Protein AF-A0A7H9BFY4-F1 (afdb_monomer_lite)

Structure (mmCIF, N/CA/C/O backbone):
data_AF-A0A7H9BFY4-F1
#
_entry.id   AF-A0A7H9BFY4-F1
#
loop_
_atom_site.group_PDB
_atom_site.id
_atom_site.type_symbol
_atom_site.label_atom_id
_atom_site.label_alt_id
_atom_site.label_comp_id
_atom_site.label_asym_id
_atom_site.label_entity_id
_atom_site.label_seq_id
_atom_site.pdbx_PDB_ins_code
_atom_site.Cartn_x
_atom_site.Cartn_y
_atom_site.Cartn_z
_atom_site.occupancy
_atom_site.B_iso_or_equiv
_atom_site.auth_seq_id
_atom_site.auth_comp_id
_atom_site.auth_asym_id
_atom_site.auth_atom_id
_atom_site.pdbx_PDB_model_num
ATOM 1 N N . MET A 1 1 ? -48.748 -3.006 15.226 1.00 36.34 1 MET A N 1
ATOM 2 C CA . MET A 1 1 ? -48.499 -4.388 14.765 1.00 36.34 1 MET A CA 1
ATOM 3 C C . MET A 1 1 ? -48.458 -4.367 13.246 1.00 36.34 1 MET A C 1
ATOM 5 O O . MET A 1 1 ? -49.382 -3.825 12.651 1.00 36.34 1 MET A O 1
ATOM 9 N N . SER A 1 2 ? -47.393 -4.865 12.618 1.00 43.41 2 SER A N 1
ATOM 10 C CA . SER A 1 2 ? -47.363 -5.059 11.163 1.00 43.41 2 SER A CA 1
ATOM 11 C C . SER A 1 2 ? -48.281 -6.222 10.796 1.00 43.41 2 SER A C 1
ATOM 13 O O . SER A 1 2 ? -48.174 -7.283 11.408 1.00 43.41 2 SER A O 1
ATOM 15 N N . LYS A 1 3 ? -49.165 -6.047 9.806 1.00 61.94 3 LYS A N 1
ATOM 16 C CA . LYS A 1 3 ? -49.898 -7.184 9.229 1.00 61.94 3 LYS A CA 1
ATOM 17 C C . LYS A 1 3 ? -48.885 -8.181 8.654 1.00 61.94 3 LYS A C 1
ATOM 19 O O . LYS A 1 3 ? -47.893 -7.757 8.059 1.00 61.94 3 LYS A O 1
ATOM 24 N N . LEU A 1 4 ? -49.129 -9.474 8.857 1.00 72.38 4 LEU A N 1
ATOM 25 C CA . LEU A 1 4 ? -48.311 -10.535 8.268 1.00 72.38 4 LEU A CA 1
ATOM 26 C C . LEU A 1 4 ? -48.334 -10.445 6.731 1.00 72.38 4 LEU A C 1
ATOM 28 O O . LEU A 1 4 ? -49.303 -9.919 6.169 1.00 72.38 4 LEU A O 1
ATOM 32 N N . PRO A 1 5 ? -47.297 -10.951 6.037 1.00 78.25 5 PRO A N 1
ATOM 33 C CA . PRO A 1 5 ? -47.317 -11.052 4.585 1.00 78.25 5 PRO A CA 1
ATOM 34 C C . PRO A 1 5 ? -48.501 -11.894 4.093 1.00 78.25 5 PRO A C 1
ATOM 36 O O . PRO A 1 5 ? -49.004 -12.779 4.787 1.00 78.25 5 PRO A O 1
ATOM 39 N N . GLN A 1 6 ? -48.941 -11.625 2.867 1.00 70.81 6 GLN A N 1
ATOM 40 C CA . GLN A 1 6 ? -50.050 -12.348 2.252 1.00 70.81 6 GLN A CA 1
ATOM 41 C C . GLN A 1 6 ? -49.741 -13.859 2.191 1.00 70.81 6 GLN A C 1
ATOM 43 O O . GLN A 1 6 ? -48.628 -14.256 1.845 1.00 70.81 6 GLN A O 1
ATOM 48 N N . ASN A 1 7 ? -50.733 -14.688 2.531 1.00 77.56 7 ASN A N 1
ATOM 49 C CA . ASN A 1 7 ? -50.656 -16.157 2.637 1.00 77.56 7 ASN A CA 1
ATOM 50 C C . ASN A 1 7 ? -49.857 -16.723 3.834 1.00 77.56 7 ASN A C 1
ATOM 52 O O . ASN A 1 7 ? -49.545 -17.911 3.833 1.00 77.56 7 ASN A O 1
ATOM 56 N N . TRP A 1 8 ? -49.534 -15.920 4.853 1.00 89.31 8 TRP A N 1
ATOM 57 C CA . TRP A 1 8 ? -49.005 -16.416 6.134 1.00 89.31 8 TRP A CA 1
ATOM 58 C C . TRP A 1 8 ? -50.149 -16.600 7.142 1.00 89.31 8 TRP A C 1
ATOM 60 O O . TRP A 1 8 ? -50.989 -15.710 7.283 1.00 89.31 8 TRP A O 1
ATOM 70 N N . ALA A 1 9 ? -50.166 -17.723 7.861 1.00 86.56 9 ALA A N 1
ATOM 71 C CA . ALA A 1 9 ? -51.100 -17.978 8.960 1.00 86.56 9 ALA A CA 1
ATOM 72 C C . ALA A 1 9 ? -50.398 -17.825 10.320 1.00 86.56 9 ALA A C 1
ATOM 74 O O . ALA A 1 9 ? -49.205 -18.096 10.417 1.00 86.56 9 ALA A O 1
ATOM 75 N N . ASN A 1 10 ? -51.125 -17.440 11.371 1.00 89.44 10 ASN A N 1
ATOM 76 C CA . ASN A 1 10 ? -50.700 -17.710 12.749 1.00 89.44 10 ASN A CA 1
ATOM 77 C C . ASN A 1 10 ? -51.363 -19.008 13.209 1.00 89.44 10 ASN A C 1
ATOM 79 O O . ASN A 1 10 ? -52.557 -19.195 12.970 1.00 89.44 10 ASN A O 1
ATOM 83 N N . SER A 1 11 ? -50.605 -19.861 13.894 1.00 90.00 11 SER A N 1
ATOM 84 C CA . SER A 1 11 ? -51.107 -21.112 14.467 1.00 90.00 11 SER A CA 1
ATOM 85 C C . SER A 1 11 ? -50.489 -21.354 15.849 1.00 90.00 11 SER A C 1
ATOM 87 O O . SER A 1 11 ? -49.271 -21.204 15.990 1.00 90.00 11 SER A O 1
ATOM 89 N N . PRO A 1 12 ? -51.273 -21.760 16.864 1.00 93.00 12 PRO A N 1
ATOM 90 C CA . PRO A 1 12 ? -50.731 -22.313 18.102 1.00 93.00 12 PRO A CA 1
ATOM 91 C C . PRO A 1 12 ? -49.913 -23.578 17.811 1.00 93.00 12 PRO A C 1
ATOM 93 O O . PRO A 1 12 ? -50.348 -24.433 17.041 1.00 93.00 12 PRO A O 1
ATOM 96 N N . ILE A 1 13 ? -48.747 -23.741 18.437 1.00 92.25 13 ILE A N 1
ATOM 97 C CA . ILE A 1 13 ? -47.866 -24.898 18.190 1.00 92.25 13 ILE A CA 1
ATOM 98 C C . ILE A 1 13 ? -48.599 -26.237 18.420 1.00 92.25 13 ILE A C 1
ATOM 100 O O . ILE A 1 13 ? -48.409 -27.188 17.660 1.00 92.25 13 ILE A O 1
ATOM 104 N N . GLY A 1 14 ? -49.489 -26.310 19.413 1.00 91.69 14 GLY A N 1
ATOM 105 C CA . GLY A 1 14 ? -50.263 -27.516 19.723 1.00 91.69 14 GLY A CA 1
ATOM 106 C C . GLY A 1 14 ? -51.325 -27.896 18.684 1.00 91.69 14 GLY A C 1
ATOM 107 O O . GLY A 1 14 ? -51.816 -29.018 18.722 1.00 91.69 14 GLY A O 1
ATOM 108 N N . SER A 1 15 ? -51.683 -27.010 17.744 1.00 92.25 15 SER A N 1
ATOM 109 C CA . SER A 1 15 ? -52.617 -27.351 16.658 1.00 92.25 15 SER A CA 1
ATOM 110 C C . SER A 1 15 ? -51.930 -27.962 15.432 1.00 92.25 15 SER A C 1
ATOM 112 O O . SER A 1 15 ? -52.614 -28.356 14.492 1.00 92.25 15 SER A O 1
ATOM 114 N N . ILE A 1 16 ? -50.592 -27.995 15.410 1.00 92.75 16 ILE A N 1
ATOM 115 C CA . ILE A 1 16 ? -49.776 -28.409 14.254 1.00 92.75 16 ILE A CA 1
ATOM 116 C C . ILE A 1 16 ? -48.724 -29.481 14.593 1.00 92.75 16 ILE A C 1
ATOM 118 O O . ILE A 1 16 ? -47.999 -29.926 13.705 1.00 92.75 16 ILE A O 1
ATOM 122 N N . CYS A 1 17 ? -48.630 -29.914 15.855 1.00 94.06 17 CYS A N 1
ATOM 123 C CA . CYS A 1 17 ? -47.759 -31.012 16.280 1.00 94.06 17 CYS A CA 1
ATOM 124 C C . CYS A 1 17 ? -48.296 -31.744 17.520 1.00 94.06 17 CYS A C 1
ATOM 126 O O . CYS A 1 17 ? -49.124 -31.221 18.263 1.00 94.06 17 CYS A O 1
ATOM 128 N N . THR A 1 18 ? -47.783 -32.950 17.761 1.00 92.94 18 THR A N 1
ATOM 129 C CA . THR A 1 18 ? -48.023 -33.760 18.961 1.00 92.94 18 THR A CA 1
ATOM 130 C C . THR A 1 18 ? -46.758 -33.815 19.814 1.00 92.94 18 THR A C 1
ATOM 132 O O . THR A 1 18 ? -45.653 -33.967 19.296 1.00 92.94 18 THR A O 1
ATOM 135 N N . LEU A 1 19 ? -46.918 -33.701 21.137 1.00 91.94 19 LEU A N 1
ATOM 136 C CA . LEU A 1 19 ? -45.810 -33.638 22.097 1.00 91.94 19 LEU A CA 1
ATOM 137 C C . LEU A 1 19 ? -45.766 -34.878 22.990 1.00 91.94 19 LEU A C 1
ATOM 139 O O . LEU A 1 19 ? -46.602 -35.031 23.895 1.00 91.94 19 LEU A O 1
ATOM 143 N N . ASN A 1 20 ? -44.749 -35.707 22.764 1.00 91.06 20 ASN A N 1
ATOM 144 C CA . ASN A 1 20 ? -44.487 -36.957 23.468 1.00 91.06 20 ASN A CA 1
ATOM 145 C C . ASN A 1 20 ? -43.372 -36.764 24.509 1.00 91.06 20 ASN A C 1
ATOM 147 O O . ASN A 1 20 ? -42.226 -36.480 24.173 1.00 91.06 20 ASN A O 1
ATOM 151 N N . ASN A 1 21 ? -43.705 -36.861 25.800 1.00 91.06 21 ASN A N 1
ATOM 152 C CA . ASN A 1 21 ? -42.750 -36.642 26.896 1.00 91.06 21 ASN A CA 1
ATOM 153 C C . ASN A 1 21 ? -41.878 -37.877 27.136 1.00 91.06 21 ASN A C 1
ATOM 155 O O . ASN A 1 21 ? -42.400 -38.989 27.184 1.00 91.06 21 ASN A O 1
ATOM 159 N N . GLY A 1 22 ? -40.579 -37.673 27.361 1.00 90.69 22 GLY A N 1
ATOM 160 C CA . GLY A 1 22 ? -39.647 -38.747 27.701 1.00 90.69 22 GLY A CA 1
ATOM 161 C C . GLY A 1 22 ? -39.911 -39.432 29.046 1.00 90.69 22 GLY A C 1
ATOM 162 O O . GLY A 1 22 ? -40.642 -38.934 29.907 1.00 90.69 22 GLY A O 1
ATOM 163 N N . ARG A 1 23 ? -39.265 -40.585 29.242 1.00 92.69 23 ARG A N 1
ATOM 164 C CA . ARG A 1 23 ? -39.374 -41.420 30.446 1.00 92.69 23 ARG A CA 1
ATOM 165 C C . ARG A 1 23 ? -38.390 -40.973 31.532 1.00 92.69 23 ARG A C 1
ATOM 167 O O . ARG A 1 23 ? -37.256 -40.595 31.252 1.00 92.69 23 ARG A O 1
ATOM 174 N N . ALA A 1 24 ? -38.799 -41.055 32.795 1.00 91.56 24 ALA A N 1
ATOM 175 C CA . ALA A 1 24 ? -37.891 -40.894 33.928 1.00 91.56 24 ALA A CA 1
ATOM 176 C C . ALA A 1 24 ? -37.064 -42.178 34.132 1.00 91.56 24 ALA A C 1
ATOM 178 O O . ALA A 1 24 ? -37.582 -43.148 34.681 1.00 91.56 24 ALA A O 1
ATOM 179 N N . PHE A 1 25 ? -35.799 -42.190 33.698 1.00 91.56 25 PHE A N 1
ATOM 180 C CA . PHE A 1 25 ? -34.874 -43.304 33.948 1.00 91.56 25 PHE A CA 1
ATOM 181 C C . PHE A 1 25 ? -34.144 -43.105 35.280 1.00 91.56 25 PHE A C 1
ATOM 183 O O . PHE A 1 25 ? -33.365 -42.158 35.430 1.00 91.56 25 PHE A O 1
ATOM 190 N N . LYS A 1 26 ? -34.374 -43.990 36.255 1.00 88.94 26 LYS A N 1
ATOM 191 C CA . LYS A 1 26 ? -33.684 -43.940 37.554 1.00 88.94 26 LYS A CA 1
ATOM 192 C C . LYS A 1 26 ? -32.225 -44.404 37.408 1.00 88.94 26 LYS A C 1
ATOM 194 O O . LYS A 1 26 ? -31.952 -45.248 36.559 1.00 88.94 26 LYS A O 1
ATOM 199 N N . PRO A 1 27 ? -31.287 -43.951 38.265 1.00 88.50 27 PRO A N 1
ATOM 200 C CA . PRO A 1 27 ? -29.896 -44.421 38.227 1.00 88.50 27 PRO A CA 1
ATOM 201 C C . PRO A 1 27 ? -29.735 -45.941 38.373 1.00 88.50 27 PRO A C 1
ATOM 203 O O . PRO A 1 27 ? -28.809 -46.515 37.815 1.00 88.50 27 PRO A O 1
ATOM 206 N N . THR A 1 28 ? -30.667 -46.602 39.066 1.00 90.94 28 THR A N 1
ATOM 207 C CA . THR A 1 28 ? -30.741 -48.069 39.207 1.00 90.94 28 THR A CA 1
ATOM 208 C C . THR A 1 28 ? -31.089 -48.807 37.911 1.00 90.94 28 THR A C 1
ATOM 210 O O . THR A 1 28 ? -31.014 -50.028 37.873 1.00 90.94 28 THR A O 1
ATOM 213 N N . GLU A 1 29 ? -31.524 -48.090 36.874 1.00 88.44 29 GLU A N 1
ATOM 214 C CA . GLU A 1 29 ? -31.890 -48.633 35.559 1.00 88.44 29 GLU A CA 1
ATOM 215 C C . GLU A 1 29 ? -30.811 -48.352 34.501 1.00 88.44 29 GLU A C 1
ATOM 217 O O . GLU A 1 29 ? -30.972 -48.718 33.337 1.00 88.44 29 GLU A O 1
ATOM 222 N N . TRP A 1 30 ? -29.724 -47.669 34.875 1.00 91.94 30 TRP A N 1
ATOM 223 C CA . TRP A 1 30 ? -28.614 -47.404 33.968 1.00 91.94 30 TRP A CA 1
ATOM 224 C C . TRP A 1 30 ? -27.745 -48.653 33.803 1.00 91.94 30 TRP A C 1
ATOM 226 O O . TRP A 1 30 ? -27.470 -49.378 34.756 1.00 91.94 30 TRP A O 1
ATOM 236 N N . SER A 1 31 ? -27.272 -48.868 32.581 1.00 90.50 31 SER A N 1
ATOM 237 C CA . SER A 1 31 ? -26.334 -49.924 32.216 1.00 90.50 31 SER A CA 1
ATOM 238 C C . SER A 1 31 ? -25.082 -49.329 31.565 1.00 90.50 31 SER A C 1
ATOM 240 O O . SER A 1 31 ? -25.070 -48.175 31.129 1.00 90.50 31 SER A O 1
ATOM 242 N N . GLU A 1 32 ? -24.028 -50.137 31.479 1.00 86.19 32 GLU A N 1
ATOM 243 C CA . GLU A 1 32 ? -22.811 -49.840 30.713 1.00 86.19 32 GLU A CA 1
ATOM 244 C C . GLU A 1 32 ? -22.987 -50.119 29.208 1.00 86.19 32 GLU A C 1
ATOM 246 O O . GLU A 1 32 ? -22.187 -49.666 28.395 1.00 86.19 32 GLU A O 1
ATOM 251 N N . THR A 1 33 ? -24.040 -50.853 28.823 1.00 86.44 33 THR A N 1
ATOM 252 C CA . THR A 1 33 ? -24.346 -51.226 27.429 1.00 86.44 33 THR A CA 1
ATOM 253 C C . THR A 1 33 ? -25.833 -51.038 27.129 1.00 86.44 33 THR A C 1
ATOM 255 O O . THR A 1 33 ? -26.650 -51.062 28.044 1.00 86.44 33 THR A O 1
ATOM 258 N N . GLY A 1 34 ? -26.206 -50.889 25.855 1.00 91.50 34 GLY A N 1
ATOM 259 C CA . GLY A 1 34 ? -27.599 -50.715 25.423 1.00 91.50 34 GLY A CA 1
ATOM 260 C C . GLY A 1 34 ? -27.806 -49.419 24.641 1.00 91.50 34 GLY A C 1
ATOM 261 O O . GLY A 1 34 ? -26.854 -48.886 24.072 1.00 91.50 34 GLY A O 1
ATOM 262 N N . LEU A 1 35 ? -29.039 -48.910 24.611 1.00 92.88 35 LEU A N 1
ATOM 263 C CA . LEU A 1 35 ? -29.358 -47.657 23.923 1.00 92.88 35 LEU A CA 1
ATOM 264 C C . LEU A 1 35 ? -28.973 -46.443 24.782 1.00 92.88 35 LEU A C 1
ATOM 266 O O . LEU A 1 35 ? -29.231 -46.449 25.989 1.00 92.88 35 LEU A O 1
ATOM 270 N N . PRO A 1 36 ? -28.379 -45.384 24.203 1.00 94.56 36 PRO A N 1
ATOM 271 C CA . PRO A 1 36 ? -28.050 -44.167 24.935 1.00 94.56 36 PRO A CA 1
ATOM 272 C C . PRO A 1 36 ? -29.314 -43.435 25.409 1.00 94.56 36 PRO A C 1
ATOM 274 O O . PRO A 1 36 ? -30.279 -43.261 24.668 1.00 94.56 36 PRO A O 1
ATOM 277 N N . ILE A 1 37 ? -29.290 -42.958 26.650 1.00 94.75 37 ILE A N 1
ATOM 278 C CA . ILE A 1 37 ? -30.341 -42.148 27.267 1.00 94.75 37 ILE A CA 1
ATOM 279 C C . ILE A 1 37 ? -30.071 -40.675 26.935 1.00 94.75 37 ILE A C 1
ATOM 281 O O . ILE A 1 37 ? -29.135 -40.069 27.468 1.00 94.75 37 ILE A O 1
ATOM 285 N N . VAL A 1 38 ? -30.893 -40.077 26.070 1.00 93.19 38 VAL A N 1
ATOM 286 C CA . VAL A 1 38 ? -30.755 -38.668 25.670 1.00 93.19 38 VAL A CA 1
ATOM 287 C C . VAL A 1 38 ? -31.292 -37.768 26.774 1.00 93.19 38 VAL A C 1
ATOM 289 O O . VAL A 1 38 ? -32.490 -37.752 27.053 1.00 93.19 38 VAL A O 1
ATOM 292 N N . ARG A 1 39 ? -30.401 -36.986 27.389 1.00 91.56 39 ARG A N 1
ATOM 293 C CA . ARG A 1 39 ? -30.731 -35.952 28.381 1.00 91.56 39 ARG A CA 1
ATOM 294 C C . ARG A 1 39 ? -30.411 -34.565 27.833 1.00 91.56 39 ARG A C 1
ATOM 296 O O . ARG A 1 39 ? -29.647 -34.422 26.883 1.00 91.56 39 ARG A O 1
ATOM 303 N N . ILE A 1 40 ? -30.921 -33.527 28.495 1.00 88.56 40 ILE A N 1
ATOM 304 C CA . ILE A 1 40 ? -30.752 -32.123 28.080 1.00 88.56 40 ILE A CA 1
ATOM 305 C C . ILE A 1 40 ? -29.270 -31.759 27.874 1.00 88.56 40 ILE A C 1
ATOM 307 O O . ILE A 1 40 ? -28.929 -31.086 26.904 1.00 88.56 40 ILE A O 1
ATOM 311 N N . GLN A 1 41 ? -28.354 -32.263 28.710 1.00 86.31 41 GLN A N 1
ATOM 312 C CA . GLN A 1 41 ? -26.912 -32.026 28.537 1.00 86.31 41 GLN A CA 1
ATOM 313 C C . GLN A 1 41 ? -26.372 -32.497 27.172 1.00 86.31 41 GLN A C 1
ATOM 315 O O . GLN A 1 41 ? -25.489 -31.850 26.613 1.00 86.31 41 GLN A O 1
ATOM 320 N N . ASN A 1 42 ? -26.920 -33.586 26.625 1.00 88.50 42 ASN A N 1
ATOM 321 C CA . ASN A 1 42 ? -26.490 -34.196 25.368 1.00 88.50 42 ASN A CA 1
ATOM 322 C C . ASN A 1 42 ? -27.020 -33.424 24.144 1.00 88.50 42 ASN A C 1
ATOM 324 O O . ASN A 1 42 ? -26.428 -33.510 23.075 1.00 88.50 42 ASN A O 1
ATOM 328 N N . LEU A 1 43 ? -28.079 -32.617 24.305 1.00 85.56 43 LEU A N 1
ATOM 329 C CA . LEU A 1 43 ? -28.583 -31.709 23.262 1.00 85.56 43 LEU A CA 1
ATOM 330 C C . LEU A 1 43 ? -27.751 -30.421 23.130 1.00 85.56 43 LEU A C 1
ATOM 332 O O . LEU A 1 43 ? -27.771 -29.774 22.085 1.00 85.56 43 LEU A O 1
ATOM 336 N N . ASN A 1 44 ? -27.033 -30.044 24.194 1.00 74.75 44 ASN A N 1
ATOM 337 C CA . ASN A 1 44 ? -26.308 -28.771 24.299 1.00 74.75 44 ASN A CA 1
ATOM 338 C C . ASN A 1 44 ? -24.782 -28.927 24.219 1.00 74.75 44 ASN A C 1
ATOM 340 O O . ASN A 1 44 ? -24.070 -27.969 23.926 1.00 74.75 44 ASN A O 1
ATOM 344 N N . LYS A 1 45 ? -24.262 -30.129 24.483 1.00 77.56 45 LYS A N 1
ATOM 345 C CA . LYS A 1 45 ? -22.837 -30.460 24.399 1.00 77.56 45 LYS A CA 1
ATOM 346 C C . LYS A 1 45 ? -22.682 -31.772 23.637 1.00 77.56 45 LYS A C 1
ATOM 348 O O . LYS A 1 45 ? -22.927 -32.835 24.200 1.00 77.56 45 LYS A O 1
ATOM 353 N N . ALA A 1 46 ? -22.214 -31.695 22.390 1.00 73.00 46 ALA A N 1
ATOM 354 C CA . ALA A 1 46 ? -22.010 -32.864 21.525 1.00 73.00 46 ALA A CA 1
ATOM 355 C C . ALA A 1 46 ? -21.111 -33.947 22.160 1.00 73.00 46 ALA A C 1
ATOM 357 O O . ALA A 1 46 ? -21.322 -35.133 21.939 1.00 73.00 46 ALA A O 1
ATOM 358 N N . ASN A 1 47 ? -20.158 -33.538 23.006 1.00 78.88 47 ASN A N 1
ATOM 359 C CA . ASN A 1 47 ? -19.217 -34.431 23.688 1.00 78.88 47 ASN A CA 1
ATOM 360 C C . ASN A 1 47 ? -19.659 -34.806 25.122 1.00 78.88 47 ASN A C 1
ATOM 362 O O . ASN A 1 47 ? -18.836 -35.273 25.910 1.00 78.88 47 ASN A O 1
ATOM 366 N N . ALA A 1 48 ? -20.911 -34.548 25.523 1.00 84.81 48 ALA A N 1
ATOM 367 C CA . ALA A 1 48 ? -21.385 -34.941 26.852 1.00 84.81 48 ALA A CA 1
ATOM 368 C C . ALA A 1 48 ? -21.588 -36.465 26.943 1.00 84.81 48 ALA A C 1
ATOM 370 O O . ALA A 1 48 ? -22.185 -37.051 26.038 1.00 84.81 48 ALA A O 1
ATOM 371 N N . PRO A 1 49 ? -21.173 -37.111 28.050 1.00 87.31 49 PRO A N 1
ATOM 372 C CA . PRO A 1 49 ? -21.339 -38.548 28.214 1.00 87.31 49 PRO A CA 1
ATOM 373 C C . PRO A 1 49 ? -22.819 -38.947 28.283 1.00 87.31 49 PRO A C 1
ATOM 375 O O . PRO A 1 49 ? -23.672 -38.236 28.843 1.00 87.31 49 PRO A O 1
ATOM 378 N N . PHE A 1 50 ? -23.109 -40.117 27.725 1.00 91.00 50 PHE A N 1
ATOM 379 C CA . PHE A 1 50 ? -24.399 -40.793 27.823 1.00 91.00 50 PHE A CA 1
ATOM 380 C C . PHE A 1 50 ? -24.393 -41.776 28.997 1.00 91.00 50 PHE A C 1
ATOM 382 O O . PHE A 1 50 ? -23.356 -42.328 29.356 1.00 91.00 50 PHE A O 1
ATOM 389 N N . ASN A 1 51 ? -25.567 -41.995 29.585 1.00 93.50 51 ASN A N 1
ATOM 390 C CA . ASN A 1 51 ? -25.867 -43.236 30.298 1.00 93.50 51 ASN A CA 1
ATOM 391 C C . ASN A 1 51 ? -26.629 -44.144 29.325 1.00 93.50 51 ASN A C 1
ATOM 393 O O . ASN A 1 51 ? -27.240 -43.621 28.395 1.00 93.50 51 ASN A O 1
ATOM 397 N N . TYR A 1 52 ? -26.619 -45.461 29.525 1.00 94.38 52 TYR A N 1
ATOM 398 C CA . TYR A 1 52 ? -27.311 -46.403 28.638 1.00 94.38 52 TYR A CA 1
ATOM 399 C C . TYR A 1 52 ? -28.460 -47.106 29.361 1.00 94.38 52 TYR A C 1
ATOM 401 O O . TYR A 1 52 ? -28.444 -47.234 30.584 1.00 94.38 52 TYR A O 1
ATOM 409 N N . PHE A 1 53 ? -29.456 -47.557 28.603 1.00 94.44 53 PHE A N 1
ATOM 410 C CA . PHE A 1 53 ? -30.572 -48.371 29.074 1.00 94.44 53 PHE A CA 1
ATOM 411 C C . PHE A 1 53 ? -30.621 -49.687 28.292 1.00 94.44 53 PHE A C 1
ATOM 413 O O . PHE A 1 53 ? -30.440 -49.703 27.072 1.00 94.44 53 PHE A O 1
ATOM 420 N N . LYS A 1 54 ? -30.878 -50.791 28.998 1.00 91.19 54 LYS A N 1
ATOM 421 C CA . LYS A 1 54 ? -30.966 -52.138 28.426 1.00 91.19 54 LYS A CA 1
ATOM 422 C C . LYS A 1 54 ? -32.131 -52.890 29.059 1.00 91.19 54 LYS A C 1
ATOM 424 O O . LYS A 1 54 ? -32.007 -53.439 30.149 1.00 91.19 54 LYS A O 1
ATOM 429 N N . GLY A 1 55 ? -33.257 -52.877 28.362 1.00 88.38 55 GLY A N 1
ATOM 430 C CA . GLY A 1 55 ? -34.526 -53.468 28.768 1.00 88.38 55 GLY A CA 1
ATOM 431 C C . GLY A 1 55 ? -35.637 -52.961 27.853 1.00 88.38 55 GLY A C 1
ATOM 432 O O . GLY A 1 55 ? -35.377 -52.145 26.966 1.00 88.38 55 GLY A O 1
ATOM 433 N N . ASP A 1 56 ? -36.861 -53.423 28.079 1.00 88.31 56 ASP A N 1
ATOM 434 C CA . ASP A 1 56 ? -38.001 -53.038 27.250 1.00 88.31 56 ASP A CA 1
ATOM 435 C C . ASP A 1 56 ? -38.440 -51.589 27.516 1.00 88.31 56 ASP A C 1
ATOM 437 O O . ASP A 1 56 ? -38.376 -51.073 28.639 1.00 88.31 56 ASP A O 1
ATOM 441 N N . PHE A 1 57 ? -38.904 -50.920 26.463 1.00 88.25 57 PHE A N 1
ATOM 442 C CA . PHE A 1 57 ? -39.469 -49.577 26.514 1.00 88.25 57 PHE A CA 1
ATOM 443 C C . PHE A 1 57 ? -40.642 -49.459 25.535 1.00 88.25 57 PHE A C 1
ATOM 445 O O . PHE A 1 57 ? -40.722 -50.165 24.537 1.00 88.25 57 PHE A O 1
ATOM 452 N N . ASP A 1 58 ? -41.562 -48.548 25.839 1.00 89.94 58 ASP A N 1
ATOM 453 C CA . ASP A 1 58 ? -42.644 -48.151 24.937 1.00 89.94 58 ASP A CA 1
ATOM 454 C C . ASP A 1 58 ? -42.061 -47.360 23.749 1.00 89.94 58 ASP A C 1
ATOM 456 O O . ASP A 1 58 ? -41.245 -46.457 23.960 1.00 89.94 58 ASP A O 1
ATOM 460 N N . GLU A 1 59 ? -42.483 -47.676 22.519 1.00 87.62 59 GLU A N 1
ATOM 461 C CA . GLU A 1 59 ? -41.972 -47.081 21.270 1.00 87.62 59 GLU A CA 1
ATOM 462 C C . GLU A 1 59 ? -42.074 -45.543 21.257 1.00 87.62 59 GLU A C 1
ATOM 464 O O . GLU A 1 59 ? -41.253 -44.877 20.631 1.00 87.62 59 GLU A O 1
ATOM 469 N N . LYS A 1 60 ? -42.991 -44.932 22.026 1.00 87.12 60 LYS A N 1
ATOM 470 C CA . LYS A 1 60 ? -43.057 -43.460 22.168 1.00 87.12 60 LYS A CA 1
ATOM 471 C C . LYS A 1 60 ? -41.818 -42.830 22.825 1.00 87.12 60 LYS A C 1
ATOM 473 O O . LYS A 1 60 ? -41.640 -41.615 22.754 1.00 87.12 60 LYS A O 1
ATOM 478 N N . TYR A 1 61 ? -40.985 -43.630 23.494 1.00 91.31 61 TYR A N 1
ATOM 479 C CA . TYR A 1 61 ? -39.699 -43.209 24.057 1.00 91.31 61 TYR A CA 1
ATOM 480 C C . TYR A 1 61 ? -38.516 -43.486 23.122 1.00 91.31 61 TYR A C 1
ATOM 482 O O . TYR A 1 61 ? -37.403 -43.056 23.429 1.00 91.31 61 TYR A O 1
ATOM 490 N N . HIS A 1 62 ? -38.738 -44.190 22.009 1.00 92.88 62 HIS A N 1
ATOM 491 C CA . HIS A 1 62 ? -37.721 -44.480 21.008 1.00 92.88 62 HIS A CA 1
ATOM 492 C C . HIS A 1 62 ? -37.378 -43.213 20.218 1.00 92.88 62 HIS A C 1
ATOM 494 O O . HIS A 1 62 ? -38.265 -42.504 19.728 1.00 92.88 62 HIS A O 1
ATOM 500 N N . LEU A 1 63 ? -36.081 -42.939 20.094 1.00 93.06 63 LEU A N 1
ATOM 501 C CA . LEU A 1 63 ? -35.537 -41.861 19.282 1.00 93.06 63 LEU A CA 1
ATOM 502 C C . LEU A 1 63 ? -34.730 -42.402 18.115 1.00 93.06 63 LEU A C 1
ATOM 504 O O . LEU A 1 63 ? -33.865 -43.257 18.301 1.00 93.06 63 LEU A O 1
ATOM 508 N N . LYS A 1 64 ? -34.946 -41.811 16.942 1.00 91.56 64 LYS A N 1
ATOM 509 C CA . LYS A 1 64 ? -34.158 -42.047 15.727 1.00 91.56 64 LYS A CA 1
ATOM 510 C C . LYS A 1 64 ? -33.497 -40.752 15.263 1.00 91.56 64 LYS A C 1
ATOM 512 O O . LYS A 1 64 ? -33.969 -39.650 15.551 1.00 91.56 64 LYS A O 1
ATOM 517 N N . GLY A 1 65 ? -32.374 -40.876 14.558 1.00 91.00 65 GLY A N 1
ATOM 518 C CA . GLY A 1 65 ? -31.657 -39.724 14.011 1.00 91.00 65 GLY A CA 1
ATOM 519 C C . GLY A 1 65 ? -32.550 -38.889 13.088 1.00 91.00 65 GLY A C 1
ATOM 520 O O . GLY A 1 65 ? -33.252 -39.427 12.236 1.00 91.00 65 GLY A O 1
ATOM 521 N N . GLY A 1 66 ? -32.527 -37.568 13.260 1.00 89.19 66 GLY A N 1
ATOM 522 C CA . GLY A 1 66 ? -33.348 -36.617 12.509 1.00 89.19 66 GLY A CA 1
ATOM 523 C C . GLY A 1 66 ? -34.691 -36.251 13.154 1.00 89.19 66 GLY A C 1
ATOM 524 O O . GLY A 1 66 ? -35.450 -35.492 12.549 1.00 89.19 66 GLY A O 1
ATOM 525 N N . GLU A 1 67 ? -35.007 -36.741 14.354 1.00 92.19 67 GLU A N 1
ATOM 526 C CA . GLU A 1 67 ? -36.222 -36.356 15.089 1.00 92.19 67 GLU A CA 1
ATOM 527 C C . GLU A 1 67 ? -36.096 -34.979 15.767 1.00 92.19 67 GLU A C 1
ATOM 529 O O . GLU A 1 67 ? -35.004 -34.553 16.156 1.00 92.19 67 GLU A O 1
ATOM 534 N N . LEU A 1 68 ? -37.218 -34.260 15.891 1.00 94.06 68 LEU A N 1
ATOM 535 C CA . LEU A 1 68 ? -37.274 -32.929 16.500 1.00 94.06 68 LEU A CA 1
ATOM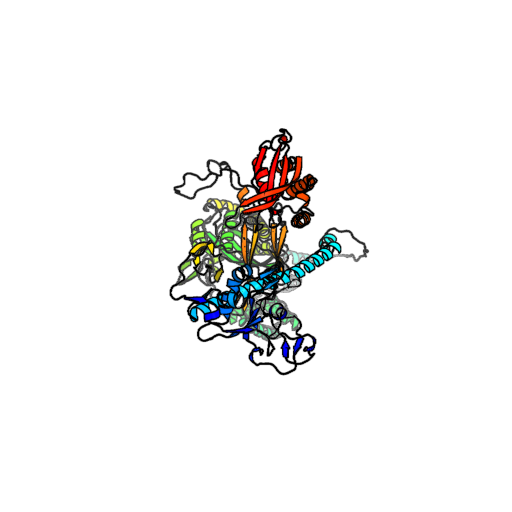 536 C C . LEU A 1 68 ? -37.612 -33.040 17.992 1.00 94.06 68 LEU A C 1
ATOM 538 O O . LEU A 1 68 ? -38.608 -33.648 18.376 1.00 94.06 68 LEU A O 1
ATOM 542 N N . LEU A 1 69 ? -36.781 -32.427 18.831 1.00 94.06 69 LEU A N 1
ATOM 543 C CA . LEU A 1 69 ? -36.861 -32.470 20.287 1.00 94.06 69 LEU A CA 1
ATOM 544 C C . LEU A 1 69 ? -36.986 -31.060 20.869 1.00 94.06 69 LEU A C 1
ATOM 546 O O . LEU A 1 69 ? -36.355 -30.133 20.364 1.00 94.06 69 LEU A O 1
ATOM 550 N N . PHE A 1 70 ? -37.714 -30.900 21.975 1.00 92.25 70 PHE A N 1
ATOM 551 C CA . PHE A 1 70 ? -37.776 -29.652 22.743 1.00 92.25 70 PHE A CA 1
ATOM 552 C C . PHE A 1 70 ? -37.462 -29.874 24.224 1.00 92.25 70 PHE A C 1
ATOM 554 O O . PHE A 1 70 ? -38.183 -30.582 24.930 1.00 92.25 70 PHE A O 1
ATOM 561 N N . ALA A 1 71 ? -36.386 -29.246 24.698 1.00 91.19 71 ALA A N 1
ATOM 562 C CA . ALA A 1 71 ? -36.004 -29.213 26.103 1.00 91.19 71 ALA A CA 1
ATOM 563 C C . ALA A 1 71 ? -36.797 -28.113 26.828 1.00 91.19 71 ALA A C 1
ATOM 565 O O . ALA A 1 71 ? -36.489 -26.929 26.697 1.00 91.19 71 ALA A O 1
ATOM 566 N N . TRP A 1 72 ? -37.808 -28.512 27.608 1.00 86.19 72 TRP A N 1
ATOM 567 C CA . TRP A 1 72 ? -38.743 -27.600 28.289 1.00 86.19 72 TRP A CA 1
ATOM 568 C C . TRP A 1 72 ? -38.290 -27.161 29.692 1.00 86.19 72 TRP A C 1
ATOM 570 O O . TRP A 1 72 ? -39.047 -26.526 30.430 1.00 86.19 72 TRP A O 1
ATOM 580 N N . SER A 1 73 ? -37.063 -27.508 30.078 1.00 80.56 73 SER A N 1
ATOM 581 C CA . SER A 1 73 ? -36.499 -27.308 31.412 1.00 80.56 73 SER A CA 1
ATOM 582 C C . SER A 1 73 ? -35.019 -26.966 31.318 1.00 80.56 73 SER A C 1
ATOM 584 O O . SER A 1 73 ? -34.268 -27.702 30.685 1.00 80.56 73 SER A O 1
ATOM 586 N N . GLY A 1 74 ? -34.569 -25.920 32.007 1.00 74.44 74 GLY A N 1
ATOM 587 C CA . GLY A 1 74 ? -33.142 -25.604 32.080 1.00 74.44 74 GLY A CA 1
ATOM 588 C C . GLY A 1 74 ? -32.848 -24.181 32.530 1.00 74.44 74 GLY A C 1
ATOM 589 O O . GLY A 1 74 ? -33.730 -23.452 32.992 1.00 74.44 74 GLY A O 1
ATOM 590 N N . THR A 1 75 ? -31.588 -23.786 32.377 1.00 68.31 75 THR A N 1
ATOM 591 C CA . THR A 1 75 ? -31.163 -22.394 32.545 1.00 68.31 75 THR A CA 1
ATOM 592 C C . THR A 1 75 ? -31.277 -21.673 31.193 1.00 68.31 75 THR A C 1
ATOM 594 O O . THR A 1 75 ? -30.779 -22.197 30.185 1.00 68.31 75 THR A O 1
ATOM 597 N N . PRO A 1 76 ? -31.905 -20.480 31.137 1.00 63.41 76 PRO A N 1
ATOM 598 C CA . PRO A 1 76 ? -31.959 -19.659 29.928 1.00 63.41 76 PRO A CA 1
ATOM 599 C C . PRO A 1 76 ? -30.582 -19.479 29.275 1.00 63.41 76 PRO A C 1
ATOM 601 O O . PRO A 1 76 ? -29.579 -19.274 29.958 1.00 63.41 76 PRO A O 1
ATOM 604 N N . GLY A 1 77 ? -30.526 -19.593 27.946 1.00 58.75 77 GLY A N 1
ATOM 605 C CA . GLY A 1 77 ? -29.301 -19.412 27.159 1.00 58.75 77 GLY A CA 1
ATOM 606 C C . GLY A 1 77 ? -28.283 -20.563 27.188 1.00 58.75 77 GLY A C 1
ATOM 607 O O . GLY A 1 77 ? -27.268 -20.457 26.504 1.00 58.75 77 GLY A O 1
ATOM 608 N N . THR A 1 78 ? -28.514 -21.660 27.929 1.00 61.50 78 THR A N 1
ATOM 609 C CA . THR A 1 78 ? -27.560 -22.797 27.984 1.00 61.50 78 THR A CA 1
ATOM 610 C C . THR A 1 78 ? -28.155 -24.174 27.708 1.00 61.50 78 THR A C 1
ATOM 612 O O . THR A 1 78 ? -27.400 -25.094 27.393 1.00 61.50 78 THR A O 1
ATOM 615 N N . SER A 1 79 ? -29.462 -24.358 27.919 1.00 65.12 79 SER A N 1
ATOM 616 C CA . SER A 1 79 ? -30.053 -25.706 27.980 1.00 65.12 79 SER A CA 1
ATOM 617 C C . SER A 1 79 ? -31.522 -25.815 27.554 1.00 65.12 79 SER A C 1
ATOM 619 O O . SER A 1 79 ? -32.146 -26.853 27.759 1.00 65.12 79 SER A O 1
ATOM 621 N N . PHE A 1 80 ? -32.074 -24.761 26.957 1.00 76.12 80 PHE A N 1
ATOM 622 C CA . PHE A 1 80 ? -33.511 -24.578 26.761 1.00 76.12 80 PHE A CA 1
ATOM 623 C C . PHE A 1 80 ? -33.819 -24.282 25.284 1.00 76.12 80 PHE A C 1
ATOM 625 O O . PHE A 1 80 ? -33.268 -23.321 24.747 1.00 76.12 80 PHE A O 1
ATOM 632 N N . GLY A 1 81 ? -34.675 -25.079 24.632 1.00 87.75 81 GLY A N 1
ATOM 633 C CA . GLY A 1 81 ? -35.055 -24.866 23.227 1.00 87.75 81 GLY A CA 1
ATOM 634 C C . GLY A 1 81 ? -35.290 -26.124 22.385 1.00 87.75 81 GLY A C 1
ATOM 635 O O . GLY A 1 81 ? -35.355 -27.241 22.901 1.00 87.75 81 GLY A O 1
ATOM 636 N N . ALA A 1 82 ? -35.453 -25.921 21.073 1.00 91.25 82 ALA A N 1
ATOM 637 C CA . ALA A 1 82 ? -35.692 -26.949 20.061 1.00 91.25 82 ALA A CA 1
ATOM 638 C C . ALA A 1 82 ? -34.405 -27.377 19.326 1.00 91.25 82 ALA A C 1
ATOM 640 O O . ALA A 1 82 ? -33.652 -26.560 18.777 1.00 91.25 82 ALA A O 1
ATOM 641 N N . HIS A 1 83 ? -34.191 -28.690 19.256 1.00 91.00 83 HIS A N 1
ATOM 642 C CA . HIS A 1 83 ? -33.008 -29.349 18.702 1.00 91.00 83 HIS A CA 1
ATOM 643 C C . HIS A 1 83 ? -33.437 -30.469 17.747 1.00 91.00 83 HIS A C 1
ATOM 645 O O . HIS A 1 83 ? -34.372 -31.203 18.043 1.00 91.00 83 HIS A O 1
ATOM 651 N N . VAL A 1 84 ? -32.733 -30.646 16.626 1.00 91.06 84 VAL A N 1
ATOM 652 C CA . VAL A 1 84 ? -32.843 -31.879 15.828 1.00 91.06 84 VAL A CA 1
ATOM 653 C C . VAL A 1 84 ? -31.809 -32.866 16.359 1.00 91.06 84 VAL A C 1
ATOM 655 O O . VAL A 1 84 ? -30.637 -32.509 16.497 1.00 91.06 84 VAL A O 1
ATOM 658 N N . TRP A 1 85 ? -32.234 -34.084 16.683 1.00 91.38 85 TRP A N 1
ATOM 659 C CA . TRP A 1 85 ? -31.348 -35.137 17.167 1.00 91.38 85 TRP A CA 1
ATOM 660 C C . TRP A 1 85 ? -30.440 -35.633 16.037 1.00 91.38 85 TRP A C 1
ATOM 662 O O . TRP A 1 85 ? -30.922 -36.099 15.009 1.00 91.38 85 TRP A O 1
ATOM 672 N N . SER A 1 86 ? -29.123 -35.525 16.213 1.00 87.00 86 SER A N 1
ATOM 673 C CA . SER A 1 86 ? -28.120 -35.930 15.215 1.00 87.00 86 SER A CA 1
ATOM 674 C C . SER A 1 86 ? -27.444 -37.274 15.514 1.00 87.00 86 SER A C 1
ATOM 676 O O . SER A 1 86 ? -26.602 -37.713 14.733 1.00 87.00 86 SER A O 1
ATOM 678 N N . GLY A 1 87 ? -27.778 -37.916 16.638 1.00 85.81 87 GLY A N 1
ATOM 679 C CA . GLY A 1 87 ? -27.274 -39.244 16.990 1.00 85.81 87 GLY A CA 1
ATOM 680 C C . GLY A 1 87 ? -28.068 -40.384 16.345 1.00 85.81 87 GLY A C 1
ATOM 681 O O . GLY A 1 87 ? -29.040 -40.162 15.625 1.00 85.81 87 GLY A O 1
ATOM 682 N N . GLY A 1 88 ? -27.638 -41.618 16.617 1.00 88.19 88 GLY A N 1
ATOM 683 C CA . GLY A 1 88 ? -28.338 -42.838 16.202 1.00 88.19 88 GLY A CA 1
ATOM 684 C C . GLY A 1 88 ? -29.553 -43.168 17.077 1.00 88.19 88 GLY A C 1
ATOM 685 O O . GLY A 1 88 ? -30.125 -42.286 17.724 1.00 88.19 88 GLY A O 1
ATOM 686 N N . GLU A 1 89 ? -29.927 -44.449 17.104 1.00 94.12 89 GLU A N 1
ATOM 687 C CA . GLU A 1 89 ? -31.009 -44.947 17.961 1.00 94.12 89 GLU A CA 1
ATOM 688 C C . GLU A 1 89 ? -30.714 -44.698 19.444 1.00 94.12 89 GLU A C 1
ATOM 690 O O . GLU A 1 89 ? -29.584 -44.868 19.913 1.00 94.12 89 GLU A O 1
ATOM 695 N N . ALA A 1 90 ? -31.729 -44.242 20.174 1.00 94.75 90 ALA A N 1
ATOM 696 C CA . ALA A 1 90 ? -31.600 -43.795 21.554 1.00 94.75 90 ALA A CA 1
ATOM 697 C C . ALA A 1 90 ? -32.951 -43.847 22.292 1.00 94.75 90 ALA A C 1
ATOM 699 O O . ALA A 1 90 ? -33.995 -44.061 21.676 1.00 94.75 90 ALA A O 1
ATOM 700 N N . VAL A 1 91 ? -32.951 -43.606 23.607 1.00 94.81 91 VAL A N 1
ATOM 701 C CA . VAL A 1 91 ? -34.183 -43.473 24.408 1.00 94.81 91 VAL A CA 1
ATOM 702 C C . VAL A 1 91 ? -34.317 -42.081 25.033 1.00 94.81 91 VAL A C 1
ATOM 704 O O . VAL A 1 91 ? -33.355 -41.511 25.555 1.00 94.81 91 VAL A O 1
ATOM 707 N N . LEU A 1 92 ? -35.525 -41.517 24.976 1.00 94.62 92 LEU A N 1
ATOM 708 C CA . LEU A 1 92 ? -35.829 -40.151 25.407 1.00 94.62 92 LEU A CA 1
ATOM 709 C C . LEU A 1 92 ? -36.031 -40.055 26.926 1.00 94.62 92 LEU A C 1
ATOM 711 O O . LEU A 1 92 ? -36.989 -40.610 27.470 1.00 94.62 92 LEU A O 1
ATOM 715 N N . ASN A 1 93 ? -35.179 -39.292 27.614 1.00 93.88 93 ASN A N 1
ATOM 716 C CA . ASN A 1 93 ? -35.357 -39.002 29.036 1.00 93.88 93 ASN A CA 1
ATOM 717 C C . ASN A 1 93 ? -36.406 -37.904 29.285 1.00 93.88 93 ASN A C 1
ATOM 719 O O . ASN A 1 93 ? -36.633 -37.029 28.451 1.00 93.88 93 ASN A O 1
ATOM 723 N N . GLN A 1 94 ? -36.986 -37.902 30.487 1.00 89.00 94 GLN A N 1
ATOM 724 C CA . GLN A 1 94 ? -37.845 -36.830 30.990 1.00 89.00 94 GLN A CA 1
ATOM 725 C C . GLN A 1 94 ? -37.217 -35.428 30.847 1.00 89.00 94 GLN A C 1
ATOM 727 O O . GLN A 1 94 ? -35.992 -35.268 30.827 1.00 89.00 94 GLN A O 1
ATOM 732 N N . HIS A 1 95 ? -38.090 -34.417 30.830 1.00 89.06 95 HIS A N 1
ATOM 733 C CA . HIS A 1 95 ? -37.794 -32.998 30.575 1.00 89.06 95 HIS A CA 1
ATOM 734 C C . HIS A 1 95 ? -37.460 -32.626 29.120 1.00 89.06 95 HIS A C 1
ATOM 736 O O . HIS A 1 95 ? -37.049 -31.499 28.838 1.00 89.06 95 HIS A O 1
ATOM 742 N N . ILE A 1 96 ? -37.699 -33.553 28.192 1.00 92.06 96 ILE A N 1
ATOM 743 C CA . ILE A 1 96 ? -37.630 -33.331 26.751 1.00 92.06 96 ILE A CA 1
ATOM 744 C C . ILE A 1 96 ? -38.924 -33.877 26.129 1.00 92.06 96 ILE A C 1
ATOM 746 O O . ILE A 1 96 ? -39.354 -34.983 26.468 1.00 92.06 96 ILE A O 1
ATOM 750 N N . PHE A 1 97 ? -39.543 -33.108 25.232 1.00 92.56 97 PHE A N 1
ATOM 751 C CA . PHE A 1 97 ? -40.601 -33.601 24.348 1.00 92.56 97 PHE A CA 1
ATOM 752 C C . PHE A 1 97 ? -40.001 -34.016 23.002 1.00 92.56 97 PHE A C 1
ATOM 754 O O . PHE A 1 97 ? -39.234 -33.250 22.422 1.00 92.56 97 PHE A O 1
ATOM 761 N N . LYS A 1 98 ? -40.389 -35.182 22.486 1.00 93.62 98 LYS A N 1
ATOM 762 C CA . LYS A 1 98 ? -40.365 -35.486 21.052 1.00 93.62 98 LYS A CA 1
ATOM 763 C C . LYS A 1 98 ? -41.550 -34.779 20.398 1.00 93.62 98 LYS A C 1
ATOM 765 O O . LYS A 1 98 ? -42.650 -34.784 20.957 1.00 93.62 98 LYS A O 1
ATOM 770 N N . ILE A 1 99 ? -41.291 -34.117 19.274 1.00 94.25 99 ILE A N 1
ATOM 771 C CA . ILE A 1 99 ? -42.273 -33.344 18.517 1.00 94.25 99 ILE A CA 1
ATOM 772 C C . ILE A 1 99 ? -42.551 -34.084 17.212 1.00 94.25 99 ILE A C 1
ATOM 774 O O . ILE A 1 99 ? -41.713 -34.087 16.310 1.00 94.25 99 ILE A O 1
ATOM 778 N N . ASP A 1 100 ? -43.744 -34.661 17.113 1.00 91.88 100 ASP A N 1
ATOM 779 C CA . ASP A 1 100 ? -44.224 -35.354 15.920 1.00 91.88 100 ASP A CA 1
ATOM 780 C C . ASP A 1 100 ? -45.195 -34.439 15.155 1.00 91.88 100 ASP A C 1
ATOM 782 O O . ASP A 1 100 ? -46.089 -33.831 15.746 1.00 91.88 100 ASP A O 1
ATOM 786 N N . PHE A 1 101 ? -45.005 -34.285 13.846 1.00 93.75 101 PHE A N 1
ATOM 787 C CA . PHE A 1 101 ? -45.765 -33.360 12.997 1.00 93.75 101 PHE A CA 1
ATOM 788 C C . PHE A 1 101 ? -45.759 -33.837 11.540 1.00 93.75 101 PHE A C 1
ATOM 790 O O . PHE A 1 101 ? -44.949 -34.683 11.163 1.00 93.75 101 PHE A O 1
ATOM 797 N N . ASP A 1 102 ? -46.652 -33.289 10.716 1.00 91.62 102 ASP A N 1
ATOM 798 C CA . ASP A 1 102 ? -46.734 -33.646 9.299 1.00 91.62 102 ASP A CA 1
ATOM 799 C C . ASP A 1 102 ? -45.702 -32.866 8.459 1.00 91.62 102 ASP A C 1
ATOM 801 O O . ASP A 1 102 ? -45.845 -31.664 8.203 1.00 91.62 102 ASP A O 1
ATOM 805 N N . GLU A 1 103 ? -44.656 -33.567 8.009 1.00 89.25 103 GLU A N 1
ATOM 806 C CA . GLU A 1 103 ? -43.597 -33.017 7.148 1.00 89.25 103 GLU A CA 1
ATOM 807 C C . GLU A 1 103 ? -44.096 -32.596 5.746 1.00 89.25 103 GLU A C 1
ATOM 809 O O . GLU A 1 103 ? -43.380 -31.899 5.022 1.00 89.25 103 GLU A O 1
ATOM 814 N N . PHE A 1 104 ? -45.328 -32.954 5.354 1.00 88.25 104 PHE A N 1
ATOM 815 C CA . PHE A 1 104 ? -45.962 -32.447 4.132 1.00 88.25 104 PHE A CA 1
ATOM 816 C C . PHE A 1 104 ? -46.355 -30.963 4.244 1.00 88.25 104 PHE A C 1
ATOM 818 O O . PHE A 1 104 ? -46.360 -30.249 3.240 1.00 88.25 104 PHE A O 1
ATOM 825 N N . PHE A 1 105 ? -46.648 -30.474 5.456 1.00 88.75 105 PHE A N 1
ATOM 826 C CA . PHE A 1 105 ? -47.075 -29.088 5.701 1.00 88.75 105 PHE A CA 1
ATOM 827 C C . PHE A 1 105 ? -46.023 -28.234 6.429 1.00 88.75 105 PHE A C 1
ATOM 829 O O . PHE A 1 105 ? -46.039 -27.005 6.297 1.00 88.75 105 PHE A O 1
ATOM 836 N N . LEU A 1 106 ? -45.092 -28.859 7.159 1.00 93.12 106 LEU A N 1
ATOM 837 C CA . LEU A 1 106 ? -44.046 -28.179 7.930 1.00 93.12 106 LEU A CA 1
ATOM 838 C C . LEU A 1 106 ? -42.637 -28.668 7.575 1.00 93.12 106 LEU A C 1
ATOM 840 O O . LEU A 1 106 ? -42.303 -29.838 7.739 1.00 93.12 106 LEU A O 1
ATOM 844 N N . ASP A 1 107 ? -41.756 -27.746 7.181 1.00 94.75 107 ASP A N 1
ATOM 845 C CA . ASP A 1 107 ? -40.321 -28.020 7.115 1.00 94.75 107 ASP A CA 1
ATOM 846 C C . ASP A 1 107 ? -39.735 -28.062 8.537 1.00 94.75 107 ASP A C 1
ATOM 848 O O . ASP A 1 107 ? -39.797 -27.097 9.302 1.00 94.75 107 ASP A O 1
ATOM 852 N N . LYS A 1 108 ? -39.117 -29.194 8.880 1.00 94.12 108 LYS A N 1
ATOM 853 C CA . LYS A 1 108 ? -38.505 -29.473 10.189 1.00 94.12 108 LYS A CA 1
ATOM 854 C C . LYS A 1 108 ? -37.503 -28.412 10.656 1.00 94.12 108 LYS A C 1
ATOM 856 O O . LYS A 1 108 ? -37.430 -28.108 11.848 1.00 94.12 108 LYS A O 1
ATOM 861 N N . ARG A 1 109 ? -36.711 -27.856 9.735 1.00 94.44 109 ARG A N 1
ATOM 862 C CA . ARG A 1 109 ? -35.667 -26.868 10.045 1.00 94.44 109 ARG A CA 1
ATOM 863 C C . ARG A 1 109 ? -36.303 -25.507 10.286 1.00 94.44 109 ARG A C 1
ATOM 865 O O . ARG A 1 109 ? -35.961 -24.851 11.267 1.00 94.44 109 ARG A O 1
ATOM 872 N N . PHE A 1 110 ? -37.282 -25.130 9.462 1.00 95.06 110 PHE A N 1
ATOM 873 C CA . PHE A 1 110 ? -38.116 -23.957 9.716 1.00 95.06 110 PHE A CA 1
ATOM 874 C C . PHE A 1 110 ? -38.809 -24.050 11.081 1.00 95.06 110 PHE A C 1
ATOM 876 O O . PHE A 1 110 ? -38.697 -23.121 11.875 1.00 95.06 110 PHE A O 1
ATOM 883 N N . PHE A 1 111 ? -39.459 -25.175 11.391 1.00 94.94 111 PHE A N 1
ATOM 884 C CA . PHE A 1 111 ? -40.215 -25.337 12.634 1.00 94.94 111 PHE A CA 1
ATOM 885 C C . PHE A 1 111 ? -39.315 -25.249 13.877 1.00 94.94 111 PHE A C 1
ATOM 887 O O . PHE A 1 111 ? -39.645 -24.537 14.825 1.00 94.94 111 PHE A O 1
ATOM 894 N N . ARG A 1 112 ? -38.114 -25.851 13.835 1.00 94.12 112 ARG A N 1
ATOM 895 C CA . ARG A 1 112 ? -37.068 -25.652 14.855 1.00 94.12 112 ARG A CA 1
ATOM 896 C C . ARG A 1 112 ? -36.737 -24.169 15.056 1.00 94.12 112 ARG A C 1
ATOM 898 O O . ARG A 1 112 ? -36.664 -23.716 16.197 1.00 94.12 112 ARG A O 1
ATOM 905 N N . HIS A 1 113 ? -36.502 -23.420 13.976 1.00 93.44 113 HIS A N 1
ATOM 906 C CA . HIS A 1 113 ? -36.171 -21.991 14.057 1.00 93.44 113 HIS A CA 1
ATOM 907 C C . HIS A 1 113 ? -37.345 -21.154 14.578 1.00 93.44 113 HIS A C 1
ATOM 909 O O . HIS A 1 113 ? -37.129 -20.280 15.412 1.00 93.44 113 HIS A O 1
ATOM 915 N N . ALA A 1 114 ? -38.576 -21.455 14.158 1.00 92.12 114 ALA A N 1
ATOM 916 C CA . ALA A 1 114 ? -39.790 -20.775 14.607 1.00 92.12 114 ALA A CA 1
ATOM 917 C C . ALA A 1 114 ? -40.052 -20.985 16.109 1.00 92.12 114 ALA A C 1
ATOM 919 O O . ALA A 1 114 ? -40.311 -20.018 16.821 1.00 92.12 114 ALA A O 1
ATOM 920 N N . ILE A 1 115 ? -39.901 -22.217 16.617 1.00 91.38 115 ILE A N 1
ATOM 921 C CA . ILE A 1 115 ? -39.949 -22.497 18.062 1.00 91.38 115 ILE A CA 1
ATOM 922 C C . ILE A 1 115 ? -38.817 -21.755 18.788 1.00 91.38 115 ILE A C 1
ATOM 924 O O . ILE A 1 115 ? -39.034 -21.143 19.828 1.00 91.38 115 ILE A O 1
ATOM 928 N N . ASN A 1 116 ? -37.598 -21.770 18.239 1.00 90.38 116 ASN A N 1
ATOM 929 C CA . ASN A 1 116 ? -36.461 -21.107 18.879 1.00 90.38 116 ASN A CA 1
ATOM 930 C C . ASN A 1 116 ? -36.579 -19.571 18.901 1.00 90.38 116 ASN A C 1
ATOM 932 O O . ASN A 1 116 ? -36.017 -18.929 19.785 1.00 90.38 116 ASN A O 1
ATOM 936 N N . GLN A 1 117 ? -37.341 -18.976 17.982 1.00 88.69 117 GLN A N 1
ATOM 937 C CA . GLN A 1 117 ? -37.644 -17.545 17.983 1.00 88.69 117 GLN A CA 1
ATOM 938 C C . GLN A 1 117 ? -38.583 -17.138 19.132 1.00 88.69 117 GLN A C 1
ATOM 940 O O . GLN A 1 117 ? -38.507 -16.002 19.596 1.00 88.69 117 GLN A O 1
ATOM 945 N N . THR A 1 118 ? -39.449 -18.034 19.619 1.00 86.50 118 THR A N 1
ATOM 946 C CA . THR A 1 118 ? -40.381 -17.733 20.722 1.00 86.50 118 THR A CA 1
ATOM 947 C C . THR A 1 118 ? -39.786 -17.978 22.111 1.00 86.50 118 THR A C 1
ATOM 949 O O . THR A 1 118 ? -40.480 -17.773 23.108 1.00 86.50 118 THR A O 1
ATOM 952 N N . LEU A 1 119 ? -38.509 -18.380 22.214 1.00 80.25 119 LEU A N 1
ATOM 953 C CA . LEU A 1 119 ? -37.905 -18.780 23.491 1.00 80.25 119 LEU A CA 1
ATOM 954 C C . LEU A 1 119 ? -37.912 -17.682 24.543 1.00 80.25 119 LEU A C 1
ATOM 956 O O . LEU A 1 119 ? -38.226 -17.999 25.681 1.00 80.25 119 LEU A O 1
ATOM 960 N N . ASP A 1 120 ? -37.629 -16.426 24.199 1.00 75.38 120 ASP A N 1
ATOM 961 C CA . ASP A 1 120 ? -37.641 -15.338 25.187 1.00 75.38 120 ASP A CA 1
ATOM 962 C C . ASP A 1 120 ? -39.046 -15.169 25.791 1.00 75.38 120 ASP A C 1
ATOM 964 O O . ASP A 1 120 ? -39.211 -15.150 27.009 1.00 75.38 120 ASP A O 1
ATOM 968 N N . THR A 1 121 ? -40.088 -15.199 24.951 1.00 76.94 121 THR A N 1
ATOM 969 C CA . THR A 1 121 ? -41.493 -15.170 25.393 1.00 76.94 121 THR A CA 1
ATOM 970 C C . THR A 1 121 ? -41.852 -16.390 26.245 1.00 76.94 121 THR A C 1
ATOM 972 O O . THR A 1 121 ? -42.471 -16.240 27.296 1.00 76.94 121 THR A O 1
ATOM 975 N N . LEU A 1 122 ? -41.436 -17.591 25.827 1.00 75.19 122 LEU A N 1
ATOM 976 C CA . LEU A 1 122 ? -41.626 -18.842 26.568 1.00 75.19 122 LEU A CA 1
ATOM 977 C C . LEU A 1 122 ? -40.907 -18.828 27.928 1.00 75.19 122 LEU A C 1
ATOM 979 O O . LEU A 1 122 ? -41.448 -19.325 28.914 1.00 75.19 122 LEU A O 1
ATOM 983 N N . ILE A 1 123 ? -39.706 -18.252 27.986 1.00 73.25 123 ILE A N 1
ATOM 984 C CA . ILE A 1 123 ? -38.864 -18.119 29.177 1.00 73.25 123 ILE A CA 1
ATOM 985 C C . ILE A 1 123 ? -39.468 -17.109 30.152 1.00 73.25 123 ILE A C 1
ATOM 987 O O . ILE A 1 123 ? -39.484 -17.385 31.352 1.00 73.25 123 ILE A O 1
ATOM 991 N N . ASP A 1 124 ? -39.995 -15.981 29.677 1.00 72.19 124 ASP A N 1
ATOM 992 C CA . ASP A 1 124 ? -40.620 -14.954 30.521 1.00 72.19 124 ASP A CA 1
ATOM 993 C C . ASP A 1 124 ? -41.935 -15.417 31.157 1.00 72.19 124 ASP A C 1
ATOM 995 O O . ASP A 1 124 ? -42.230 -15.052 32.295 1.00 72.19 124 ASP A O 1
ATOM 999 N N . ILE A 1 125 ? -42.693 -16.287 30.480 1.00 69.25 125 ILE A N 1
ATOM 1000 C CA . ILE A 1 125 ? -43.902 -16.913 31.042 1.00 69.25 125 ILE A CA 1
ATOM 1001 C C . ILE A 1 125 ? -43.627 -18.237 31.779 1.00 69.25 125 ILE A C 1
ATOM 1003 O O . ILE A 1 125 ? -44.572 -18.858 32.281 1.00 69.25 125 ILE A O 1
ATOM 1007 N N . ALA A 1 126 ? -42.377 -18.703 31.838 1.00 66.75 126 ALA A N 1
ATOM 1008 C CA . ALA A 1 126 ? -41.999 -19.940 32.520 1.00 66.75 126 ALA A CA 1
ATOM 1009 C C . ALA A 1 126 ? -42.022 -19.787 34.050 1.00 66.75 126 ALA A C 1
ATOM 1011 O O . ALA A 1 126 ? -41.772 -18.714 34.596 1.00 66.75 126 ALA A O 1
ATOM 1012 N N . HIS A 1 127 ? -42.272 -20.886 34.764 1.00 61.50 127 HIS A N 1
ATOM 1013 C CA . HIS A 1 127 ? -42.235 -20.904 36.229 1.00 61.50 127 HIS A CA 1
ATOM 1014 C C . HIS A 1 127 ? -40.915 -21.499 36.732 1.00 61.50 127 HIS A C 1
ATOM 1016 O O . HIS A 1 127 ? -40.423 -22.482 36.176 1.00 61.50 127 HIS A O 1
ATOM 1022 N N . GLY A 1 128 ? -40.345 -20.922 37.792 1.00 57.66 128 GLY A N 1
ATOM 1023 C CA . GLY A 1 128 ? -39.119 -21.417 38.421 1.00 57.66 128 GLY A CA 1
ATOM 1024 C C . GLY A 1 128 ? -38.300 -20.326 39.113 1.00 57.66 128 GLY A C 1
ATOM 1025 O O . GLY A 1 128 ? -38.647 -19.147 39.068 1.00 57.66 128 GLY A O 1
ATOM 1026 N N . GLY A 1 129 ? -37.219 -20.735 39.779 1.00 54.94 129 GLY A N 1
ATOM 1027 C CA . GLY A 1 129 ? -36.272 -19.821 40.423 1.00 54.94 129 GLY A CA 1
ATOM 1028 C C . GLY A 1 129 ? -35.291 -19.190 39.428 1.00 54.94 129 GLY A C 1
ATOM 1029 O O . GLY A 1 129 ? -35.224 -19.578 38.264 1.00 54.94 129 GLY A O 1
ATOM 1030 N N . VAL A 1 130 ? -34.469 -18.246 39.901 1.00 54.38 130 VAL A N 1
ATOM 1031 C CA . VAL A 1 130 ? -33.559 -17.432 39.062 1.00 54.38 130 VAL A CA 1
ATOM 1032 C C . VAL A 1 130 ? -32.621 -18.267 38.164 1.00 54.38 130 VAL A C 1
ATOM 1034 O O . VAL A 1 130 ? -32.253 -17.804 37.089 1.00 54.38 130 VAL A O 1
ATOM 1037 N N . GLY A 1 131 ? -32.264 -19.497 38.560 1.00 57.09 131 GLY A N 1
ATOM 1038 C CA . GLY A 1 131 ? -31.373 -20.385 37.794 1.00 57.09 131 GLY A CA 1
ATOM 1039 C C . GLY A 1 131 ? -32.032 -21.506 36.972 1.00 57.09 131 GLY A C 1
ATOM 1040 O O . GLY A 1 131 ? -31.364 -22.069 36.105 1.00 57.09 131 GLY A O 1
ATOM 1041 N N . LEU A 1 132 ? -33.301 -21.855 37.214 1.00 60.81 132 LEU A N 1
ATOM 1042 C CA . LEU A 1 132 ? -33.968 -23.002 36.577 1.00 60.81 132 LEU A CA 1
ATOM 1043 C C . LEU A 1 132 ? -35.432 -22.659 36.282 1.00 60.81 132 LEU A C 1
ATOM 1045 O O . LEU A 1 132 ? -36.196 -22.399 37.211 1.00 60.81 132 LEU A O 1
ATOM 1049 N N . ARG A 1 133 ? -35.820 -22.681 35.002 1.00 72.88 133 ARG A N 1
ATOM 1050 C CA . ARG A 1 133 ? -37.189 -22.395 34.546 1.00 72.88 133 ARG A CA 1
ATOM 1051 C C . ARG A 1 133 ? -37.792 -23.588 33.801 1.00 72.88 133 ARG A C 1
ATOM 1053 O O . ARG A 1 133 ? -37.089 -24.303 33.086 1.00 72.88 133 ARG A O 1
ATOM 1060 N N . HIS A 1 134 ? -39.105 -23.761 33.953 1.00 78.06 134 HIS A N 1
ATOM 1061 C CA . HIS A 1 134 ? -39.906 -24.795 33.300 1.00 78.06 134 HIS A CA 1
ATOM 1062 C C . HIS A 1 134 ? -41.059 -24.186 32.496 1.00 78.06 134 HIS A C 1
ATOM 1064 O O . HIS A 1 134 ? -41.849 -23.396 33.026 1.00 78.06 134 HIS A O 1
ATOM 1070 N N . VAL A 1 135 ? -41.210 -24.620 31.244 1.00 81.06 135 VAL A N 1
ATOM 1071 C CA . VAL A 1 135 ? -42.421 -24.383 30.447 1.00 81.06 135 VAL A CA 1
ATOM 1072 C C . VAL A 1 135 ? -43.332 -25.599 30.546 1.00 81.06 135 VAL A C 1
ATOM 1074 O O . VAL A 1 135 ? -42.917 -26.731 30.314 1.00 81.06 135 VAL A O 1
ATOM 1077 N N . THR A 1 136 ? -44.594 -25.366 30.902 1.00 82.75 136 THR A N 1
ATOM 1078 C CA . THR A 1 136 ? -45.615 -26.416 30.931 1.00 82.75 136 THR A CA 1
ATOM 1079 C C . THR A 1 136 ? -46.084 -26.746 29.515 1.00 82.75 136 THR A C 1
ATOM 1081 O O . THR A 1 136 ? -46.149 -25.862 28.660 1.00 82.75 136 THR A O 1
ATOM 1084 N N . LYS A 1 137 ? -46.468 -28.010 29.278 1.00 85.56 137 LYS A N 1
ATOM 1085 C CA . LYS A 1 137 ? -46.949 -28.495 27.970 1.00 85.56 137 LYS A CA 1
ATOM 1086 C C . LYS A 1 137 ? -48.013 -27.565 27.360 1.00 85.56 137 LYS A C 1
ATOM 1088 O O . LYS A 1 137 ? -47.802 -27.055 26.268 1.00 85.56 137 LYS A O 1
ATOM 1093 N N . GLY A 1 138 ? -49.055 -27.224 28.123 1.00 85.25 138 GLY A N 1
ATOM 1094 C CA . GLY A 1 138 ? -50.128 -26.337 27.654 1.00 85.25 138 GLY A CA 1
ATOM 1095 C C . GLY A 1 138 ? -49.682 -24.917 27.269 1.00 85.25 138 GLY A C 1
ATOM 1096 O O . GLY A 1 138 ? -50.235 -24.355 26.332 1.00 85.25 138 GLY A O 1
ATOM 1097 N N . LYS A 1 139 ? -48.659 -24.341 27.927 1.00 84.81 139 LYS A N 1
ATOM 1098 C CA . LYS A 1 139 ? -48.109 -23.019 27.551 1.00 84.81 139 LYS A CA 1
ATOM 1099 C C . LYS A 1 139 ? -47.329 -23.071 26.240 1.00 84.81 139 LYS A C 1
ATOM 1101 O O . LYS A 1 139 ? -47.392 -22.137 25.444 1.00 84.81 139 LYS A O 1
ATOM 1106 N N . PHE A 1 140 ? -46.596 -24.160 26.019 1.00 88.12 140 PHE A N 1
ATOM 1107 C CA . PHE A 1 140 ? -45.917 -24.400 24.751 1.00 88.12 140 PHE A CA 1
ATOM 1108 C C . PHE A 1 140 ? -46.937 -24.613 23.622 1.00 88.12 140 PHE A C 1
ATOM 1110 O O . PHE A 1 140 ? -46.849 -23.959 22.590 1.00 88.12 140 PHE A O 1
ATOM 1117 N N . GLU A 1 141 ? -47.962 -25.438 23.853 1.00 90.94 141 GLU A N 1
ATOM 1118 C CA . GLU A 1 141 ? -49.044 -25.696 22.893 1.00 90.94 141 GLU A CA 1
ATOM 1119 C C . GLU A 1 141 ? -49.836 -24.432 22.523 1.00 90.94 141 GLU A C 1
ATOM 1121 O O . GLU A 1 141 ? -50.184 -24.258 21.356 1.00 90.94 141 GLU A O 1
ATOM 1126 N N . SER A 1 142 ? -50.076 -23.526 23.479 1.00 89.88 142 SER A N 1
ATOM 1127 C CA . SER A 1 142 ? -50.780 -22.256 23.246 1.00 89.88 142 SER A CA 1
ATOM 1128 C C . SER A 1 142 ? -49.920 -21.152 22.620 1.00 89.88 142 SER A C 1
ATOM 1130 O O . SER A 1 142 ? -50.434 -20.068 22.356 1.00 89.88 142 SER A O 1
ATOM 1132 N N . THR A 1 143 ? -48.613 -21.361 22.446 1.00 89.81 143 THR A N 1
ATOM 1133 C CA . THR A 1 143 ? -47.723 -20.334 21.885 1.00 89.81 143 THR A CA 1
ATOM 1134 C C . THR A 1 143 ? -47.936 -20.240 20.376 1.00 89.81 143 THR A C 1
ATOM 1136 O O . THR A 1 143 ? -47.829 -21.243 19.673 1.00 89.81 143 THR A O 1
ATOM 1139 N N . GLU A 1 144 ? -48.250 -19.045 19.872 1.00 90.62 144 GLU A N 1
ATOM 1140 C CA . GLU A 1 144 ? -48.433 -18.813 18.436 1.00 90.62 144 GLU A CA 1
ATOM 1141 C C . GLU A 1 144 ? -47.095 -18.719 17.698 1.00 90.62 144 GLU A C 1
ATOM 1143 O O . GLU A 1 144 ? -46.171 -18.031 18.138 1.00 90.62 144 GLU A O 1
ATOM 1148 N N . ILE A 1 145 ? -47.027 -19.344 16.522 1.00 92.25 145 ILE A N 1
ATOM 1149 C CA . ILE A 1 145 ? -45.986 -19.088 15.524 1.00 92.25 145 ILE A CA 1
ATOM 1150 C C . ILE A 1 145 ? -46.611 -18.702 14.184 1.00 92.25 145 ILE A C 1
ATOM 1152 O O . ILE A 1 145 ? -47.713 -19.135 13.841 1.00 92.25 145 ILE A O 1
ATOM 1156 N N . ALA A 1 146 ? -45.883 -17.900 13.408 1.00 92.06 146 ALA A N 1
ATOM 1157 C CA . ALA A 1 146 ? -46.256 -17.590 12.037 1.00 92.06 146 ALA A CA 1
ATOM 1158 C C . ALA A 1 146 ? -45.797 -18.725 11.106 1.00 92.06 146 ALA A C 1
ATOM 1160 O O . ALA A 1 146 ? -44.611 -19.053 11.055 1.00 92.06 146 ALA A O 1
ATOM 1161 N N . VAL A 1 147 ? -46.733 -19.310 10.363 1.00 92.12 147 VAL A N 1
ATOM 1162 C CA . VAL A 1 147 ? -46.532 -20.438 9.449 1.00 92.12 147 VAL A CA 1
ATOM 1163 C C . VAL A 1 147 ? -46.735 -19.953 8.005 1.00 92.12 147 VAL A C 1
ATOM 1165 O O . VAL A 1 147 ? -47.873 -19.727 7.579 1.00 92.12 147 VAL A O 1
ATOM 1168 N N . PRO A 1 148 ? -45.652 -19.748 7.233 1.00 93.50 148 PRO A N 1
ATOM 1169 C CA . PRO A 1 148 ? -45.734 -19.444 5.810 1.00 93.50 148 PRO A CA 1
ATOM 1170 C C . PRO A 1 148 ? -45.946 -20.715 4.965 1.00 93.50 148 PRO A C 1
ATOM 1172 O O . PRO A 1 148 ? -45.812 -21.830 5.475 1.00 93.50 148 PRO A O 1
ATOM 1175 N N . PRO A 1 149 ? -46.219 -20.590 3.652 1.00 92.31 149 PRO A N 1
ATOM 1176 C CA . PRO A 1 149 ? -46.290 -21.737 2.745 1.00 92.31 149 PRO A CA 1
ATOM 1177 C C . PRO A 1 149 ? -44.973 -22.533 2.704 1.00 92.31 149 PRO A C 1
ATOM 1179 O O . PRO A 1 149 ? -43.893 -21.949 2.782 1.00 92.31 149 PRO A O 1
ATOM 1182 N N . LEU A 1 150 ? -45.037 -23.856 2.515 1.00 92.31 150 LEU A N 1
ATOM 1183 C CA . LEU A 1 150 ? -43.870 -24.755 2.589 1.00 92.31 150 LEU A CA 1
ATOM 1184 C C . LEU A 1 150 ? -42.633 -24.321 1.754 1.00 92.31 150 LEU A C 1
ATOM 1186 O O . LEU A 1 150 ? -41.517 -24.433 2.267 1.00 92.31 150 LEU A O 1
ATOM 1190 N N . PRO A 1 151 ? -42.754 -23.788 0.516 1.00 91.44 151 PRO A N 1
ATOM 1191 C CA . PRO A 1 151 ? -41.588 -23.295 -0.230 1.00 91.44 151 PRO A CA 1
ATOM 1192 C C . PRO A 1 151 ? -40.897 -22.102 0.447 1.00 91.44 151 PRO A C 1
ATOM 1194 O O . PRO A 1 151 ? -39.673 -21.984 0.414 1.00 91.44 151 PRO A O 1
ATOM 1197 N N . GLU A 1 152 ? -41.676 -21.234 1.094 1.00 93.31 152 GLU A N 1
ATOM 1198 C CA . GLU A 1 152 ? -41.183 -20.071 1.833 1.00 93.31 152 GLU A CA 1
ATOM 1199 C C . GLU A 1 152 ? -40.556 -20.496 3.170 1.00 93.31 152 GLU A C 1
ATOM 1201 O O . GLU A 1 152 ? -39.488 -19.993 3.518 1.00 93.31 152 GLU A O 1
ATOM 1206 N N . GLN A 1 153 ? -41.129 -21.492 3.862 1.00 95.00 153 GLN A N 1
ATOM 1207 C CA . GLN A 1 153 ? -40.505 -22.120 5.038 1.00 95.00 153 GLN A CA 1
ATOM 1208 C C . GLN A 1 153 ? -39.091 -22.629 4.713 1.00 95.00 153 GLN A C 1
ATOM 1210 O O . GLN A 1 153 ? -38.133 -22.272 5.400 1.00 95.00 153 GLN A O 1
ATOM 1215 N N . LYS A 1 154 ? -38.945 -23.399 3.623 1.00 93.94 154 LYS A N 1
ATOM 1216 C CA . LYS A 1 154 ? -37.650 -23.920 3.148 1.00 93.94 154 LYS A CA 1
ATOM 1217 C C . LYS A 1 154 ? -36.663 -22.795 2.842 1.00 93.94 154 LYS A C 1
ATOM 1219 O O . LYS A 1 154 ? -35.548 -22.805 3.356 1.00 93.94 154 LYS A O 1
ATOM 1224 N N . ARG A 1 155 ? -37.101 -21.771 2.100 1.00 95.31 155 ARG A N 1
ATOM 1225 C CA . ARG A 1 155 ? -36.284 -20.592 1.763 1.00 95.31 155 ARG A CA 1
ATOM 1226 C C . ARG A 1 155 ? -35.796 -19.831 3.003 1.00 95.31 155 ARG A C 1
ATOM 1228 O O . ARG A 1 155 ? -34.661 -19.350 3.016 1.00 95.31 155 ARG A O 1
ATOM 1235 N N . ILE A 1 156 ? -36.636 -19.709 4.032 1.00 92.31 156 ILE A N 1
ATOM 1236 C CA . ILE A 1 156 ? -36.275 -19.094 5.317 1.00 92.31 156 ILE A CA 1
ATOM 1237 C C . ILE A 1 156 ? -35.270 -19.978 6.063 1.00 92.31 156 ILE A C 1
ATOM 1239 O O . ILE A 1 156 ? -34.229 -19.473 6.485 1.00 92.31 156 ILE A O 1
ATOM 1243 N N . ALA A 1 157 ? -35.534 -21.283 6.176 1.00 92.62 157 ALA A N 1
ATOM 1244 C CA . ALA A 1 157 ? -34.650 -22.235 6.846 1.00 92.62 157 ALA A CA 1
ATOM 1245 C C . ALA A 1 157 ? -33.251 -22.268 6.214 1.00 92.62 157 ALA A C 1
ATOM 1247 O O . ALA A 1 157 ? -32.269 -22.052 6.919 1.00 92.62 157 ALA A O 1
ATOM 1248 N N . ASP A 1 158 ? -33.154 -22.408 4.888 1.00 91.06 158 ASP A N 1
ATOM 1249 C CA . ASP A 1 158 ? -31.881 -22.390 4.154 1.00 91.06 158 ASP A CA 1
ATOM 1250 C C . ASP A 1 158 ? -31.096 -21.094 4.409 1.00 91.06 158 ASP A C 1
ATOM 1252 O O . ASP A 1 158 ? -29.873 -21.103 4.575 1.00 91.06 158 ASP A O 1
ATOM 1256 N N . LYS A 1 159 ? -31.798 -19.954 4.477 1.00 92.00 159 LYS A N 1
ATOM 1257 C CA . LYS A 1 159 ? -31.175 -18.654 4.738 1.00 92.00 159 LYS A CA 1
ATOM 1258 C C . LYS A 1 159 ? -30.676 -18.525 6.177 1.00 92.00 159 LYS A C 1
ATOM 1260 O O . LYS A 1 159 ? -29.601 -17.951 6.379 1.00 92.00 159 LYS A O 1
ATOM 1265 N N . LEU A 1 160 ? -31.431 -19.029 7.151 1.00 89.56 160 LEU A N 1
ATOM 1266 C CA . LEU A 1 160 ? -31.049 -19.037 8.563 1.00 89.56 160 LEU A CA 1
ATOM 1267 C C . LEU A 1 160 ? -29.880 -19.994 8.802 1.00 89.56 160 LEU A C 1
ATOM 1269 O O . LEU A 1 160 ? -28.859 -19.552 9.324 1.00 89.56 160 LEU A O 1
ATOM 1273 N N . ASP A 1 161 ? -29.969 -21.238 8.330 1.00 86.38 161 ASP A N 1
ATOM 1274 C CA . ASP A 1 161 ? -28.918 -22.256 8.442 1.00 86.38 161 ASP A CA 1
ATOM 1275 C C . ASP A 1 161 ? -27.595 -21.747 7.843 1.00 86.38 161 ASP A C 1
ATOM 1277 O O . ASP A 1 161 ? -26.565 -21.737 8.519 1.00 86.38 161 ASP A O 1
ATOM 1281 N N . ALA A 1 162 ? -27.619 -21.213 6.614 1.00 82.19 162 ALA A N 1
ATOM 1282 C CA . ALA A 1 162 ? -26.427 -20.663 5.962 1.00 82.19 162 ALA A CA 1
ATOM 1283 C C . ALA A 1 162 ? -25.860 -19.412 6.664 1.00 82.19 162 ALA A C 1
ATOM 1285 O O . ALA A 1 162 ? -24.667 -19.117 6.548 1.00 82.19 162 ALA A O 1
ATOM 1286 N N . THR A 1 163 ? -26.691 -18.646 7.379 1.00 83.88 163 THR A N 1
ATOM 1287 C CA . THR A 1 163 ? -26.237 -17.465 8.131 1.00 83.88 163 THR A CA 1
ATOM 1288 C C . THR A 1 163 ? -25.645 -17.867 9.481 1.00 83.88 163 THR A C 1
ATOM 1290 O O . THR A 1 163 ? -24.569 -17.386 9.834 1.00 83.88 163 THR A O 1
ATOM 1293 N N . LEU A 1 164 ? -26.286 -18.790 10.199 1.00 79.25 164 LEU A N 1
ATOM 1294 C CA . LEU A 1 164 ? -25.812 -19.322 11.477 1.00 79.25 164 LEU A CA 1
ATOM 1295 C C . LEU A 1 164 ? -24.512 -20.116 11.304 1.00 79.25 164 LEU A C 1
ATOM 1297 O O . LEU A 1 164 ? -23.545 -19.834 12.004 1.00 79.25 164 LEU A O 1
ATOM 1301 N N . ALA A 1 165 ? -24.411 -20.972 10.281 1.00 77.81 165 ALA A N 1
ATOM 1302 C CA . ALA A 1 165 ? -23.172 -21.685 9.958 1.00 77.81 165 ALA A CA 1
ATOM 1303 C C . ALA A 1 165 ? -21.982 -20.732 9.720 1.00 77.81 165 ALA A C 1
ATOM 1305 O O . ALA A 1 165 ? -20.851 -21.029 10.108 1.00 77.81 165 ALA A O 1
ATOM 1306 N N . ARG A 1 166 ? -22.220 -19.546 9.137 1.00 74.00 166 ARG A N 1
ATOM 1307 C CA . ARG A 1 166 ? -21.190 -18.500 9.001 1.00 74.00 166 ARG A CA 1
ATOM 1308 C C . ARG A 1 166 ? -20.823 -17.851 10.337 1.00 74.00 166 ARG A C 1
ATOM 1310 O O . ARG A 1 166 ? -19.656 -17.518 10.527 1.00 74.00 166 ARG A O 1
ATOM 1317 N N . VAL A 1 167 ? -21.781 -17.654 11.245 1.00 71.62 167 VAL A N 1
ATOM 1318 C CA . VAL A 1 167 ? -21.522 -17.126 12.597 1.00 71.62 167 VAL A CA 1
ATOM 1319 C C . VAL A 1 167 ? -20.703 -18.125 13.413 1.00 71.62 167 VAL A C 1
ATOM 1321 O O . VAL A 1 167 ? -19.698 -17.734 14.006 1.00 71.62 167 VAL A O 1
ATOM 1324 N N . ASP A 1 168 ? -21.062 -19.406 13.383 1.00 69.62 168 ASP A N 1
ATOM 1325 C CA . ASP A 1 168 ? -20.357 -20.461 14.114 1.00 69.62 168 ASP A CA 1
ATOM 1326 C C . ASP A 1 168 ? -18.949 -20.697 13.551 1.00 69.62 168 ASP A C 1
ATOM 1328 O O . ASP A 1 168 ? -17.982 -20.760 14.312 1.00 69.62 168 ASP A O 1
ATOM 1332 N N . ALA A 1 169 ? -18.788 -20.685 12.221 1.00 68.25 169 ALA A N 1
ATOM 1333 C CA . ALA A 1 169 ? -17.471 -20.697 11.587 1.00 68.25 169 ALA A CA 1
ATOM 1334 C C . ALA A 1 169 ? -16.611 -19.486 12.001 1.00 68.25 169 ALA A C 1
ATOM 1336 O O . ALA A 1 169 ? -15.410 -19.636 12.223 1.00 68.25 169 ALA A O 1
ATOM 1337 N N . CYS A 1 170 ? -17.198 -18.293 12.152 1.00 64.69 170 CYS A N 1
ATOM 1338 C CA . CYS A 1 170 ? -16.494 -17.118 12.676 1.00 64.69 170 CYS A CA 1
ATOM 1339 C C . CYS A 1 170 ? -16.126 -17.257 14.165 1.00 64.69 170 CYS A C 1
ATOM 1341 O O . CYS A 1 170 ? -15.021 -16.867 14.543 1.00 64.69 170 CYS A O 1
ATOM 1343 N N . ARG A 1 171 ? -16.999 -17.833 15.004 1.00 65.94 171 ARG A N 1
ATOM 1344 C CA . ARG A 1 171 ? -16.731 -18.079 16.435 1.00 65.94 171 ARG A CA 1
ATOM 1345 C C . ARG A 1 171 ? -15.608 -19.094 16.641 1.00 65.94 171 ARG A C 1
ATOM 1347 O O . ARG A 1 171 ? -14.603 -18.755 17.259 1.00 65.94 171 ARG A O 1
ATOM 1354 N N . ALA A 1 172 ? -15.703 -20.270 16.021 1.00 67.19 172 ALA A N 1
ATOM 1355 C CA . ALA A 1 172 ? -14.657 -21.296 16.077 1.00 67.19 172 ALA A CA 1
ATOM 1356 C C . ALA A 1 172 ? -13.303 -20.784 15.544 1.00 67.19 172 ALA A C 1
ATOM 1358 O O . ALA A 1 172 ? -12.232 -21.214 15.973 1.00 67.19 172 ALA A O 1
ATOM 1359 N N . ARG A 1 173 ? -13.333 -19.829 14.606 1.00 63.41 173 ARG A N 1
ATOM 1360 C CA . ARG A 1 173 ? -12.145 -19.155 14.073 1.00 63.41 173 ARG A CA 1
ATOM 1361 C C . ARG A 1 173 ? -11.550 -18.142 15.054 1.00 63.41 173 ARG A C 1
ATOM 1363 O O . ARG A 1 173 ? -10.334 -18.128 15.214 1.00 63.41 173 ARG A O 1
ATOM 1370 N N . LEU A 1 174 ? -12.376 -17.352 15.744 1.00 61.53 174 LEU A N 1
ATOM 1371 C CA . LEU A 1 174 ? -11.948 -16.457 16.829 1.00 61.53 174 LEU A CA 1
ATOM 1372 C C . LEU A 1 174 ? -11.299 -17.231 17.988 1.00 61.53 174 LEU A C 1
ATOM 1374 O O . LEU A 1 174 ? -10.232 -16.841 18.462 1.00 61.53 174 LEU A O 1
ATOM 1378 N N . GLU A 1 175 ? -11.884 -18.362 18.384 1.00 61.91 175 GLU A N 1
ATOM 1379 C CA . GLU A 1 175 ? -11.343 -19.238 19.433 1.00 61.91 175 GLU A CA 1
ATOM 1380 C C . GLU A 1 175 ? -9.950 -19.786 19.078 1.00 61.91 175 GLU A C 1
ATOM 1382 O O . GLU A 1 175 ? -9.073 -19.844 19.938 1.00 61.91 175 GLU A O 1
ATOM 1387 N N . ARG A 1 176 ? -9.693 -20.107 17.800 1.00 61.44 176 ARG A N 1
ATOM 1388 C CA . ARG A 1 176 ? -8.365 -20.543 17.317 1.00 61.44 176 ARG A CA 1
ATOM 1389 C C . ARG A 1 176 ? -7.323 -19.419 17.259 1.00 61.44 176 ARG A C 1
ATOM 1391 O O . ARG A 1 176 ? -6.130 -19.701 17.356 1.00 61.44 176 ARG A O 1
ATOM 1398 N N . VAL A 1 177 ? -7.735 -18.156 17.126 1.00 56.88 177 VAL A N 1
ATOM 1399 C CA . VAL A 1 177 ? -6.810 -17.007 17.046 1.00 56.88 177 VAL A CA 1
ATOM 1400 C C . VAL A 1 177 ? -6.168 -16.686 18.403 1.00 56.88 177 VAL A C 1
ATOM 1402 O O . VAL A 1 177 ? -4.995 -16.311 18.439 1.00 56.88 177 VAL A O 1
ATOM 1405 N N . GLN A 1 178 ? -6.866 -16.887 19.528 1.00 49.66 178 GLN A N 1
ATOM 1406 C CA . GLN A 1 178 ? -6.297 -16.648 20.867 1.00 49.66 178 GLN A CA 1
ATOM 1407 C C . GLN A 1 178 ? -5.019 -17.476 21.152 1.00 49.66 178 GLN A C 1
ATOM 1409 O O . GLN A 1 178 ? -4.001 -16.876 21.521 1.00 49.66 178 GLN A O 1
ATOM 1414 N N . PRO A 1 179 ? -5.005 -18.815 20.964 1.00 49.31 179 PRO A N 1
ATOM 1415 C CA . PRO A 1 179 ? -3.798 -19.631 21.110 1.00 49.31 179 PRO A CA 1
ATOM 1416 C C . PRO A 1 179 ? -2.648 -19.203 20.190 1.00 49.31 179 PRO A C 1
ATOM 1418 O O . PRO A 1 179 ? -1.499 -19.162 20.631 1.00 49.31 179 PRO A O 1
ATOM 1421 N N . ILE A 1 180 ? -2.949 -18.837 18.938 1.00 52.44 180 ILE A N 1
ATOM 1422 C CA . ILE A 1 180 ? -1.947 -18.392 17.957 1.00 52.44 180 ILE A CA 1
ATOM 1423 C C . ILE A 1 180 ? -1.291 -17.086 18.422 1.00 52.44 180 ILE A C 1
ATOM 1425 O O . ILE A 1 180 ? -0.065 -17.010 18.489 1.00 52.44 180 ILE A O 1
ATOM 1429 N N . LEU A 1 181 ? -2.081 -16.091 18.845 1.00 48.00 181 LEU A N 1
ATOM 1430 C CA . LEU A 1 181 ? -1.560 -14.832 19.391 1.00 48.00 181 LEU A CA 1
ATOM 1431 C C . LEU A 1 181 ? -0.719 -15.044 20.659 1.00 48.00 181 LEU A C 1
ATOM 1433 O O . LEU A 1 181 ? 0.287 -14.359 20.847 1.00 48.00 181 LEU A O 1
ATOM 1437 N N . LYS A 1 182 ? -1.088 -16.003 21.519 1.00 45.78 182 LYS A N 1
ATOM 1438 C CA . LYS A 1 182 ? -0.296 -16.366 22.706 1.00 45.78 182 LYS A CA 1
ATOM 1439 C C . LYS A 1 182 ? 1.063 -16.960 22.314 1.00 45.78 182 LYS A C 1
ATOM 1441 O O . LYS A 1 182 ? 2.083 -16.514 22.839 1.00 45.78 182 LYS A O 1
ATOM 1446 N N . ARG A 1 183 ? 1.089 -17.899 21.360 1.00 48.81 183 ARG A N 1
ATOM 1447 C CA . ARG A 1 183 ? 2.322 -18.535 20.860 1.00 48.81 183 ARG A CA 1
ATOM 1448 C C . ARG A 1 183 ? 3.227 -17.537 20.128 1.00 48.81 183 ARG A C 1
ATOM 1450 O O . ARG A 1 183 ? 4.428 -17.522 20.377 1.00 48.81 183 ARG A O 1
ATOM 1457 N N . PHE A 1 184 ? 2.654 -16.658 19.304 1.00 48.97 184 PHE A N 1
ATOM 1458 C CA . PHE A 1 184 ? 3.383 -15.586 18.620 1.00 48.97 184 PHE A CA 1
ATOM 1459 C C . PHE A 1 184 ? 4.048 -14.625 19.616 1.00 48.97 184 PHE A C 1
ATOM 1461 O O . PHE A 1 184 ? 5.250 -14.391 19.530 1.00 48.97 184 PHE A O 1
ATOM 1468 N N . ARG A 1 185 ? 3.309 -14.147 20.632 1.00 48.47 185 ARG A N 1
ATOM 1469 C CA . ARG A 1 185 ? 3.868 -13.299 21.704 1.00 48.47 185 ARG A CA 1
ATOM 1470 C C . ARG A 1 185 ? 5.036 -13.970 22.428 1.00 48.47 185 ARG A C 1
ATOM 1472 O O . ARG A 1 185 ? 6.050 -13.317 22.647 1.00 48.47 185 ARG A O 1
ATOM 1479 N N . GLN A 1 186 ? 4.911 -15.253 22.773 1.00 46.91 186 GLN A N 1
ATOM 1480 C CA . GLN A 1 186 ? 5.991 -16.012 23.414 1.00 46.91 186 GLN A CA 1
ATOM 1481 C C . GLN A 1 186 ? 7.219 -16.153 22.503 1.00 46.91 186 GLN A C 1
ATOM 1483 O O . GLN A 1 186 ? 8.336 -15.956 22.971 1.00 46.91 186 GLN A O 1
ATOM 1488 N N . SER A 1 187 ? 7.023 -16.430 21.210 1.00 47.34 187 SER A N 1
ATOM 1489 C CA . SER A 1 187 ? 8.127 -16.571 20.253 1.00 47.34 187 SER A CA 1
ATOM 1490 C C . SER A 1 187 ? 8.861 -15.252 19.994 1.00 47.34 187 SER A C 1
ATOM 1492 O O . SER A 1 187 ? 10.087 -15.237 19.945 1.00 47.34 187 SER A O 1
ATOM 1494 N N . VAL A 1 188 ? 8.131 -14.137 19.873 1.00 47.75 188 VAL A N 1
ATOM 1495 C CA . VAL A 1 188 ? 8.724 -12.800 19.695 1.00 47.75 188 VAL A CA 1
ATOM 1496 C C . VAL A 1 188 ? 9.468 -12.357 20.957 1.00 47.75 188 VAL A C 1
ATOM 1498 O O . VAL A 1 188 ? 10.575 -11.837 20.853 1.00 47.75 188 VAL A O 1
ATOM 1501 N N . LEU A 1 189 ? 8.912 -12.609 22.150 1.00 46.06 189 LEU A N 1
ATOM 1502 C CA . LEU A 1 189 ? 9.605 -12.345 23.416 1.00 46.06 189 LEU A CA 1
ATOM 1503 C C . LEU A 1 189 ? 10.897 -13.161 23.538 1.00 46.06 189 LEU A C 1
ATOM 1505 O O . LEU A 1 189 ? 11.924 -12.589 23.883 1.00 46.06 189 LEU A O 1
ATOM 1509 N N . ALA A 1 190 ? 10.868 -14.456 23.207 1.00 44.00 190 ALA A N 1
ATOM 1510 C CA . ALA A 1 190 ? 12.053 -15.311 23.244 1.00 44.00 190 ALA A CA 1
ATOM 1511 C C . ALA A 1 190 ? 13.144 -14.854 22.258 1.00 44.00 190 ALA A C 1
ATOM 1513 O O . ALA A 1 190 ? 14.311 -14.795 22.631 1.00 44.00 190 ALA A O 1
ATOM 1514 N N . ALA A 1 191 ? 12.777 -14.472 21.029 1.00 44.91 191 ALA A N 1
ATOM 1515 C CA . ALA A 1 191 ? 13.723 -13.954 20.036 1.00 44.91 191 ALA A CA 1
ATOM 1516 C C . ALA A 1 191 ? 14.297 -12.569 20.416 1.00 44.91 191 ALA A C 1
ATOM 1518 O O . ALA A 1 191 ? 15.440 -12.245 20.081 1.00 44.91 191 ALA A O 1
ATOM 1519 N N . ALA A 1 192 ? 13.514 -11.749 21.127 1.00 42.94 192 ALA A N 1
ATOM 1520 C CA . ALA A 1 192 ? 13.955 -10.457 21.645 1.00 42.94 192 ALA A CA 1
ATOM 1521 C C . ALA A 1 192 ? 14.929 -10.604 22.826 1.00 42.94 192 ALA A C 1
ATOM 1523 O O . ALA A 1 192 ? 15.932 -9.894 22.875 1.00 42.94 192 ALA A O 1
ATOM 1524 N N . THR A 1 193 ? 14.671 -11.527 23.761 1.00 42.78 193 THR A N 1
ATOM 1525 C CA . THR A 1 193 ? 15.532 -11.741 24.938 1.00 42.78 193 THR A CA 1
ATOM 1526 C C . THR A 1 193 ? 16.754 -12.616 24.656 1.00 42.78 193 THR A C 1
ATOM 1528 O O . THR A 1 193 ? 17.758 -12.468 25.346 1.00 42.78 193 THR A O 1
ATOM 1531 N N . SER A 1 194 ? 16.727 -13.464 23.620 1.00 49.25 194 SER A N 1
ATOM 1532 C CA . SER A 1 194 ? 17.910 -14.194 23.132 1.00 49.25 194 SER A CA 1
ATOM 1533 C C . SER A 1 194 ? 18.901 -13.308 22.362 1.00 49.25 194 SER A C 1
ATOM 1535 O O . SER A 1 194 ? 20.019 -13.729 22.064 1.00 49.25 194 SER A O 1
ATOM 1537 N N . GLY A 1 195 ? 18.496 -12.086 21.994 1.00 42.69 195 GLY A N 1
ATOM 1538 C CA . GLY A 1 195 ? 19.269 -11.195 21.131 1.00 42.69 195 GLY A CA 1
ATOM 1539 C C . GLY A 1 195 ? 19.343 -11.646 19.666 1.00 42.69 195 GLY A C 1
ATOM 1540 O O . GLY A 1 195 ? 20.107 -11.063 18.897 1.00 42.69 195 GLY A O 1
ATOM 1541 N N . GLN A 1 196 ? 18.568 -12.654 19.246 1.00 53.62 196 GLN A N 1
ATOM 1542 C CA . GLN A 1 196 ? 18.501 -13.060 17.835 1.00 53.62 196 GLN A CA 1
ATOM 1543 C C . GLN A 1 196 ? 17.973 -11.925 16.949 1.00 53.62 196 GLN A C 1
ATOM 1545 O O . GLN A 1 196 ? 18.513 -11.699 15.873 1.00 53.62 196 GLN A O 1
ATOM 1550 N N . LEU A 1 197 ? 17.010 -11.134 17.439 1.00 45.94 197 LEU A N 1
ATOM 1551 C CA . LEU A 1 197 ? 16.497 -9.949 16.730 1.00 45.94 197 LEU A CA 1
ATOM 1552 C C . LEU A 1 197 ? 17.512 -8.789 16.609 1.00 45.94 197 LEU A C 1
ATOM 1554 O O . LEU A 1 197 ? 17.189 -7.754 16.032 1.00 45.94 197 LEU A O 1
ATOM 1558 N N . THR A 1 198 ? 18.721 -8.925 17.165 1.00 50.19 198 THR A N 1
ATOM 1559 C CA . THR A 1 198 ? 19.805 -7.929 17.088 1.00 50.19 198 THR A CA 1
ATOM 1560 C C . THR A 1 198 ? 21.146 -8.549 16.675 1.00 50.19 198 THR A C 1
ATOM 1562 O O . THR A 1 198 ? 22.201 -7.975 16.952 1.00 50.19 198 THR A O 1
ATOM 1565 N N . ALA A 1 199 ? 21.136 -9.726 16.038 1.00 56.59 199 ALA A N 1
ATOM 1566 C CA . ALA A 1 199 ? 22.345 -10.387 15.540 1.00 56.59 199 ALA A CA 1
ATOM 1567 C C . ALA A 1 199 ? 23.033 -9.545 14.448 1.00 56.59 199 ALA A C 1
ATOM 1569 O O . ALA A 1 199 ? 24.145 -9.066 14.660 1.00 56.59 199 ALA A O 1
ATOM 1570 N N . ASP A 1 200 ? 22.318 -9.250 13.361 1.00 52.19 200 ASP A N 1
ATOM 1571 C CA . ASP A 1 200 ? 22.803 -8.487 12.202 1.00 52.19 200 ASP A CA 1
ATOM 1572 C C . ASP A 1 200 ? 23.331 -7.095 12.600 1.00 52.19 200 ASP A C 1
ATOM 1574 O O . ASP A 1 200 ? 24.346 -6.619 12.094 1.00 52.19 200 ASP A O 1
ATOM 1578 N N . TRP A 1 201 ? 22.672 -6.447 13.570 1.00 54.50 201 TRP A N 1
ATOM 1579 C CA . TRP A 1 201 ? 23.111 -5.159 14.114 1.00 54.50 201 TRP A CA 1
ATOM 1580 C C . TRP A 1 201 ? 24.446 -5.263 14.867 1.00 54.50 201 TRP A C 1
ATOM 1582 O O . TRP A 1 201 ? 25.246 -4.333 14.814 1.00 54.50 201 TRP A O 1
ATOM 1592 N N . ARG A 1 202 ? 24.722 -6.382 15.551 1.00 55.25 202 ARG A N 1
ATOM 1593 C CA . ARG A 1 202 ? 25.995 -6.590 16.260 1.00 55.25 202 ARG A CA 1
ATOM 1594 C C . ARG A 1 202 ? 27.147 -6.888 15.303 1.00 55.25 202 ARG A C 1
ATOM 1596 O O . ARG A 1 202 ? 28.239 -6.371 15.525 1.00 55.25 202 ARG A O 1
ATOM 1603 N N . GLU A 1 203 ? 26.904 -7.630 14.224 1.00 55.47 203 GLU A N 1
ATOM 1604 C CA . GLU A 1 203 ? 27.906 -7.839 13.165 1.00 55.47 203 GLU A CA 1
ATOM 1605 C C . GLU A 1 203 ? 28.306 -6.518 12.484 1.00 55.47 203 GLU A C 1
ATOM 1607 O O . GLU A 1 203 ? 29.480 -6.294 12.199 1.00 55.47 203 GLU A O 1
ATOM 1612 N N . GLN A 1 204 ? 27.356 -5.594 12.305 1.00 48.47 204 GLN A N 1
ATOM 1613 C CA . GLN A 1 204 ? 27.602 -4.282 11.692 1.00 48.47 204 GLN A CA 1
ATOM 1614 C C . GLN A 1 204 ? 28.349 -3.271 12.589 1.00 48.47 204 GLN A C 1
ATOM 1616 O O . GLN A 1 204 ? 28.763 -2.229 12.085 1.00 48.47 204 GLN A O 1
ATOM 1621 N N . GLN A 1 205 ? 28.513 -3.528 13.895 1.00 40.22 205 GLN A N 1
ATOM 1622 C CA . GLN A 1 205 ? 29.054 -2.550 14.862 1.00 40.22 205 GLN A CA 1
ATOM 1623 C C . GLN A 1 205 ? 30.472 -2.863 15.385 1.00 40.22 205 GLN A C 1
ATOM 1625 O O . GLN A 1 205 ? 30.991 -2.121 16.213 1.00 40.22 205 GLN A O 1
ATOM 1630 N N . GLY A 1 206 ? 31.132 -3.910 14.877 1.00 43.12 206 GLY A N 1
ATOM 1631 C CA . GLY A 1 206 ? 32.600 -4.010 14.881 1.00 43.12 206 GLY A CA 1
ATOM 1632 C C . GLY A 1 206 ? 33.320 -4.014 16.242 1.00 43.12 206 GLY A C 1
ATOM 1633 O O . GLY A 1 206 ? 34.166 -3.158 16.494 1.00 43.12 206 GLY A O 1
ATOM 1634 N N . HIS A 1 207 ? 33.095 -5.035 17.075 1.00 39.25 207 HIS A N 1
ATOM 1635 C CA . HIS A 1 207 ? 34.017 -5.395 18.165 1.00 39.25 207 HIS A CA 1
ATOM 1636 C C . HIS A 1 207 ? 34.697 -6.735 17.846 1.00 39.25 207 HIS A C 1
ATOM 1638 O O . HIS A 1 207 ? 34.031 -7.764 17.763 1.00 39.25 207 HIS A O 1
ATOM 1644 N N . GLY A 1 208 ? 36.012 -6.710 17.605 1.00 34.16 208 GLY A N 1
ATOM 1645 C CA . GLY A 1 208 ? 36.735 -7.827 16.985 1.00 34.16 208 GLY A CA 1
ATOM 1646 C C . GLY A 1 208 ? 37.524 -8.742 17.929 1.00 34.16 208 GLY A C 1
ATOM 1647 O O . GLY A 1 208 ? 37.701 -8.472 19.119 1.00 34.16 208 GLY A O 1
ATOM 1648 N N . HIS A 1 209 ? 38.085 -9.797 17.335 1.00 30.12 209 HIS A N 1
ATOM 1649 C CA . HIS A 1 209 ? 39.255 -10.511 17.846 1.00 30.12 209 HIS A CA 1
ATOM 1650 C C . HIS A 1 209 ? 40.229 -10.832 16.702 1.00 30.12 209 HIS A C 1
ATOM 1652 O O . HIS A 1 209 ? 39.822 -10.926 15.545 1.00 30.12 209 HIS A O 1
ATOM 1658 N N . ALA A 1 210 ? 41.520 -10.894 17.032 1.00 28.45 210 ALA A N 1
ATOM 1659 C CA . ALA A 1 210 ? 42.638 -10.809 16.088 1.00 28.45 210 ALA A CA 1
ATOM 1660 C C . ALA A 1 210 ? 43.206 -12.179 15.664 1.00 28.45 210 ALA A C 1
ATOM 1662 O O . ALA A 1 210 ? 42.929 -13.191 16.305 1.00 28.45 210 ALA A O 1
ATOM 1663 N N . GLY A 1 211 ? 44.054 -12.197 14.623 1.00 25.98 211 GLY A N 1
ATOM 1664 C CA . GLY A 1 211 ? 44.769 -13.409 14.196 1.00 25.98 211 GLY A CA 1
ATOM 1665 C C . GLY A 1 211 ? 45.667 -13.256 12.957 1.00 25.98 211 GLY A C 1
ATOM 1666 O O . GLY A 1 211 ? 45.285 -13.715 11.892 1.00 25.98 211 GLY A O 1
ATOM 1667 N N . ASN A 1 212 ? 46.840 -12.644 13.155 1.00 27.28 212 ASN A N 1
ATOM 1668 C CA . ASN A 1 212 ? 48.108 -12.702 12.399 1.00 27.28 212 ASN A CA 1
ATOM 1669 C C . ASN A 1 212 ? 48.210 -12.630 10.854 1.00 27.28 212 ASN A C 1
ATOM 1671 O O . ASN A 1 212 ? 47.630 -13.397 10.090 1.00 27.28 212 ASN A O 1
ATOM 1675 N N . ASP A 1 213 ? 49.156 -11.766 10.476 1.00 27.77 213 ASP A N 1
ATOM 1676 C CA . ASP A 1 213 ? 49.981 -11.723 9.263 1.00 27.77 213 ASP A CA 1
ATOM 1677 C C . ASP A 1 213 ? 50.593 -13.070 8.822 1.00 27.77 213 ASP A C 1
ATOM 1679 O O . ASP A 1 213 ? 50.862 -13.922 9.668 1.00 27.77 213 ASP A O 1
ATOM 1683 N N . ASP A 1 214 ? 50.996 -13.170 7.540 1.00 27.08 214 ASP A N 1
ATOM 1684 C CA . ASP A 1 214 ? 52.394 -13.542 7.242 1.00 27.08 214 ASP A CA 1
ATOM 1685 C C . ASP A 1 214 ? 52.923 -13.128 5.842 1.00 27.08 214 ASP A C 1
ATOM 1687 O O . ASP A 1 214 ? 52.203 -12.586 4.999 1.00 27.08 214 ASP A O 1
ATOM 1691 N N . LYS A 1 215 ? 54.230 -13.359 5.642 1.00 28.08 215 LYS A N 1
ATOM 1692 C CA . LYS A 1 215 ? 55.175 -12.712 4.702 1.00 28.08 215 LYS A CA 1
ATOM 1693 C C . LYS A 1 215 ? 55.984 -13.744 3.851 1.00 28.08 215 LYS A C 1
ATOM 1695 O O . LYS A 1 215 ? 55.846 -14.937 4.081 1.00 28.08 215 LYS A O 1
ATOM 1700 N N . GLU A 1 216 ? 56.853 -13.448 2.862 1.00 28.45 216 GLU A N 1
ATOM 1701 C CA . GLU A 1 216 ? 57.325 -12.225 2.160 1.00 28.45 216 GLU A CA 1
ATOM 1702 C C . GLU A 1 216 ? 58.038 -12.575 0.810 1.00 28.45 216 GLU A C 1
ATOM 1704 O O . GLU A 1 216 ? 58.420 -13.726 0.620 1.00 28.45 216 GLU A O 1
ATOM 1709 N N . LEU A 1 217 ? 58.371 -11.559 -0.025 1.00 29.48 217 LEU A N 1
ATOM 1710 C CA . LEU A 1 217 ? 59.521 -11.533 -0.988 1.00 29.48 217 LEU A CA 1
ATOM 1711 C C . LEU A 1 217 ? 59.466 -12.519 -2.209 1.00 29.48 217 LEU A C 1
ATOM 1713 O O . LEU A 1 217 ? 58.599 -13.377 -2.275 1.00 29.48 217 LEU A O 1
ATOM 1717 N N . GLN A 1 218 ? 60.276 -12.456 -3.291 1.00 27.00 218 GLN A N 1
ATOM 1718 C CA . GLN A 1 218 ? 61.462 -11.664 -3.708 1.00 27.00 218 GLN A CA 1
ATOM 1719 C C . GLN A 1 218 ? 61.659 -11.744 -5.258 1.00 27.00 218 GLN A C 1
ATOM 1721 O O . GLN A 1 218 ? 60.947 -12.506 -5.906 1.00 27.00 218 GLN A O 1
ATOM 1726 N N . GLY A 1 219 ? 62.680 -11.087 -5.856 1.00 23.89 219 GLY A N 1
ATOM 1727 C CA . GLY A 1 219 ? 63.332 -11.654 -7.074 1.00 23.89 219 GLY A CA 1
ATOM 1728 C C . GLY A 1 219 ? 63.725 -10.744 -8.260 1.00 23.89 219 GLY A C 1
ATOM 1729 O O . GLY A 1 219 ? 63.309 -10.982 -9.387 1.00 23.89 219 GLY A O 1
ATOM 1730 N N . ASN A 1 220 ? 64.555 -9.729 -8.029 1.00 26.23 220 ASN A N 1
ATOM 1731 C CA . ASN A 1 220 ? 65.004 -8.680 -8.966 1.00 26.23 220 ASN A CA 1
ATOM 1732 C C . ASN A 1 220 ? 66.090 -9.088 -10.022 1.00 26.23 220 ASN A C 1
ATOM 1734 O O . ASN A 1 220 ? 67.028 -9.786 -9.655 1.00 26.23 220 ASN A O 1
ATOM 1738 N N . THR A 1 221 ? 66.096 -8.452 -11.219 1.00 27.05 221 THR A N 1
ATOM 1739 C CA . THR A 1 221 ? 67.286 -8.047 -12.068 1.00 27.05 221 THR A CA 1
ATOM 1740 C C . THR A 1 221 ? 68.291 -9.120 -12.598 1.00 27.05 221 THR A C 1
ATOM 1742 O O . THR A 1 221 ? 68.199 -10.268 -12.200 1.00 27.05 221 THR A O 1
ATOM 1745 N N . HIS A 1 222 ? 69.258 -8.929 -13.531 1.00 27.91 222 HIS A N 1
ATOM 1746 C CA . HIS A 1 222 ? 69.943 -7.820 -14.273 1.00 27.91 222 HIS A CA 1
ATOM 1747 C C . HIS A 1 222 ? 70.332 -8.332 -15.710 1.00 27.91 222 HIS A C 1
ATOM 1749 O O . HIS A 1 222 ? 70.390 -9.539 -15.903 1.00 27.91 222 HIS A O 1
ATOM 1755 N N . ALA A 1 223 ? 70.428 -7.568 -16.819 1.00 25.75 223 ALA A N 1
ATOM 1756 C CA . ALA A 1 223 ? 71.371 -6.515 -17.289 1.00 25.75 223 ALA A CA 1
ATOM 1757 C C . ALA A 1 223 ? 72.758 -6.972 -17.855 1.00 25.75 223 ALA A C 1
ATOM 1759 O O . ALA A 1 223 ? 73.436 -7.790 -17.248 1.00 25.75 223 ALA A O 1
ATOM 1760 N N . GLY A 1 224 ? 73.186 -6.385 -18.997 1.00 24.19 224 GLY A N 1
ATOM 1761 C CA . GLY A 1 224 ? 74.502 -6.554 -19.679 1.00 24.19 224 GLY A CA 1
ATOM 1762 C C . GLY A 1 224 ? 74.392 -6.453 -21.226 1.00 24.19 224 GLY A C 1
ATOM 1763 O O . GLY A 1 224 ? 73.693 -7.263 -21.818 1.00 24.19 224 GLY A O 1
ATOM 1764 N N . GLN A 1 225 ? 74.805 -5.361 -21.902 1.00 26.08 225 GLN A N 1
ATOM 1765 C CA . GLN A 1 225 ? 76.154 -5.063 -22.469 1.00 26.08 225 GLN A CA 1
ATOM 1766 C C . GLN A 1 225 ? 76.586 -5.987 -23.649 1.00 26.08 225 GLN A C 1
ATOM 1768 O O . GLN A 1 225 ? 76.312 -7.174 -23.597 1.00 26.08 225 GLN A O 1
ATOM 1773 N N . LEU A 1 226 ? 77.288 -5.581 -24.729 1.00 25.12 226 LEU A N 1
ATOM 1774 C CA . LEU A 1 226 ? 77.734 -4.283 -25.295 1.00 25.12 226 LEU A CA 1
ATOM 1775 C C . LEU A 1 226 ? 78.266 -4.505 -26.752 1.00 25.12 226 LEU A C 1
ATOM 1777 O O . LEU A 1 226 ? 78.555 -5.632 -27.132 1.00 25.12 226 LEU A O 1
ATOM 1781 N N . SER A 1 227 ? 78.545 -3.413 -27.487 1.00 27.48 227 SER A N 1
ATOM 1782 C CA . SER A 1 227 ? 79.623 -3.282 -28.509 1.00 27.48 227 SER A CA 1
ATOM 1783 C C . SER A 1 227 ? 79.429 -3.613 -30.020 1.00 27.48 227 SER A C 1
ATOM 1785 O O . SER A 1 227 ? 79.236 -4.748 -30.440 1.00 27.48 227 SER A O 1
ATOM 1787 N N . GLN A 1 228 ? 79.706 -2.562 -30.815 1.00 30.66 228 GLN A N 1
ATOM 1788 C CA . GLN A 1 228 ? 80.400 -2.492 -32.123 1.00 30.66 228 GLN A CA 1
ATOM 1789 C C . GLN A 1 228 ? 79.733 -2.843 -33.476 1.00 30.66 228 GLN A C 1
ATOM 1791 O O . GLN A 1 228 ? 78.764 -3.584 -33.618 1.00 30.66 228 GLN A O 1
ATOM 1796 N N . THR A 1 229 ? 80.244 -2.148 -34.501 1.00 34.31 229 THR A N 1
ATOM 1797 C CA . THR A 1 229 ? 79.567 -1.770 -35.752 1.00 34.31 229 THR A CA 1
ATOM 1798 C C . THR A 1 229 ? 80.337 -2.218 -36.999 1.00 34.31 229 THR A C 1
ATOM 1800 O O . THR A 1 229 ? 81.551 -2.367 -36.988 1.00 34.31 229 THR A O 1
ATOM 1803 N N . SER A 1 230 ? 79.622 -2.421 -38.113 1.00 39.31 230 SER A N 1
ATOM 1804 C CA . SER A 1 230 ? 80.200 -2.874 -39.390 1.00 39.31 230 SER A CA 1
ATOM 1805 C C . SER A 1 230 ? 79.541 -2.145 -40.583 1.00 39.31 230 SER A C 1
ATOM 1807 O O . SER A 1 230 ? 78.340 -1.849 -40.490 1.00 39.31 230 SER A O 1
ATOM 1809 N N . PRO A 1 231 ? 80.254 -1.860 -41.701 1.00 48.78 231 PRO A N 1
ATOM 1810 C CA . PRO A 1 231 ? 79.897 -0.791 -42.658 1.00 48.78 231 PRO A CA 1
ATOM 1811 C C . PRO A 1 231 ? 78.538 -0.928 -43.361 1.00 48.78 231 PRO A C 1
ATOM 1813 O O . PRO A 1 231 ? 77.943 0.054 -43.795 1.00 48.78 231 PRO A O 1
ATOM 1816 N N . TYR A 1 232 ? 77.979 -2.138 -43.409 1.00 49.66 232 TYR A N 1
ATOM 1817 C CA . TYR A 1 232 ? 76.645 -2.402 -43.960 1.00 49.66 232 TYR A CA 1
ATOM 1818 C C . TYR A 1 232 ? 75.488 -1.830 -43.100 1.00 49.66 232 TYR A C 1
ATOM 1820 O O . TYR A 1 232 ? 74.337 -1.876 -43.528 1.00 49.66 232 TYR A O 1
ATOM 1828 N N . ASN A 1 233 ? 75.778 -1.332 -41.886 1.00 50.03 233 ASN A N 1
ATOM 1829 C CA . ASN A 1 233 ? 74.953 -0.395 -41.095 1.00 50.03 233 ASN A CA 1
ATOM 1830 C C . ASN A 1 233 ? 74.467 0.834 -41.888 1.00 50.03 233 ASN A C 1
ATOM 1832 O O . ASN A 1 233 ? 73.264 1.072 -42.018 1.00 50.03 233 ASN A O 1
ATOM 1836 N N . GLU A 1 234 ? 75.412 1.621 -42.401 1.00 49.91 234 GLU A N 1
ATOM 1837 C CA . GLU A 1 234 ? 75.162 2.974 -42.918 1.00 49.91 234 GLU A CA 1
ATOM 1838 C C . GLU A 1 234 ? 74.167 2.956 -44.094 1.00 49.91 234 GLU A C 1
ATOM 1840 O O . GLU A 1 234 ? 73.172 3.682 -44.123 1.00 49.91 234 GLU A O 1
ATOM 1845 N N . ILE A 1 235 ? 74.407 2.037 -45.034 1.00 50.03 235 ILE A N 1
ATOM 1846 C CA . ILE A 1 235 ? 73.672 1.917 -46.298 1.00 50.03 235 ILE A CA 1
ATOM 1847 C C . ILE A 1 235 ? 72.231 1.439 -46.057 1.00 50.03 235 ILE A C 1
ATOM 1849 O O . ILE A 1 235 ? 71.297 1.957 -46.669 1.00 50.03 235 ILE A O 1
ATOM 1853 N N . ALA A 1 236 ? 72.025 0.502 -45.124 1.00 52.75 236 ALA A N 1
ATOM 1854 C CA . ALA A 1 236 ? 70.692 0.010 -44.770 1.00 52.75 236 ALA A CA 1
ATOM 1855 C C . ALA A 1 236 ? 69.831 1.090 -44.089 1.00 52.75 236 ALA A C 1
ATOM 1857 O O . ALA A 1 236 ? 68.628 1.154 -44.332 1.00 52.75 236 ALA A O 1
ATOM 1858 N N . ARG A 1 237 ? 70.443 1.977 -43.286 1.00 51.09 237 ARG A N 1
ATOM 1859 C CA . ARG A 1 237 ? 69.743 3.109 -42.652 1.00 51.09 237 ARG A CA 1
ATOM 1860 C C . ARG A 1 237 ? 69.303 4.180 -43.650 1.00 51.09 237 ARG A C 1
ATOM 1862 O O . ARG A 1 237 ? 68.218 4.721 -43.488 1.00 51.09 237 ARG A O 1
ATOM 1869 N N . ARG A 1 238 ? 70.119 4.481 -44.669 1.00 48.91 238 ARG A N 1
ATOM 1870 C CA . ARG A 1 238 ? 69.811 5.527 -45.667 1.00 48.91 238 ARG A CA 1
ATOM 1871 C C . ARG A 1 238 ? 68.863 5.079 -46.784 1.00 48.91 238 ARG A C 1
ATOM 1873 O O . ARG A 1 238 ? 68.262 5.930 -47.425 1.00 48.91 238 ARG A O 1
ATOM 1880 N N . THR A 1 239 ? 68.739 3.774 -47.034 1.00 52.44 239 THR A N 1
ATOM 1881 C CA . THR A 1 239 ? 67.944 3.232 -48.160 1.00 52.44 239 THR A CA 1
ATOM 1882 C C . THR A 1 239 ? 66.713 2.427 -47.738 1.00 52.44 239 THR A C 1
ATOM 1884 O O . THR A 1 239 ? 65.937 2.015 -48.595 1.00 52.44 239 THR A O 1
ATOM 1887 N N . SER A 1 240 ? 66.537 2.155 -46.440 1.00 44.81 240 SER A N 1
ATOM 1888 C CA . SER A 1 240 ? 65.491 1.269 -45.892 1.00 44.81 240 SER A CA 1
ATOM 1889 C C . SER A 1 240 ? 65.513 -0.176 -46.430 1.00 44.81 240 SER A C 1
ATOM 1891 O O . SER A 1 240 ? 64.600 -0.959 -46.158 1.00 44.81 240 SER A O 1
ATOM 1893 N N . LEU A 1 241 ? 66.558 -0.568 -47.169 1.00 59.34 241 LEU A N 1
ATOM 1894 C CA . LEU A 1 241 ? 66.723 -1.908 -47.728 1.00 59.34 241 LEU A CA 1
ATOM 1895 C C . LEU A 1 241 ? 67.506 -2.817 -46.775 1.00 59.34 241 LEU A C 1
ATOM 1897 O O . LEU A 1 241 ? 68.495 -2.432 -46.151 1.00 59.34 241 LEU A O 1
ATOM 1901 N N . THR A 1 242 ? 67.088 -4.079 -46.686 1.00 56.66 242 THR A N 1
ATOM 1902 C CA . THR A 1 242 ? 67.759 -5.076 -45.843 1.00 56.66 242 THR A CA 1
ATOM 1903 C C . THR A 1 242 ? 69.151 -5.432 -46.381 1.00 56.66 242 THR A C 1
ATOM 1905 O O . THR A 1 242 ? 69.372 -5.533 -47.589 1.00 56.66 242 THR A O 1
ATOM 1908 N N . ARG A 1 243 ? 70.105 -5.691 -45.473 1.00 48.66 243 ARG A N 1
ATOM 1909 C CA . ARG A 1 243 ? 71.518 -6.005 -45.790 1.00 48.66 243 ARG A CA 1
ATOM 1910 C C . ARG A 1 243 ? 71.703 -7.097 -46.854 1.00 48.66 243 ARG A C 1
ATOM 1912 O O . ARG A 1 243 ? 72.618 -7.001 -47.669 1.00 48.66 243 ARG A O 1
ATOM 1919 N N . ASN A 1 244 ? 70.842 -8.117 -46.864 1.00 56.88 244 ASN A N 1
ATOM 1920 C CA . ASN A 1 244 ? 70.898 -9.208 -47.844 1.00 56.88 244 ASN A CA 1
ATOM 1921 C C . ASN A 1 244 ? 70.492 -8.751 -49.255 1.00 56.88 244 ASN A C 1
ATOM 1923 O O . ASN A 1 244 ? 71.035 -9.254 -50.234 1.00 56.88 244 ASN A O 1
ATOM 1927 N N . THR A 1 245 ? 69.597 -7.766 -49.367 1.00 55.44 245 THR A N 1
ATOM 1928 C CA . THR A 1 245 ? 69.246 -7.116 -50.636 1.00 55.44 245 THR A CA 1
ATOM 1929 C C . THR A 1 245 ? 70.408 -6.263 -51.135 1.00 55.44 245 THR A C 1
ATOM 1931 O O . THR A 1 245 ? 70.822 -6.427 -52.276 1.00 55.44 245 THR A O 1
ATOM 1934 N N . ILE A 1 246 ? 71.021 -5.452 -50.264 1.00 57.06 246 ILE A N 1
ATOM 1935 C CA . ILE A 1 246 ? 72.185 -4.613 -50.608 1.00 57.06 246 ILE A CA 1
ATOM 1936 C C . ILE A 1 246 ? 73.362 -5.477 -51.107 1.00 57.06 246 ILE A C 1
ATOM 1938 O O . ILE A 1 246 ? 73.907 -5.216 -52.177 1.00 57.06 246 ILE A O 1
ATOM 1942 N N . LYS A 1 247 ? 73.696 -6.573 -50.404 1.00 56.66 247 LYS A N 1
ATOM 1943 C CA . LYS A 1 247 ? 74.721 -7.545 -50.846 1.00 56.66 247 LYS A CA 1
ATOM 1944 C C . LYS A 1 247 ? 74.387 -8.263 -52.161 1.00 56.66 247 LYS A C 1
ATOM 1946 O O . LYS A 1 247 ? 75.303 -8.718 -52.839 1.00 56.66 247 LYS A O 1
ATOM 1951 N N . LYS A 1 248 ? 73.103 -8.414 -52.499 1.00 58.94 248 LYS A N 1
ATOM 1952 C CA . LYS A 1 248 ? 72.651 -9.052 -53.745 1.00 58.94 248 LYS A CA 1
ATOM 1953 C C . LYS A 1 248 ? 72.715 -8.086 -54.932 1.00 58.94 248 LYS A C 1
ATOM 1955 O O . LYS A 1 248 ? 73.104 -8.490 -56.022 1.00 58.94 248 LYS A O 1
ATOM 1960 N N . TRP A 1 249 ? 72.360 -6.821 -54.717 1.00 53.72 249 TRP A N 1
ATOM 1961 C CA . TRP A 1 249 ? 72.340 -5.797 -55.764 1.00 53.72 249 TRP A CA 1
ATOM 1962 C C . TRP A 1 249 ? 73.759 -5.357 -56.153 1.00 53.72 249 TRP A C 1
ATOM 1964 O O . TRP A 1 249 ? 74.056 -5.299 -57.337 1.00 53.72 249 TRP A O 1
ATOM 1974 N N . LEU A 1 250 ? 74.682 -5.230 -55.189 1.00 54.50 250 LEU A N 1
ATOM 1975 C CA . LEU A 1 250 ? 76.120 -4.985 -55.434 1.00 54.50 250 LEU A CA 1
ATOM 1976 C C . LEU A 1 250 ? 76.869 -6.135 -56.152 1.00 54.50 250 LEU A C 1
ATOM 1978 O O . LEU A 1 250 ? 78.088 -6.087 -56.282 1.00 54.50 250 LEU A O 1
ATOM 1982 N N . ARG A 1 251 ? 76.170 -7.199 -56.565 1.00 51.31 251 ARG A N 1
ATOM 1983 C CA . ARG A 1 251 ? 76.720 -8.362 -57.287 1.00 51.31 251 ARG A CA 1
ATOM 1984 C C . ARG A 1 251 ? 76.022 -8.632 -58.626 1.00 51.31 251 ARG A C 1
ATOM 1986 O O . ARG A 1 251 ? 76.257 -9.682 -59.213 1.00 51.31 251 ARG A O 1
ATOM 1993 N N . THR A 1 252 ? 75.127 -7.748 -59.073 1.00 52.47 252 THR A N 1
ATOM 1994 C CA . THR A 1 252 ? 74.289 -7.983 -60.259 1.00 52.47 252 THR A CA 1
ATOM 1995 C C . THR A 1 252 ? 74.502 -6.883 -61.301 1.00 52.47 252 THR A C 1
ATOM 1997 O O . THR A 1 252 ? 73.830 -5.855 -61.254 1.00 52.47 252 THR A O 1
ATOM 2000 N N . ASP A 1 253 ? 75.398 -7.116 -62.263 1.00 48.41 253 ASP A N 1
ATOM 2001 C CA . ASP A 1 253 ? 75.543 -6.263 -63.453 1.00 48.41 253 ASP A CA 1
ATOM 2002 C C . ASP A 1 253 ? 74.409 -6.536 -64.453 1.00 48.41 253 ASP A C 1
ATOM 2004 O O . ASP A 1 253 ? 74.531 -7.362 -65.356 1.00 48.41 253 ASP A O 1
ATOM 2008 N N . SER A 1 254 ? 73.257 -5.889 -64.249 1.00 41.44 254 SER A N 1
ATOM 2009 C CA . SER A 1 254 ? 72.285 -5.494 -65.292 1.00 41.44 254 SER A CA 1
ATOM 2010 C C . SER A 1 254 ? 70.997 -4.946 -64.665 1.00 41.44 254 SER A C 1
ATOM 2012 O O . SER A 1 254 ? 70.390 -5.559 -63.786 1.00 41.44 254 SER A O 1
ATOM 2014 N N . ALA A 1 255 ? 70.538 -3.789 -65.145 1.00 49.66 255 ALA A N 1
ATOM 2015 C CA . ALA A 1 255 ? 69.312 -3.158 -64.666 1.00 49.66 255 ALA A CA 1
ATOM 2016 C C . ALA A 1 255 ? 68.064 -3.740 -65.360 1.00 49.66 255 ALA A C 1
ATOM 2018 O O . ALA A 1 255 ? 67.821 -3.469 -66.532 1.00 49.66 255 ALA A O 1
ATOM 2019 N N . THR A 1 256 ? 67.241 -4.501 -64.630 1.00 45.72 256 THR A N 1
ATOM 2020 C CA . THR A 1 256 ? 65.866 -4.862 -65.037 1.00 45.72 256 THR A CA 1
ATOM 2021 C C . THR A 1 256 ? 64.917 -4.885 -63.833 1.00 45.72 256 THR A C 1
ATOM 2023 O O . THR A 1 256 ? 65.261 -5.384 -62.762 1.00 45.72 256 THR A O 1
ATOM 2026 N N . GLU A 1 257 ? 63.702 -4.347 -63.995 1.00 41.84 257 GLU A N 1
ATOM 2027 C CA . GLU A 1 257 ? 62.686 -4.334 -62.932 1.00 41.84 257 GLU A CA 1
ATOM 2028 C C . GLU A 1 257 ? 62.031 -5.719 -62.717 1.00 41.84 257 GLU A C 1
ATOM 2030 O O . GLU A 1 257 ? 61.527 -6.331 -63.666 1.00 41.84 257 GLU A O 1
ATOM 2035 N N . PRO A 1 258 ? 61.946 -6.224 -61.471 1.00 45.16 258 PRO A N 1
ATOM 2036 C CA . PRO A 1 258 ? 61.399 -7.552 -61.200 1.00 45.16 258 PRO A CA 1
ATOM 2037 C C . PRO A 1 258 ? 59.858 -7.580 -61.125 1.00 45.16 258 PRO A C 1
ATOM 2039 O O . PRO A 1 258 ? 59.258 -7.285 -60.089 1.00 45.16 258 PRO A O 1
ATOM 2042 N N . ARG A 1 259 ? 59.192 -8.077 -62.178 1.00 34.88 259 ARG A N 1
ATOM 2043 C CA . ARG A 1 259 ? 57.767 -8.474 -62.119 1.00 34.88 259 ARG A CA 1
ATOM 2044 C C . ARG A 1 259 ? 57.584 -9.828 -61.416 1.00 34.88 259 ARG A C 1
ATOM 2046 O O . ARG A 1 259 ? 57.906 -10.880 -61.962 1.00 34.88 259 ARG A O 1
ATOM 2053 N N . TYR A 1 260 ? 56.998 -9.824 -60.218 1.00 37.06 260 TYR A N 1
ATOM 2054 C CA . TYR A 1 260 ? 56.770 -11.041 -59.427 1.00 37.06 260 TYR A CA 1
ATOM 2055 C C . TYR A 1 260 ? 55.466 -11.772 -59.808 1.00 37.06 260 TYR A C 1
ATOM 2057 O O . TYR A 1 260 ? 54.375 -11.368 -59.406 1.00 37.06 260 TYR A O 1
ATOM 2065 N N . ARG A 1 261 ? 55.567 -12.897 -60.532 1.00 35.12 261 ARG A N 1
ATOM 2066 C CA . ARG A 1 261 ? 54.430 -13.787 -60.854 1.00 35.12 261 ARG A CA 1
ATOM 2067 C C . ARG A 1 261 ? 54.572 -15.124 -60.117 1.00 35.12 261 ARG A C 1
ATOM 2069 O O . ARG A 1 261 ? 55.307 -16.010 -60.547 1.00 35.12 261 ARG A O 1
ATOM 2076 N N . ARG A 1 262 ? 53.880 -15.280 -58.983 1.00 36.06 262 ARG A N 1
ATOM 2077 C CA . ARG A 1 262 ? 53.986 -16.478 -58.128 1.00 36.06 262 ARG A CA 1
ATOM 2078 C C . ARG A 1 262 ? 53.123 -17.627 -58.664 1.00 36.06 262 ARG A C 1
ATOM 2080 O O . ARG A 1 262 ? 51.900 -17.531 -58.634 1.00 36.06 262 ARG A O 1
ATOM 2087 N N . LYS A 1 263 ? 53.742 -18.734 -59.091 1.00 38.75 263 LYS A N 1
ATOM 2088 C CA . LYS A 1 263 ? 53.039 -20.025 -59.244 1.00 38.75 263 LYS A CA 1
ATOM 2089 C C . LYS A 1 263 ? 52.611 -20.531 -57.857 1.00 38.75 263 LYS A C 1
ATOM 2091 O O . LYS A 1 263 ? 53.349 -20.358 -56.886 1.00 38.75 263 LYS A O 1
ATOM 2096 N N . SER A 1 264 ? 51.424 -21.124 -57.744 1.00 43.00 264 SER A N 1
ATOM 2097 C CA . SER A 1 264 ? 50.870 -21.588 -56.465 1.00 43.00 264 SER A CA 1
ATOM 2098 C C . SER A 1 264 ? 51.608 -22.824 -55.938 1.00 43.00 264 SER A C 1
ATOM 2100 O O . SER A 1 264 ? 51.376 -23.934 -56.410 1.00 43.00 264 SER A O 1
ATOM 2102 N N . SER A 1 265 ? 52.471 -22.651 -54.935 1.00 50.47 265 SER A N 1
ATOM 2103 C CA . SER A 1 265 ? 53.009 -23.772 -54.156 1.00 50.47 265 SER A CA 1
ATOM 2104 C C . SER A 1 265 ? 52.031 -24.173 -53.047 1.00 50.47 265 SER A C 1
ATOM 2106 O O . SER A 1 265 ? 51.318 -23.316 -52.516 1.00 50.47 265 SER A O 1
ATOM 2108 N N . GLN A 1 266 ? 52.031 -25.452 -52.651 1.00 54.25 266 GLN A N 1
ATOM 2109 C CA . GLN A 1 266 ? 51.326 -25.906 -51.446 1.00 54.25 266 GLN A CA 1
ATOM 2110 C C . GLN A 1 266 ? 51.695 -25.003 -50.261 1.00 54.25 266 GLN A C 1
ATOM 2112 O O . GLN A 1 266 ? 52.868 -24.742 -49.987 1.00 54.25 266 GLN A O 1
ATOM 2117 N N . THR A 1 267 ? 50.684 -24.481 -49.573 1.00 69.06 267 THR A N 1
ATOM 2118 C CA . THR A 1 267 ? 50.885 -23.675 -48.365 1.00 69.06 267 THR A CA 1
ATOM 2119 C C . THR A 1 267 ? 50.653 -24.549 -47.140 1.00 69.06 267 THR A C 1
ATOM 2121 O O . THR A 1 267 ? 49.917 -25.529 -47.212 1.00 69.06 267 THR A O 1
ATOM 2124 N N . LYS A 1 268 ? 51.169 -24.145 -45.973 1.00 72.38 268 LYS A N 1
ATOM 2125 C CA . LYS A 1 268 ? 50.831 -24.799 -44.692 1.00 72.38 268 LYS A CA 1
ATOM 2126 C C . LYS A 1 268 ? 49.317 -24.878 -44.407 1.00 72.38 268 LYS A C 1
ATOM 2128 O O . LYS A 1 268 ? 48.916 -25.648 -43.548 1.00 72.38 268 LYS A O 1
ATOM 2133 N N . LEU A 1 269 ? 48.486 -24.073 -45.085 1.00 78.06 269 LEU A N 1
ATOM 2134 C CA . LEU A 1 269 ? 47.026 -24.094 -44.942 1.00 78.06 269 LEU A CA 1
ATOM 2135 C C . LEU A 1 269 ? 46.368 -25.167 -45.824 1.00 78.06 269 LEU A C 1
ATOM 2137 O O . LEU A 1 269 ? 45.265 -25.597 -45.515 1.00 78.06 269 LEU A O 1
ATOM 2141 N N . SER A 1 270 ? 47.033 -25.623 -46.890 1.00 77.81 270 SER A N 1
ATOM 2142 C CA . SER A 1 270 ? 46.471 -26.550 -47.882 1.00 77.81 270 SER A CA 1
ATOM 2143 C C . SER A 1 270 ? 45.875 -27.841 -47.287 1.00 77.81 270 SER A C 1
ATOM 2145 O O . SER A 1 270 ? 44.765 -28.174 -47.696 1.00 77.81 270 SER A O 1
ATOM 2147 N N . PRO A 1 271 ? 46.498 -28.519 -46.295 1.00 80.62 271 PRO A N 1
ATOM 2148 C CA . PRO A 1 271 ? 45.901 -29.698 -45.649 1.00 80.62 271 PRO A CA 1
ATOM 2149 C C . PRO A 1 271 ? 44.606 -29.399 -44.875 1.00 80.62 271 PRO A C 1
ATOM 2151 O O . PRO A 1 271 ? 43.752 -30.264 -44.726 1.00 80.62 271 PRO A O 1
ATOM 2154 N N . PHE A 1 272 ? 44.443 -28.159 -44.411 1.00 84.94 272 PHE A N 1
ATOM 2155 C CA . PHE A 1 272 ? 43.344 -27.713 -43.551 1.00 84.94 272 PHE A CA 1
ATOM 2156 C C . PHE A 1 272 ? 42.198 -27.030 -44.315 1.00 84.94 272 PHE A C 1
ATOM 2158 O O . PHE A 1 272 ? 41.146 -26.750 -43.737 1.00 84.94 272 PHE A O 1
ATOM 2165 N N . ILE A 1 273 ? 42.369 -26.772 -45.619 1.00 83.12 273 ILE A N 1
ATOM 2166 C CA . ILE A 1 273 ? 41.332 -26.173 -46.475 1.00 83.12 273 ILE A CA 1
ATOM 2167 C C . ILE A 1 273 ? 39.997 -26.943 -46.402 1.00 83.12 273 ILE A C 1
ATOM 2169 O O . ILE A 1 273 ? 38.978 -26.278 -46.215 1.00 83.12 273 ILE A O 1
ATOM 2173 N N . PRO A 1 274 ? 39.941 -28.292 -46.475 1.00 84.25 274 PRO A N 1
ATOM 2174 C CA . PRO A 1 274 ? 38.669 -29.019 -46.422 1.00 84.25 274 PRO A CA 1
ATOM 2175 C C . PRO A 1 274 ? 37.909 -28.817 -45.104 1.00 84.25 274 PRO A C 1
ATOM 2177 O O . PRO A 1 274 ? 36.700 -28.585 -45.117 1.00 84.25 274 PRO A O 1
ATOM 2180 N N . GLN A 1 275 ? 38.615 -28.829 -43.967 1.00 84.50 275 GLN A N 1
ATOM 2181 C CA . GLN A 1 275 ? 38.038 -28.559 -42.645 1.00 84.50 275 GLN A CA 1
ATOM 2182 C C . GLN A 1 275 ? 37.496 -27.126 -42.562 1.00 84.50 275 GLN A C 1
ATOM 2184 O O . GLN A 1 275 ? 36.367 -26.913 -42.119 1.00 84.50 275 GLN A O 1
ATOM 2189 N N . LEU A 1 276 ? 38.277 -26.148 -43.032 1.00 85.75 276 LEU A N 1
ATOM 2190 C CA . LEU A 1 276 ? 37.906 -24.735 -43.010 1.00 85.75 276 LEU A CA 1
ATOM 2191 C C . LEU A 1 276 ? 36.699 -24.441 -43.919 1.00 85.75 276 LEU A C 1
ATOM 2193 O O . LEU A 1 276 ? 35.790 -23.723 -43.511 1.00 85.75 276 LEU A O 1
ATOM 2197 N N . VAL A 1 277 ? 36.644 -25.033 -45.117 1.00 87.19 277 VAL A N 1
ATOM 2198 C CA . VAL A 1 277 ? 35.492 -24.926 -46.032 1.00 87.19 277 VAL A CA 1
ATOM 2199 C C . VAL A 1 277 ? 34.247 -25.570 -45.420 1.00 87.19 277 VAL A C 1
ATOM 2201 O O . VAL A 1 277 ? 33.199 -24.927 -45.389 1.00 87.19 277 VAL A O 1
ATOM 2204 N N . LYS A 1 278 ? 34.359 -26.783 -44.858 1.00 86.56 278 LYS A N 1
ATOM 2205 C CA . LYS A 1 278 ? 33.241 -27.461 -44.181 1.00 86.56 278 LYS A CA 1
ATOM 2206 C C . LYS A 1 278 ? 32.700 -26.618 -43.023 1.00 86.56 278 LYS A C 1
ATOM 2208 O O . LYS A 1 278 ? 31.491 -26.441 -42.915 1.00 86.56 278 LYS A O 1
ATOM 2213 N N . ALA A 1 279 ? 33.578 -26.032 -42.206 1.00 83.94 279 ALA A N 1
ATOM 2214 C CA . ALA A 1 279 ? 33.186 -25.147 -41.110 1.00 83.94 279 ALA A CA 1
ATOM 2215 C C . ALA A 1 279 ? 32.456 -23.881 -41.600 1.00 83.94 279 ALA A C 1
ATOM 2217 O O . ALA A 1 279 ? 31.413 -23.528 -41.050 1.00 83.94 279 ALA A O 1
ATOM 2218 N N . LEU A 1 280 ? 32.944 -23.238 -42.668 1.00 86.00 280 LEU A N 1
ATOM 2219 C CA . LEU A 1 280 ? 32.295 -22.073 -43.284 1.00 86.00 280 LEU A CA 1
ATOM 2220 C C . LEU A 1 280 ? 30.924 -22.414 -43.899 1.00 86.00 280 LEU A C 1
ATOM 2222 O O . LEU A 1 280 ? 29.992 -21.617 -43.789 1.00 86.00 280 LEU A O 1
ATOM 2226 N N . GLN A 1 281 ? 30.778 -23.598 -44.501 1.00 85.31 281 GLN A N 1
ATOM 2227 C CA . GLN A 1 281 ? 29.498 -24.104 -45.011 1.00 85.31 281 GLN A CA 1
ATOM 2228 C C . GLN A 1 281 ? 28.515 -24.436 -43.881 1.00 85.31 281 GLN A C 1
ATOM 2230 O O . GLN A 1 281 ? 27.337 -24.097 -43.978 1.00 85.31 281 GLN A O 1
ATOM 2235 N N . THR A 1 282 ? 28.973 -25.036 -42.778 1.00 81.31 282 THR A N 1
ATOM 2236 C CA . THR A 1 282 ? 28.139 -25.243 -41.580 1.00 81.31 282 THR A CA 1
ATOM 2237 C C . THR A 1 282 ? 27.652 -23.909 -41.012 1.00 81.31 282 THR A C 1
ATOM 2239 O O . THR A 1 282 ? 26.481 -23.769 -40.669 1.00 81.31 282 THR A O 1
ATOM 2242 N N . ASP A 1 283 ? 28.520 -22.901 -40.962 1.00 84.00 283 ASP A N 1
ATOM 2243 C CA . ASP A 1 283 ? 28.191 -21.592 -40.400 1.00 84.00 283 ASP A CA 1
ATOM 2244 C C . ASP A 1 283 ? 27.231 -20.770 -41.280 1.00 84.00 283 ASP A C 1
ATOM 2246 O O . ASP A 1 283 ? 26.507 -19.927 -40.750 1.00 84.00 283 ASP A O 1
ATOM 2250 N N . LEU A 1 284 ? 27.142 -21.027 -42.593 1.00 79.94 284 LEU A N 1
ATOM 2251 C CA . LEU A 1 284 ? 26.095 -20.437 -43.447 1.00 79.94 284 LEU A CA 1
ATOM 2252 C C . LEU A 1 284 ? 24.680 -20.800 -42.968 1.00 79.94 284 LEU A C 1
ATOM 2254 O O . LEU A 1 284 ? 23.789 -19.953 -43.032 1.00 79.94 284 LEU A O 1
ATOM 2258 N N . HIS A 1 285 ? 24.500 -22.007 -42.427 1.00 74.00 285 HIS A N 1
ATOM 2259 C CA . HIS A 1 285 ? 23.222 -22.519 -41.925 1.00 74.00 285 HIS A CA 1
ATOM 2260 C C . HIS A 1 285 ? 22.895 -22.050 -40.493 1.00 74.00 285 HIS A C 1
ATOM 2262 O O . HIS A 1 285 ? 21.816 -22.339 -39.983 1.00 74.00 285 HIS A O 1
ATOM 2268 N N . ARG A 1 286 ? 23.801 -21.315 -39.827 1.00 72.00 286 ARG A N 1
ATOM 2269 C CA . ARG A 1 286 ? 23.588 -20.777 -38.471 1.00 72.00 286 ARG A CA 1
ATOM 2270 C C . ARG A 1 286 ? 23.078 -19.326 -38.502 1.00 72.00 286 ARG A C 1
ATOM 2272 O O . ARG A 1 286 ? 23.455 -18.574 -39.414 1.00 72.00 286 ARG A O 1
ATOM 2279 N N . PRO A 1 287 ? 22.294 -18.878 -37.499 1.00 58.16 287 PRO A N 1
ATOM 2280 C CA . PRO A 1 287 ? 21.955 -17.464 -37.314 1.00 58.16 287 PRO A CA 1
ATOM 2281 C C . PRO A 1 287 ? 23.212 -16.594 -37.212 1.00 58.16 287 PRO A C 1
ATOM 2283 O O . PRO A 1 287 ? 24.225 -17.028 -36.670 1.00 58.16 287 PRO A O 1
ATOM 2286 N N . LYS A 1 288 ? 23.164 -15.347 -37.706 1.00 66.88 288 LYS A N 1
ATOM 2287 C CA . LYS A 1 288 ? 24.347 -14.464 -37.846 1.00 66.88 288 LYS A CA 1
ATOM 2288 C C . LYS A 1 288 ? 25.140 -14.263 -36.540 1.00 66.88 288 LYS A C 1
ATOM 2290 O O . LYS A 1 288 ? 26.352 -14.077 -36.615 1.00 66.88 288 LYS A O 1
ATOM 2295 N N . ARG A 1 289 ? 24.471 -14.317 -35.381 1.00 61.59 289 ARG A N 1
ATOM 2296 C CA . ARG A 1 289 ? 25.070 -14.199 -34.039 1.00 61.59 289 ARG A CA 1
ATOM 2297 C C . ARG A 1 289 ? 25.911 -15.419 -33.641 1.00 61.59 289 ARG A C 1
ATOM 2299 O O . ARG A 1 289 ? 26.916 -15.259 -32.962 1.00 61.59 289 ARG A O 1
ATOM 2306 N N . ASP A 1 290 ? 25.529 -16.604 -34.109 1.00 63.78 290 ASP A N 1
ATOM 2307 C CA . ASP A 1 290 ? 26.053 -17.894 -33.640 1.00 63.78 290 ASP A CA 1
ATOM 2308 C C . ASP A 1 290 ? 27.014 -18.543 -34.673 1.00 63.78 290 ASP A C 1
ATOM 2310 O O . ASP A 1 290 ? 27.386 -19.719 -34.581 1.00 63.78 290 ASP A O 1
ATOM 2314 N N . ARG A 1 291 ? 27.433 -17.762 -35.683 1.00 82.12 291 ARG A N 1
ATOM 2315 C CA . ARG A 1 291 ? 28.493 -18.108 -36.647 1.00 82.12 291 ARG A CA 1
ATOM 2316 C C . ARG A 1 291 ? 29.859 -17.887 -36.007 1.00 82.12 291 ARG A C 1
ATOM 2318 O O . ARG A 1 291 ? 30.086 -16.859 -35.368 1.00 82.12 291 ARG A O 1
ATOM 2325 N N . ARG A 1 292 ? 30.806 -18.800 -36.219 1.00 82.69 292 ARG A N 1
ATOM 2326 C CA . ARG A 1 292 ? 32.155 -18.666 -35.665 1.00 82.69 292 ARG A CA 1
ATOM 2327 C C . ARG A 1 292 ? 32.894 -17.529 -36.356 1.00 82.69 292 ARG A C 1
ATOM 2329 O O . ARG A 1 292 ? 32.829 -17.325 -37.572 1.00 82.69 292 ARG A O 1
ATOM 2336 N N . THR A 1 293 ? 33.623 -16.757 -35.560 1.00 84.25 293 THR A N 1
ATOM 2337 C CA . THR A 1 293 ? 34.487 -15.701 -36.088 1.00 84.25 293 THR A CA 1
ATOM 2338 C C . THR A 1 293 ? 35.737 -16.315 -36.716 1.00 84.25 293 THR A C 1
ATOM 2340 O O . THR A 1 293 ? 36.141 -17.428 -36.378 1.00 84.25 293 THR A O 1
ATOM 2343 N N . ALA A 1 294 ? 36.411 -15.571 -37.598 1.00 82.62 294 ALA A N 1
ATOM 2344 C CA . ALA A 1 294 ? 37.672 -16.031 -38.184 1.00 82.62 294 ALA A CA 1
ATOM 2345 C C . ALA A 1 294 ? 38.746 -16.341 -37.119 1.00 82.62 294 ALA A C 1
ATOM 2347 O O . ALA A 1 294 ? 39.595 -17.195 -37.351 1.00 82.62 294 ALA A O 1
ATOM 2348 N N . LYS A 1 295 ? 38.684 -15.687 -35.946 1.00 84.25 295 LYS A N 1
ATOM 2349 C CA . LYS A 1 295 ? 39.560 -15.956 -34.796 1.00 84.25 295 LYS A CA 1
ATOM 2350 C C . LYS A 1 295 ? 39.271 -17.320 -34.159 1.00 84.25 295 LYS A C 1
ATOM 2352 O O . LYS A 1 295 ? 40.213 -18.043 -33.864 1.00 84.25 295 LYS A O 1
ATOM 2357 N N . VAL A 1 296 ? 37.997 -17.698 -34.011 1.00 83.50 296 VAL A N 1
ATOM 2358 C CA . VAL A 1 296 ? 37.605 -19.030 -33.509 1.00 83.50 296 VAL A CA 1
ATOM 2359 C C . VAL A 1 296 ? 38.022 -20.122 -34.494 1.00 83.50 296 VAL A C 1
ATOM 2361 O O . VAL A 1 296 ? 38.674 -21.076 -34.091 1.00 83.50 296 VAL A O 1
ATOM 2364 N N . LEU A 1 297 ? 37.750 -19.941 -35.792 1.00 85.88 297 LEU A N 1
ATOM 2365 C CA . LEU A 1 297 ? 38.177 -20.890 -36.830 1.00 85.88 297 LEU A CA 1
ATOM 2366 C C . LEU A 1 297 ? 39.707 -21.035 -36.895 1.00 85.88 297 LEU A C 1
ATOM 2368 O O . LEU A 1 297 ? 40.214 -22.128 -37.112 1.00 85.88 297 LEU A O 1
ATOM 2372 N N . PHE A 1 298 ? 40.461 -19.953 -36.677 1.00 87.75 298 PHE A N 1
ATOM 2373 C CA . PHE A 1 298 ? 41.918 -20.028 -36.554 1.00 87.75 298 PHE A CA 1
ATOM 2374 C C . PHE A 1 298 ? 42.358 -20.819 -35.314 1.00 87.75 298 PHE A C 1
ATOM 2376 O O . PHE A 1 298 ? 43.248 -21.654 -35.430 1.00 87.75 298 PHE A O 1
ATOM 2383 N N . GLN A 1 299 ? 41.717 -20.609 -34.161 1.00 84.06 299 GLN A N 1
ATOM 2384 C CA . GLN A 1 299 ? 42.015 -21.358 -32.938 1.00 84.06 299 GLN A CA 1
ATOM 2385 C C . GLN A 1 299 ? 41.741 -22.864 -33.117 1.00 84.06 299 GLN A C 1
ATOM 2387 O O . GLN A 1 299 ? 42.607 -23.672 -32.796 1.00 84.06 299 GLN A O 1
ATOM 2392 N N . GLU A 1 300 ? 40.594 -23.232 -33.706 1.00 85.69 300 GLU A N 1
ATOM 2393 C CA . GLU A 1 300 ? 40.247 -24.623 -34.056 1.00 85.69 300 GLU A CA 1
ATOM 2394 C C . GLU A 1 300 ? 41.312 -25.265 -34.966 1.00 85.69 300 GLU A C 1
ATOM 2396 O O . GLU A 1 300 ? 41.698 -26.416 -34.760 1.00 85.69 300 GLU A O 1
ATOM 2401 N N . LEU A 1 301 ? 41.828 -24.518 -35.951 1.00 86.06 301 LEU A N 1
ATOM 2402 C CA . LEU A 1 301 ? 42.905 -24.988 -36.826 1.00 86.06 301 LEU A CA 1
ATOM 2403 C C . LEU A 1 301 ? 44.237 -25.157 -36.084 1.00 86.06 301 LEU A C 1
ATOM 2405 O O . LEU A 1 301 ? 44.927 -26.150 -36.310 1.00 86.06 301 LEU A O 1
ATOM 2409 N N . VAL A 1 302 ? 44.609 -24.227 -35.199 1.00 85.56 302 VAL A N 1
ATOM 2410 C CA . VAL A 1 302 ? 45.834 -24.337 -34.384 1.00 85.56 302 VAL A CA 1
ATOM 2411 C C . VAL A 1 302 ? 45.772 -25.579 -33.489 1.00 85.56 302 VAL A C 1
ATOM 2413 O O . VAL A 1 302 ? 46.736 -26.340 -33.457 1.00 85.56 302 VAL A O 1
ATOM 2416 N N . THR A 1 303 ? 44.629 -25.851 -32.850 1.00 85.50 303 THR A N 1
ATOM 2417 C CA . THR A 1 303 ? 44.400 -27.088 -32.079 1.00 85.50 303 THR A CA 1
ATOM 2418 C C . THR A 1 303 ? 44.486 -28.347 -32.950 1.00 85.50 303 THR A C 1
ATOM 2420 O O . THR A 1 303 ? 44.980 -29.370 -32.488 1.00 85.50 303 THR A O 1
ATOM 2423 N N . ALA A 1 304 ? 44.088 -28.275 -34.224 1.00 82.44 304 ALA A N 1
ATOM 2424 C CA . ALA A 1 304 ? 44.253 -29.357 -35.199 1.00 82.44 304 ALA A CA 1
ATOM 2425 C C . ALA A 1 304 ? 45.687 -29.489 -35.777 1.00 82.44 304 ALA A C 1
ATOM 2427 O O . ALA A 1 304 ? 45.910 -30.295 -36.678 1.00 82.44 304 ALA A O 1
ATOM 2428 N N . GLY A 1 305 ? 46.666 -28.713 -35.289 1.00 82.19 305 GLY A N 1
ATOM 2429 C CA . GLY A 1 305 ? 48.073 -28.785 -35.711 1.00 82.19 305 GLY A CA 1
ATOM 2430 C C . GLY A 1 305 ? 48.505 -27.754 -36.765 1.00 82.19 305 GLY A C 1
ATOM 2431 O O . GLY A 1 305 ? 49.590 -27.870 -37.340 1.00 82.19 305 GLY A O 1
ATOM 2432 N N . PHE A 1 306 ? 47.700 -26.723 -37.046 1.00 86.50 306 PHE A N 1
ATOM 2433 C CA . PHE A 1 306 ? 48.057 -25.676 -38.010 1.00 86.50 306 PHE A CA 1
ATOM 2434 C C . PHE A 1 306 ? 49.134 -24.711 -37.474 1.00 86.50 306 PHE A C 1
ATOM 2436 O O . PHE A 1 306 ? 48.842 -23.665 -36.898 1.00 86.50 306 PHE A O 1
ATOM 2443 N N . GLY A 1 307 ? 50.406 -25.010 -37.752 1.00 77.81 307 GLY A N 1
ATOM 2444 C CA . GLY A 1 307 ? 51.553 -24.125 -37.480 1.00 77.81 307 GLY A CA 1
ATOM 2445 C C . GLY A 1 307 ? 51.715 -22.966 -38.481 1.00 77.81 307 GLY A C 1
ATOM 2446 O O . GLY A 1 307 ? 52.786 -22.815 -39.090 1.00 77.81 307 GLY A O 1
ATOM 2447 N N . GLY A 1 308 ? 50.650 -22.191 -38.720 1.00 83.00 308 GLY A N 1
ATOM 2448 C CA . GLY A 1 308 ? 50.612 -21.063 -39.659 1.00 83.00 308 GLY A CA 1
ATOM 2449 C C . GLY A 1 308 ? 49.940 -19.806 -39.092 1.00 83.00 308 GLY A C 1
ATOM 2450 O O . GLY A 1 308 ? 49.388 -19.820 -38.003 1.00 83.00 308 GLY A O 1
ATOM 2451 N N . ASP A 1 309 ? 50.010 -18.701 -39.838 1.00 80.38 309 ASP A N 1
ATOM 2452 C CA . ASP A 1 309 ? 49.569 -17.377 -39.372 1.00 80.38 309 ASP A CA 1
ATOM 2453 C C . ASP A 1 309 ? 48.079 -17.068 -39.652 1.00 80.38 309 ASP A C 1
ATOM 2455 O O . ASP A 1 309 ? 47.526 -17.442 -40.695 1.00 80.38 309 ASP A O 1
ATOM 2459 N N . TYR A 1 310 ? 47.461 -16.301 -38.747 1.00 82.12 310 TYR A N 1
ATOM 2460 C CA . TYR A 1 310 ? 46.075 -15.824 -38.789 1.00 82.12 310 TYR A CA 1
ATOM 2461 C C . TYR A 1 310 ? 45.744 -15.057 -40.079 1.00 82.12 310 TYR A C 1
ATOM 2463 O O . TYR A 1 310 ? 44.646 -15.194 -40.636 1.00 82.12 310 TYR A O 1
ATOM 2471 N N . SER A 1 311 ? 46.709 -14.306 -40.620 1.00 80.00 311 SER A N 1
ATOM 2472 C CA . SER A 1 311 ? 46.544 -13.549 -41.868 1.00 80.00 311 SER A CA 1
ATOM 2473 C C . SER A 1 311 ? 46.248 -14.457 -43.067 1.00 80.00 311 SER A C 1
ATOM 2475 O O . SER A 1 311 ? 45.533 -14.060 -43.986 1.00 80.00 311 SER A O 1
ATOM 2477 N N . ARG A 1 312 ? 46.747 -15.704 -43.071 1.00 81.00 312 ARG A N 1
ATOM 2478 C CA . ARG A 1 312 ? 46.480 -16.664 -44.160 1.00 81.00 312 ARG A CA 1
ATOM 2479 C C . ARG A 1 312 ? 45.073 -17.245 -44.085 1.00 81.00 312 ARG A C 1
ATOM 2481 O O . ARG A 1 312 ? 44.413 -17.351 -45.115 1.00 81.00 312 ARG A O 1
ATOM 2488 N N . VAL A 1 313 ? 44.602 -17.570 -42.881 1.00 84.19 313 VAL A N 1
ATOM 2489 C CA . VAL A 1 313 ? 43.235 -18.071 -42.657 1.00 84.19 313 VAL A CA 1
ATOM 2490 C C . VAL A 1 313 ? 42.210 -16.987 -42.995 1.00 84.19 313 VAL A C 1
ATOM 2492 O O . VAL A 1 313 ? 41.266 -17.239 -43.740 1.00 84.19 313 VAL A O 1
ATOM 2495 N N . THR A 1 314 ? 42.427 -15.748 -42.547 1.00 86.31 314 THR A N 1
ATOM 2496 C CA . THR A 1 314 ? 41.538 -14.619 -42.875 1.00 86.31 314 THR A CA 1
ATOM 2497 C C . THR A 1 314 ? 41.546 -14.249 -44.360 1.00 86.31 314 THR A C 1
ATOM 2499 O O . THR A 1 314 ? 40.478 -13.962 -44.907 1.00 86.31 314 THR A O 1
ATOM 2502 N N . ALA A 1 315 ? 42.697 -14.302 -45.041 1.00 81.94 315 ALA A N 1
ATOM 2503 C CA . ALA A 1 315 ? 42.772 -14.107 -46.490 1.00 81.94 315 ALA A CA 1
ATOM 2504 C C . ALA A 1 315 ? 41.997 -15.190 -47.261 1.00 81.94 315 ALA A C 1
ATOM 2506 O O . ALA A 1 315 ? 41.227 -14.857 -48.164 1.00 81.94 315 ALA A O 1
ATOM 2507 N N . PHE A 1 316 ? 42.129 -16.463 -46.866 1.00 85.56 316 PHE A N 1
ATOM 2508 C CA . PHE A 1 316 ? 41.362 -17.564 -47.455 1.00 85.56 316 PHE A CA 1
ATOM 2509 C C . PHE A 1 316 ? 39.851 -17.386 -47.237 1.00 85.56 316 PHE A C 1
ATOM 2511 O O . PHE A 1 316 ? 39.092 -17.415 -48.203 1.00 85.56 316 PHE A O 1
ATOM 2518 N N . ILE A 1 317 ? 39.410 -17.110 -46.001 1.00 85.44 317 ILE A N 1
ATOM 2519 C CA . ILE A 1 317 ? 37.990 -16.863 -45.681 1.00 85.44 317 ILE A CA 1
ATOM 2520 C C . ILE A 1 317 ? 37.433 -15.695 -46.508 1.00 85.44 317 ILE A C 1
ATOM 2522 O O . ILE A 1 317 ? 36.302 -15.765 -46.989 1.00 85.44 317 ILE A O 1
ATOM 2526 N N . ARG A 1 318 ? 38.209 -14.616 -46.691 1.00 79.88 318 ARG A N 1
ATOM 2527 C CA . ARG A 1 318 ? 37.803 -13.462 -47.507 1.00 79.88 318 ARG A CA 1
ATOM 2528 C C . ARG A 1 318 ? 37.599 -13.862 -48.970 1.00 79.88 318 ARG A C 1
ATOM 2530 O O . ARG A 1 318 ? 36.552 -13.544 -49.522 1.00 79.88 318 ARG A O 1
ATOM 2537 N N . HIS A 1 319 ? 38.560 -14.574 -49.557 1.00 79.38 319 HIS A N 1
ATOM 2538 C CA . HIS A 1 319 ? 38.507 -15.019 -50.951 1.00 79.38 319 HIS A CA 1
ATOM 2539 C C . HIS A 1 319 ? 37.349 -15.996 -51.203 1.00 79.38 319 HIS A C 1
ATOM 2541 O O . HIS A 1 319 ? 36.570 -15.794 -52.137 1.00 79.38 319 HIS A O 1
ATOM 2547 N N . TRP A 1 320 ? 37.176 -16.975 -50.308 1.00 82.44 320 TRP A N 1
ATOM 2548 C CA . TRP A 1 320 ? 36.071 -17.934 -50.336 1.00 82.44 320 TRP A CA 1
ATOM 2549 C C . TRP A 1 320 ? 34.713 -17.225 -50.277 1.00 82.44 320 TRP A C 1
ATOM 2551 O O . TRP A 1 320 ? 33.842 -17.498 -51.092 1.00 82.44 320 TRP A O 1
ATOM 2561 N N . ARG A 1 321 ? 34.543 -16.222 -49.400 1.00 77.88 321 ARG A N 1
ATOM 2562 C CA . ARG A 1 321 ? 33.294 -15.440 -49.333 1.00 77.88 321 ARG A CA 1
ATOM 2563 C C . ARG A 1 321 ? 32.992 -14.673 -50.623 1.00 77.88 321 ARG A C 1
ATOM 2565 O O . ARG A 1 321 ? 31.840 -14.685 -51.039 1.00 77.88 321 ARG A O 1
ATOM 2572 N N . THR A 1 322 ? 33.980 -14.048 -51.272 1.00 70.62 322 THR A N 1
ATOM 2573 C CA . THR A 1 322 ? 33.751 -13.383 -52.574 1.00 70.62 322 THR A CA 1
ATOM 2574 C C . THR A 1 322 ? 33.425 -14.357 -53.704 1.00 70.62 322 THR A C 1
ATOM 2576 O O . THR A 1 322 ? 32.661 -13.996 -54.590 1.00 70.62 322 THR A O 1
ATOM 2579 N N . GLN A 1 323 ? 33.957 -15.583 -53.675 1.00 72.94 323 GLN A N 1
ATOM 2580 C CA . GLN A 1 323 ? 33.626 -16.607 -54.672 1.00 72.94 323 GLN A CA 1
ATOM 2581 C C . GLN A 1 323 ? 32.248 -17.241 -54.429 1.00 72.94 323 GLN A C 1
ATOM 2583 O O . GLN A 1 323 ? 31.494 -17.435 -55.375 1.00 72.94 323 GLN A O 1
ATOM 2588 N N . THR A 1 324 ? 31.898 -17.551 -53.178 1.00 68.19 324 THR A N 1
ATOM 2589 C CA . THR A 1 324 ? 30.679 -18.309 -52.843 1.00 68.19 324 THR A CA 1
ATOM 2590 C C . THR A 1 324 ? 29.421 -17.445 -52.721 1.00 68.19 324 THR A C 1
ATOM 2592 O O . THR A 1 324 ? 28.327 -17.952 -52.936 1.00 68.19 324 THR A O 1
ATOM 2595 N N . MET A 1 325 ? 29.537 -16.157 -52.372 1.00 59.84 325 MET A N 1
ATOM 2596 C CA . MET A 1 325 ? 28.370 -15.273 -52.159 1.00 59.84 325 MET A CA 1
ATOM 2597 C C . MET A 1 325 ? 28.073 -14.346 -53.351 1.00 59.84 325 MET A C 1
ATOM 2599 O O . MET A 1 325 ? 27.129 -13.563 -53.288 1.00 59.84 325 MET A O 1
ATOM 2603 N N . GLY A 1 326 ? 28.879 -14.412 -54.417 1.00 48.88 326 GLY A N 1
ATOM 2604 C CA . GLY A 1 326 ? 28.770 -13.543 -55.590 1.00 48.88 326 GLY A CA 1
ATOM 2605 C C . GLY A 1 326 ? 29.057 -12.060 -55.312 1.00 48.88 326 GLY A C 1
ATOM 2606 O O . GLY A 1 326 ? 29.184 -11.605 -54.172 1.00 48.88 326 GLY A O 1
ATOM 2607 N N . HIS A 1 327 ? 29.143 -11.271 -56.384 1.00 48.16 327 HIS A N 1
ATOM 2608 C CA . HIS A 1 327 ? 29.122 -9.814 -56.277 1.00 48.16 327 HIS A CA 1
ATOM 2609 C C . HIS A 1 327 ? 27.684 -9.338 -56.033 1.00 48.16 327 HIS A C 1
ATOM 2611 O O . HIS A 1 327 ? 27.004 -8.888 -56.954 1.00 48.16 327 HIS A O 1
ATOM 2617 N N . HIS A 1 328 ? 27.232 -9.367 -54.776 1.00 46.03 328 HIS A N 1
ATOM 2618 C CA . HIS A 1 328 ? 26.190 -8.428 -54.366 1.00 46.03 328 HIS A CA 1
ATOM 2619 C C . HIS A 1 328 ? 26.720 -7.013 -54.629 1.00 46.03 328 HIS A C 1
ATOM 2621 O O . HIS A 1 328 ? 27.673 -6.568 -53.979 1.00 46.03 328 HIS A O 1
ATOM 2627 N N . LEU A 1 329 ? 26.125 -6.334 -55.614 1.00 45.25 329 LEU A N 1
ATOM 2628 C CA . LEU A 1 329 ? 26.363 -4.920 -55.883 1.00 45.25 329 LEU A CA 1
ATOM 2629 C C . LEU A 1 329 ? 26.193 -4.163 -54.565 1.00 45.25 329 LEU A C 1
ATOM 2631 O O . LEU A 1 329 ? 25.129 -4.208 -53.949 1.00 45.25 329 LEU A O 1
ATOM 2635 N N . LYS A 1 330 ? 27.257 -3.497 -54.103 1.00 47.66 330 LYS A N 1
ATOM 2636 C CA . LYS A 1 330 ? 27.139 -2.594 -52.959 1.00 47.66 330 LYS A CA 1
ATOM 2637 C C . LYS A 1 330 ? 26.242 -1.447 -53.398 1.00 47.66 330 LYS A C 1
ATOM 2639 O O . LYS A 1 330 ? 26.634 -0.700 -54.292 1.00 47.66 330 LYS A O 1
ATOM 2644 N N . SER A 1 331 ? 25.075 -1.321 -52.775 1.00 47.41 331 SER A N 1
ATOM 2645 C CA . SER A 1 331 ? 24.184 -0.185 -52.983 1.00 47.41 331 SER A CA 1
ATOM 2646 C C . SER A 1 331 ? 24.970 1.119 -52.828 1.00 47.41 331 SER A C 1
ATOM 2648 O O . SER A 1 331 ? 25.731 1.277 -51.870 1.00 47.41 331 SER A O 1
ATOM 2650 N N . ALA A 1 332 ? 24.813 2.034 -53.781 1.00 45.03 332 ALA A N 1
ATOM 2651 C CA . ALA A 1 332 ? 25.302 3.394 -53.625 1.00 45.03 332 ALA A CA 1
ATOM 2652 C C . ALA A 1 332 ? 24.377 4.131 -52.646 1.00 45.03 332 ALA A C 1
ATOM 2654 O O . ALA A 1 332 ? 23.157 4.018 -52.748 1.00 45.03 332 ALA A O 1
ATOM 2655 N N . PHE A 1 333 ? 24.955 4.873 -51.702 1.00 52.81 333 PHE A N 1
ATOM 2656 C CA . PHE A 1 333 ? 24.211 5.636 -50.701 1.00 52.81 333 PHE A CA 1
ATOM 2657 C C . PHE A 1 333 ? 24.524 7.124 -50.854 1.00 52.81 333 PHE A C 1
ATOM 2659 O O . PHE A 1 333 ? 25.688 7.498 -51.001 1.00 52.81 333 PHE A O 1
ATOM 2666 N N . VAL A 1 334 ? 23.492 7.965 -50.792 1.00 54.38 334 VAL A N 1
ATOM 2667 C CA . VAL A 1 334 ? 23.643 9.425 -50.746 1.00 54.38 334 VAL A CA 1
ATOM 2668 C C . VAL A 1 334 ? 23.879 9.838 -49.286 1.00 54.38 334 VAL A C 1
ATOM 2670 O O . VAL A 1 334 ? 23.079 9.456 -48.430 1.00 54.38 334 VAL A O 1
ATOM 2673 N N . PRO A 1 335 ? 24.947 10.591 -48.960 1.00 61.44 335 PRO A N 1
ATOM 2674 C CA . PRO A 1 335 ? 25.156 11.097 -47.607 1.00 61.44 335 PRO A CA 1
ATOM 2675 C C . PRO A 1 335 ? 24.042 12.068 -47.201 1.00 61.44 335 PRO A C 1
ATOM 2677 O O . PRO A 1 335 ? 23.825 13.080 -47.865 1.00 61.44 335 PRO A O 1
ATOM 2680 N N . LEU A 1 336 ? 23.358 11.777 -46.094 1.00 68.81 336 LEU A N 1
ATOM 2681 C CA . LEU A 1 336 ? 22.363 12.678 -45.516 1.00 68.81 336 LEU A CA 1
ATOM 2682 C C . LEU A 1 336 ? 23.064 13.850 -44.808 1.00 68.81 336 LEU A C 1
ATOM 2684 O O . LEU A 1 336 ? 23.943 13.638 -43.968 1.00 68.81 336 LEU A O 1
ATOM 2688 N N . ARG A 1 337 ? 22.651 15.077 -45.132 1.00 75.44 337 ARG A N 1
ATOM 2689 C CA . ARG A 1 337 ? 23.017 16.312 -44.425 1.00 75.44 337 ARG A CA 1
ATOM 2690 C C . ARG A 1 337 ? 21.777 16.876 -43.741 1.00 75.44 337 ARG A C 1
ATOM 2692 O O . ARG A 1 337 ? 20.683 16.726 -44.271 1.00 75.44 337 ARG A O 1
ATOM 2699 N N . PHE A 1 338 ? 21.984 17.504 -42.589 1.00 85.62 338 PHE A N 1
ATOM 2700 C CA . PHE A 1 338 ? 20.939 18.067 -41.739 1.00 85.62 338 PHE A CA 1
ATOM 2701 C C . PHE A 1 338 ? 21.360 19.470 -41.297 1.00 85.62 338 PHE A C 1
ATOM 2703 O O . PHE A 1 338 ? 22.534 19.677 -40.978 1.00 85.62 338 PHE A O 1
ATOM 2710 N N . ALA A 1 339 ? 20.424 20.414 -41.279 1.00 89.06 339 ALA A N 1
ATOM 2711 C CA . ALA A 1 339 ? 20.611 21.736 -40.695 1.00 89.06 339 ALA A CA 1
ATOM 2712 C C . ALA A 1 339 ? 20.579 21.681 -39.155 1.00 89.06 339 ALA A C 1
ATOM 2714 O O . ALA A 1 339 ? 20.094 20.718 -38.553 1.00 89.06 339 ALA A O 1
ATOM 2715 N N . LEU A 1 340 ? 21.101 22.729 -38.513 1.00 90.25 340 LEU A N 1
ATOM 2716 C CA . LEU A 1 340 ? 21.047 22.890 -37.059 1.00 90.25 340 LEU A CA 1
ATOM 2717 C C . LEU A 1 340 ? 19.585 22.896 -36.582 1.00 90.25 340 LEU A C 1
ATOM 2719 O O . LEU A 1 340 ? 18.764 23.630 -37.123 1.00 90.25 340 LEU A O 1
ATOM 2723 N N . GLY A 1 341 ? 19.260 22.059 -35.594 1.00 89.00 341 GLY A N 1
ATOM 2724 C CA . GLY A 1 341 ? 17.925 21.970 -34.997 1.00 89.00 341 GLY A CA 1
ATOM 2725 C C . GLY A 1 341 ? 16.917 21.198 -35.850 1.00 89.00 341 GLY A C 1
ATOM 2726 O O . GLY A 1 341 ? 15.778 21.010 -35.432 1.00 89.00 341 GLY A O 1
ATOM 2727 N N . GLU A 1 342 ? 17.320 20.704 -37.024 1.00 91.88 342 GLU A N 1
ATOM 2728 C CA . GLU A 1 342 ? 16.409 20.063 -37.971 1.00 91.88 342 GLU A CA 1
ATOM 2729 C C . GLU A 1 342 ? 15.913 18.702 -37.476 1.00 91.88 342 GLU A C 1
ATOM 2731 O O . GLU A 1 342 ? 14.719 18.424 -37.551 1.00 91.88 342 GLU A O 1
ATOM 2736 N N . ALA A 1 343 ? 16.810 17.832 -36.995 1.00 92.75 343 ALA A N 1
ATOM 2737 C CA . ALA A 1 343 ? 16.434 16.458 -36.678 1.00 92.75 343 ALA A CA 1
ATOM 2738 C C . ALA A 1 343 ? 17.243 15.793 -35.558 1.00 92.75 343 ALA A C 1
ATOM 2740 O O . ALA A 1 343 ? 18.438 16.039 -35.392 1.00 92.75 343 ALA A O 1
ATOM 2741 N N . PHE A 1 344 ? 16.623 14.833 -34.870 1.00 93.69 344 PHE A N 1
ATOM 2742 C CA . PHE A 1 344 ? 17.294 13.846 -34.018 1.00 93.69 344 PHE A CA 1
ATOM 2743 C C . PHE A 1 344 ? 16.962 12.412 -34.439 1.00 93.69 344 PHE A C 1
ATOM 2745 O O . PHE A 1 344 ? 15.973 12.153 -35.116 1.00 93.69 344 PHE A O 1
ATOM 2752 N N . GLN A 1 345 ? 17.791 11.465 -34.011 1.00 91.19 345 GLN A N 1
ATOM 2753 C CA . GLN A 1 345 ? 17.549 10.028 -34.124 1.00 91.19 345 GLN A CA 1
ATOM 2754 C C . GLN A 1 345 ? 17.371 9.427 -32.733 1.00 91.19 345 GLN A C 1
ATOM 2756 O O . GLN A 1 345 ? 18.126 9.765 -31.818 1.00 91.19 345 GLN A O 1
ATOM 2761 N N . PHE A 1 346 ? 16.402 8.524 -32.588 1.00 92.25 346 PHE A N 1
ATOM 2762 C CA . PHE A 1 346 ? 16.137 7.800 -31.347 1.00 92.25 346 PHE A CA 1
ATOM 2763 C C . PHE A 1 346 ? 16.155 6.279 -31.567 1.00 92.25 346 PHE A C 1
ATOM 2765 O O . PHE A 1 346 ? 15.630 5.778 -32.566 1.00 92.25 346 PHE A O 1
ATOM 2772 N N . ASP A 1 347 ? 16.757 5.541 -30.632 1.00 87.25 347 ASP A N 1
ATOM 2773 C CA . ASP A 1 347 ? 16.879 4.081 -30.692 1.00 87.25 347 ASP A CA 1
ATOM 2774 C C . ASP A 1 347 ? 16.971 3.433 -29.298 1.00 87.25 347 ASP A C 1
ATOM 2776 O O . ASP A 1 347 ? 17.324 4.090 -28.317 1.00 87.25 347 ASP A O 1
ATOM 2780 N N . TRP A 1 348 ? 16.707 2.127 -29.217 1.00 87.81 348 TRP A N 1
ATOM 2781 C CA . TRP A 1 348 ? 16.856 1.322 -27.997 1.00 87.81 348 TRP A CA 1
ATOM 2782 C C . TRP A 1 348 ? 17.941 0.253 -28.179 1.00 87.81 348 TRP A C 1
ATOM 2784 O O . TRP A 1 348 ? 17.911 -0.489 -29.159 1.00 87.81 348 TRP A O 1
ATOM 2794 N N . SER A 1 349 ? 18.846 0.092 -27.206 1.00 86.94 349 SER A N 1
ATOM 2795 C CA . SER A 1 349 ? 19.681 -1.116 -27.097 1.00 86.94 349 SER A CA 1
ATOM 2796 C C . SER A 1 349 ? 19.351 -1.933 -25.849 1.00 86.94 349 SER A C 1
ATOM 2798 O O . SER A 1 349 ? 18.845 -1.420 -24.850 1.00 86.94 349 SER A O 1
ATOM 2800 N N . GLU A 1 350 ? 19.604 -3.238 -25.928 1.00 88.81 350 GLU A N 1
ATOM 2801 C CA . GLU A 1 350 ? 19.484 -4.165 -24.807 1.00 88.81 350 GLU A CA 1
ATOM 2802 C C . GLU A 1 350 ? 20.866 -4.417 -24.212 1.00 88.81 350 GLU A C 1
ATOM 2804 O O . GLU A 1 350 ? 21.730 -5.018 -24.848 1.00 88.81 350 GLU A O 1
ATOM 2809 N N . GLU A 1 351 ? 21.044 -3.973 -22.976 1.00 88.62 351 GLU A N 1
ATOM 2810 C CA . GLU A 1 351 ? 22.296 -4.011 -22.237 1.00 88.62 351 GLU A CA 1
ATOM 2811 C C . GLU A 1 351 ? 22.104 -4.708 -20.881 1.00 88.62 351 GLU A C 1
ATOM 2813 O O . GLU A 1 351 ? 21.014 -5.161 -20.523 1.00 88.62 351 GLU A O 1
ATOM 2818 N N . HIS A 1 352 ? 23.175 -4.786 -20.095 1.00 85.81 352 HIS A N 1
ATOM 2819 C CA . HIS A 1 352 ? 23.125 -5.207 -18.696 1.00 85.81 352 HIS A CA 1
ATOM 2820 C C . HIS A 1 352 ? 23.922 -4.231 -17.824 1.00 85.81 352 HIS A C 1
ATOM 2822 O O . HIS A 1 352 ? 24.840 -3.584 -18.325 1.00 85.81 352 HIS A O 1
ATOM 2828 N N . ALA A 1 353 ? 23.571 -4.120 -16.542 1.00 87.06 353 ALA A N 1
ATOM 2829 C CA . ALA A 1 353 ? 24.314 -3.349 -15.541 1.00 87.06 353 ALA A CA 1
ATOM 2830 C C . ALA A 1 353 ? 24.052 -3.879 -14.119 1.00 87.06 353 ALA A C 1
ATOM 2832 O O . ALA A 1 353 ? 23.064 -4.579 -13.874 1.00 87.06 353 ALA A O 1
ATOM 2833 N N . PHE A 1 354 ? 24.918 -3.534 -13.163 1.00 84.25 354 PHE A N 1
ATOM 2834 C CA . PHE A 1 354 ? 24.727 -3.865 -11.750 1.00 84.25 354 PHE A CA 1
ATOM 2835 C C . PHE A 1 354 ? 23.967 -2.736 -11.035 1.00 84.25 354 PHE A C 1
ATOM 2837 O O . PHE A 1 354 ? 24.535 -1.678 -10.767 1.00 84.25 354 PHE A O 1
ATOM 2844 N N . ILE A 1 355 ? 22.678 -2.961 -10.747 1.00 80.88 355 ILE A N 1
ATOM 2845 C CA . ILE A 1 355 ? 21.759 -1.952 -10.193 1.00 80.88 355 ILE A CA 1
ATOM 2846 C C . ILE A 1 355 ? 20.985 -2.528 -8.999 1.00 80.88 355 ILE A C 1
ATOM 2848 O O . ILE A 1 355 ? 20.296 -3.552 -9.109 1.00 80.88 355 ILE A O 1
ATOM 2852 N N . GLY A 1 356 ? 21.054 -1.860 -7.847 1.00 71.94 356 GLY A N 1
ATOM 2853 C CA . GLY A 1 356 ? 20.337 -2.249 -6.628 1.00 71.94 356 GLY A CA 1
ATOM 2854 C C . GLY A 1 356 ? 20.753 -3.633 -6.124 1.00 71.94 356 GLY A C 1
ATOM 2855 O O . GLY A 1 356 ? 19.901 -4.495 -5.870 1.00 71.94 356 GLY A O 1
ATOM 2856 N N . GLY A 1 357 ? 22.069 -3.869 -6.076 1.00 76.81 357 GLY A N 1
ATOM 2857 C CA . GLY A 1 357 ? 22.686 -5.096 -5.564 1.00 76.81 357 GLY A CA 1
ATOM 2858 C C . GLY A 1 357 ? 22.645 -6.315 -6.494 1.00 76.81 357 GLY A C 1
ATOM 2859 O O . GLY A 1 357 ? 23.112 -7.374 -6.088 1.00 76.81 357 GLY A O 1
ATOM 2860 N N . ILE A 1 358 ? 22.093 -6.208 -7.710 1.00 69.38 358 ILE A N 1
ATOM 2861 C CA . ILE A 1 358 ? 21.984 -7.336 -8.650 1.00 69.38 358 ILE A CA 1
ATOM 2862 C C . ILE A 1 358 ? 22.299 -6.928 -10.094 1.00 69.38 358 ILE A C 1
ATOM 2864 O O . ILE A 1 358 ? 22.065 -5.792 -10.503 1.00 69.38 358 ILE A O 1
ATOM 2868 N N . HIS A 1 359 ? 22.791 -7.881 -10.886 1.00 77.56 359 HIS A N 1
ATOM 2869 C CA . HIS A 1 359 ? 22.993 -7.709 -12.324 1.00 77.56 359 HIS A CA 1
ATOM 2870 C C . HIS A 1 359 ? 21.643 -7.819 -13.050 1.00 77.56 359 HIS A C 1
ATOM 2872 O O . HIS A 1 359 ? 20.992 -8.864 -12.998 1.00 77.56 359 HIS A O 1
ATOM 2878 N N . ARG A 1 360 ? 21.195 -6.739 -13.697 1.00 78.56 360 ARG A N 1
ATOM 2879 C CA . ARG A 1 360 ? 19.895 -6.657 -14.381 1.00 78.56 360 ARG A CA 1
ATOM 2880 C C . ARG A 1 360 ? 20.090 -6.425 -15.873 1.00 78.56 360 ARG A C 1
ATOM 2882 O O . ARG A 1 360 ? 21.023 -5.738 -16.281 1.00 78.56 360 ARG A O 1
ATOM 2889 N N . LYS A 1 361 ? 19.151 -6.937 -16.670 1.00 84.12 361 LYS A N 1
ATOM 2890 C CA . LYS A 1 361 ? 18.907 -6.449 -18.030 1.00 84.12 361 LYS A CA 1
ATOM 2891 C C . LYS A 1 361 ? 18.422 -5.000 -17.958 1.00 84.12 361 LYS A C 1
ATOM 2893 O O . LYS A 1 361 ? 17.565 -4.677 -17.135 1.00 84.12 361 LYS A O 1
ATOM 2898 N N . VAL A 1 362 ? 18.961 -4.163 -18.831 1.00 85.88 362 VAL A N 1
ATOM 2899 C CA . VAL A 1 362 ? 18.654 -2.739 -18.968 1.00 85.88 362 VAL A CA 1
ATOM 2900 C C . VAL A 1 362 ? 18.294 -2.473 -20.421 1.00 85.88 362 VAL A C 1
ATOM 2902 O O . VAL A 1 362 ? 18.957 -2.982 -21.321 1.00 85.88 362 VAL A O 1
ATOM 2905 N N . LEU A 1 363 ? 17.259 -1.674 -20.663 1.00 90.06 363 LEU A N 1
ATOM 2906 C CA . LEU A 1 363 ? 17.039 -1.082 -21.976 1.00 90.06 363 LEU A CA 1
ATOM 2907 C C . LEU A 1 363 ? 17.587 0.341 -21.953 1.00 90.06 363 LEU A C 1
ATOM 2909 O O . LEU A 1 363 ? 17.176 1.164 -21.136 1.00 90.06 363 LEU A O 1
ATOM 2913 N N . LEU A 1 364 ? 18.566 0.591 -22.813 1.00 92.25 364 LEU A N 1
ATOM 2914 C CA . LEU A 1 364 ? 19.264 1.859 -22.926 1.00 92.25 364 LEU A CA 1
ATOM 2915 C C . LEU A 1 364 ? 18.634 2.650 -24.072 1.00 92.25 364 LEU A C 1
ATOM 2917 O O . LEU A 1 364 ? 18.698 2.229 -25.227 1.00 92.25 364 LEU A O 1
ATOM 2921 N N . ALA A 1 365 ? 18.005 3.774 -23.744 1.00 92.94 365 ALA A N 1
ATOM 2922 C CA . ALA A 1 365 ? 17.547 4.755 -24.711 1.00 92.94 365 ALA A CA 1
ATOM 2923 C C . ALA A 1 365 ? 18.749 5.549 -25.228 1.00 92.94 365 ALA A C 1
ATOM 2925 O O . ALA A 1 365 ? 19.569 6.035 -24.446 1.00 92.94 365 ALA A O 1
ATOM 2926 N N . HIS A 1 366 ? 18.822 5.712 -26.545 1.00 92.25 366 HIS A N 1
ATOM 2927 C CA . HIS A 1 366 ? 19.812 6.532 -27.228 1.00 92.25 366 HIS A CA 1
ATOM 2928 C C . HIS A 1 366 ? 19.082 7.626 -27.993 1.00 92.25 366 HIS A C 1
ATOM 2930 O O . HIS A 1 366 ? 18.304 7.313 -28.890 1.00 92.25 366 HIS A O 1
ATOM 2936 N N . MET A 1 367 ? 19.379 8.892 -27.710 1.00 93.50 367 MET A N 1
ATOM 2937 C CA . MET A 1 367 ? 19.002 10.004 -28.588 1.00 93.50 367 MET A CA 1
ATOM 2938 C C . MET A 1 367 ? 20.263 10.656 -29.155 1.00 93.50 367 MET A C 1
ATOM 2940 O O . MET A 1 367 ? 21.277 10.735 -28.464 1.00 93.50 367 MET A O 1
ATOM 2944 N N . LYS A 1 368 ? 20.237 11.118 -30.406 1.00 91.69 368 LYS A N 1
ATOM 2945 C CA . LYS A 1 368 ? 21.361 11.828 -31.031 1.00 91.69 368 LYS A CA 1
ATOM 2946 C C . LYS A 1 368 ? 20.867 12.936 -31.960 1.00 91.69 368 LYS A C 1
ATOM 2948 O O . LYS A 1 368 ? 20.094 12.651 -32.870 1.00 91.69 368 LYS A O 1
ATOM 2953 N N . LEU A 1 369 ? 21.361 14.160 -31.777 1.00 92.69 369 LEU A N 1
ATOM 2954 C CA . LEU A 1 369 ? 21.130 15.274 -32.700 1.00 92.69 369 LEU A CA 1
ATOM 2955 C C . LEU A 1 369 ? 21.820 15.012 -34.041 1.00 92.69 369 LEU A C 1
ATOM 2957 O O . LEU A 1 369 ? 22.952 14.514 -34.095 1.00 92.69 369 LEU A O 1
ATOM 2961 N N . CYS A 1 370 ? 21.138 15.328 -35.138 1.00 90.81 370 CYS A N 1
ATOM 2962 C CA . CYS A 1 370 ? 21.649 15.036 -36.465 1.00 90.81 370 CYS A CA 1
ATOM 2963 C C . CYS A 1 370 ? 22.719 16.032 -36.907 1.00 90.81 370 CYS A C 1
ATOM 2965 O O . CYS A 1 370 ? 23.663 15.564 -37.533 1.00 90.81 370 CYS A O 1
ATOM 2967 N N . ALA A 1 371 ? 22.665 17.325 -36.568 1.00 89.44 371 ALA A N 1
ATOM 2968 C CA . ALA A 1 371 ? 23.725 18.255 -36.971 1.00 89.44 371 ALA A CA 1
ATOM 2969 C C . ALA A 1 371 ? 24.942 18.188 -36.030 1.00 89.44 371 ALA A C 1
ATOM 2971 O O . ALA A 1 371 ? 25.987 17.693 -36.448 1.00 89.44 371 ALA A O 1
ATOM 2972 N N . SER A 1 372 ? 24.817 18.565 -34.749 1.00 90.81 372 SER A N 1
ATOM 2973 C CA . SER A 1 372 ? 25.959 18.600 -33.807 1.00 90.81 372 SER A CA 1
ATOM 2974 C C . SER A 1 372 ? 26.545 17.233 -33.452 1.00 90.81 372 SER A C 1
ATOM 2976 O O . SER A 1 372 ? 27.656 17.145 -32.933 1.00 90.81 372 SER A O 1
ATOM 2978 N N . ARG A 1 373 ? 25.808 16.144 -33.708 1.00 89.88 373 ARG A N 1
ATOM 2979 C CA . ARG A 1 373 ? 26.120 14.764 -33.283 1.00 89.88 373 ARG A CA 1
ATOM 2980 C C . ARG A 1 373 ? 26.137 14.552 -31.763 1.00 89.88 373 ARG A C 1
ATOM 2982 O O . ARG A 1 373 ? 26.473 13.436 -31.348 1.00 89.88 373 ARG A O 1
ATOM 2989 N N . ALA A 1 374 ? 25.770 15.553 -30.956 1.00 92.44 374 ALA A N 1
ATOM 2990 C CA . ALA A 1 374 ? 25.574 15.403 -29.516 1.00 92.44 374 ALA A CA 1
ATOM 2991 C C . ALA A 1 374 ? 24.514 14.328 -29.225 1.00 92.44 374 ALA A C 1
ATOM 2993 O O . ALA A 1 374 ? 23.602 14.099 -30.023 1.00 92.44 374 ALA A O 1
ATOM 2994 N N . PHE A 1 375 ? 24.667 13.612 -28.113 1.00 93.44 375 PHE A N 1
ATOM 2995 C CA . PHE A 1 375 ? 23.899 12.397 -27.831 1.00 93.44 375 PHE A CA 1
ATOM 2996 C C . PHE A 1 375 ? 23.572 12.230 -26.349 1.00 93.44 375 PHE A C 1
ATOM 2998 O O . PHE A 1 375 ? 24.393 12.552 -25.493 1.00 93.44 375 PHE A O 1
ATOM 3005 N N . ALA A 1 376 ? 22.404 11.656 -26.075 1.00 94.25 376 ALA A N 1
ATOM 3006 C CA . ALA A 1 376 ? 21.896 11.333 -24.752 1.00 94.25 376 ALA A CA 1
ATOM 3007 C C . ALA A 1 376 ? 21.770 9.815 -24.553 1.00 94.25 376 ALA A C 1
ATOM 3009 O O . ALA A 1 376 ? 21.443 9.088 -25.498 1.00 94.25 376 ALA A O 1
ATOM 3010 N N . LEU A 1 377 ? 22.026 9.358 -23.326 1.00 94.81 377 LEU A N 1
ATOM 3011 C CA . LEU A 1 377 ? 21.937 7.963 -22.892 1.00 94.81 377 LEU A CA 1
ATOM 3012 C C . LEU A 1 377 ? 21.127 7.878 -21.597 1.00 94.81 377 LEU A C 1
ATOM 3014 O O . LEU A 1 377 ? 21.529 8.477 -20.603 1.00 94.81 377 LEU A O 1
ATOM 3018 N N . MET A 1 378 ? 20.037 7.107 -21.585 1.00 94.38 378 MET A N 1
ATOM 3019 C CA . MET A 1 378 ? 19.246 6.880 -20.368 1.00 94.38 378 MET A CA 1
ATOM 3020 C C . MET A 1 378 ? 18.834 5.412 -20.239 1.00 94.38 378 MET A C 1
ATOM 3022 O O . MET A 1 378 ? 18.310 4.803 -21.170 1.00 94.38 378 MET A O 1
ATOM 3026 N N . ALA A 1 379 ? 19.097 4.835 -19.076 1.00 91.81 379 ALA A N 1
ATOM 3027 C CA . ALA A 1 379 ? 18.848 3.453 -18.713 1.00 91.81 379 ALA A CA 1
ATOM 3028 C C . ALA A 1 379 ? 17.469 3.271 -18.061 1.00 91.81 379 ALA A C 1
ATOM 3030 O O . ALA A 1 379 ? 17.113 3.978 -17.116 1.00 91.81 379 ALA A O 1
ATOM 3031 N N . TYR A 1 380 ? 16.738 2.251 -18.515 1.00 86.00 380 TYR A N 1
ATOM 3032 C CA . TYR A 1 380 ? 15.404 1.898 -18.028 1.00 86.00 380 TYR A CA 1
ATOM 3033 C C . TYR A 1 380 ? 15.237 0.381 -17.830 1.00 86.00 380 TYR A C 1
ATOM 3035 O O . TYR A 1 380 ? 15.917 -0.418 -18.482 1.00 86.00 380 TYR A O 1
ATOM 3043 N N . PRO A 1 381 ? 14.301 -0.065 -16.969 1.00 80.75 381 PRO A N 1
ATOM 3044 C CA . PRO A 1 381 ? 13.986 -1.486 -16.803 1.00 80.75 381 PRO A CA 1
ATOM 3045 C C . PRO A 1 381 ? 13.139 -2.064 -17.952 1.00 80.75 381 PRO A C 1
ATOM 3047 O O . PRO A 1 381 ? 13.032 -3.285 -18.085 1.00 80.75 381 PRO A O 1
ATOM 3050 N N . SER A 1 382 ? 12.498 -1.218 -18.769 1.00 80.94 382 SER A N 1
ATOM 3051 C CA . SER A 1 382 ? 11.649 -1.636 -19.889 1.00 80.94 382 SER A CA 1
ATOM 3052 C C . SER A 1 382 ? 11.512 -0.541 -20.957 1.00 80.94 382 SER A C 1
ATOM 3054 O O . SER A 1 382 ? 11.950 0.586 -20.756 1.00 80.94 382 SER A O 1
ATOM 3056 N N . GLN A 1 383 ? 10.880 -0.886 -22.083 1.00 81.94 383 GLN A N 1
ATOM 3057 C CA . GLN A 1 383 ? 10.566 0.009 -23.204 1.00 81.94 383 GLN A CA 1
ATOM 3058 C C . GLN A 1 383 ? 9.054 0.276 -23.257 1.00 81.94 383 GLN A C 1
ATOM 3060 O O . GLN A 1 383 ? 8.415 0.069 -24.287 1.00 81.94 383 GLN A O 1
ATOM 3065 N N . SER A 1 384 ? 8.436 0.623 -22.126 1.00 79.81 384 SER A N 1
ATOM 3066 C CA . SER A 1 384 ? 7.032 1.049 -22.123 1.00 79.81 384 SER A CA 1
ATOM 3067 C C . SER A 1 384 ? 6.891 2.476 -22.675 1.00 79.81 384 SER A C 1
ATOM 3069 O O . SER A 1 384 ? 7.886 3.181 -22.861 1.00 79.81 384 SER A O 1
ATOM 3071 N N . HIS A 1 385 ? 5.659 2.922 -22.933 1.00 73.31 385 HIS A N 1
ATOM 3072 C CA . HIS A 1 385 ? 5.395 4.305 -23.352 1.00 73.31 385 HIS A CA 1
ATOM 3073 C C . HIS A 1 385 ? 5.892 5.309 -22.302 1.00 73.31 385 HIS A C 1
ATOM 3075 O O . HIS A 1 385 ? 6.492 6.319 -22.638 1.00 73.31 385 HIS A O 1
ATOM 3081 N N . GLU A 1 386 ? 5.727 4.984 -21.022 1.00 73.88 386 GLU A N 1
ATOM 3082 C CA . GLU A 1 386 ? 6.180 5.775 -19.878 1.00 73.88 386 GLU A CA 1
ATOM 3083 C C . GLU A 1 386 ? 7.697 6.005 -19.901 1.00 73.88 386 GLU A C 1
ATOM 3085 O O . GLU A 1 386 ? 8.146 7.125 -19.673 1.00 73.88 386 GLU A O 1
ATOM 3090 N N . MET A 1 387 ? 8.472 4.957 -20.206 1.00 82.44 387 MET A N 1
ATOM 3091 C CA . MET A 1 387 ? 9.936 5.028 -20.300 1.00 82.44 387 MET A CA 1
ATOM 3092 C C . MET A 1 387 ? 10.382 5.725 -21.590 1.00 82.44 387 MET A C 1
ATOM 3094 O O . MET A 1 387 ? 11.368 6.453 -21.588 1.00 82.44 387 MET A O 1
ATOM 3098 N N . LEU A 1 388 ? 9.630 5.562 -22.685 1.00 86.06 388 LEU A N 1
ATOM 3099 C CA . LEU A 1 388 ? 9.856 6.310 -23.921 1.00 86.06 388 LEU A CA 1
ATOM 3100 C C . LEU A 1 388 ? 9.671 7.821 -23.704 1.00 86.06 388 LEU A C 1
ATOM 3102 O O . LEU A 1 388 ? 10.493 8.605 -24.171 1.00 86.06 388 LEU A O 1
ATOM 3106 N N . PHE A 1 389 ? 8.617 8.231 -22.999 1.00 87.69 389 PHE A N 1
ATOM 3107 C CA . PHE A 1 389 ? 8.294 9.644 -22.781 1.00 87.69 389 PHE A CA 1
ATOM 3108 C C . PHE A 1 389 ? 9.246 10.304 -21.776 1.00 87.69 389 PHE A C 1
ATOM 3110 O O . PHE A 1 389 ? 9.681 11.436 -21.994 1.00 87.69 389 PHE A O 1
ATOM 3117 N N . ASP A 1 390 ? 9.645 9.579 -20.726 1.00 83.44 390 ASP A N 1
ATOM 3118 C CA . ASP A 1 390 ? 10.704 10.016 -19.810 1.00 83.44 390 ASP A CA 1
ATOM 3119 C C . ASP A 1 390 ? 12.047 10.171 -20.548 1.00 83.44 390 ASP A C 1
ATOM 3121 O O . ASP A 1 390 ? 12.720 11.187 -20.388 1.00 83.44 390 ASP A O 1
ATOM 3125 N N . ALA A 1 391 ? 12.389 9.244 -21.454 1.00 90.06 391 ALA A N 1
ATOM 3126 C CA . ALA A 1 391 ? 13.603 9.345 -22.263 1.00 90.06 391 ALA A CA 1
ATOM 3127 C C . ALA A 1 391 ? 13.609 10.587 -23.173 1.00 90.06 391 ALA A C 1
ATOM 3129 O O . ALA A 1 391 ? 14.638 11.245 -23.307 1.00 90.06 391 ALA A O 1
ATOM 3130 N N . HIS A 1 392 ? 12.473 10.949 -23.777 1.00 93.69 392 HIS A N 1
ATOM 3131 C CA . HIS A 1 392 ? 12.380 12.186 -24.565 1.00 93.69 392 HIS A CA 1
ATOM 3132 C C . HIS A 1 392 ? 12.480 13.424 -23.670 1.00 93.69 392 HIS A C 1
ATOM 3134 O O . HIS A 1 392 ? 13.238 14.339 -23.983 1.00 93.69 392 HIS A O 1
ATOM 3140 N N . THR A 1 393 ? 11.804 13.411 -22.518 1.00 89.12 393 THR A N 1
ATOM 3141 C CA . THR A 1 393 ? 11.867 14.485 -21.514 1.00 89.12 393 THR A CA 1
ATOM 3142 C C . THR A 1 393 ? 13.309 14.761 -21.078 1.00 89.12 393 THR A C 1
ATOM 3144 O O . THR A 1 393 ? 13.790 15.885 -21.230 1.00 89.12 393 THR A O 1
ATOM 3147 N N . ARG A 1 394 ? 14.021 13.733 -20.589 1.00 90.56 394 ARG A N 1
ATOM 3148 C CA . ARG A 1 394 ? 15.410 13.853 -20.118 1.00 90.56 394 ARG A CA 1
ATOM 3149 C C . ARG A 1 394 ? 16.356 14.258 -21.251 1.00 90.56 394 ARG A C 1
ATOM 3151 O O . ARG A 1 394 ? 17.205 15.122 -21.050 1.00 90.56 394 ARG A O 1
ATOM 3158 N N . ALA A 1 395 ? 16.191 13.700 -22.454 1.00 94.38 395 ALA A N 1
ATOM 3159 C CA . ALA A 1 395 ? 17.035 14.051 -23.595 1.00 94.38 395 ALA A CA 1
ATOM 3160 C C . ALA A 1 395 ? 16.865 15.508 -24.039 1.00 94.38 395 ALA A C 1
ATOM 3162 O O . ALA A 1 395 ? 17.869 16.195 -24.199 1.00 94.38 395 ALA A O 1
ATOM 3163 N N . PHE A 1 396 ? 15.635 15.998 -24.222 1.00 94.94 396 PHE A N 1
ATOM 3164 C CA . PHE A 1 396 ? 15.398 17.381 -24.651 1.00 94.94 396 PHE A CA 1
ATOM 3165 C C . PHE A 1 396 ? 15.857 18.393 -23.595 1.00 94.94 396 PHE A C 1
ATOM 3167 O O . PHE A 1 396 ? 16.459 19.408 -23.944 1.00 94.94 396 PHE A O 1
ATOM 3174 N N . GLN A 1 397 ? 15.663 18.086 -22.308 1.00 91.50 397 GLN A N 1
ATOM 3175 C CA . GLN A 1 397 ? 16.195 18.896 -21.212 1.00 91.50 397 GLN A CA 1
ATOM 3176 C C . GLN A 1 397 ? 17.733 18.951 -21.241 1.00 91.50 397 GLN A C 1
ATOM 3178 O O . GLN A 1 397 ? 18.302 20.039 -21.198 1.00 91.50 397 GLN A O 1
ATOM 3183 N N . MET A 1 398 ? 18.410 17.804 -21.372 1.00 92.31 398 MET A N 1
ATOM 3184 C CA . MET A 1 398 ? 19.877 17.722 -21.366 1.00 92.31 398 MET A CA 1
ATOM 3185 C C . MET A 1 398 ? 20.526 18.281 -22.647 1.00 92.31 398 MET A C 1
ATOM 3187 O O . MET A 1 398 ? 21.623 18.836 -22.602 1.00 92.31 398 MET A O 1
ATOM 3191 N N . LEU A 1 399 ? 19.865 18.148 -23.802 1.00 92.69 399 LEU A N 1
ATOM 3192 C CA . LEU A 1 399 ? 20.309 18.725 -25.077 1.00 92.69 399 LEU A CA 1
ATOM 3193 C C . LEU A 1 399 ? 19.997 20.228 -25.175 1.00 92.69 399 LEU A C 1
ATOM 3195 O O . LEU A 1 399 ? 20.657 20.929 -25.945 1.00 92.69 399 LEU A O 1
ATOM 3199 N N . GLY A 1 400 ? 19.053 20.729 -24.371 1.00 90.69 400 GLY A N 1
ATOM 3200 C CA . GLY A 1 400 ? 18.720 22.147 -24.222 1.00 90.69 400 GLY A CA 1
ATOM 3201 C C . GLY A 1 400 ? 17.600 22.665 -25.134 1.00 90.69 400 GLY A C 1
ATOM 3202 O O . GLY A 1 400 ? 17.429 23.880 -25.233 1.00 90.69 400 GLY A O 1
ATOM 3203 N N . GLY A 1 401 ? 16.854 21.784 -25.804 1.00 92.56 401 GLY A N 1
ATOM 3204 C CA . GLY A 1 401 ? 15.788 22.143 -26.743 1.00 92.56 401 GLY A CA 1
ATOM 3205 C C . GLY A 1 401 ? 15.186 20.928 -27.455 1.00 92.56 401 GLY A C 1
ATOM 3206 O O . GLY A 1 401 ? 15.625 19.794 -27.253 1.00 92.56 401 GLY A O 1
ATOM 3207 N N . VAL A 1 402 ? 14.174 21.177 -28.288 1.00 95.12 402 VAL A N 1
ATOM 3208 C CA . VAL A 1 402 ? 13.493 20.162 -29.107 1.00 95.12 402 VAL A CA 1
ATOM 3209 C C . VAL A 1 402 ? 13.768 20.424 -30.599 1.00 95.12 402 VAL A C 1
ATOM 3211 O O . VAL A 1 402 ? 13.420 21.497 -31.092 1.00 95.12 402 VAL A O 1
ATOM 3214 N N . PRO A 1 403 ? 14.375 19.488 -31.351 1.00 95.50 403 PRO A N 1
ATOM 3215 C CA . PRO A 1 403 ? 14.539 19.627 -32.801 1.00 95.50 403 PRO A CA 1
ATOM 3216 C C . PRO A 1 403 ? 13.213 19.478 -33.555 1.00 95.50 403 PRO A C 1
ATOM 3218 O O . PRO A 1 403 ? 12.290 18.830 -33.068 1.00 95.50 403 PRO A O 1
ATOM 3221 N N . LEU A 1 404 ? 13.142 20.010 -34.776 1.00 92.56 404 LEU A N 1
ATOM 3222 C CA . LEU A 1 404 ? 11.922 20.027 -35.595 1.00 92.56 404 LEU A CA 1
ATOM 3223 C C . LEU A 1 404 ? 11.398 18.625 -35.961 1.00 92.56 404 LEU A C 1
ATOM 3225 O O . LEU A 1 404 ? 10.192 18.451 -36.122 1.00 92.56 404 LEU A O 1
ATOM 3229 N N . ARG A 1 405 ? 12.280 17.623 -36.090 1.00 92.81 405 ARG A N 1
ATOM 3230 C CA . ARG A 1 405 ? 11.932 16.265 -36.541 1.00 92.81 405 ARG A CA 1
ATOM 3231 C C . ARG A 1 405 ? 12.612 15.157 -35.727 1.00 92.81 405 ARG A C 1
ATOM 3233 O O . ARG A 1 405 ? 13.816 15.184 -35.485 1.00 92.81 405 ARG A O 1
ATOM 3240 N N . GLY A 1 406 ? 11.865 14.121 -35.362 1.00 91.62 406 GLY A N 1
ATOM 3241 C CA . GLY A 1 406 ? 12.371 12.899 -34.736 1.00 91.62 406 GLY A CA 1
ATOM 3242 C C . GLY A 1 406 ? 12.361 11.716 -35.703 1.00 91.62 406 GLY A C 1
ATOM 3243 O O . GLY A 1 406 ? 11.331 11.408 -36.303 1.00 91.62 406 GLY A O 1
ATOM 3244 N N . ILE A 1 407 ? 13.500 11.037 -35.847 1.00 90.25 407 ILE A N 1
ATOM 3245 C CA . ILE A 1 407 ? 13.689 9.880 -36.731 1.00 90.25 407 ILE A CA 1
ATOM 3246 C C . ILE A 1 407 ? 13.737 8.594 -35.894 1.00 90.25 407 ILE A C 1
ATOM 3248 O O . ILE A 1 407 ? 14.590 8.445 -35.012 1.00 90.25 407 ILE A O 1
ATOM 3252 N N . TYR A 1 408 ? 12.852 7.644 -36.203 1.00 88.25 408 TYR A N 1
ATOM 3253 C CA . TYR A 1 408 ? 12.590 6.455 -35.386 1.00 88.25 408 TYR A CA 1
ATOM 3254 C C . TYR A 1 408 ? 12.643 5.143 -36.174 1.00 88.25 408 TYR A C 1
ATOM 3256 O O . TYR A 1 408 ? 12.460 5.097 -37.392 1.00 88.25 408 TYR A O 1
ATOM 3264 N N . ASP A 1 409 ? 12.828 4.035 -35.447 1.00 79.31 409 ASP A N 1
ATOM 3265 C CA . ASP A 1 409 ? 12.407 2.728 -35.961 1.00 79.31 409 ASP A CA 1
ATOM 3266 C C . ASP A 1 409 ? 10.890 2.529 -35.856 1.00 79.31 409 ASP A C 1
ATOM 3268 O O . ASP A 1 409 ? 10.193 3.250 -35.144 1.00 79.31 409 ASP A O 1
ATOM 3272 N N . ASN A 1 410 ? 10.392 1.464 -36.479 1.00 81.06 410 ASN A N 1
ATOM 3273 C CA . ASN A 1 410 ? 9.007 1.003 -36.373 1.00 81.06 410 ASN A CA 1
ATOM 3274 C C . ASN A 1 410 ? 8.760 0.288 -35.024 1.00 81.06 410 ASN A C 1
ATOM 3276 O O . ASN A 1 410 ? 8.277 -0.845 -34.971 1.00 81.06 410 ASN A O 1
ATOM 3280 N N . MET A 1 411 ? 9.151 0.930 -33.919 1.00 82.25 411 MET A N 1
ATOM 3281 C CA . MET A 1 411 ? 9.000 0.406 -32.564 1.00 82.25 411 MET A CA 1
ATOM 3282 C C . MET A 1 411 ? 7.532 0.430 -32.124 1.00 82.25 411 MET A C 1
ATOM 3284 O O . MET A 1 411 ? 6.811 1.396 -32.369 1.00 82.25 411 MET A O 1
ATOM 3288 N N . LYS A 1 412 ? 7.095 -0.619 -31.415 1.00 79.31 412 LYS A N 1
ATOM 3289 C CA . LYS A 1 412 ? 5.691 -0.799 -30.985 1.00 79.31 412 LYS A CA 1
ATOM 3290 C C . LYS A 1 412 ? 5.157 0.285 -30.041 1.00 79.31 412 LYS A C 1
ATOM 3292 O O . LYS A 1 412 ? 3.958 0.341 -29.811 1.00 79.31 412 LYS A O 1
ATOM 3297 N N . THR A 1 413 ? 6.032 1.100 -29.461 1.00 79.31 413 THR A N 1
ATOM 3298 C CA . THR A 1 413 ? 5.681 2.252 -28.615 1.00 79.31 413 THR A CA 1
ATOM 3299 C C . THR A 1 413 ? 5.454 3.548 -29.394 1.00 79.31 413 THR A C 1
ATOM 3301 O O . THR A 1 413 ? 5.077 4.551 -28.798 1.00 79.31 413 THR A O 1
ATOM 3304 N N . ALA A 1 414 ? 5.693 3.542 -30.707 1.00 80.88 414 ALA A N 1
ATOM 3305 C CA . ALA A 1 414 ? 5.455 4.675 -31.600 1.00 80.88 414 ALA A CA 1
ATOM 3306 C C . ALA A 1 414 ? 4.561 4.312 -32.796 1.00 80.88 414 ALA A C 1
ATOM 3308 O O . ALA A 1 414 ? 3.819 5.163 -33.280 1.00 80.88 414 ALA A O 1
ATOM 3309 N N . VAL A 1 415 ? 4.587 3.054 -33.251 1.00 83.75 415 VAL A N 1
ATOM 3310 C CA . VAL A 1 415 ? 3.809 2.555 -34.394 1.00 83.75 415 VAL A CA 1
ATOM 3311 C C . VAL A 1 415 ? 2.962 1.355 -33.970 1.00 83.75 415 VAL A C 1
ATOM 3313 O O . VAL A 1 415 ? 3.501 0.302 -33.628 1.00 83.75 415 VAL A O 1
ATOM 3316 N N . ASP A 1 416 ? 1.639 1.489 -34.073 1.00 74.38 416 ASP A N 1
ATOM 3317 C CA . ASP A 1 416 ? 0.694 0.387 -33.851 1.00 74.38 416 ASP A CA 1
ATOM 3318 C C . ASP A 1 416 ? 0.618 -0.540 -35.077 1.00 74.38 416 ASP A C 1
ATOM 3320 O O . ASP A 1 416 ? 0.492 -1.761 -34.943 1.00 74.38 416 ASP A O 1
ATOM 3324 N N . LYS A 1 417 ? 0.714 0.025 -36.293 1.00 76.75 417 LYS A N 1
ATOM 3325 C CA . LYS A 1 417 ? 0.690 -0.737 -37.553 1.00 76.75 417 LYS A CA 1
ATOM 3326 C C . LYS A 1 417 ? 1.492 -0.059 -38.666 1.00 76.75 417 LYS A C 1
ATOM 3328 O O . LYS A 1 417 ? 1.337 1.130 -38.928 1.00 76.75 417 LYS A O 1
ATOM 3333 N N . VAL A 1 418 ? 2.296 -0.851 -39.374 1.00 77.81 418 VAL A N 1
ATOM 3334 C CA . VAL A 1 418 ? 2.968 -0.451 -40.620 1.00 77.81 418 VAL A CA 1
ATOM 3335 C C . VAL A 1 418 ? 2.009 -0.665 -41.796 1.00 77.81 418 VAL A C 1
ATOM 3337 O O . VAL A 1 418 ? 1.429 -1.746 -41.923 1.00 77.81 418 VAL A O 1
ATOM 3340 N N . LEU A 1 419 ? 1.829 0.356 -42.636 1.00 76.06 419 LEU A N 1
ATOM 3341 C CA . LEU A 1 419 ? 1.035 0.308 -43.870 1.00 76.06 419 LEU A CA 1
ATOM 3342 C C . LEU A 1 419 ? 1.968 0.307 -45.104 1.00 76.06 419 LEU A C 1
ATOM 3344 O O . LEU A 1 419 ? 3.175 0.517 -44.948 1.00 76.06 419 LEU A O 1
ATOM 3348 N N . PRO A 1 420 ? 1.463 0.024 -46.323 1.00 64.44 420 PRO A N 1
ATOM 3349 C CA . PRO A 1 420 ? 2.269 0.086 -47.543 1.00 64.44 420 PRO A CA 1
ATOM 3350 C C . PRO A 1 420 ? 2.930 1.463 -47.747 1.00 64.44 420 PRO A C 1
ATOM 3352 O O . PRO A 1 420 ? 2.325 2.501 -47.498 1.00 64.44 420 PRO A O 1
ATOM 3355 N N . GLY A 1 421 ? 4.180 1.482 -48.218 1.00 65.88 421 GLY A N 1
ATOM 3356 C CA . GLY A 1 421 ? 4.947 2.722 -48.400 1.00 65.88 421 GLY A CA 1
ATOM 3357 C C . GLY A 1 421 ? 5.462 3.324 -47.084 1.00 65.88 421 GLY A C 1
ATOM 3358 O O . GLY A 1 421 ? 5.883 2.599 -46.177 1.00 65.88 421 GLY A O 1
ATOM 3359 N N . LYS A 1 422 ? 5.463 4.662 -46.979 1.00 64.44 422 LYS A N 1
ATOM 3360 C CA . LYS A 1 422 ? 5.883 5.396 -45.765 1.00 64.44 422 LYS A CA 1
ATOM 3361 C C . LYS A 1 422 ? 4.770 5.566 -44.717 1.00 64.44 422 LYS A C 1
ATOM 3363 O O . LYS A 1 422 ? 5.057 6.020 -43.616 1.00 64.44 422 LYS A O 1
ATOM 3368 N N . GLU A 1 423 ? 3.529 5.176 -45.007 1.00 70.44 423 GLU A N 1
ATOM 3369 C CA . GLU A 1 423 ? 2.399 5.366 -44.087 1.00 70.44 423 GLU A CA 1
ATOM 3370 C C . GLU A 1 423 ? 2.484 4.471 -42.840 1.00 70.44 423 GLU A C 1
ATOM 3372 O O . GLU A 1 423 ? 2.857 3.293 -42.903 1.00 70.44 423 GLU A O 1
ATOM 3377 N N . ARG A 1 424 ? 2.120 5.026 -41.680 1.00 81.06 424 ARG A N 1
ATOM 3378 C CA . ARG A 1 424 ? 2.130 4.349 -40.376 1.00 81.06 424 ARG A CA 1
ATOM 3379 C C . ARG A 1 424 ? 0.887 4.746 -39.588 1.00 81.06 424 ARG A C 1
ATOM 3381 O O . ARG A 1 424 ? 0.532 5.919 -39.554 1.00 81.06 424 ARG A O 1
ATOM 3388 N N . ILE A 1 425 ? 0.272 3.788 -38.899 1.00 80.25 425 ILE A N 1
ATOM 3389 C CA . ILE A 1 425 ? -0.676 4.096 -37.824 1.00 80.25 425 ILE A CA 1
ATOM 3390 C C . ILE A 1 425 ? 0.165 4.380 -36.580 1.00 80.25 425 ILE A C 1
ATOM 3392 O O . ILE A 1 425 ? 0.697 3.457 -35.955 1.00 80.25 425 ILE A O 1
ATOM 3396 N N . ILE A 1 426 ? 0.343 5.668 -36.291 1.00 82.88 426 ILE A N 1
ATOM 3397 C CA . ILE A 1 426 ? 1.109 6.165 -35.146 1.00 82.88 426 ILE A CA 1
ATOM 3398 C C . ILE A 1 426 ? 0.317 5.890 -33.865 1.00 82.88 426 ILE A C 1
ATOM 3400 O O . ILE A 1 426 ? -0.893 6.111 -33.819 1.00 82.88 426 ILE A O 1
ATOM 3404 N N . ASN A 1 427 ? 0.997 5.422 -32.817 1.00 83.69 427 ASN A N 1
ATOM 3405 C CA . ASN A 1 427 ? 0.367 5.196 -31.524 1.00 83.69 427 ASN A CA 1
ATOM 3406 C C . ASN A 1 427 ? -0.157 6.518 -30.938 1.00 83.69 427 ASN A C 1
ATOM 3408 O O . ASN A 1 427 ? 0.586 7.494 -30.824 1.00 83.69 427 ASN A O 1
ATOM 3412 N N . ALA A 1 428 ? -1.420 6.540 -30.505 1.00 75.81 428 ALA A N 1
ATOM 3413 C CA . ALA A 1 428 ? -2.086 7.760 -30.045 1.00 75.81 428 ALA A CA 1
ATOM 3414 C C . ALA A 1 428 ? -1.377 8.466 -28.869 1.00 75.81 428 ALA A C 1
ATOM 3416 O O . ALA A 1 428 ? -1.379 9.694 -28.803 1.00 75.81 428 ALA A O 1
ATOM 3417 N N . ARG A 1 429 ? -0.730 7.725 -27.954 1.00 74.56 429 ARG A N 1
ATOM 3418 C CA . ARG A 1 429 ? 0.021 8.330 -26.836 1.00 74.56 429 ARG A CA 1
ATOM 3419 C C . ARG A 1 429 ? 1.350 8.918 -27.300 1.00 74.56 429 ARG A C 1
ATOM 3421 O O . ARG A 1 429 ? 1.753 9.967 -26.808 1.00 74.56 429 ARG A O 1
ATOM 3428 N N . PHE A 1 430 ? 2.016 8.267 -28.251 1.00 84.19 430 PHE A N 1
ATOM 3429 C CA . PHE A 1 430 ? 3.227 8.804 -28.866 1.00 84.19 430 PHE A CA 1
ATOM 3430 C C . PHE A 1 430 ? 2.923 10.073 -29.669 1.00 84.19 430 PHE A C 1
ATOM 3432 O O . PHE A 1 430 ? 3.620 11.066 -29.501 1.00 84.19 430 PHE A O 1
ATOM 3439 N N . HIS A 1 431 ? 1.819 10.090 -30.423 1.00 83.06 431 HIS A N 1
ATOM 3440 C CA . HIS A 1 431 ? 1.315 11.295 -31.088 1.00 83.06 431 HIS A CA 1
ATOM 3441 C C . HIS A 1 431 ? 0.978 12.423 -30.090 1.00 83.06 431 HIS A C 1
ATOM 3443 O O . HIS A 1 431 ? 1.216 13.594 -30.368 1.00 83.06 431 HIS A O 1
ATOM 3449 N N . ALA A 1 432 ? 0.428 12.107 -28.913 1.00 79.00 432 ALA A N 1
ATOM 3450 C CA . ALA A 1 432 ? 0.186 13.115 -27.877 1.00 79.00 432 ALA A CA 1
ATOM 3451 C C . ALA A 1 432 ? 1.499 13.720 -27.338 1.00 79.00 432 ALA A C 1
ATOM 3453 O O . ALA A 1 432 ? 1.584 14.933 -27.159 1.00 79.00 432 ALA A O 1
ATOM 3454 N N . MET A 1 433 ? 2.540 12.899 -27.150 1.00 88.19 433 MET A N 1
ATOM 3455 C CA . MET A 1 433 ? 3.875 13.374 -26.770 1.00 88.19 433 MET A CA 1
ATOM 3456 C C . MET A 1 433 ? 4.508 14.244 -27.873 1.00 88.19 433 MET A C 1
ATOM 3458 O O . MET A 1 433 ? 5.071 15.295 -27.574 1.00 88.19 433 MET A O 1
ATOM 3462 N N . THR A 1 434 ? 4.416 13.838 -29.144 1.00 89.75 434 THR A N 1
ATOM 3463 C CA . THR A 1 434 ? 5.002 14.597 -30.265 1.00 89.75 434 THR A CA 1
ATOM 3464 C C . THR A 1 434 ? 4.272 15.922 -30.476 1.00 89.75 434 THR A C 1
ATOM 3466 O O . THR A 1 434 ? 4.919 16.928 -30.737 1.00 89.75 434 THR A O 1
ATOM 3469 N N . ALA A 1 435 ? 2.951 15.959 -30.263 1.00 83.88 435 ALA A N 1
ATOM 3470 C CA . ALA A 1 435 ? 2.155 17.186 -30.276 1.00 83.88 435 ALA A CA 1
ATOM 3471 C C . ALA A 1 435 ? 2.465 18.123 -29.091 1.00 83.88 435 ALA A C 1
ATOM 3473 O O . ALA A 1 435 ? 2.480 19.334 -29.275 1.00 83.88 435 ALA A O 1
ATOM 3474 N N . HIS A 1 436 ? 2.756 17.595 -27.894 1.00 83.50 436 HIS A N 1
ATOM 3475 C CA . HIS A 1 436 ? 3.204 18.407 -26.747 1.00 83.50 436 HIS A CA 1
ATOM 3476 C C . HIS A 1 436 ? 4.561 19.073 -27.004 1.00 83.50 436 HIS A C 1
ATOM 3478 O O . HIS A 1 436 ? 4.756 20.233 -26.656 1.00 83.50 436 HIS A O 1
ATOM 3484 N N . TYR A 1 437 ? 5.489 18.349 -27.633 1.00 86.38 437 TYR A N 1
ATOM 3485 C CA . TYR A 1 437 ? 6.824 18.851 -27.973 1.00 86.38 437 TYR A CA 1
ATOM 3486 C C . TYR A 1 437 ? 6.925 19.515 -29.360 1.00 86.38 437 TYR A C 1
ATOM 3488 O O . TYR A 1 437 ? 7.986 20.029 -29.699 1.00 86.38 437 TYR A O 1
ATOM 3496 N N . LEU A 1 438 ? 5.835 19.532 -30.134 1.00 88.62 438 LEU A N 1
ATOM 3497 C CA . LEU A 1 438 ? 5.696 20.178 -31.447 1.00 88.62 438 LEU A CA 1
ATOM 3498 C C . LEU A 1 438 ? 6.691 19.714 -32.536 1.00 88.62 438 LEU A C 1
ATOM 3500 O O . LEU A 1 438 ? 7.022 20.497 -33.422 1.00 88.62 438 LEU A O 1
ATOM 3504 N N . PHE A 1 439 ? 7.140 18.452 -32.513 1.00 91.81 439 PHE A N 1
ATOM 3505 C CA . PHE A 1 439 ? 8.064 17.907 -33.525 1.00 91.81 439 PHE A CA 1
ATOM 3506 C C . PHE A 1 439 ? 7.420 16.854 -34.444 1.00 91.81 439 PHE A C 1
ATOM 3508 O O . PHE A 1 439 ? 6.608 16.031 -34.011 1.00 91.81 439 PHE A O 1
ATOM 3515 N N . ASP A 1 440 ? 7.841 16.839 -35.710 1.00 90.00 440 ASP A N 1
ATOM 3516 C CA . ASP A 1 440 ? 7.399 15.882 -36.729 1.00 90.00 440 ASP A CA 1
ATOM 3517 C C . ASP A 1 440 ? 8.063 14.510 -36.562 1.00 90.00 440 ASP A C 1
ATOM 3519 O O . ASP A 1 440 ? 9.219 14.404 -36.156 1.00 90.00 440 ASP A O 1
ATOM 3523 N N . THR A 1 441 ? 7.375 13.430 -36.937 1.00 89.75 441 THR A N 1
ATOM 3524 C CA . THR A 1 441 ? 7.918 12.062 -36.820 1.00 89.75 441 THR A CA 1
ATOM 3525 C C . THR A 1 441 ? 8.190 11.437 -38.182 1.00 89.75 441 THR A C 1
ATOM 3527 O O . THR A 1 441 ? 7.317 11.389 -39.045 1.00 89.75 441 THR A O 1
ATOM 3530 N N . GLU A 1 442 ? 9.400 10.910 -38.373 1.00 87.75 442 GLU A N 1
ATOM 3531 C CA . GLU A 1 442 ? 9.764 10.130 -39.556 1.00 87.75 442 GLU A CA 1
ATOM 3532 C C . GLU A 1 442 ? 10.191 8.711 -39.164 1.00 87.75 442 GLU A C 1
ATOM 3534 O O . GLU A 1 442 ? 11.084 8.501 -38.341 1.00 87.75 442 GLU A O 1
ATOM 3539 N N . PHE A 1 443 ? 9.552 7.717 -39.780 1.00 85.38 443 PHE A N 1
ATOM 3540 C CA . PHE A 1 443 ? 9.818 6.302 -39.535 1.00 85.38 443 PHE A CA 1
ATOM 3541 C C . PHE A 1 443 ? 10.597 5.690 -40.694 1.00 85.38 443 PHE A C 1
ATOM 3543 O O . PHE A 1 443 ? 10.179 5.785 -41.850 1.00 85.38 443 PHE A O 1
ATOM 3550 N N . CYS A 1 444 ? 11.700 5.007 -40.384 1.00 77.94 444 CYS A N 1
ATOM 3551 C CA . CYS A 1 444 ? 12.489 4.308 -41.395 1.00 77.94 444 CYS A CA 1
ATOM 3552 C C . CYS A 1 444 ? 11.683 3.196 -42.094 1.00 77.94 444 CYS A C 1
ATOM 3554 O O . CYS A 1 444 ? 10.741 2.606 -41.545 1.00 77.94 444 CYS A O 1
ATOM 3556 N N . ASN A 1 445 ? 12.083 2.862 -43.316 1.00 72.00 445 ASN A N 1
ATOM 3557 C CA . ASN A 1 445 ? 11.563 1.715 -44.044 1.00 72.00 445 ASN A CA 1
ATOM 3558 C C . ASN A 1 445 ? 12.012 0.397 -43.391 1.00 72.00 445 ASN A C 1
ATOM 3560 O O . ASN A 1 445 ? 13.109 0.278 -42.837 1.00 72.00 445 ASN A O 1
ATOM 3564 N N . VAL A 1 446 ? 11.152 -0.622 -43.461 1.00 56.38 446 VAL A N 1
ATOM 3565 C CA . VAL A 1 446 ? 11.432 -1.940 -42.876 1.00 56.38 446 VAL A CA 1
ATOM 3566 C C . VAL A 1 446 ? 12.694 -2.530 -43.519 1.00 56.38 446 VAL A C 1
ATOM 3568 O O . VAL A 1 446 ? 12.801 -2.594 -44.739 1.00 56.38 446 VAL A O 1
ATOM 3571 N N . ALA A 1 447 ? 13.643 -2.962 -42.682 1.00 49.91 447 ALA A N 1
ATOM 3572 C CA . ALA A 1 447 ? 14.973 -3.456 -43.067 1.00 49.91 447 ALA A CA 1
ATOM 3573 C C . ALA A 1 447 ? 15.929 -2.435 -43.742 1.00 49.91 447 ALA A C 1
ATOM 3575 O O . ALA A 1 447 ? 17.009 -2.826 -44.191 1.00 49.91 447 ALA A O 1
ATOM 3576 N N . SER A 1 448 ? 15.620 -1.131 -43.732 1.00 54.84 448 SER A N 1
ATOM 3577 C CA . SER A 1 448 ? 16.452 -0.067 -44.327 1.00 54.84 448 SER A CA 1
ATOM 3578 C C . SER A 1 448 ? 17.324 0.683 -43.308 1.00 54.84 448 SER A C 1
ATOM 3580 O O . SER A 1 448 ? 17.312 1.908 -43.240 1.00 54.84 448 SER A O 1
ATOM 3582 N N . GLY A 1 449 ? 18.141 -0.032 -42.524 1.00 48.56 449 GLY A N 1
ATOM 3583 C CA . GLY A 1 449 ? 18.992 0.578 -41.478 1.00 48.56 449 GLY A CA 1
ATOM 3584 C C . GLY A 1 449 ? 19.987 1.651 -41.964 1.00 48.56 449 GLY A C 1
ATOM 3585 O O . GLY A 1 449 ? 20.466 2.458 -41.173 1.00 48.56 449 GLY A O 1
ATOM 3586 N N . TRP A 1 450 ? 20.256 1.712 -43.270 1.00 55.34 450 TRP A N 1
ATOM 3587 C CA . TRP A 1 450 ? 21.071 2.747 -43.916 1.00 55.34 450 TRP A CA 1
ATOM 3588 C C . TRP A 1 450 ? 20.421 4.143 -43.895 1.00 55.34 450 TRP A C 1
ATOM 3590 O O . TRP A 1 450 ? 21.138 5.140 -43.939 1.00 55.34 450 TRP A O 1
ATOM 3600 N N . GLU A 1 451 ? 19.096 4.236 -43.735 1.00 55.44 451 GLU A N 1
ATOM 3601 C CA . GLU A 1 451 ? 18.376 5.503 -43.518 1.00 55.44 451 GLU A CA 1
ATOM 3602 C C . GLU A 1 451 ? 18.731 6.138 -42.150 1.00 55.44 451 GLU A C 1
ATOM 3604 O O . GLU A 1 451 ? 18.585 7.343 -41.967 1.00 55.44 451 GLU A O 1
ATOM 3609 N N . LYS A 1 452 ? 19.310 5.357 -41.218 1.00 53.97 452 LYS A N 1
ATOM 3610 C CA . LYS A 1 452 ? 19.925 5.810 -39.950 1.00 53.97 452 LYS A CA 1
ATOM 3611 C C . LYS A 1 452 ? 21.464 5.937 -40.031 1.00 53.97 452 LYS A C 1
ATOM 3613 O O . LYS A 1 452 ? 22.152 5.981 -39.009 1.00 53.97 452 LYS A O 1
ATOM 3618 N N . GLY A 1 453 ? 22.044 5.987 -41.236 1.00 48.72 453 GLY A N 1
ATOM 3619 C CA . GLY A 1 453 ? 23.477 5.751 -41.510 1.00 48.72 453 GLY A CA 1
ATOM 3620 C C . GLY A 1 453 ? 24.513 6.694 -40.864 1.00 48.72 453 GLY A C 1
ATOM 3621 O O . GLY A 1 453 ? 25.714 6.474 -40.995 1.00 48.72 453 GLY A O 1
ATOM 3622 N N . ILE A 1 454 ? 24.084 7.718 -40.126 1.00 53.75 454 ILE A N 1
ATOM 3623 C CA . ILE A 1 454 ? 24.935 8.702 -39.428 1.00 53.75 454 ILE A CA 1
ATOM 3624 C C . ILE A 1 454 ? 25.486 8.183 -38.081 1.00 53.75 454 ILE A C 1
ATOM 3626 O O . ILE A 1 454 ? 26.322 8.816 -37.422 1.00 53.75 454 ILE A O 1
ATOM 3630 N N . VAL A 1 455 ? 25.034 7.009 -37.647 1.00 45.84 455 VAL A N 1
ATOM 3631 C CA . VAL A 1 455 ? 25.375 6.431 -36.341 1.00 45.84 455 VAL A CA 1
ATOM 3632 C C . VAL A 1 455 ? 26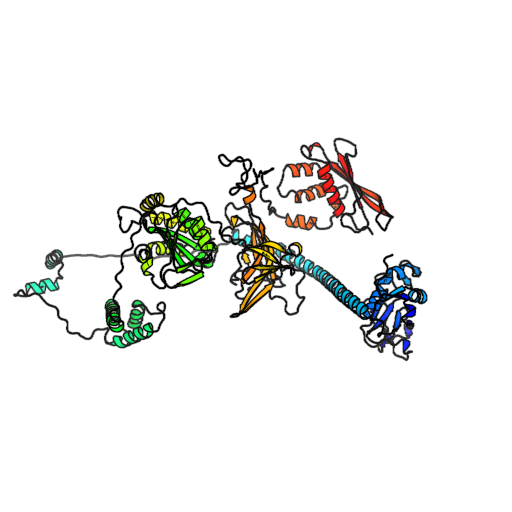.559 5.448 -36.394 1.00 45.84 455 VAL A C 1
ATOM 3634 O O . VAL A 1 455 ? 27.248 5.283 -35.387 1.00 45.84 455 VAL A O 1
ATOM 3637 N N . GLU A 1 456 ? 26.849 4.833 -37.545 1.00 44.97 456 GLU A N 1
ATOM 3638 C CA . GLU A 1 456 ? 27.519 3.517 -37.606 1.00 44.97 456 GLU A CA 1
ATOM 3639 C C . GLU A 1 456 ? 29.058 3.452 -37.499 1.00 44.97 456 GLU A C 1
ATOM 3641 O O . GLU A 1 456 ? 29.593 2.344 -37.504 1.00 44.97 456 GLU A O 1
ATOM 3646 N N . LYS A 1 457 ? 29.810 4.562 -37.399 1.00 45.19 457 LYS A N 1
ATOM 3647 C CA . LYS A 1 457 ? 31.283 4.475 -37.214 1.00 45.19 457 LYS A CA 1
ATOM 3648 C C . LYS A 1 457 ? 31.876 5.303 -36.081 1.00 45.19 457 LYS A C 1
ATOM 3650 O O . LYS A 1 457 ? 32.330 4.723 -35.108 1.00 45.19 457 LYS A O 1
ATOM 3655 N N . ASN A 1 458 ? 31.856 6.633 -36.147 1.00 42.94 458 ASN A N 1
ATOM 3656 C CA . ASN A 1 458 ? 32.671 7.428 -35.208 1.00 42.94 458 ASN A CA 1
ATOM 3657 C C . ASN A 1 458 ? 32.008 7.688 -33.834 1.00 42.94 458 ASN A C 1
ATOM 3659 O O . ASN A 1 458 ? 32.692 8.092 -32.901 1.00 42.94 458 ASN A O 1
ATOM 3663 N N . VAL A 1 459 ? 30.691 7.465 -33.684 1.00 46.78 459 VAL A N 1
ATOM 3664 C CA . VAL A 1 459 ? 29.933 7.784 -32.443 1.00 46.78 459 VAL A CA 1
ATOM 3665 C C . VAL A 1 459 ? 29.381 6.536 -31.728 1.00 46.78 459 VAL A C 1
ATOM 3667 O O . VAL A 1 459 ? 29.008 6.603 -30.556 1.00 46.78 459 VAL A O 1
ATOM 3670 N N . GLN A 1 460 ? 29.359 5.365 -32.378 1.00 51.03 460 GLN A N 1
ATOM 3671 C CA . GLN A 1 460 ? 29.093 4.097 -31.681 1.00 51.03 460 GLN A CA 1
ATOM 3672 C C . GLN A 1 460 ? 30.186 3.783 -30.647 1.00 51.03 460 GLN A C 1
ATOM 3674 O O . GLN A 1 460 ? 29.854 3.391 -29.528 1.00 51.03 460 GLN A O 1
ATOM 3679 N N . ASP A 1 461 ? 31.458 4.041 -30.968 1.00 57.50 461 ASP A N 1
ATOM 3680 C CA . ASP A 1 461 ? 32.581 3.706 -30.086 1.00 57.50 461 ASP A CA 1
ATOM 3681 C C . ASP A 1 461 ? 32.539 4.454 -28.744 1.00 57.50 461 ASP A C 1
ATOM 3683 O O . ASP A 1 461 ? 32.694 3.826 -27.698 1.00 57.50 461 ASP A O 1
ATOM 3687 N N . ARG A 1 462 ? 32.255 5.769 -28.707 1.00 73.44 462 ARG A N 1
ATOM 3688 C CA . ARG A 1 462 ? 32.246 6.499 -27.420 1.00 73.44 462 ARG A CA 1
ATOM 3689 C C . ARG A 1 462 ? 31.046 6.152 -26.536 1.00 73.44 462 ARG A C 1
ATOM 3691 O O . ARG A 1 462 ? 31.247 5.995 -25.337 1.00 73.44 462 ARG A O 1
ATOM 3698 N N . ARG A 1 463 ? 29.843 5.948 -27.093 1.00 75.38 463 ARG A N 1
ATOM 3699 C CA . ARG A 1 463 ? 28.684 5.453 -26.313 1.00 75.38 463 ARG A CA 1
ATOM 3700 C C . ARG A 1 463 ? 28.963 4.068 -25.728 1.00 75.38 463 ARG A C 1
ATOM 3702 O O . ARG A 1 463 ? 28.692 3.830 -24.555 1.00 75.38 463 ARG A O 1
ATOM 3709 N N . ARG A 1 464 ? 29.594 3.188 -26.512 1.00 76.88 464 ARG A N 1
ATOM 3710 C CA . ARG A 1 464 ? 30.043 1.870 -26.050 1.00 76.88 464 ARG A CA 1
ATOM 3711 C C . ARG A 1 464 ? 31.104 1.965 -24.951 1.00 76.88 464 ARG A C 1
ATOM 3713 O O . ARG A 1 464 ? 31.026 1.203 -23.997 1.00 76.88 464 ARG A O 1
ATOM 3720 N N . HIS A 1 465 ? 32.054 2.896 -25.046 1.00 81.19 465 HIS A N 1
ATOM 3721 C CA . HIS A 1 465 ? 33.052 3.131 -23.995 1.00 81.19 465 HIS A CA 1
ATOM 3722 C C . HIS A 1 465 ? 32.431 3.687 -22.701 1.00 81.19 465 HIS A C 1
ATOM 3724 O O . HIS A 1 465 ? 32.793 3.220 -21.625 1.00 81.19 465 HIS A O 1
ATOM 3730 N N . ILE A 1 466 ? 31.467 4.616 -22.785 1.00 87.81 466 ILE A N 1
ATOM 3731 C CA . ILE A 1 466 ? 30.704 5.093 -21.613 1.00 87.81 466 ILE A CA 1
ATOM 3732 C C . ILE A 1 466 ? 29.984 3.912 -20.950 1.00 87.81 466 ILE A C 1
ATOM 3734 O O . ILE A 1 466 ? 30.103 3.715 -19.745 1.00 87.81 466 ILE A O 1
ATOM 3738 N N . TRP A 1 467 ? 29.313 3.064 -21.734 1.00 87.75 467 TRP A N 1
ATOM 3739 C CA . TRP A 1 467 ? 28.635 1.891 -21.182 1.00 87.75 467 TRP A CA 1
ATOM 3740 C C . TRP A 1 467 ? 29.598 0.842 -20.598 1.00 87.75 467 TRP A C 1
ATOM 3742 O O . TRP A 1 467 ? 29.323 0.245 -19.561 1.00 87.75 467 TRP A O 1
ATOM 3752 N N . GLN A 1 468 ? 30.772 0.645 -21.203 1.00 84.44 468 GLN A N 1
ATOM 3753 C CA . GLN A 1 468 ? 31.820 -0.217 -20.645 1.00 84.44 468 GLN A CA 1
ATOM 3754 C C . GLN A 1 468 ? 32.377 0.308 -19.317 1.00 84.44 468 GLN A C 1
ATOM 3756 O O . GLN A 1 468 ? 32.687 -0.497 -18.443 1.00 84.44 468 GLN A O 1
ATOM 3761 N N . ALA A 1 469 ? 32.466 1.628 -19.138 1.00 86.81 469 ALA A N 1
ATOM 3762 C CA . ALA A 1 469 ? 32.791 2.217 -17.843 1.00 86.81 469 ALA A CA 1
ATOM 3763 C C . ALA A 1 469 ? 31.648 2.015 -16.828 1.00 86.81 469 ALA A C 1
ATOM 3765 O O . ALA A 1 469 ? 31.921 1.650 -15.688 1.00 86.81 469 ALA A O 1
ATOM 3766 N N . ALA A 1 470 ? 30.379 2.132 -17.244 1.00 88.06 470 ALA A N 1
ATOM 3767 C CA . ALA A 1 470 ? 29.225 1.831 -16.388 1.00 88.06 470 ALA A CA 1
ATOM 3768 C C . ALA A 1 470 ? 29.225 0.372 -15.890 1.00 88.06 470 ALA A C 1
ATOM 3770 O O . ALA A 1 470 ? 28.915 0.117 -14.730 1.00 88.06 470 ALA A O 1
ATOM 3771 N N . LEU A 1 471 ? 29.627 -0.586 -16.736 1.00 85.81 471 LEU A N 1
ATOM 3772 C CA . LEU A 1 471 ? 29.757 -2.006 -16.376 1.00 85.81 471 LEU A CA 1
ATOM 3773 C C . LEU A 1 471 ? 30.807 -2.287 -15.284 1.00 85.81 471 LEU A C 1
ATOM 3775 O O . LEU A 1 471 ? 30.727 -3.325 -14.630 1.00 85.81 471 LEU A O 1
ATOM 3779 N N . ALA A 1 472 ? 31.786 -1.397 -15.092 1.00 85.31 472 ALA A N 1
ATOM 3780 C CA . ALA A 1 472 ? 32.782 -1.508 -14.024 1.00 85.31 472 ALA A CA 1
ATOM 3781 C C . ALA A 1 472 ? 32.296 -0.924 -12.681 1.00 85.31 472 ALA A C 1
ATOM 3783 O O . ALA A 1 472 ? 32.944 -1.125 -11.653 1.00 85.31 472 ALA A O 1
ATOM 3784 N N . LEU A 1 473 ? 31.167 -0.210 -12.684 1.00 89.06 473 LEU A N 1
ATOM 3785 C CA . LEU A 1 473 ? 30.581 0.450 -11.521 1.00 89.06 473 LEU A CA 1
ATOM 3786 C C . LEU A 1 473 ? 29.371 -0.330 -10.984 1.00 89.06 473 LEU A C 1
ATOM 3788 O O . LEU A 1 473 ? 28.823 -1.227 -11.629 1.00 89.06 473 LEU A O 1
ATOM 3792 N N . LYS A 1 474 ? 28.957 0.006 -9.760 1.00 88.31 474 LYS A N 1
ATOM 3793 C CA . LYS A 1 474 ? 27.767 -0.543 -9.103 1.00 88.31 474 LYS A CA 1
ATOM 3794 C C . LYS A 1 474 ? 26.881 0.619 -8.687 1.00 88.31 474 LYS A C 1
ATOM 3796 O O . LYS A 1 474 ? 27.329 1.450 -7.909 1.00 88.31 474 LYS A O 1
ATOM 3801 N N . PHE A 1 475 ? 25.644 0.632 -9.167 1.00 85.25 475 PHE A N 1
ATOM 3802 C CA . PHE A 1 475 ? 24.672 1.680 -8.863 1.00 85.25 475 PHE A CA 1
ATOM 3803 C C . PHE A 1 475 ? 23.625 1.147 -7.876 1.00 85.25 475 PHE A C 1
ATOM 3805 O O . PHE A 1 475 ? 23.221 -0.021 -7.944 1.00 85.25 475 PHE A O 1
ATOM 3812 N N . ALA A 1 476 ? 23.149 1.980 -6.959 1.00 76.31 476 ALA A N 1
ATOM 3813 C CA . ALA A 1 476 ? 22.029 1.672 -6.079 1.00 76.31 476 ALA A CA 1
ATOM 3814 C C . ALA A 1 476 ? 20.686 1.737 -6.829 1.00 76.31 476 ALA A C 1
ATOM 3816 O O . ALA A 1 476 ? 19.803 0.915 -6.570 1.00 76.31 476 ALA A O 1
ATOM 3817 N N . SER A 1 477 ? 20.535 2.654 -7.793 1.00 79.62 477 SER A N 1
ATOM 3818 C CA . SER A 1 477 ? 19.276 2.887 -8.520 1.00 79.62 477 SER A CA 1
ATOM 3819 C C . SER A 1 477 ? 19.464 3.194 -10.015 1.00 79.62 477 SER A C 1
ATOM 3821 O O . SER A 1 477 ? 20.576 3.419 -10.493 1.00 79.62 477 SER A O 1
ATOM 3823 N N . PHE A 1 478 ? 18.356 3.200 -10.769 1.00 81.06 478 PHE A N 1
ATOM 3824 C CA . PHE A 1 478 ? 18.349 3.680 -12.157 1.00 81.06 478 PHE A CA 1
ATOM 3825 C C . PHE A 1 478 ? 18.580 5.195 -12.247 1.00 81.06 478 PHE A C 1
ATOM 3827 O O . PHE A 1 478 ? 19.210 5.636 -13.200 1.00 81.06 478 PHE A O 1
ATOM 3834 N N . ASP A 1 479 ? 18.121 5.988 -11.274 1.00 78.12 479 ASP A N 1
ATOM 3835 C CA . ASP A 1 479 ? 18.339 7.440 -11.283 1.00 78.12 479 ASP A CA 1
ATOM 3836 C C . ASP A 1 479 ? 19.803 7.810 -11.040 1.00 78.12 479 ASP A C 1
ATOM 3838 O O . ASP A 1 479 ? 20.311 8.708 -11.701 1.00 78.12 479 ASP A O 1
ATOM 3842 N N . GLU A 1 480 ? 20.513 7.078 -10.177 1.00 85.88 480 GLU A N 1
ATOM 3843 C CA . GLU A 1 480 ? 21.959 7.251 -9.983 1.00 85.88 480 GLU A CA 1
ATOM 3844 C C . GLU A 1 480 ? 22.739 6.916 -11.264 1.00 85.88 480 GLU A C 1
ATOM 3846 O O . GLU A 1 480 ? 23.595 7.688 -11.697 1.00 85.88 480 GLU A O 1
ATOM 3851 N N . LEU A 1 481 ? 22.390 5.802 -11.923 1.00 90.12 481 LEU A N 1
ATOM 3852 C CA . LEU A 1 481 ? 22.943 5.452 -13.232 1.00 90.12 481 LEU A CA 1
ATOM 3853 C C . LEU A 1 481 ? 22.623 6.527 -14.283 1.00 90.12 481 LEU A C 1
ATOM 3855 O O . LEU A 1 481 ? 23.499 6.887 -15.061 1.00 90.12 481 LEU A O 1
ATOM 3859 N N . ASN A 1 482 ? 21.404 7.070 -14.304 1.00 91.44 482 ASN A N 1
ATOM 3860 C CA . ASN A 1 482 ? 21.007 8.104 -15.261 1.00 91.44 482 ASN A CA 1
ATOM 3861 C C . ASN A 1 482 ? 21.713 9.444 -15.018 1.00 91.44 482 ASN A C 1
ATOM 3863 O O . ASN A 1 482 ? 22.188 10.041 -15.979 1.00 91.44 482 ASN A O 1
ATOM 3867 N N . ALA A 1 483 ? 21.869 9.874 -13.764 1.00 89.19 483 ALA A N 1
ATOM 3868 C CA . ALA A 1 483 ? 22.651 11.061 -13.413 1.00 89.19 483 ALA A CA 1
ATOM 3869 C C . ALA A 1 483 ? 24.131 10.903 -13.812 1.00 89.19 483 ALA A C 1
ATOM 3871 O O . ALA A 1 483 ? 24.745 11.823 -14.354 1.00 89.19 483 ALA A O 1
ATOM 3872 N N . TRP A 1 484 ? 24.697 9.708 -13.615 1.00 95.00 484 TRP A N 1
ATOM 3873 C CA . TRP A 1 484 ? 26.049 9.392 -14.071 1.00 95.00 484 TRP A CA 1
ATOM 3874 C C . TRP A 1 484 ? 26.159 9.392 -15.606 1.00 95.00 484 TRP A C 1
ATOM 3876 O O . TRP A 1 484 ? 27.091 9.980 -16.153 1.00 95.00 484 TRP A O 1
ATOM 3886 N N . LEU A 1 485 ? 25.202 8.784 -16.321 1.00 94.88 485 LEU A N 1
ATOM 3887 C CA . LEU A 1 485 ? 25.168 8.767 -17.790 1.00 94.88 485 LEU A CA 1
ATOM 3888 C C . LEU A 1 485 ? 25.057 10.176 -18.379 1.00 94.88 485 LEU A C 1
ATOM 3890 O O . LEU A 1 485 ? 25.759 10.473 -19.345 1.00 94.88 485 LEU A O 1
ATOM 3894 N N . GLU A 1 486 ? 24.228 11.040 -17.792 1.00 93.44 486 GLU A N 1
ATOM 3895 C CA . GLU A 1 486 ? 24.104 12.455 -18.153 1.00 93.44 486 GLU A CA 1
ATOM 3896 C C . GLU A 1 486 ? 25.456 13.173 -18.042 1.00 93.44 486 GLU A C 1
ATOM 3898 O O . GLU A 1 486 ? 25.945 13.732 -19.031 1.00 93.44 486 GLU A O 1
ATOM 3903 N N . GLN A 1 487 ? 26.126 13.056 -16.891 1.00 94.75 487 GLN A N 1
ATOM 3904 C CA . GLN A 1 487 ? 27.453 13.637 -16.682 1.00 94.75 487 GLN A CA 1
ATOM 3905 C C . GLN A 1 487 ? 28.481 13.109 -17.701 1.00 94.75 487 GLN A C 1
ATOM 3907 O O . GLN A 1 487 ? 29.252 13.884 -18.271 1.00 94.75 487 GLN A O 1
ATOM 3912 N N . GLN A 1 488 ? 28.488 11.799 -17.981 1.00 94.56 488 GLN A N 1
ATOM 3913 C CA . GLN A 1 488 ? 29.404 11.213 -18.968 1.00 94.56 488 GLN A CA 1
ATOM 3914 C C . GLN A 1 488 ? 29.093 11.638 -20.410 1.00 94.56 488 GLN A C 1
ATOM 3916 O O . GLN A 1 488 ? 30.022 11.778 -21.209 1.00 94.56 488 GLN A O 1
ATOM 3921 N N . CYS A 1 489 ? 27.825 11.872 -20.761 1.00 94.00 489 CYS A N 1
ATOM 3922 C CA . CYS A 1 489 ? 27.453 12.419 -22.066 1.00 94.00 489 CYS A CA 1
ATOM 3923 C C . CYS A 1 489 ? 27.997 13.844 -22.225 1.00 94.00 489 CYS A C 1
ATOM 3925 O O . CYS A 1 489 ? 28.718 14.109 -23.187 1.00 94.00 489 CYS A O 1
ATOM 3927 N N . GLN A 1 490 ? 27.751 14.722 -21.248 1.00 93.69 490 GLN A N 1
ATOM 3928 C CA . GLN A 1 490 ? 28.234 16.108 -21.260 1.00 93.69 490 GLN A CA 1
ATOM 3929 C C . GLN A 1 490 ? 29.771 16.189 -21.342 1.00 93.69 490 GLN A C 1
ATOM 3931 O O . GLN A 1 490 ? 30.312 16.903 -22.190 1.00 93.69 490 GLN A O 1
ATOM 3936 N N . LEU A 1 491 ? 30.491 15.389 -20.543 1.00 93.56 491 LEU A N 1
ATOM 3937 C CA . LEU A 1 491 ? 31.958 15.286 -20.605 1.00 93.56 491 LEU A CA 1
ATOM 3938 C C . LEU A 1 491 ? 32.454 14.765 -21.965 1.00 93.56 491 LEU A C 1
ATOM 3940 O O . LEU A 1 491 ? 33.471 15.232 -22.483 1.00 93.56 491 LEU A O 1
ATOM 3944 N N . ALA A 1 492 ? 31.746 13.812 -22.578 1.00 91.81 492 ALA A N 1
ATOM 3945 C CA . ALA A 1 492 ? 32.099 13.317 -23.903 1.00 91.81 492 ALA A CA 1
ATOM 3946 C C . ALA A 1 492 ? 31.898 14.379 -24.997 1.00 91.81 492 ALA A C 1
ATOM 3948 O O . ALA A 1 492 ? 32.706 14.432 -25.925 1.00 91.81 492 ALA A O 1
ATOM 3949 N N . TRP A 1 493 ? 30.879 15.239 -24.893 1.00 93.44 493 TRP A N 1
ATOM 3950 C CA . TRP A 1 493 ? 30.639 16.309 -25.869 1.00 93.44 493 TRP A CA 1
ATOM 3951 C C . TRP A 1 493 ? 31.771 17.347 -25.899 1.00 93.44 493 TRP A C 1
ATOM 3953 O O . TRP A 1 493 ? 32.119 17.823 -26.976 1.00 93.44 493 TRP A O 1
ATOM 3963 N N . GLN A 1 494 ? 32.378 17.653 -24.745 1.00 92.94 494 GLN A N 1
ATOM 3964 C CA . GLN A 1 494 ? 33.525 18.570 -24.629 1.00 92.94 494 GLN A CA 1
ATOM 3965 C C . GLN A 1 494 ? 34.820 17.993 -25.232 1.00 92.94 494 GLN A C 1
ATOM 3967 O O . GLN A 1 494 ? 35.693 18.725 -25.692 1.00 92.94 494 GLN A O 1
ATOM 3972 N N . GLN A 1 495 ? 34.974 16.666 -25.216 1.00 89.75 495 GLN A N 1
ATOM 3973 C CA . GLN A 1 495 ? 36.195 15.992 -25.672 1.00 89.75 495 GLN A CA 1
ATOM 3974 C C . GLN A 1 495 ? 36.154 15.641 -27.165 1.00 89.75 495 GLN A C 1
ATOM 3976 O O . GLN A 1 495 ? 37.166 15.740 -27.861 1.00 89.75 495 GLN A O 1
ATOM 3981 N N . LEU A 1 496 ? 34.994 15.208 -27.664 1.00 88.62 496 LEU A N 1
ATOM 3982 C CA . LEU A 1 496 ? 34.821 14.776 -29.048 1.00 88.62 496 LEU A CA 1
ATOM 3983 C C . LEU A 1 496 ? 34.801 15.970 -30.011 1.00 88.62 496 LEU A C 1
ATOM 3985 O O . LEU A 1 496 ? 34.117 16.961 -29.768 1.00 88.62 496 LEU A O 1
ATOM 3989 N N . ARG A 1 497 ? 35.516 15.842 -31.134 1.00 88.12 497 ARG A N 1
ATOM 3990 C CA . ARG A 1 497 ? 35.478 16.789 -32.259 1.00 88.12 497 ARG A CA 1
ATOM 3991 C C . ARG A 1 497 ? 34.447 16.384 -33.305 1.00 88.12 497 ARG A C 1
ATOM 3993 O O . ARG A 1 497 ? 34.188 15.189 -33.489 1.00 88.12 497 ARG A O 1
ATOM 4000 N N . HIS A 1 498 ? 33.861 17.363 -33.989 1.00 87.56 498 HIS A N 1
ATOM 4001 C CA . HIS A 1 498 ? 32.870 17.093 -35.022 1.00 87.56 498 HIS A CA 1
ATOM 4002 C C . HIS A 1 498 ? 33.526 16.467 -36.274 1.00 87.56 498 HIS A C 1
ATOM 4004 O O . HIS A 1 498 ? 34.547 16.971 -36.736 1.00 87.56 498 HIS A O 1
ATOM 4010 N N . PRO A 1 499 ? 32.967 15.392 -36.876 1.00 81.06 499 PRO A N 1
ATOM 4011 C CA . PRO A 1 499 ? 33.600 14.720 -38.018 1.00 81.06 499 PRO A CA 1
ATOM 4012 C C . PRO A 1 499 ? 33.774 15.577 -39.281 1.00 81.06 499 PRO A C 1
ATOM 4014 O O . PRO A 1 499 ? 34.643 15.268 -40.090 1.00 81.06 499 PRO A O 1
ATOM 4017 N N . GLU A 1 500 ? 32.944 16.609 -39.463 1.00 82.00 500 GLU A N 1
ATOM 4018 C CA . GLU A 1 500 ? 33.009 17.535 -40.611 1.00 82.00 500 GLU A CA 1
ATOM 4019 C C . GLU A 1 500 ? 33.567 18.918 -40.234 1.00 82.00 500 GLU A C 1
ATOM 4021 O O . GLU A 1 500 ? 33.915 19.677 -41.131 1.00 82.00 500 GLU A O 1
ATOM 4026 N N . TYR A 1 501 ? 33.688 19.214 -38.932 1.00 84.94 501 TYR A N 1
ATOM 4027 C CA . TYR A 1 501 ? 34.209 20.476 -38.379 1.00 84.94 501 TYR A CA 1
ATOM 4028 C C . TYR A 1 501 ? 35.214 20.157 -37.251 1.00 84.94 501 TYR A C 1
ATOM 4030 O O . TYR A 1 501 ? 34.878 20.305 -36.074 1.00 84.94 501 TYR A O 1
ATOM 4038 N N . PRO A 1 502 ? 36.406 19.597 -37.555 1.00 85.12 502 PRO A N 1
ATOM 4039 C CA . PRO A 1 502 ? 37.318 19.051 -36.540 1.00 85.12 502 PRO A CA 1
ATOM 4040 C C . PRO A 1 502 ? 37.855 20.080 -35.534 1.00 85.12 502 PRO A C 1
ATOM 4042 O O . PRO A 1 502 ? 38.347 19.704 -34.469 1.00 85.12 502 PRO A O 1
ATOM 4045 N N . GLU A 1 503 ? 37.776 21.363 -35.874 1.00 89.56 503 GLU A N 1
ATOM 4046 C CA . GLU A 1 503 ? 38.069 22.504 -35.016 1.00 89.56 503 GLU A CA 1
ATOM 4047 C C . GLU A 1 503 ? 37.054 22.670 -33.871 1.00 89.56 503 GLU A C 1
ATOM 4049 O O . GLU A 1 503 ? 37.462 23.030 -32.767 1.00 89.56 503 GLU A O 1
ATOM 4054 N N . LEU A 1 504 ? 35.781 22.312 -34.088 1.00 90.69 504 LEU A N 1
ATOM 4055 C CA . LEU A 1 504 ? 34.707 22.412 -33.096 1.00 90.69 504 LEU A CA 1
ATOM 4056 C C . LEU A 1 504 ? 34.505 21.107 -32.313 1.00 90.69 504 LEU A C 1
ATOM 4058 O O . LEU A 1 504 ? 34.539 19.990 -32.847 1.00 90.69 504 LEU A O 1
ATOM 4062 N N . THR A 1 505 ? 34.228 21.244 -31.021 1.00 92.31 505 THR A N 1
ATOM 4063 C CA . THR A 1 505 ? 33.689 20.174 -30.176 1.00 92.31 505 THR A CA 1
ATOM 4064 C C . THR A 1 505 ? 32.207 19.936 -30.453 1.00 92.31 505 THR A C 1
ATOM 4066 O O . THR A 1 505 ? 31.499 20.796 -30.982 1.00 92.31 505 THR A O 1
ATOM 4069 N N . LEU A 1 506 ? 31.693 18.770 -30.044 1.00 93.00 506 LEU A N 1
ATOM 4070 C CA . LEU A 1 506 ? 30.244 18.534 -30.093 1.00 93.00 506 LEU A CA 1
ATOM 4071 C C . LEU A 1 506 ? 29.491 19.453 -29.114 1.00 93.00 506 LEU A C 1
ATOM 4073 O O . LEU A 1 506 ? 28.327 19.751 -29.351 1.00 93.00 506 LEU A O 1
ATOM 4077 N N . ALA A 1 507 ? 30.134 19.893 -28.025 1.00 93.12 507 ALA A N 1
ATOM 4078 C CA . ALA A 1 507 ? 29.542 20.803 -27.044 1.00 93.12 507 ALA A CA 1
ATOM 4079 C C . ALA A 1 507 ? 29.310 22.213 -27.614 1.00 93.12 507 ALA A C 1
ATOM 4081 O O . ALA A 1 507 ? 28.210 22.745 -27.453 1.00 93.12 507 ALA A O 1
ATOM 4082 N N . GLU A 1 508 ? 30.309 22.772 -28.308 1.00 92.94 508 GLU A N 1
ATOM 4083 C CA . GLU A 1 508 ? 30.222 24.066 -29.004 1.00 92.94 508 GLU A CA 1
ATOM 4084 C C . GLU A 1 508 ? 29.163 24.006 -30.110 1.00 92.94 508 GLU A C 1
ATOM 4086 O O . GLU A 1 508 ? 28.197 24.764 -30.087 1.00 92.94 508 GLU A O 1
ATOM 4091 N N . LEU A 1 509 ? 29.242 23.015 -31.005 1.00 92.00 509 LEU A N 1
ATOM 4092 C CA . LEU A 1 509 ? 28.287 22.897 -32.111 1.00 92.00 509 LEU A CA 1
ATOM 4093 C C . LEU A 1 509 ? 26.847 22.605 -31.635 1.00 92.00 509 LEU A C 1
ATOM 4095 O O . LEU A 1 509 ? 25.888 22.993 -32.296 1.00 92.00 509 LEU A O 1
ATOM 4099 N N . ARG A 1 510 ? 26.666 21.959 -30.472 1.00 94.25 510 ARG A N 1
ATOM 4100 C CA . ARG A 1 510 ? 25.353 21.792 -29.814 1.00 94.25 510 ARG A CA 1
ATOM 4101 C C . ARG A 1 510 ? 24.840 23.097 -29.197 1.00 94.25 510 ARG A C 1
ATOM 4103 O O . ARG A 1 510 ? 23.631 23.278 -29.105 1.00 94.25 510 ARG A O 1
ATOM 4110 N N . GLN A 1 511 ? 25.720 24.007 -28.779 1.00 93.81 511 GLN A N 1
ATOM 4111 C CA . GLN A 1 511 ? 25.323 25.340 -28.318 1.00 93.81 511 GLN A CA 1
ATOM 4112 C C . GLN A 1 511 ? 24.797 26.194 -29.476 1.00 93.81 511 GLN A C 1
ATOM 4114 O O . GLN A 1 511 ? 23.743 26.809 -29.327 1.00 93.81 511 GLN A O 1
ATOM 4119 N N . ASP A 1 512 ? 25.442 26.134 -30.641 1.00 92.19 512 ASP A N 1
ATOM 4120 C CA . ASP A 1 512 ? 24.921 26.755 -31.864 1.00 92.19 512 ASP A CA 1
ATOM 4121 C C . ASP A 1 512 ? 23.624 26.073 -32.333 1.00 92.19 512 ASP A C 1
ATOM 4123 O O . ASP A 1 512 ? 22.666 26.739 -32.729 1.00 92.19 512 ASP A O 1
ATOM 4127 N N . GLU A 1 513 ? 23.543 24.739 -32.232 1.00 93.81 513 GLU A N 1
ATOM 4128 C CA . GLU A 1 513 ? 22.326 23.990 -32.567 1.00 93.81 513 GLU A CA 1
ATOM 4129 C C . GLU A 1 513 ? 21.137 24.369 -31.672 1.00 93.81 513 GLU A C 1
ATOM 4131 O O . GLU A 1 513 ? 20.011 24.468 -32.155 1.00 93.81 513 GLU A O 1
ATOM 4136 N N . GLN A 1 514 ? 21.382 24.656 -30.391 1.00 92.50 514 GLN A N 1
ATOM 4137 C CA . GLN A 1 514 ? 20.351 25.045 -29.428 1.00 92.50 514 GLN A CA 1
ATOM 4138 C C . GLN A 1 514 ? 19.608 26.329 -29.819 1.00 92.50 514 GLN A C 1
ATOM 4140 O O . GLN A 1 514 ? 18.411 26.422 -29.562 1.00 92.50 514 GLN A O 1
ATOM 4145 N N . LEU A 1 515 ? 20.272 27.278 -30.485 1.00 91.75 515 LEU A N 1
ATOM 4146 C CA . LEU A 1 515 ? 19.645 28.513 -30.979 1.00 91.75 515 LEU A CA 1
ATOM 4147 C C . LEU A 1 515 ? 18.620 28.266 -32.102 1.00 91.75 515 LEU A C 1
ATOM 4149 O O . LEU A 1 515 ? 17.804 29.138 -32.390 1.00 91.75 515 LEU A O 1
ATOM 4153 N N . HIS A 1 516 ? 18.666 27.086 -32.724 1.00 92.25 516 HIS A N 1
ATOM 4154 C CA . HIS A 1 516 ? 17.814 26.672 -33.839 1.00 92.25 516 HIS A CA 1
ATOM 4155 C C . HIS A 1 516 ? 16.778 25.605 -33.432 1.00 92.25 516 HIS A C 1
ATOM 4157 O O . HIS A 1 516 ? 15.963 25.190 -34.253 1.00 92.25 516 HIS A O 1
ATOM 4163 N N . MET A 1 517 ? 16.802 25.148 -32.174 1.00 93.50 517 MET A N 1
ATOM 4164 C CA . MET A 1 517 ? 15.812 24.222 -31.618 1.00 93.50 517 MET A CA 1
ATOM 4165 C C . MET A 1 517 ? 14.607 24.972 -31.035 1.00 93.50 517 MET A C 1
ATOM 4167 O O . MET A 1 517 ? 14.710 26.107 -30.574 1.00 93.50 517 MET A O 1
ATOM 4171 N N . MET A 1 518 ? 13.455 24.304 -30.997 1.00 93.25 518 MET A N 1
ATOM 4172 C CA . MET A 1 518 ? 12.270 24.798 -30.300 1.00 93.25 518 MET A CA 1
ATOM 4173 C C . MET A 1 518 ? 12.497 24.791 -28.776 1.00 93.25 518 MET A C 1
ATOM 4175 O O . MET A 1 518 ? 13.203 23.914 -28.258 1.00 93.25 518 MET A O 1
ATOM 4179 N N . PRO A 1 519 ? 11.893 25.736 -28.030 1.00 88.19 519 PRO A N 1
ATOM 4180 C CA . PRO A 1 519 ? 12.003 25.773 -26.577 1.00 88.19 519 PRO A CA 1
ATOM 4181 C C . PRO A 1 519 ? 11.363 24.530 -25.952 1.00 88.19 519 PRO A C 1
ATOM 4183 O O . PRO A 1 519 ? 10.303 24.080 -26.379 1.00 88.19 519 PRO A O 1
ATOM 4186 N N . PHE A 1 520 ? 11.983 23.995 -24.900 1.00 86.69 520 PHE A N 1
ATOM 4187 C CA . PHE A 1 520 ? 11.426 22.882 -24.133 1.00 86.69 520 PHE A CA 1
ATOM 4188 C C . PHE A 1 520 ? 10.215 23.360 -23.299 1.00 86.69 520 PHE A C 1
ATOM 4190 O O . PHE A 1 520 ? 10.404 24.152 -22.374 1.00 86.69 520 PHE A O 1
ATOM 4197 N N . PRO A 1 521 ? 8.981 22.883 -23.566 1.00 76.31 521 PRO A N 1
ATOM 4198 C CA . PRO A 1 521 ? 7.759 23.378 -22.917 1.00 76.31 521 PRO A CA 1
ATOM 4199 C C . PRO A 1 521 ? 7.524 22.797 -21.509 1.00 76.31 521 PRO A C 1
ATOM 4201 O O . PRO A 1 521 ? 6.494 23.063 -20.893 1.00 76.31 521 PRO A O 1
ATOM 4204 N N . GLY A 1 522 ? 8.452 21.981 -21.001 1.00 73.81 522 GLY A N 1
ATOM 4205 C CA . GLY A 1 522 ? 8.297 21.200 -19.775 1.00 73.81 522 GLY A CA 1
ATOM 4206 C C . GLY A 1 522 ? 8.075 19.707 -20.040 1.00 73.81 522 GLY A C 1
ATOM 4207 O O . GLY A 1 522 ? 7.872 19.263 -21.174 1.00 73.81 522 GLY A O 1
ATOM 4208 N N . ALA A 1 523 ? 8.141 18.911 -18.972 1.00 75.06 523 ALA A N 1
ATOM 4209 C CA . ALA A 1 523 ? 7.956 17.464 -19.038 1.00 75.06 523 ALA A CA 1
ATOM 4210 C C . ALA A 1 523 ? 6.547 17.090 -19.529 1.00 75.06 523 ALA A C 1
ATOM 4212 O O . ALA A 1 523 ? 5.554 17.630 -19.044 1.00 75.06 523 ALA A O 1
ATOM 4213 N N . PHE A 1 524 ? 6.461 16.143 -20.466 1.00 72.31 524 PHE A N 1
ATOM 4214 C CA . PHE A 1 524 ? 5.187 15.569 -20.888 1.00 72.31 524 PHE A CA 1
ATOM 4215 C C . PHE A 1 524 ? 4.674 14.629 -19.795 1.00 72.31 524 PHE A C 1
ATOM 4217 O O . PHE A 1 524 ? 5.358 13.667 -19.431 1.00 72.31 524 PHE A O 1
ATOM 4224 N N . ASP A 1 525 ? 3.478 14.887 -19.261 1.00 61.34 525 ASP A N 1
ATOM 4225 C CA . ASP A 1 525 ? 2.953 14.106 -18.139 1.00 61.34 525 ASP A CA 1
ATOM 4226 C C . ASP A 1 525 ? 2.364 12.771 -18.614 1.00 61.34 525 ASP A C 1
ATOM 4228 O O . ASP A 1 525 ? 1.166 12.580 -18.800 1.00 61.34 525 ASP A O 1
ATOM 4232 N N . GLY A 1 526 ? 3.266 11.831 -18.878 1.00 51.06 526 GLY A N 1
ATOM 4233 C CA . GLY A 1 526 ? 2.969 10.567 -19.536 1.00 51.06 526 GLY A CA 1
ATOM 4234 C C . GLY A 1 526 ? 2.253 9.515 -18.687 1.00 51.06 526 GLY A C 1
ATOM 4235 O O . GLY A 1 526 ? 2.317 8.342 -19.065 1.00 51.06 526 GLY A O 1
ATOM 4236 N N . TYR A 1 527 ? 1.641 9.848 -17.542 1.00 51.28 527 TYR A N 1
ATOM 4237 C CA . TYR A 1 527 ? 0.918 8.843 -16.753 1.00 51.28 527 TYR A CA 1
ATOM 4238 C C . TYR A 1 527 ? -0.348 8.366 -17.470 1.00 51.28 527 TYR A C 1
ATOM 4240 O O . TYR A 1 527 ? -1.035 9.113 -18.162 1.00 51.28 527 TYR A O 1
ATOM 4248 N N . THR A 1 528 ? -0.660 7.083 -17.306 1.00 50.09 528 THR A N 1
ATOM 4249 C CA . THR A 1 528 ? -1.897 6.506 -17.832 1.00 50.09 528 THR A CA 1
ATOM 4250 C C . THR A 1 528 ? -2.965 6.592 -16.749 1.00 50.09 528 THR A C 1
ATOM 4252 O O . THR A 1 528 ? -3.059 5.696 -15.915 1.00 50.09 528 THR A O 1
ATOM 4255 N N . GLU A 1 529 ? -3.753 7.667 -16.752 1.00 53.50 529 GLU A N 1
ATOM 4256 C CA . GLU A 1 529 ? -4.995 7.746 -15.981 1.00 53.50 529 GLU A CA 1
ATOM 4257 C C . GLU A 1 529 ? -6.145 7.234 -16.853 1.00 53.50 529 GLU A C 1
ATOM 4259 O O . GLU A 1 529 ? -6.629 7.922 -17.750 1.00 53.50 529 GLU A O 1
ATOM 4264 N N . VAL A 1 530 ? -6.573 5.992 -16.620 1.00 59.28 530 VAL A N 1
ATOM 4265 C CA . VAL A 1 530 ? -7.780 5.459 -17.265 1.00 59.28 530 VAL A CA 1
ATOM 4266 C C . VAL A 1 530 ? -8.961 5.725 -16.351 1.00 59.28 530 VAL A C 1
ATOM 4268 O O . VAL A 1 530 ? -9.075 5.128 -15.284 1.00 59.28 530 VAL A O 1
ATOM 4271 N N . LEU A 1 531 ? -9.874 6.584 -16.798 1.00 58.69 531 LEU A N 1
ATOM 4272 C CA . LEU A 1 531 ? -11.197 6.697 -16.197 1.00 58.69 531 LEU A CA 1
ATOM 4273 C C . LEU A 1 531 ? -11.991 5.420 -16.495 1.00 58.69 531 LEU A C 1
ATOM 4275 O O . LEU A 1 531 ? -12.502 5.230 -17.599 1.00 58.69 531 LEU A O 1
ATOM 4279 N N . ALA A 1 532 ? -12.100 4.540 -15.503 1.00 75.06 532 ALA A N 1
ATOM 4280 C CA . ALA A 1 532 ? -12.858 3.302 -15.604 1.00 75.06 532 ALA A CA 1
ATOM 4281 C C . ALA A 1 532 ? -14.198 3.432 -14.874 1.00 75.06 532 ALA A C 1
ATOM 4283 O O . ALA A 1 532 ? -14.267 3.919 -13.745 1.00 75.06 532 ALA A O 1
ATOM 4284 N N . ARG A 1 533 ? -15.278 2.953 -15.497 1.00 85.31 533 ARG A N 1
ATOM 4285 C CA . ARG A 1 533 ? -16.572 2.822 -14.821 1.00 85.31 533 ARG A CA 1
ATOM 4286 C C . ARG A 1 533 ? -16.587 1.539 -13.997 1.00 85.31 533 ARG A C 1
ATOM 4288 O O . ARG A 1 533 ? -16.345 0.462 -14.541 1.00 85.31 533 ARG A O 1
ATOM 4295 N N . VAL A 1 534 ? -16.917 1.641 -12.714 1.00 80.94 534 VAL A N 1
ATOM 4296 C CA . VAL A 1 534 ? -17.131 0.468 -11.860 1.00 80.94 534 VAL A CA 1
ATOM 4297 C C . VAL A 1 534 ? -18.456 -0.190 -12.248 1.00 80.94 534 VAL A C 1
ATOM 4299 O O . VAL A 1 534 ? -19.505 0.455 -12.239 1.00 80.94 534 VAL A O 1
ATOM 4302 N N . SER A 1 535 ? -18.431 -1.476 -12.591 1.00 85.69 535 SER A N 1
ATOM 4303 C CA . SER A 1 535 ? -19.626 -2.257 -12.916 1.00 85.69 535 SER A CA 1
ATOM 4304 C C . SER A 1 535 ? -20.541 -2.457 -11.699 1.00 85.69 535 SER A C 1
ATOM 4306 O O . SER A 1 535 ? -20.134 -2.307 -10.546 1.00 85.69 535 SER A O 1
ATOM 4308 N N . SER A 1 536 ? -21.774 -2.904 -11.948 1.00 80.00 536 SER A N 1
ATOM 4309 C CA . SER A 1 536 ? -22.698 -3.376 -10.905 1.00 80.00 536 SER A CA 1
ATOM 4310 C C . SER A 1 536 ? -22.143 -4.552 -10.086 1.00 80.00 536 SER A C 1
ATOM 4312 O O . SER A 1 536 ? -22.494 -4.712 -8.921 1.00 80.00 536 SER A O 1
ATOM 4314 N N . THR A 1 537 ? -21.228 -5.339 -10.659 1.00 77.25 537 THR A N 1
ATOM 4315 C CA . THR A 1 537 ? -20.480 -6.409 -9.977 1.00 77.25 537 THR A CA 1
ATOM 4316 C C . THR A 1 537 ? -19.239 -5.915 -9.225 1.00 77.25 537 THR A C 1
ATOM 4318 O O . THR A 1 537 ? -18.430 -6.731 -8.794 1.00 77.25 537 THR A O 1
ATOM 4321 N N . CYS A 1 538 ? -19.089 -4.598 -9.038 1.00 71.44 538 CYS A N 1
ATOM 4322 C CA . CYS A 1 538 ? -17.960 -3.974 -8.343 1.00 71.44 538 CYS A CA 1
ATOM 4323 C C . CYS A 1 538 ? -16.597 -4.253 -9.013 1.00 71.44 538 CYS A C 1
ATOM 4325 O O . CYS A 1 538 ? -15.583 -4.405 -8.333 1.00 71.44 538 CYS A O 1
ATOM 4327 N N . LEU A 1 539 ? -16.567 -4.326 -10.351 1.00 66.19 539 LEU A N 1
ATOM 4328 C CA . LEU A 1 539 ? -15.357 -4.538 -11.150 1.00 66.19 539 LEU A CA 1
ATOM 4329 C C . LEU A 1 539 ? -15.101 -3.360 -12.097 1.00 66.19 539 LEU A C 1
ATOM 4331 O O . LEU A 1 539 ? -16.014 -2.899 -12.778 1.00 66.19 539 LEU A O 1
ATOM 4335 N N . ILE A 1 540 ? -13.849 -2.938 -12.230 1.00 76.44 540 ILE A N 1
ATOM 4336 C CA . ILE A 1 540 ? -13.379 -2.141 -13.376 1.00 76.44 540 ILE A CA 1
ATOM 4337 C C . ILE A 1 540 ? -12.694 -3.052 -14.392 1.00 76.44 540 ILE A C 1
ATOM 4339 O O . ILE A 1 540 ? -12.168 -4.103 -14.030 1.00 76.44 540 ILE A O 1
ATOM 4343 N N . THR A 1 541 ? -12.667 -2.645 -15.661 1.00 69.81 541 THR A N 1
ATOM 4344 C CA . THR A 1 541 ? -11.813 -3.277 -16.680 1.00 69.81 541 THR A CA 1
ATOM 4345 C C . THR A 1 541 ? -10.655 -2.339 -16.993 1.00 69.81 541 THR A C 1
ATOM 4347 O O . THR A 1 541 ? -10.886 -1.193 -17.369 1.00 69.81 541 THR A O 1
ATOM 4350 N N . PHE A 1 542 ? -9.424 -2.821 -16.841 1.00 62.69 542 PHE A N 1
ATOM 4351 C CA . PHE A 1 542 ? -8.207 -2.092 -17.193 1.00 62.69 542 PHE A CA 1
ATOM 4352 C C . PHE A 1 542 ? -7.309 -3.013 -18.022 1.00 62.69 542 PHE A C 1
ATOM 4354 O O . PHE A 1 542 ? -7.002 -4.139 -17.623 1.00 62.69 542 PHE A O 1
ATOM 4361 N N . GLN A 1 543 ? -6.929 -2.551 -19.216 1.00 65.69 543 GLN A N 1
ATOM 4362 C CA . GLN A 1 543 ? -6.307 -3.378 -20.256 1.00 65.69 543 GLN A CA 1
ATOM 4363 C C . GLN A 1 543 ? -7.152 -4.638 -20.551 1.00 65.69 543 GLN A C 1
ATOM 4365 O O . GLN A 1 543 ? -8.290 -4.513 -20.996 1.00 65.69 543 GLN A O 1
ATOM 4370 N N . ARG A 1 544 ? -6.617 -5.845 -20.321 1.00 55.03 544 ARG A N 1
ATOM 4371 C CA . ARG A 1 544 ? -7.323 -7.129 -20.525 1.00 55.03 544 ARG A CA 1
ATOM 4372 C C . ARG A 1 544 ? -7.916 -7.720 -19.241 1.00 55.03 544 ARG A C 1
ATOM 4374 O O . ARG A 1 544 ? -8.574 -8.753 -19.300 1.00 55.03 544 ARG A O 1
ATOM 4381 N N . ASN A 1 545 ? -7.692 -7.069 -18.103 1.00 46.28 545 ASN A N 1
ATOM 4382 C CA . ASN A 1 545 ? -7.962 -7.615 -16.778 1.00 46.28 545 ASN A CA 1
ATOM 4383 C C . ASN A 1 545 ? -9.144 -6.906 -16.110 1.00 46.28 545 ASN A C 1
ATOM 4385 O O . ASN A 1 545 ? -9.447 -5.744 -16.399 1.00 46.28 545 ASN A O 1
ATOM 4389 N N . ARG A 1 546 ? -9.804 -7.610 -15.186 1.00 58.75 546 ARG A N 1
ATOM 4390 C CA . ARG A 1 546 ? -10.852 -7.048 -14.328 1.00 58.75 546 ARG A CA 1
ATOM 4391 C C . ARG A 1 546 ? -10.352 -6.957 -12.893 1.00 58.75 546 ARG A C 1
ATOM 4393 O O . ARG A 1 546 ? -9.855 -7.944 -12.363 1.00 58.75 546 ARG A O 1
ATOM 4400 N N . TYR A 1 547 ? -10.523 -5.795 -12.272 1.00 55.62 547 TYR A N 1
ATOM 4401 C CA . TYR A 1 547 ? -10.067 -5.521 -10.909 1.00 55.62 547 TYR A CA 1
ATOM 4402 C C . TYR A 1 547 ? -11.261 -5.184 -10.019 1.00 55.62 547 TYR A C 1
ATOM 4404 O O . TYR A 1 547 ? -12.156 -4.446 -10.431 1.00 55.62 547 TYR A O 1
ATOM 4412 N N . SER A 1 548 ? -11.279 -5.738 -8.808 1.00 51.97 548 SER A N 1
ATOM 4413 C CA . SER A 1 548 ? -12.299 -5.462 -7.795 1.00 51.97 548 SER A CA 1
ATOM 4414 C C . SER A 1 548 ? -12.147 -4.061 -7.215 1.00 51.97 548 SER A C 1
ATOM 4416 O O . SER A 1 548 ? -11.043 -3.669 -6.855 1.00 51.97 548 SER A O 1
ATOM 4418 N N . VAL A 1 549 ? -13.257 -3.342 -7.062 1.00 52.12 549 VAL A N 1
ATOM 4419 C CA . VAL A 1 549 ? -13.322 -2.007 -6.449 1.00 52.12 549 VAL A CA 1
ATOM 4420 C C . VAL A 1 549 ? -14.306 -2.052 -5.271 1.00 52.12 549 VAL A C 1
ATOM 4422 O O . VAL A 1 549 ? -15.311 -2.760 -5.364 1.00 52.12 549 VAL A O 1
ATOM 4425 N N . PRO A 1 550 ? -14.076 -1.332 -4.155 1.00 58.94 550 PRO A N 1
ATOM 4426 C CA . PRO A 1 550 ? -15.018 -1.304 -3.037 1.00 58.94 550 PRO A CA 1
ATOM 4427 C C . PRO A 1 550 ? -16.444 -0.922 -3.461 1.00 58.94 550 PRO A C 1
ATOM 4429 O O . PRO A 1 550 ? -16.649 0.005 -4.243 1.00 58.94 550 PRO A O 1
ATOM 4432 N N . CYS A 1 551 ? -17.442 -1.609 -2.902 1.00 66.62 551 CYS A N 1
ATOM 4433 C CA . CYS A 1 551 ? -18.831 -1.557 -3.372 1.00 66.62 551 CYS A CA 1
ATOM 4434 C C . CYS A 1 551 ? -19.501 -0.172 -3.329 1.00 66.62 551 CYS A C 1
ATOM 4436 O O . CYS A 1 551 ? -20.441 0.063 -4.084 1.00 66.62 551 CYS A O 1
ATOM 4438 N N . HIS A 1 552 ? -19.011 0.766 -2.513 1.00 68.75 552 HIS A N 1
ATOM 4439 C CA . HIS A 1 552 ? -19.513 2.145 -2.493 1.00 68.75 552 HIS A CA 1
ATOM 4440 C C . HIS A 1 552 ? -19.186 2.937 -3.772 1.00 68.75 552 HIS A C 1
ATOM 4442 O O . HIS A 1 552 ? -19.857 3.926 -4.059 1.00 68.75 552 HIS A O 1
ATOM 4448 N N . TRP A 1 553 ? -18.218 2.481 -4.575 1.00 57.47 553 TRP A N 1
ATOM 4449 C CA . TRP A 1 553 ? -17.906 3.048 -5.891 1.00 57.47 553 TRP A CA 1
ATOM 4450 C C . TRP A 1 553 ? -18.703 2.415 -7.041 1.00 57.47 553 TRP A C 1
ATOM 4452 O O . TRP A 1 553 ? -18.505 2.808 -8.187 1.00 57.47 553 TRP A O 1
ATOM 4462 N N . ALA A 1 554 ? -19.593 1.447 -6.789 1.00 80.44 554 ALA A N 1
ATOM 4463 C CA . ALA A 1 554 ? -20.366 0.794 -7.848 1.00 80.44 554 ALA A CA 1
ATOM 4464 C C . ALA A 1 554 ? -21.130 1.814 -8.716 1.00 80.44 554 ALA A C 1
ATOM 4466 O O . ALA A 1 554 ? -21.781 2.723 -8.205 1.00 80.44 554 ALA A O 1
ATOM 4467 N N . ASN A 1 555 ? -21.056 1.649 -10.041 1.00 79.38 555 ASN A N 1
ATOM 4468 C CA . ASN A 1 555 ? -21.570 2.567 -11.068 1.00 79.38 555 ASN A CA 1
ATOM 4469 C C . ASN A 1 555 ? -20.903 3.956 -11.154 1.00 79.38 555 ASN A C 1
ATOM 4471 O O . ASN A 1 555 ? -21.283 4.729 -12.038 1.00 79.38 555 ASN A O 1
ATOM 4475 N N . GLN A 1 556 ? -19.915 4.272 -10.312 1.00 77.25 556 GLN A N 1
ATOM 4476 C CA . GLN A 1 556 ? -19.156 5.524 -10.387 1.00 77.25 556 GLN A CA 1
ATOM 4477 C C . GLN A 1 556 ? -17.990 5.425 -11.388 1.00 77.25 556 GLN A C 1
ATOM 4479 O O . GLN A 1 556 ? -17.585 4.333 -11.799 1.00 77.25 556 GLN A O 1
ATOM 4484 N N . MET A 1 557 ? -17.455 6.579 -11.791 1.00 73.19 557 MET A N 1
ATOM 4485 C CA . MET A 1 557 ? -16.193 6.671 -12.530 1.00 73.19 557 MET A CA 1
ATOM 4486 C C . MET A 1 557 ? -15.042 6.771 -11.529 1.00 73.19 557 MET A C 1
ATOM 4488 O O . MET A 1 557 ? -15.093 7.606 -10.629 1.00 73.19 557 MET A O 1
ATOM 4492 N N . VAL A 1 558 ? -14.007 5.951 -11.699 1.00 67.25 558 VAL A N 1
ATOM 4493 C CA . VAL A 1 558 ? -12.780 6.000 -10.892 1.00 67.25 558 VAL A CA 1
ATOM 4494 C C . VAL A 1 558 ? -11.563 6.221 -11.784 1.00 67.25 558 VAL A C 1
ATOM 4496 O O . VAL A 1 558 ? -11.498 5.710 -12.903 1.00 67.25 558 VAL A O 1
ATOM 4499 N N . SER A 1 559 ? -10.597 6.982 -11.274 1.00 61.78 559 SER A N 1
ATOM 4500 C CA . SER A 1 559 ? -9.250 7.067 -11.837 1.00 61.78 559 SER A CA 1
ATOM 4501 C C . SER A 1 559 ? -8.504 5.757 -11.575 1.00 61.78 559 SER A C 1
ATOM 4503 O O . SER A 1 559 ? -8.544 5.227 -10.463 1.00 61.78 559 SER A O 1
ATOM 4505 N N . VAL A 1 560 ? -7.846 5.223 -12.604 1.00 60.53 560 VAL A N 1
ATOM 4506 C CA . VAL A 1 560 ? -7.043 3.999 -12.529 1.00 60.53 560 VAL A CA 1
ATOM 4507 C C . VAL A 1 560 ? -5.638 4.304 -13.021 1.00 60.53 560 VAL A C 1
ATOM 4509 O O . VAL A 1 560 ? -5.455 4.695 -14.174 1.00 60.53 560 VAL A O 1
ATOM 4512 N N . GLN A 1 561 ? -4.658 4.081 -12.148 1.00 62.09 561 GLN A N 1
ATOM 4513 C CA . GLN A 1 561 ? -3.231 4.215 -12.430 1.00 62.09 561 GLN A CA 1
ATOM 4514 C C . GLN A 1 561 ? -2.541 2.858 -12.238 1.00 62.09 561 GLN A C 1
ATOM 4516 O O . GLN A 1 561 ? -2.906 2.081 -11.354 1.00 62.09 561 GLN A O 1
ATOM 4521 N N . GLN A 1 562 ? -1.553 2.554 -13.079 1.00 59.97 562 GLN A N 1
ATOM 4522 C CA . GLN A 1 562 ? -0.811 1.295 -13.020 1.00 59.97 562 GLN A CA 1
ATOM 4523 C C . GLN A 1 562 ? 0.375 1.408 -12.051 1.00 59.97 562 GLN A C 1
ATOM 4525 O O . GLN A 1 562 ? 1.291 2.184 -12.304 1.00 59.97 562 GLN A O 1
ATOM 4530 N N . GLY A 1 563 ? 0.371 0.603 -10.984 1.00 58.12 563 GLY A N 1
ATOM 4531 C CA . GLY A 1 563 ? 1.534 0.413 -10.111 1.00 58.12 563 GLY A CA 1
ATOM 4532 C C . GLY A 1 563 ? 2.552 -0.587 -10.674 1.00 58.12 563 GLY A C 1
ATOM 4533 O O . GLY A 1 563 ? 2.225 -1.403 -11.543 1.00 58.12 563 GLY A O 1
ATOM 4534 N N . GLU A 1 564 ? 3.784 -0.549 -10.161 1.00 64.31 564 GLU A N 1
ATOM 4535 C CA . GLU A 1 564 ? 4.866 -1.449 -10.586 1.00 64.31 564 GLU A CA 1
ATOM 4536 C C . GLU A 1 564 ? 4.661 -2.891 -10.069 1.00 64.31 564 GLU A C 1
ATOM 4538 O O . GLU A 1 564 ? 4.557 -3.108 -8.858 1.00 64.31 564 GLU A O 1
ATOM 4543 N N . PRO A 1 565 ? 4.624 -3.913 -10.948 1.00 71.00 565 PRO A N 1
ATOM 4544 C CA . PRO A 1 565 ? 4.507 -5.304 -10.527 1.00 71.00 565 PRO A CA 1
ATOM 4545 C C . PRO A 1 565 ? 5.850 -5.858 -10.028 1.00 71.00 565 PRO A C 1
ATOM 4547 O O . PRO A 1 565 ? 6.889 -5.726 -10.683 1.00 71.00 565 PRO A O 1
ATOM 4550 N N . ILE A 1 566 ? 5.827 -6.570 -8.903 1.00 76.44 566 ILE A N 1
ATOM 4551 C CA . ILE A 1 566 ? 7.013 -7.220 -8.341 1.00 76.44 566 ILE A CA 1
ATOM 4552 C C . ILE A 1 566 ? 7.249 -8.543 -9.076 1.00 76.44 566 ILE A C 1
ATOM 4554 O O . ILE A 1 566 ? 6.423 -9.451 -9.035 1.00 76.44 566 ILE A O 1
ATOM 4558 N N . ARG A 1 567 ? 8.403 -8.689 -9.734 1.00 72.06 567 ARG A N 1
ATOM 4559 C CA . ARG A 1 567 ? 8.855 -9.986 -10.264 1.00 72.06 567 ARG A CA 1
ATOM 4560 C C . ARG A 1 567 ? 9.600 -10.748 -9.176 1.00 72.06 567 ARG A C 1
ATOM 4562 O O . ARG A 1 567 ? 10.618 -10.258 -8.686 1.00 72.06 567 ARG A O 1
ATOM 4569 N N . VAL A 1 568 ? 9.129 -11.945 -8.833 1.00 72.75 568 VAL A N 1
ATOM 4570 C CA . VAL A 1 568 ? 9.751 -12.787 -7.805 1.00 72.75 568 VAL A CA 1
ATOM 4571 C C . VAL A 1 568 ? 11.008 -13.433 -8.384 1.00 72.75 568 VAL A C 1
ATOM 4573 O O . VAL A 1 568 ? 10.951 -14.318 -9.236 1.00 72.75 568 VAL A O 1
ATOM 4576 N N . THR A 1 569 ? 12.174 -12.971 -7.933 1.00 60.22 569 THR A N 1
ATOM 4577 C CA . THR A 1 569 ? 13.482 -13.414 -8.442 1.00 60.22 569 THR A CA 1
ATOM 4578 C C . THR A 1 569 ? 14.136 -14.507 -7.601 1.00 60.22 569 THR A C 1
ATOM 4580 O O . THR A 1 569 ? 15.297 -14.799 -7.853 1.00 60.22 569 THR A O 1
ATOM 4583 N N . HIS A 1 570 ? 13.435 -15.085 -6.612 1.00 66.19 570 HIS A N 1
ATOM 4584 C CA . HIS A 1 570 ? 13.828 -16.229 -5.753 1.00 66.19 570 HIS A CA 1
ATOM 4585 C C . HIS A 1 570 ? 15.189 -16.139 -5.010 1.00 66.19 570 HIS A C 1
ATOM 4587 O O . HIS A 1 570 ? 15.504 -16.981 -4.168 1.00 66.19 570 HIS A O 1
ATOM 4593 N N . HIS A 1 571 ? 15.979 -15.093 -5.249 1.00 59.41 571 HIS A N 1
ATOM 4594 C CA . HIS A 1 571 ? 17.265 -14.815 -4.611 1.00 59.41 571 HIS A CA 1
ATOM 4595 C C . HIS A 1 571 ? 17.155 -13.887 -3.389 1.00 59.41 571 HIS A C 1
ATOM 4597 O O . HIS A 1 571 ? 18.152 -13.676 -2.704 1.00 59.41 571 HIS A O 1
ATOM 4603 N N . LYS A 1 572 ? 15.972 -13.320 -3.116 1.00 63.50 572 LYS A N 1
ATOM 4604 C CA . LYS A 1 572 ? 15.723 -12.387 -2.006 1.00 63.50 572 LYS A CA 1
ATOM 4605 C C . LYS A 1 572 ? 14.577 -12.873 -1.117 1.00 63.50 572 LYS A C 1
ATOM 4607 O O . LYS A 1 572 ? 13.650 -13.514 -1.609 1.00 63.50 572 LYS A O 1
ATOM 4612 N N . ALA A 1 573 ? 14.665 -12.563 0.177 1.00 66.56 573 ALA A N 1
ATOM 4613 C CA . ALA A 1 573 ? 13.596 -12.796 1.153 1.00 66.56 573 ALA A CA 1
ATOM 4614 C C . ALA A 1 573 ? 12.524 -11.688 1.123 1.00 66.56 573 ALA A C 1
ATOM 4616 O O . ALA A 1 573 ? 11.356 -11.964 1.386 1.00 66.56 573 ALA A O 1
ATOM 4617 N N . SER A 1 574 ? 12.919 -10.466 0.744 1.00 80.81 574 SER A N 1
ATOM 4618 C CA . SER A 1 574 ? 12.050 -9.294 0.627 1.00 80.81 574 SER A CA 1
ATOM 4619 C C . SER A 1 574 ? 12.115 -8.655 -0.767 1.00 80.81 574 SER A C 1
ATOM 4621 O O . SER A 1 574 ? 13.067 -8.866 -1.533 1.00 80.81 574 SER A O 1
ATOM 4623 N N . TYR A 1 575 ? 11.086 -7.874 -1.092 1.00 84.06 575 TYR A N 1
ATOM 4624 C CA . TYR A 1 575 ? 10.935 -7.147 -2.346 1.00 84.06 575 TYR A CA 1
ATOM 4625 C C . TYR A 1 575 ? 10.408 -5.723 -2.089 1.00 84.06 575 TYR A C 1
ATOM 4627 O O . TYR A 1 575 ? 9.338 -5.588 -1.491 1.00 84.06 575 TYR A O 1
ATOM 4635 N N . PRO A 1 576 ? 11.065 -4.663 -2.598 1.00 86.75 576 PRO A N 1
ATOM 4636 C CA . PRO A 1 576 ? 10.597 -3.292 -2.416 1.00 86.75 576 PRO A CA 1
ATOM 4637 C C . PRO A 1 576 ? 9.253 -3.066 -3.111 1.00 86.75 576 PRO A C 1
ATOM 4639 O O . PRO A 1 576 ? 9.078 -3.392 -4.289 1.00 86.75 576 PRO A O 1
ATOM 4642 N N . VAL A 1 577 ? 8.316 -2.459 -2.388 1.00 87.56 577 VAL A N 1
ATOM 4643 C CA . VAL A 1 577 ? 6.984 -2.091 -2.868 1.00 87.56 577 VAL A CA 1
ATOM 4644 C C . VAL A 1 577 ? 7.019 -0.649 -3.347 1.00 87.56 577 VAL A C 1
ATOM 4646 O O . VAL A 1 577 ? 7.074 0.291 -2.555 1.00 87.56 577 VAL A O 1
ATOM 4649 N N . VAL A 1 578 ? 6.975 -0.476 -4.664 1.00 82.56 578 VAL A N 1
ATOM 4650 C CA . VAL A 1 578 ? 7.133 0.822 -5.320 1.00 82.56 578 VAL A CA 1
ATOM 4651 C C . VAL A 1 578 ? 5.852 1.177 -6.071 1.00 82.56 578 VAL A C 1
ATOM 4653 O O . VAL A 1 578 ? 5.358 0.384 -6.865 1.00 82.56 578 VAL A O 1
ATOM 4656 N N . ALA A 1 579 ? 5.315 2.376 -5.830 1.00 76.38 579 ALA A N 1
ATOM 4657 C CA . ALA A 1 579 ? 4.137 2.869 -6.547 1.00 76.38 579 ALA A CA 1
ATOM 4658 C C . ALA A 1 579 ? 4.457 3.184 -8.020 1.00 76.38 579 ALA A C 1
ATOM 4660 O O . ALA A 1 579 ? 3.800 2.669 -8.917 1.00 76.38 579 ALA A O 1
ATOM 4661 N N . ASP A 1 580 ? 5.497 3.990 -8.254 1.00 73.25 580 ASP A N 1
ATOM 4662 C CA . ASP A 1 580 ? 6.015 4.362 -9.575 1.00 73.25 580 ASP A CA 1
ATOM 4663 C C . ASP A 1 580 ? 7.548 4.350 -9.514 1.00 73.25 580 ASP A C 1
ATOM 4665 O O . ASP A 1 580 ? 8.143 5.079 -8.712 1.00 73.25 580 ASP A O 1
ATOM 4669 N N . ALA A 1 581 ? 8.203 3.525 -10.337 1.00 66.12 581 ALA A N 1
ATOM 4670 C CA . ALA A 1 581 ? 9.659 3.391 -10.311 1.00 66.12 581 ALA A CA 1
ATOM 4671 C C . ALA A 1 581 ? 10.403 4.657 -10.762 1.00 66.12 581 ALA A C 1
ATOM 4673 O O . ALA A 1 581 ? 11.572 4.800 -10.414 1.00 66.12 581 ALA A O 1
ATOM 4674 N N . ARG A 1 582 ? 9.740 5.565 -11.493 1.00 60.25 582 ARG A N 1
ATOM 4675 C CA . ARG A 1 582 ? 10.302 6.823 -12.023 1.00 60.25 582 ARG A CA 1
ATOM 4676 C C . ARG A 1 582 ? 10.185 7.984 -11.038 1.00 60.25 582 ARG A C 1
ATOM 4678 O O . ARG A 1 582 ? 10.923 8.956 -11.132 1.00 60.25 582 ARG A O 1
ATOM 4685 N N . LYS A 1 583 ? 9.206 7.915 -10.130 1.00 69.12 583 LYS A N 1
ATOM 4686 C CA . LYS A 1 583 ? 8.840 8.992 -9.198 1.00 69.12 583 LYS A CA 1
ATOM 4687 C C . LYS A 1 583 ? 8.774 8.470 -7.754 1.00 69.12 583 LYS A C 1
ATOM 4689 O O . LYS A 1 583 ? 7.861 8.809 -7.007 1.00 69.12 583 LYS A O 1
ATOM 4694 N N . GLN A 1 584 ? 9.753 7.662 -7.331 1.00 70.19 584 GLN A N 1
ATOM 4695 C CA . GLN A 1 584 ? 9.768 7.050 -5.986 1.00 70.19 584 GLN A CA 1
ATOM 4696 C C . GLN A 1 584 ? 9.712 8.078 -4.841 1.00 70.19 584 GLN A C 1
ATOM 4698 O O . GLN A 1 584 ? 9.147 7.801 -3.789 1.00 70.19 584 GLN A O 1
ATOM 4703 N N . GLN A 1 585 ? 10.260 9.278 -5.051 1.00 75.56 585 GLN A N 1
ATOM 4704 C CA . GLN A 1 585 ? 10.213 10.386 -4.090 1.00 75.56 585 GLN A CA 1
ATOM 4705 C C . GLN A 1 585 ? 8.889 11.177 -4.123 1.00 75.56 585 GLN A C 1
ATOM 4707 O O . GLN A 1 585 ? 8.609 11.932 -3.199 1.00 75.56 585 GLN A O 1
ATOM 4712 N N . ALA A 1 586 ? 8.054 11.018 -5.155 1.00 79.25 586 ALA A N 1
ATOM 4713 C CA . ALA A 1 586 ? 6.747 11.678 -5.231 1.00 79.25 586 ALA A CA 1
ATOM 4714 C C . ALA A 1 586 ? 5.673 10.959 -4.406 1.00 79.25 586 ALA A C 1
ATOM 4716 O O . ALA A 1 586 ? 4.666 11.564 -4.049 1.00 79.25 586 ALA A O 1
ATOM 4717 N N . PHE A 1 587 ? 5.877 9.669 -4.125 1.00 82.75 587 PHE A N 1
ATOM 4718 C CA . PHE A 1 587 ? 4.880 8.812 -3.504 1.00 82.75 587 PHE A CA 1
ATOM 4719 C C . PHE A 1 587 ? 5.417 8.138 -2.244 1.00 82.75 587 PHE A C 1
ATOM 4721 O O . PHE A 1 587 ? 6.598 7.813 -2.135 1.00 82.75 587 PHE A O 1
ATOM 4728 N N . GLU A 1 588 ? 4.526 7.894 -1.292 1.00 86.19 588 GLU A N 1
ATOM 4729 C CA . GLU A 1 588 ? 4.789 7.046 -0.134 1.00 86.19 588 GLU A CA 1
ATOM 4730 C C . GLU A 1 588 ? 3.690 5.991 -0.064 1.00 86.19 588 GLU A C 1
ATOM 4732 O O . GLU A 1 588 ? 2.500 6.311 0.003 1.00 86.19 588 GLU A O 1
ATOM 4737 N N . VAL A 1 589 ? 4.076 4.717 -0.143 1.00 88.75 589 VAL A N 1
ATOM 4738 C CA . VAL A 1 589 ? 3.113 3.615 -0.093 1.00 88.75 589 VAL A CA 1
ATOM 4739 C C . VAL A 1 589 ? 2.645 3.484 1.353 1.00 88.75 589 VAL A C 1
ATOM 4741 O O . VAL A 1 589 ? 3.413 3.114 2.240 1.00 88.75 589 VAL A O 1
ATOM 4744 N N . MET A 1 590 ? 1.380 3.809 1.607 1.00 85.06 590 MET A N 1
ATOM 4745 C CA . MET A 1 590 ? 0.783 3.830 2.944 1.00 85.06 590 MET A CA 1
ATOM 4746 C C . MET A 1 590 ? 0.328 2.433 3.371 1.00 85.06 590 MET A C 1
ATOM 4748 O O . MET A 1 590 ? 0.542 2.033 4.516 1.00 85.06 590 MET A O 1
ATOM 4752 N N . GLN A 1 591 ? -0.279 1.678 2.452 1.00 84.44 591 GLN A N 1
ATOM 4753 C CA . GLN A 1 591 ? -0.817 0.348 2.726 1.00 84.44 591 GLN A CA 1
ATOM 4754 C C . GLN A 1 591 ? -0.851 -0.513 1.458 1.00 84.44 591 GLN A C 1
ATOM 4756 O O . GLN A 1 591 ? -1.299 -0.061 0.407 1.00 84.44 591 GLN A O 1
ATOM 4761 N N . ILE A 1 592 ? -0.480 -1.786 1.592 1.00 90.00 592 ILE A N 1
ATOM 4762 C CA . ILE A 1 592 ? -0.801 -2.826 0.609 1.00 90.00 592 ILE A CA 1
ATOM 4763 C C . ILE A 1 592 ? -2.232 -3.293 0.891 1.00 90.00 592 ILE A C 1
ATOM 4765 O O . ILE A 1 592 ? -2.522 -3.797 1.979 1.00 90.00 592 ILE A O 1
ATOM 4769 N N . ARG A 1 593 ? -3.148 -3.062 -0.051 1.00 83.31 593 ARG A N 1
ATOM 4770 C CA . ARG A 1 593 ? -4.557 -3.475 0.044 1.00 83.31 593 ARG A CA 1
ATOM 4771 C C . ARG A 1 593 ? -4.743 -4.923 -0.383 1.00 83.31 593 ARG A C 1
ATOM 4773 O O . ARG A 1 593 ? -5.491 -5.647 0.268 1.00 83.31 593 ARG A O 1
ATOM 4780 N N . LYS A 1 594 ? -4.049 -5.326 -1.448 1.00 82.75 594 LYS A N 1
ATOM 4781 C CA . LYS A 1 594 ? -4.179 -6.638 -2.081 1.00 82.75 594 LYS A CA 1
ATOM 4782 C C . LYS A 1 594 ? -2.872 -7.056 -2.746 1.00 82.75 594 LYS A C 1
ATOM 4784 O O . LYS A 1 594 ? -2.156 -6.203 -3.268 1.00 82.75 594 LYS A O 1
ATOM 4789 N N . VAL A 1 595 ? -2.599 -8.358 -2.774 1.00 86.50 595 VAL A N 1
ATOM 4790 C CA . VAL A 1 595 ? -1.514 -8.964 -3.558 1.00 86.50 595 VAL A CA 1
ATOM 4791 C C . VAL A 1 595 ? -2.111 -10.080 -4.408 1.00 86.50 595 VAL A C 1
ATOM 4793 O O . VAL A 1 595 ? -2.837 -10.932 -3.902 1.00 86.50 595 VAL A O 1
ATOM 4796 N N . ILE A 1 596 ? -1.831 -10.058 -5.707 1.00 81.88 596 ILE A N 1
ATOM 4797 C CA . ILE A 1 596 ? -2.302 -11.037 -6.686 1.00 81.88 596 ILE A CA 1
ATOM 4798 C C . ILE A 1 596 ? -1.075 -11.682 -7.331 1.00 81.88 596 ILE A C 1
ATOM 4800 O O . ILE A 1 596 ? -0.312 -11.006 -8.021 1.00 81.88 596 ILE A O 1
ATOM 4804 N N . ARG A 1 597 ? -0.899 -12.986 -7.124 1.00 80.38 597 ARG A N 1
ATOM 4805 C CA . ARG A 1 597 ? 0.051 -13.835 -7.850 1.00 80.38 597 ARG A CA 1
ATOM 4806 C C . ARG A 1 597 ? -0.475 -14.058 -9.262 1.00 80.38 597 ARG A C 1
ATOM 4808 O O . ARG A 1 597 ? -1.647 -14.379 -9.445 1.00 80.38 597 ARG A O 1
ATOM 4815 N N . ILE A 1 598 ? 0.390 -13.883 -10.254 1.00 75.56 598 ILE A N 1
ATOM 4816 C CA . ILE A 1 598 ? 0.129 -14.175 -11.662 1.00 75.56 598 ILE A CA 1
ATOM 4817 C C . ILE A 1 598 ? 1.152 -15.216 -12.114 1.00 75.56 598 ILE A C 1
ATOM 4819 O O . ILE A 1 598 ? 2.352 -14.937 -12.201 1.00 75.56 598 ILE A O 1
ATOM 4823 N N . GLU A 1 599 ? 0.652 -16.408 -12.420 1.00 68.81 599 GLU A N 1
ATOM 4824 C CA . GLU A 1 599 ? 1.406 -17.510 -13.011 1.00 68.81 599 GLU A CA 1
ATOM 4825 C C . GLU A 1 599 ? 1.134 -17.599 -14.508 1.00 68.81 599 GLU A C 1
ATOM 4827 O O . GLU A 1 599 ? 0.012 -17.374 -14.970 1.00 68.81 599 GLU A O 1
ATOM 4832 N N . LYS A 1 600 ? 2.163 -17.969 -15.275 1.00 61.75 600 LYS A N 1
ATOM 4833 C CA . LYS A 1 600 ? 2.072 -18.102 -16.728 1.00 61.75 600 LYS A CA 1
ATOM 4834 C C . LYS A 1 600 ? 2.527 -19.480 -17.185 1.00 61.75 600 LYS A C 1
ATOM 4836 O O . LYS A 1 600 ? 3.711 -19.712 -17.429 1.00 61.75 600 LYS A O 1
ATOM 4841 N N . THR A 1 601 ? 1.561 -20.372 -17.358 1.00 58.53 601 THR A N 1
ATOM 4842 C CA . THR A 1 601 ? 1.792 -21.754 -17.785 1.00 58.53 601 THR A CA 1
ATOM 4843 C C . THR A 1 601 ? 1.496 -21.859 -19.278 1.00 58.53 601 THR A C 1
ATOM 4845 O O . THR A 1 601 ? 0.367 -22.089 -19.714 1.00 58.53 601 THR A O 1
ATOM 4848 N N . GLY A 1 602 ? 2.524 -21.613 -20.094 1.00 64.12 602 GLY A N 1
ATOM 4849 C CA . GLY A 1 602 ? 2.401 -21.574 -21.552 1.00 64.12 602 GLY A CA 1
ATOM 4850 C C . GLY A 1 602 ? 1.590 -20.367 -22.039 1.00 64.12 602 GLY A C 1
ATOM 4851 O O . GLY A 1 602 ? 2.036 -19.224 -21.926 1.00 64.12 602 GLY A O 1
ATOM 4852 N N . SER A 1 603 ? 0.420 -20.625 -22.628 1.00 49.22 603 SER A N 1
ATOM 4853 C CA . SER A 1 603 ? -0.491 -19.601 -23.164 1.00 49.22 603 SER A CA 1
ATOM 4854 C C . SER A 1 603 ? -1.609 -19.184 -22.201 1.00 49.22 603 SER A C 1
ATOM 4856 O O . SER A 1 603 ? -2.312 -18.219 -22.498 1.00 49.22 603 SER A O 1
ATOM 4858 N N . GLN A 1 604 ? -1.775 -19.875 -21.068 1.00 48.56 604 GLN A N 1
ATOM 4859 C CA . GLN A 1 604 ? -2.759 -19.534 -20.040 1.00 48.56 604 GLN A CA 1
ATOM 4860 C C . GLN A 1 604 ? -2.099 -18.765 -18.888 1.00 48.56 604 GLN A C 1
ATOM 4862 O O . GLN A 1 604 ? -0.985 -19.079 -18.463 1.00 48.56 604 GLN A O 1
ATOM 4867 N N . GLU A 1 605 ? -2.800 -17.748 -18.390 1.00 66.44 605 GLU A N 1
ATOM 4868 C CA . GLU A 1 605 ? -2.413 -16.960 -17.218 1.00 66.44 605 GLU A CA 1
ATOM 4869 C C . GLU A 1 605 ? -3.410 -17.255 -16.088 1.00 66.44 605 GLU A C 1
ATOM 4871 O O . GLU A 1 605 ? -4.617 -17.087 -16.272 1.00 66.44 605 GLU A O 1
ATOM 4876 N N . ARG A 1 606 ? -2.914 -17.725 -14.936 1.00 67.12 606 ARG A N 1
ATOM 4877 C CA . ARG A 1 606 ? -3.704 -17.956 -13.715 1.00 67.12 606 ARG A CA 1
ATOM 4878 C C . ARG A 1 606 ? -3.402 -16.826 -12.738 1.00 67.12 606 ARG A C 1
ATOM 4880 O O . ARG A 1 606 ? -2.238 -16.553 -12.457 1.00 67.12 606 ARG A O 1
ATOM 4887 N N . SER A 1 607 ? -4.444 -16.175 -12.228 1.00 75.81 607 SER A N 1
ATOM 4888 C CA . SER A 1 607 ? -4.330 -15.113 -11.224 1.00 75.81 607 SER A CA 1
ATOM 4889 C C . SER A 1 607 ? -4.981 -15.539 -9.914 1.00 75.81 607 SER A C 1
ATOM 4891 O O . SER A 1 607 ? -6.161 -15.892 -9.918 1.00 75.81 607 SER A O 1
ATOM 4893 N N . GLU A 1 608 ? -4.254 -15.444 -8.807 1.00 78.88 608 GLU A N 1
ATOM 4894 C CA . GLU A 1 608 ? -4.716 -15.869 -7.484 1.00 78.88 608 GLU A CA 1
ATOM 4895 C C . GLU A 1 608 ? -4.370 -14.832 -6.410 1.00 78.88 608 GLU A C 1
ATOM 4897 O O . GLU A 1 608 ? -3.366 -14.131 -6.507 1.00 78.88 608 GLU A O 1
ATOM 4902 N N . GLU A 1 609 ? -5.219 -14.686 -5.394 1.00 83.50 609 GLU A N 1
ATOM 4903 C CA . GLU A 1 609 ? -5.000 -13.726 -4.309 1.00 83.50 609 GLU A CA 1
ATOM 4904 C C . GLU A 1 609 ? -4.090 -14.322 -3.232 1.00 83.50 609 GLU A C 1
ATOM 4906 O O . GLU A 1 609 ? -4.462 -15.275 -2.551 1.00 83.50 609 GLU A O 1
ATOM 4911 N N . VAL A 1 610 ? -2.917 -13.718 -3.030 1.00 85.81 610 VAL A N 1
ATOM 4912 C CA . VAL A 1 610 ? -2.033 -14.080 -1.918 1.00 85.81 610 VAL A CA 1
ATOM 4913 C C . VAL A 1 610 ? -2.558 -13.385 -0.665 1.00 85.81 610 VAL A C 1
ATOM 4915 O O . VAL A 1 610 ? -2.647 -12.154 -0.603 1.00 85.81 610 VAL A O 1
ATOM 4918 N N . LEU A 1 611 ? -2.915 -14.167 0.352 1.00 87.25 611 LEU A N 1
ATOM 4919 C CA . LEU A 1 611 ? -3.453 -13.636 1.602 1.00 87.25 611 LEU A CA 1
ATOM 4920 C C . LEU A 1 611 ? -2.335 -13.056 2.491 1.00 87.25 611 LEU A C 1
ATOM 4922 O O . LEU A 1 611 ? -1.228 -13.599 2.520 1.00 87.25 611 LEU A O 1
ATOM 4926 N N . PRO A 1 612 ? -2.600 -11.985 3.264 1.00 88.62 612 PRO A N 1
ATOM 4927 C CA . PRO A 1 612 ? -1.643 -11.512 4.254 1.00 88.62 612 PRO A CA 1
ATOM 4928 C C . PRO A 1 612 ? -1.453 -12.537 5.382 1.00 88.62 612 PRO A C 1
ATOM 4930 O O . PRO A 1 612 ? -2.397 -13.221 5.773 1.00 88.62 612 PRO A O 1
ATOM 4933 N N . PHE A 1 613 ? -0.260 -12.590 5.976 1.00 86.00 613 PHE A N 1
ATOM 4934 C CA . PHE A 1 613 ? 0.080 -13.495 7.083 1.00 86.00 613 PHE A CA 1
ATOM 4935 C C . PHE A 1 613 ? -0.769 -13.265 8.347 1.00 86.00 613 PHE A C 1
ATOM 4937 O O . PHE A 1 613 ? -0.937 -14.164 9.157 1.00 86.00 613 PHE A O 1
ATOM 4944 N N . TYR A 1 614 ? -1.337 -12.068 8.514 1.00 81.12 614 TYR A N 1
ATOM 4945 C CA . TYR A 1 614 ? -2.261 -11.752 9.611 1.00 81.12 614 TYR A CA 1
ATOM 4946 C C . TYR A 1 614 ? -3.740 -11.835 9.190 1.00 81.12 614 TYR A C 1
ATOM 4948 O O . TYR A 1 614 ? -4.619 -11.332 9.894 1.00 81.12 614 TYR A O 1
ATOM 4956 N N . ALA A 1 615 ? -4.044 -12.427 8.029 1.00 77.38 615 ALA A N 1
ATOM 4957 C CA . ALA A 1 615 ? -5.418 -12.678 7.623 1.00 77.38 615 ALA A CA 1
ATOM 4958 C C . ALA A 1 615 ? -6.090 -13.617 8.626 1.00 77.38 615 ALA A C 1
ATOM 4960 O O . ALA A 1 615 ? -5.545 -14.639 9.019 1.00 77.38 615 ALA A O 1
ATOM 4961 N N . LEU A 1 616 ? -7.362 -13.379 8.944 1.00 62.25 616 LEU A N 1
ATOM 4962 C CA . LEU A 1 616 ? -8.116 -14.379 9.703 1.00 62.25 616 LEU A CA 1
ATOM 4963 C C . LEU A 1 616 ? -8.174 -15.728 8.945 1.00 62.25 616 LEU A C 1
ATOM 4965 O O . LEU A 1 616 ? -8.333 -16.766 9.580 1.00 62.25 616 LEU A O 1
ATOM 4969 N N . ARG A 1 617 ? -8.052 -15.730 7.604 1.00 61.06 617 ARG A N 1
ATOM 4970 C CA . ARG A 1 617 ? -8.398 -16.817 6.662 1.00 61.06 617 ARG A CA 1
ATOM 4971 C C . ARG A 1 617 ? -7.318 -17.877 6.335 1.00 61.06 617 ARG A C 1
ATOM 4973 O O . ARG A 1 617 ? -7.334 -18.426 5.243 1.00 61.06 617 ARG A O 1
ATOM 4980 N N . HIS A 1 618 ? -6.463 -18.272 7.275 1.00 62.19 618 HIS A N 1
ATOM 4981 C CA . HIS A 1 618 ? -5.624 -19.474 7.082 1.00 62.19 618 HIS A CA 1
ATOM 4982 C C . HIS A 1 618 ? -6.453 -20.778 7.068 1.00 62.19 618 HIS A C 1
ATOM 4984 O O . HIS A 1 618 ? -7.335 -20.953 7.914 1.00 62.19 618 HIS A O 1
ATOM 4990 N N . GLY A 1 619 ? -6.177 -21.694 6.131 1.00 53.00 619 GLY A N 1
ATOM 4991 C CA . GLY A 1 619 ? -6.683 -23.080 6.145 1.00 53.00 619 GLY A CA 1
ATOM 4992 C C . GLY A 1 619 ? -8.211 -23.247 6.154 1.00 53.00 619 GLY A C 1
ATOM 4993 O O . GLY A 1 619 ? -8.738 -23.992 6.978 1.00 53.00 619 GLY A O 1
ATOM 4994 N N . ALA A 1 620 ? -8.939 -22.514 5.304 1.00 52.41 620 ALA A N 1
ATOM 4995 C CA . ALA A 1 620 ? -10.380 -22.736 5.099 1.00 52.41 620 ALA A CA 1
ATOM 4996 C C . ALA A 1 620 ? -10.688 -23.822 4.047 1.00 52.41 620 ALA A C 1
ATOM 4998 O O . ALA A 1 620 ? -11.796 -24.348 4.023 1.00 52.41 620 ALA A O 1
ATOM 4999 N N . GLU A 1 621 ? -9.706 -24.148 3.209 1.00 51.03 621 GLU A N 1
ATOM 5000 C CA . GLU A 1 621 ? -9.753 -25.147 2.144 1.00 51.03 621 GLU A CA 1
ATOM 5001 C C . GLU A 1 621 ? -8.499 -26.027 2.288 1.00 51.03 621 GLU A C 1
ATOM 5003 O O . GLU A 1 621 ? -7.457 -25.536 2.731 1.00 51.03 621 GLU A O 1
ATOM 5008 N N . ASN A 1 622 ? -8.589 -27.316 1.938 1.00 46.28 622 ASN A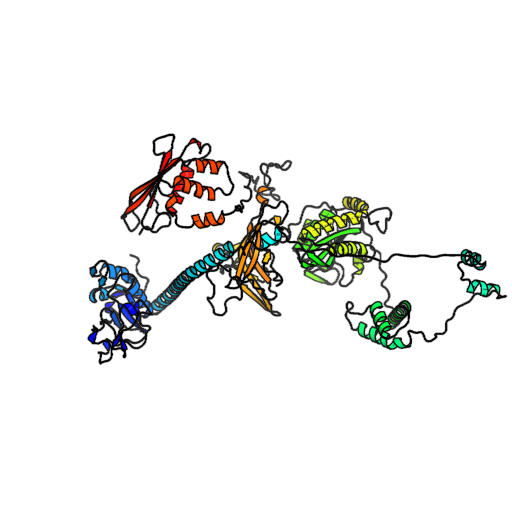 N 1
ATOM 5009 C CA . ASN A 1 622 ? -7.447 -28.250 1.993 1.00 46.28 622 ASN A CA 1
ATOM 5010 C C . ASN A 1 622 ? -6.356 -27.940 0.944 1.00 46.28 622 ASN A C 1
ATOM 5012 O O . ASN A 1 622 ? -5.308 -28.574 0.964 1.00 46.28 622 ASN A O 1
ATOM 5016 N N . ASP A 1 623 ? -6.618 -26.964 0.072 1.00 52.34 623 ASP A N 1
ATOM 5017 C CA . ASP A 1 623 ? -5.818 -26.524 -1.079 1.00 52.34 623 ASP A CA 1
ATOM 5018 C C . ASP A 1 623 ? -5.431 -25.029 -0.922 1.00 52.34 623 ASP A C 1
ATOM 5020 O O . ASP A 1 623 ? -5.394 -24.258 -1.876 1.00 52.34 623 ASP A O 1
ATOM 5024 N N . GLY A 1 624 ? -5.247 -24.573 0.327 1.00 54.53 624 GLY A N 1
ATOM 5025 C CA . GLY A 1 624 ? -4.917 -23.176 0.637 1.00 54.53 624 GLY A CA 1
ATOM 5026 C C . GLY A 1 624 ? -3.548 -22.735 0.087 1.00 54.53 624 GLY A C 1
ATOM 5027 O O . GLY A 1 624 ? -2.676 -23.579 -0.107 1.00 54.53 624 GLY A O 1
ATOM 5028 N N . PRO A 1 625 ? -3.324 -21.421 -0.116 1.00 61.41 625 PRO A N 1
ATOM 5029 C CA . PRO A 1 625 ? -2.160 -20.917 -0.843 1.00 61.41 625 PRO A CA 1
ATOM 5030 C C . PRO A 1 625 ? -0.829 -21.306 -0.184 1.00 61.41 625 PRO A C 1
ATOM 5032 O O . PRO A 1 625 ? -0.680 -21.206 1.038 1.00 61.41 625 PRO A O 1
ATOM 5035 N N . ASP A 1 626 ? 0.145 -21.674 -1.026 1.00 72.31 626 ASP A N 1
ATOM 5036 C CA . ASP A 1 626 ? 1.487 -22.159 -0.653 1.00 72.31 626 ASP A CA 1
ATOM 5037 C C . ASP A 1 626 ? 2.244 -21.214 0.301 1.00 72.31 626 ASP A C 1
ATOM 5039 O O . ASP A 1 626 ? 3.103 -21.637 1.078 1.00 72.31 626 ASP A O 1
AT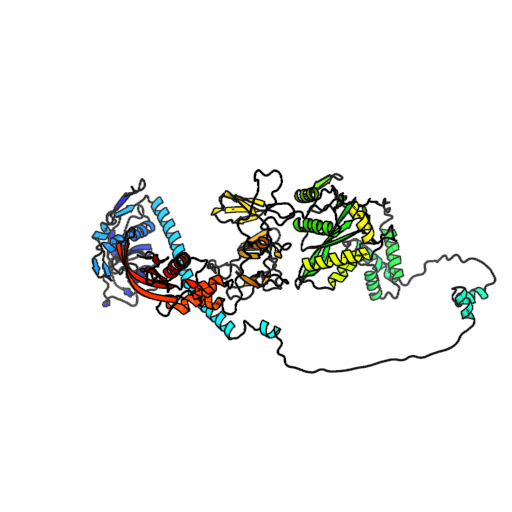OM 5043 N N . PHE A 1 627 ? 1.953 -19.914 0.219 1.00 83.62 627 PHE A N 1
ATOM 5044 C CA . PHE A 1 627 ? 2.571 -18.868 1.022 1.00 83.62 627 PHE A CA 1
ATOM 5045 C C . PHE A 1 627 ? 1.625 -17.682 1.243 1.00 83.62 627 PHE A C 1
ATOM 5047 O O . PHE A 1 627 ? 0.626 -17.479 0.551 1.00 83.62 627 PHE A O 1
ATOM 5054 N N . TYR A 1 628 ? 1.997 -16.866 2.220 1.00 87.06 628 TYR A N 1
ATOM 5055 C CA . TYR A 1 628 ? 1.340 -15.635 2.632 1.00 87.06 628 TYR A CA 1
ATOM 5056 C C . TYR A 1 628 ? 2.315 -14.473 2.459 1.00 87.06 628 TYR A C 1
ATOM 5058 O O . TYR A 1 628 ? 3.525 -14.679 2.358 1.00 87.06 628 TYR A O 1
ATOM 5066 N N . TRP A 1 629 ? 1.815 -13.239 2.468 1.00 90.12 629 TRP A N 1
ATOM 5067 C CA . TRP A 1 629 ? 2.682 -12.060 2.495 1.00 90.12 629 TRP A CA 1
ATOM 5068 C C . TRP A 1 629 ? 2.624 -11.318 3.829 1.00 90.12 629 TRP A C 1
ATOM 5070 O O . TRP A 1 629 ? 1.569 -11.184 4.445 1.00 90.12 629 TRP A O 1
ATOM 5080 N N . HIS A 1 630 ? 3.747 -10.758 4.260 1.00 90.38 630 HIS A N 1
ATOM 5081 C CA . HIS A 1 630 ? 3.753 -9.666 5.230 1.00 90.38 630 HIS A CA 1
ATOM 5082 C C . HIS A 1 630 ? 4.539 -8.488 4.664 1.00 90.38 630 HIS A C 1
ATOM 5084 O O . HIS A 1 630 ? 5.273 -8.629 3.689 1.00 90.38 630 HIS A O 1
ATOM 5090 N N . ALA A 1 631 ? 4.371 -7.311 5.258 1.00 91.12 631 ALA A N 1
ATOM 5091 C CA . ALA A 1 631 ? 5.152 -6.140 4.891 1.00 91.12 631 ALA A CA 1
ATOM 5092 C C . ALA A 1 631 ? 5.916 -5.613 6.108 1.00 91.12 631 ALA A C 1
ATOM 5094 O O . ALA A 1 631 ? 5.364 -5.602 7.211 1.00 91.12 631 ALA A O 1
ATOM 5095 N N . SER A 1 632 ? 7.163 -5.184 5.912 1.00 88.50 632 SER A N 1
ATOM 5096 C CA . SER A 1 632 ? 7.880 -4.325 6.863 1.00 88.50 632 SER A CA 1
ATOM 5097 C C . SER A 1 632 ? 7.977 -2.911 6.293 1.00 88.50 632 SER A C 1
ATOM 5099 O O . SER A 1 632 ? 7.869 -2.712 5.081 1.00 88.50 632 SER A O 1
ATOM 5101 N N . ARG A 1 633 ? 8.100 -1.916 7.174 1.00 88.00 633 ARG A N 1
ATOM 5102 C CA . ARG A 1 633 ? 8.250 -0.506 6.806 1.00 88.00 633 ARG A CA 1
ATOM 5103 C C . ARG A 1 633 ? 9.578 -0.020 7.352 1.00 88.00 633 ARG A C 1
ATOM 5105 O O . ARG A 1 633 ? 9.732 0.069 8.568 1.00 88.00 633 ARG A O 1
ATOM 5112 N N . GLU A 1 634 ? 10.476 0.333 6.449 1.00 84.25 634 GLU A N 1
ATOM 5113 C CA . GLU A 1 634 ? 11.812 0.815 6.777 1.00 84.25 634 GLU A CA 1
ATOM 5114 C C . GLU A 1 634 ? 11.902 2.330 6.564 1.00 84.25 634 GLU A C 1
ATOM 5116 O O . GLU A 1 634 ? 11.103 2.929 5.835 1.00 84.25 634 GLU A O 1
ATOM 5121 N N . ALA A 1 635 ? 12.885 2.971 7.196 1.00 84.69 635 ALA A N 1
ATOM 5122 C CA . ALA A 1 635 ? 13.260 4.330 6.819 1.00 84.69 635 ALA A CA 1
ATOM 5123 C C . ALA A 1 635 ? 13.787 4.332 5.374 1.00 84.69 635 ALA A C 1
ATOM 5125 O O . ALA A 1 635 ? 14.429 3.369 4.950 1.00 84.69 635 ALA A O 1
ATOM 5126 N N . SER A 1 636 ? 13.530 5.404 4.623 1.00 84.69 636 SER A N 1
ATOM 5127 C CA . SER A 1 636 ? 14.088 5.552 3.279 1.00 84.69 636 SER A CA 1
ATOM 5128 C C . SER A 1 636 ? 15.619 5.448 3.328 1.00 84.69 636 SER A C 1
ATOM 5130 O O . SER A 1 636 ? 16.247 6.163 4.110 1.00 84.69 636 SER A O 1
ATOM 5132 N N . PRO A 1 637 ? 16.252 4.610 2.488 1.00 77.31 637 PRO A N 1
ATOM 5133 C CA . PRO A 1 637 ? 17.710 4.536 2.396 1.00 77.31 637 PRO A CA 1
ATOM 5134 C C . PRO A 1 637 ? 18.308 5.700 1.584 1.00 77.31 637 PRO A C 1
ATOM 5136 O O . PRO A 1 637 ? 19.515 5.730 1.349 1.00 77.31 637 PRO A O 1
ATOM 5139 N N . ARG A 1 638 ? 17.474 6.625 1.085 1.00 79.56 638 ARG A N 1
ATOM 5140 C CA . ARG A 1 638 ? 17.892 7.754 0.245 1.00 79.56 638 ARG A CA 1
ATOM 5141 C C . ARG A 1 638 ? 18.408 8.895 1.128 1.00 79.56 638 ARG A C 1
ATOM 5143 O O . ARG A 1 638 ? 17.840 9.186 2.176 1.00 79.56 638 ARG A O 1
ATOM 5150 N N . GLN A 1 639 ? 19.469 9.564 0.685 1.00 78.19 639 GLN A N 1
ATOM 5151 C CA . GLN A 1 639 ? 20.026 10.717 1.392 1.00 78.19 639 GLN A CA 1
ATOM 5152 C C . GLN A 1 639 ? 19.002 11.867 1.476 1.00 78.19 639 GLN A C 1
ATOM 5154 O O . GLN A 1 639 ? 18.258 12.104 0.525 1.00 78.19 639 GLN A O 1
ATOM 5159 N N . ASP A 1 640 ? 18.959 12.540 2.631 1.00 78.25 640 ASP A N 1
ATOM 5160 C CA . ASP A 1 640 ? 18.068 13.666 2.977 1.00 78.25 640 ASP A CA 1
ATOM 5161 C C . ASP A 1 640 ? 16.546 13.401 2.879 1.00 78.25 640 ASP A C 1
ATOM 5163 O O . ASP A 1 640 ? 15.725 14.298 3.088 1.00 78.25 640 ASP A O 1
ATOM 5167 N N . ASP A 1 641 ? 16.146 12.148 2.654 1.00 81.56 641 ASP A N 1
ATOM 5168 C CA . ASP A 1 641 ? 14.756 11.716 2.537 1.00 81.56 641 ASP A CA 1
ATOM 5169 C C . ASP A 1 641 ? 14.203 11.238 3.888 1.00 81.56 641 ASP A C 1
ATOM 5171 O O . ASP A 1 641 ? 14.645 10.244 4.461 1.00 81.56 641 ASP A O 1
ATOM 5175 N N . LYS A 1 642 ? 13.191 11.946 4.396 1.00 82.56 642 LYS A N 1
ATOM 5176 C CA . LYS A 1 642 ? 12.555 11.667 5.698 1.00 82.56 642 LYS A CA 1
ATOM 5177 C C . LYS A 1 642 ? 11.413 10.648 5.616 1.00 82.56 642 LYS A C 1
ATOM 5179 O O . LYS A 1 642 ? 10.750 10.400 6.625 1.00 82.56 642 LYS A O 1
ATOM 5184 N N . GLY A 1 643 ? 11.131 10.118 4.426 1.00 86.06 643 GLY A N 1
ATOM 5185 C CA . GLY A 1 643 ? 10.051 9.166 4.199 1.00 86.06 643 GLY A CA 1
ATOM 5186 C C . GLY A 1 643 ? 10.385 7.723 4.553 1.00 86.06 643 GLY A C 1
ATOM 5187 O O . GLY A 1 643 ? 11.479 7.393 5.011 1.00 86.06 643 GLY A O 1
ATOM 5188 N N . THR A 1 644 ? 9.402 6.853 4.345 1.00 87.50 644 THR A N 1
ATOM 5189 C CA . THR A 1 644 ? 9.492 5.420 4.622 1.00 87.50 644 THR A CA 1
ATOM 5190 C C . THR A 1 644 ? 9.129 4.594 3.397 1.00 87.50 644 THR A C 1
ATOM 5192 O O . THR A 1 644 ? 8.182 4.909 2.675 1.00 87.50 644 THR A O 1
ATOM 5195 N N . ASP A 1 645 ? 9.854 3.500 3.199 1.00 87.06 645 ASP A N 1
ATOM 5196 C CA . ASP A 1 645 ? 9.621 2.557 2.110 1.00 87.06 645 ASP A CA 1
ATOM 5197 C C . ASP A 1 645 ? 9.005 1.261 2.681 1.00 87.06 645 ASP A C 1
ATOM 5199 O O . ASP A 1 645 ? 9.201 0.922 3.852 1.00 87.06 645 ASP A O 1
ATOM 5203 N N . LEU A 1 646 ? 8.207 0.550 1.877 1.00 89.12 646 LEU A N 1
ATOM 5204 C CA . LEU A 1 646 ? 7.621 -0.744 2.249 1.00 89.12 646 LEU A CA 1
ATOM 5205 C C . LEU A 1 646 ? 8.368 -1.884 1.552 1.00 89.12 646 LEU A C 1
ATOM 5207 O O . LEU A 1 646 ? 8.555 -1.851 0.339 1.00 89.12 646 LEU A O 1
ATOM 5211 N N . GLU A 1 647 ? 8.698 -2.928 2.302 1.00 90.00 647 GLU A N 1
ATOM 5212 C CA . GLU A 1 647 ? 9.239 -4.191 1.796 1.00 90.00 647 GLU A CA 1
ATOM 5213 C C . GLU A 1 647 ? 8.178 -5.289 1.942 1.00 90.00 647 GLU A C 1
ATOM 5215 O O . GLU A 1 647 ? 7.622 -5.478 3.024 1.00 90.00 647 GLU A O 1
ATOM 5220 N N . LEU A 1 648 ? 7.892 -6.018 0.861 1.00 90.56 648 LEU A N 1
ATOM 5221 C CA . LEU A 1 648 ? 7.027 -7.197 0.838 1.00 90.56 648 LEU A CA 1
ATOM 5222 C C . LEU A 1 648 ? 7.867 -8.456 1.059 1.00 90.56 648 LEU A C 1
ATOM 5224 O O . LEU A 1 648 ? 8.813 -8.715 0.320 1.00 90.56 648 LEU A O 1
ATOM 5228 N N . HIS A 1 649 ? 7.467 -9.279 2.016 1.00 90.38 649 HIS A N 1
ATOM 5229 C CA . HIS A 1 649 ? 8.100 -10.550 2.358 1.00 90.38 649 HIS A CA 1
ATOM 5230 C C . HIS A 1 649 ? 7.102 -11.684 2.122 1.00 90.38 649 HIS A C 1
ATOM 5232 O O . HIS A 1 649 ? 5.911 -11.521 2.401 1.00 90.38 649 HIS A O 1
ATOM 5238 N N . LEU A 1 650 ? 7.573 -12.829 1.626 1.00 89.19 650 LEU A N 1
ATOM 5239 C CA . LEU A 1 650 ? 6.750 -14.022 1.393 1.00 89.19 650 LEU A CA 1
ATOM 5240 C C . LEU A 1 650 ? 7.102 -15.090 2.430 1.00 89.19 650 LEU A C 1
ATOM 5242 O O . LEU A 1 650 ? 8.280 -15.400 2.597 1.00 89.19 650 LEU A O 1
ATOM 5246 N N . VAL A 1 651 ? 6.106 -15.642 3.126 1.00 86.75 651 VAL A N 1
ATOM 5247 C CA . VAL A 1 651 ? 6.303 -16.550 4.270 1.00 86.75 651 VAL A CA 1
ATOM 5248 C C . VAL A 1 651 ? 5.301 -17.706 4.321 1.00 86.75 651 VAL A C 1
ATOM 5250 O O . VAL A 1 651 ? 4.184 -17.594 3.818 1.00 86.75 651 VAL A O 1
ATOM 5253 N N . ASP A 1 652 ? 5.682 -18.808 4.967 1.00 84.19 652 ASP A N 1
ATOM 5254 C CA . ASP A 1 652 ? 4.784 -19.922 5.296 1.00 84.19 652 ASP A CA 1
ATOM 5255 C C . ASP A 1 652 ? 3.955 -19.629 6.572 1.00 84.19 652 ASP A C 1
ATOM 5257 O O . ASP A 1 652 ? 4.060 -18.569 7.194 1.00 84.19 652 ASP A O 1
ATOM 5261 N N . LEU A 1 653 ? 3.131 -20.592 7.003 1.00 82.62 653 LEU A N 1
ATOM 5262 C CA . LEU A 1 653 ? 2.362 -20.498 8.257 1.00 82.62 653 LEU A CA 1
ATOM 5263 C C . LEU A 1 653 ? 3.227 -20.484 9.532 1.00 82.62 653 LEU A C 1
ATOM 5265 O O . LEU A 1 653 ? 2.734 -20.108 10.595 1.00 82.62 653 LEU A O 1
ATOM 5269 N N . ASN A 1 654 ? 4.496 -20.884 9.444 1.00 81.81 654 ASN A N 1
ATOM 5270 C CA . ASN A 1 654 ? 5.465 -20.841 10.537 1.00 81.81 654 ASN A CA 1
ATOM 5271 C C . ASN A 1 654 ? 6.299 -19.545 10.524 1.00 81.81 654 ASN A C 1
ATOM 5273 O O . ASN A 1 654 ? 7.180 -19.392 11.369 1.00 81.81 654 ASN A O 1
ATOM 5277 N N . PHE A 1 655 ? 6.008 -18.616 9.603 1.00 81.31 655 PHE A N 1
ATOM 5278 C CA . PHE A 1 655 ? 6.754 -17.379 9.358 1.00 81.31 655 PHE A CA 1
ATOM 5279 C C . PHE A 1 655 ? 8.172 -17.585 8.776 1.00 81.31 655 PHE A C 1
ATOM 5281 O O . PHE A 1 655 ? 9.004 -16.679 8.817 1.00 81.31 655 PHE A O 1
ATOM 5288 N N . ASN A 1 656 ? 8.456 -18.755 8.194 1.00 82.75 656 ASN A N 1
ATOM 5289 C CA . ASN A 1 656 ? 9.684 -19.003 7.437 1.00 82.75 656 ASN A CA 1
ATOM 5290 C C . ASN A 1 656 ? 9.596 -18.340 6.051 1.00 82.75 656 ASN A C 1
ATOM 5292 O O . ASN A 1 656 ? 8.558 -18.479 5.401 1.00 82.75 656 ASN A O 1
ATOM 5296 N N . PRO A 1 657 ? 10.663 -17.701 5.533 1.00 82.94 657 PRO A N 1
ATOM 5297 C CA . PRO A 1 657 ? 10.666 -17.140 4.182 1.00 82.94 657 PRO A CA 1
ATOM 5298 C C . PRO A 1 657 ? 10.449 -18.193 3.082 1.00 82.94 657 PRO A C 1
ATOM 5300 O O . PRO A 1 657 ? 11.201 -19.165 2.991 1.00 82.94 657 PRO A O 1
ATOM 5303 N N . VAL A 1 658 ? 9.477 -17.963 2.196 1.00 80.00 658 VAL A N 1
ATOM 5304 C CA . VAL A 1 658 ? 9.163 -18.829 1.044 1.00 80.00 658 VAL A CA 1
ATOM 5305 C C . VAL A 1 658 ? 9.666 -18.197 -0.254 1.00 80.00 658 VAL A C 1
ATOM 5307 O O . VAL A 1 658 ? 9.658 -16.980 -0.431 1.00 80.00 658 VAL A O 1
ATOM 5310 N N . ARG A 1 659 ? 10.131 -19.037 -1.184 1.00 74.44 659 ARG A N 1
ATOM 5311 C CA . ARG A 1 659 ? 10.708 -18.628 -2.475 1.00 74.44 659 ARG A CA 1
ATOM 5312 C C . ARG A 1 659 ? 9.972 -19.332 -3.623 1.00 74.44 659 ARG A C 1
ATOM 5314 O O . ARG A 1 659 ? 10.482 -20.332 -4.126 1.00 74.44 659 ARG A O 1
ATOM 5321 N N . PRO A 1 660 ? 8.778 -18.855 -4.014 1.00 70.88 660 PRO A N 1
ATOM 5322 C CA . PRO A 1 660 ? 7.996 -19.490 -5.067 1.00 70.88 660 PRO A CA 1
ATOM 5323 C C . PRO A 1 660 ? 8.641 -19.305 -6.451 1.00 70.88 660 PRO A C 1
ATOM 5325 O O . PRO A 1 660 ? 9.485 -18.426 -6.672 1.00 70.88 660 PRO A O 1
ATOM 5328 N N . SER A 1 661 ? 8.268 -20.166 -7.397 1.00 63.31 661 SER A N 1
ATOM 5329 C CA . SER A 1 661 ? 8.930 -20.288 -8.696 1.00 63.31 661 SER A CA 1
ATOM 5330 C C . SER A 1 661 ? 8.451 -19.252 -9.719 1.00 63.31 661 SER A C 1
ATOM 5332 O O . SER A 1 661 ? 7.411 -19.427 -10.341 1.00 63.31 661 SER A O 1
ATOM 5334 N N . ALA A 1 662 ? 9.275 -18.226 -9.964 1.00 54.34 662 ALA A N 1
ATOM 5335 C CA . ALA A 1 662 ? 9.190 -17.320 -11.122 1.00 54.34 662 ALA A CA 1
ATOM 5336 C C . ALA A 1 662 ? 7.800 -16.691 -11.389 1.00 54.34 662 ALA A C 1
ATOM 5338 O O . ALA A 1 662 ? 7.326 -16.638 -12.525 1.00 54.34 662 ALA A O 1
ATOM 5339 N N . GLU A 1 663 ? 7.177 -16.164 -10.338 1.00 67.19 663 GLU A N 1
ATOM 5340 C CA . GLU A 1 663 ? 5.871 -15.500 -10.387 1.00 67.19 663 GLU A CA 1
ATOM 5341 C C . GLU A 1 663 ? 5.976 -13.977 -10.604 1.00 67.19 663 GLU A C 1
ATOM 5343 O O . GLU A 1 663 ? 7.001 -13.339 -10.323 1.00 67.19 663 GLU A O 1
ATOM 5348 N N . VAL A 1 664 ? 4.874 -13.365 -11.052 1.00 75.50 664 VAL A N 1
ATOM 5349 C CA . VAL A 1 664 ? 4.681 -11.908 -11.015 1.00 75.50 664 VAL A CA 1
ATOM 5350 C C . VAL A 1 664 ? 3.611 -11.576 -9.982 1.00 75.50 664 VAL A C 1
ATOM 5352 O O . VAL A 1 664 ? 2.483 -12.045 -10.091 1.00 75.50 664 VAL A O 1
ATOM 5355 N N . LEU A 1 665 ? 3.937 -10.732 -9.008 1.00 80.31 665 LEU A N 1
ATOM 5356 C CA . LEU A 1 665 ? 2.981 -10.192 -8.049 1.00 80.31 665 LEU A CA 1
ATOM 5357 C C . LEU A 1 665 ? 2.475 -8.830 -8.540 1.00 80.31 665 LEU A C 1
ATOM 5359 O O . LEU A 1 665 ? 3.250 -7.895 -8.746 1.00 80.31 665 LEU A O 1
ATOM 5363 N N . SER A 1 666 ? 1.163 -8.712 -8.711 1.00 80.69 666 SER A N 1
ATOM 5364 C CA . SER A 1 666 ? 0.456 -7.448 -8.917 1.00 80.69 666 SER A CA 1
ATOM 5365 C C . SER A 1 666 ? -0.107 -6.973 -7.578 1.00 80.69 666 SER A C 1
ATOM 5367 O O . SER A 1 666 ? -0.690 -7.764 -6.839 1.00 80.69 666 SER A O 1
ATOM 5369 N N . LEU A 1 667 ? 0.090 -5.698 -7.240 1.00 81.69 667 LEU A N 1
ATOM 5370 C CA . LEU A 1 667 ? -0.291 -5.144 -5.941 1.00 81.69 667 LEU A CA 1
ATOM 5371 C C . LEU A 1 667 ? -1.343 -4.047 -6.106 1.00 81.69 667 LEU A C 1
ATOM 5373 O O . LEU A 1 667 ? -1.226 -3.186 -6.975 1.00 81.69 667 LEU A O 1
ATOM 5377 N N . GLU A 1 668 ? -2.340 -4.053 -5.226 1.00 80.25 668 GLU A N 1
ATOM 5378 C CA . GLU A 1 668 ? -3.244 -2.922 -5.021 1.00 80.25 668 GLU A CA 1
ATOM 5379 C C . GLU A 1 668 ? -2.694 -2.097 -3.854 1.00 80.25 668 GLU A C 1
ATOM 5381 O O . GLU A 1 668 ? -2.547 -2.607 -2.738 1.00 80.25 668 GLU A O 1
ATOM 5386 N N . LEU A 1 669 ? -2.354 -0.836 -4.112 1.00 81.81 669 LEU A N 1
ATOM 5387 C CA . LEU A 1 669 ? -1.647 0.029 -3.171 1.00 81.81 669 LEU A CA 1
ATOM 5388 C C . LEU A 1 669 ? -2.483 1.265 -2.831 1.00 81.81 669 LEU A C 1
ATOM 5390 O O . LEU A 1 669 ? -3.043 1.913 -3.711 1.00 81.81 669 LEU A O 1
ATOM 5394 N N . LEU A 1 670 ? -2.516 1.626 -1.549 1.00 79.56 670 LEU A N 1
ATOM 5395 C CA . LEU A 1 670 ? -2.885 2.968 -1.110 1.00 79.56 670 LEU A CA 1
ATOM 5396 C C . LEU A 1 670 ? -1.601 3.784 -0.962 1.00 79.56 670 LEU A C 1
ATOM 5398 O O . LEU A 1 670 ? -0.742 3.432 -0.152 1.00 79.56 670 LEU A O 1
ATOM 5402 N N . CYS A 1 671 ? -1.506 4.888 -1.694 1.00 82.12 671 CYS A N 1
ATOM 5403 C CA . CYS A 1 671 ? -0.353 5.785 -1.693 1.00 82.12 671 CYS A CA 1
ATOM 5404 C C . CYS A 1 671 ? -0.751 7.189 -1.222 1.00 82.12 671 CYS A C 1
ATOM 5406 O O . CYS A 1 671 ? -1.908 7.590 -1.342 1.00 82.12 671 CYS A O 1
ATOM 5408 N N . SER A 1 672 ? 0.217 7.939 -0.703 1.00 82.25 672 SER A N 1
ATOM 5409 C CA . SER A 1 672 ? 0.134 9.389 -0.517 1.00 82.25 672 SER A CA 1
ATOM 5410 C C . SER A 1 672 ? 1.161 10.085 -1.415 1.00 82.25 672 SER A C 1
ATOM 5412 O O . SER A 1 672 ? 2.104 9.445 -1.881 1.00 82.25 672 SER A O 1
ATOM 5414 N N . ASN A 1 673 ? 1.025 11.397 -1.615 1.00 80.56 673 ASN A N 1
ATOM 5415 C CA . ASN A 1 673 ? 1.963 12.205 -2.408 1.00 80.56 673 ASN A CA 1
ATOM 5416 C C . ASN A 1 673 ? 3.225 12.618 -1.611 1.00 80.56 673 ASN A C 1
ATOM 5418 O O . ASN A 1 673 ? 3.761 13.708 -1.820 1.00 80.56 673 ASN A O 1
ATOM 5422 N N . ARG A 1 674 ? 3.665 11.779 -0.657 1.00 86.62 674 ARG A N 1
ATOM 5423 C CA . ARG A 1 674 ? 4.840 11.988 0.211 1.00 86.62 674 ARG A CA 1
ATOM 5424 C C . ARG A 1 674 ? 4.868 13.414 0.788 1.00 86.62 674 ARG A C 1
ATOM 5426 O O . ARG A 1 674 ? 3.907 13.818 1.438 1.00 86.62 674 ARG A O 1
ATOM 5433 N N . ASP A 1 675 ? 5.933 14.178 0.555 1.00 86.62 675 ASP A N 1
ATOM 5434 C CA . ASP A 1 675 ? 6.103 15.557 1.038 1.00 86.62 675 ASP A CA 1
ATOM 5435 C C . ASP A 1 675 ? 5.688 16.623 -0.000 1.00 86.62 675 ASP A C 1
ATOM 5437 O O . ASP A 1 675 ? 5.725 17.817 0.296 1.00 86.62 675 ASP A O 1
ATOM 5441 N N . LEU A 1 676 ? 5.236 16.230 -1.203 1.00 82.94 676 LEU A N 1
ATOM 5442 C CA . LEU A 1 676 ? 4.859 17.171 -2.271 1.00 82.94 676 LEU A CA 1
ATOM 5443 C C . LEU A 1 676 ? 3.812 18.225 -1.856 1.00 82.94 676 LEU A C 1
ATOM 5445 O O . LEU A 1 676 ? 3.955 19.369 -2.289 1.00 82.94 676 LEU A O 1
ATOM 5449 N N . PRO A 1 677 ? 2.790 17.926 -1.021 1.00 82.44 677 PRO A N 1
ATOM 5450 C CA . PRO A 1 677 ? 1.848 18.948 -0.567 1.00 82.44 677 PRO A CA 1
ATOM 5451 C C . PRO A 1 677 ? 2.506 20.097 0.208 1.00 82.44 677 PRO A C 1
ATOM 5453 O O . PRO A 1 677 ? 2.027 21.225 0.130 1.00 82.44 677 PRO A O 1
ATOM 5456 N N . GLU A 1 678 ? 3.608 19.852 0.925 1.00 83.75 678 GLU A N 1
ATOM 5457 C CA . GLU A 1 678 ? 4.329 20.898 1.662 1.00 83.75 678 GLU A CA 1
ATOM 5458 C C . GLU A 1 678 ? 5.087 21.862 0.730 1.00 83.75 678 GLU A C 1
ATOM 5460 O O . GLU A 1 678 ? 5.306 23.026 1.090 1.00 83.75 678 GLU A O 1
ATOM 5465 N N . LEU A 1 679 ? 5.446 21.389 -0.469 1.00 79.75 679 LEU A N 1
ATOM 5466 C CA . LEU A 1 679 ? 6.149 22.147 -1.506 1.00 79.75 679 LEU A CA 1
ATOM 5467 C C . LEU A 1 679 ? 5.219 23.055 -2.331 1.00 79.75 679 LEU A C 1
ATOM 5469 O O . LEU A 1 679 ? 5.708 23.848 -3.135 1.00 79.75 679 LEU A O 1
ATOM 5473 N N . ILE A 1 680 ? 3.895 22.963 -2.150 1.00 78.00 680 ILE A N 1
ATOM 5474 C CA . ILE A 1 680 ? 2.937 23.829 -2.851 1.00 78.00 680 ILE A CA 1
ATOM 5475 C C . ILE A 1 680 ? 3.173 25.293 -2.426 1.00 78.00 680 ILE A C 1
ATOM 5477 O O . ILE A 1 680 ? 3.158 25.583 -1.222 1.00 78.00 680 ILE A O 1
ATOM 5481 N N . PRO A 1 681 ? 3.359 26.234 -3.377 1.00 73.44 681 PRO A N 1
ATOM 5482 C CA . PRO A 1 681 ? 3.482 27.655 -3.069 1.00 73.44 681 PRO A CA 1
ATOM 5483 C C . PRO A 1 681 ? 2.285 28.162 -2.259 1.00 73.44 681 PRO A C 1
ATOM 5485 O O . PRO A 1 681 ? 1.133 27.914 -2.604 1.00 73.44 681 PRO A O 1
ATOM 5488 N N . PHE A 1 682 ? 2.559 28.901 -1.185 1.00 79.56 682 PHE A N 1
ATOM 5489 C CA . PHE A 1 682 ? 1.532 29.465 -0.314 1.00 79.56 682 PHE A CA 1
ATOM 5490 C C . PHE A 1 682 ? 1.706 30.979 -0.206 1.00 79.56 682 PHE A C 1
ATOM 5492 O O . PHE A 1 682 ? 2.753 31.457 0.227 1.00 79.56 682 PHE A O 1
ATOM 5499 N N . GLY A 1 683 ? 0.668 31.729 -0.574 1.00 71.00 683 GLY A N 1
ATOM 5500 C CA . GLY A 1 683 ? 0.649 33.189 -0.526 1.00 71.00 683 GLY A CA 1
ATOM 5501 C C . GLY A 1 683 ? 1.043 33.890 -1.830 1.00 71.00 683 GLY A C 1
ATOM 5502 O O . GLY A 1 683 ? 1.280 35.092 -1.789 1.00 71.00 683 GLY A O 1
ATOM 5503 N N . GLY A 1 684 ? 1.089 33.186 -2.970 1.00 62.44 684 GLY A N 1
ATOM 5504 C CA . GLY A 1 684 ? 1.393 33.793 -4.279 1.00 62.44 684 GLY A CA 1
ATOM 5505 C C . GLY A 1 684 ? 2.857 34.219 -4.476 1.00 62.44 684 GLY A C 1
ATOM 5506 O O . GLY A 1 684 ? 3.122 35.280 -5.030 1.00 62.44 684 GLY A O 1
ATOM 5507 N N . SER A 1 685 ? 3.817 33.412 -4.011 1.00 54.50 685 SER A N 1
ATOM 5508 C CA . SER A 1 685 ? 5.263 33.695 -4.097 1.00 54.50 685 SER A CA 1
ATOM 5509 C C . SER A 1 685 ? 5.903 33.469 -5.481 1.00 54.50 685 SER A C 1
ATOM 5511 O O . SER A 1 685 ? 7.104 33.674 -5.639 1.00 54.50 685 SER A O 1
ATOM 5513 N N . GLN A 1 686 ? 5.127 33.053 -6.487 1.00 53.34 686 GLN A N 1
ATOM 5514 C CA . GLN A 1 686 ? 5.566 32.936 -7.882 1.00 53.34 686 GLN A CA 1
ATOM 5515 C C . GLN A 1 686 ? 5.400 34.292 -8.587 1.00 53.34 686 GLN A C 1
ATOM 5517 O O . GLN A 1 686 ? 4.341 34.915 -8.507 1.00 53.34 686 GLN A O 1
ATOM 5522 N N . ALA A 1 687 ? 6.456 34.762 -9.258 1.00 45.06 687 ALA A N 1
ATOM 5523 C CA . ALA A 1 687 ? 6.571 36.131 -9.763 1.00 45.06 687 ALA A CA 1
ATOM 5524 C C . ALA A 1 687 ? 5.351 36.583 -10.598 1.00 45.06 687 ALA A C 1
ATOM 5526 O O . ALA A 1 687 ? 5.165 36.168 -11.739 1.00 45.06 687 ALA A O 1
ATOM 5527 N N . GLY A 1 688 ? 4.535 37.473 -10.023 1.00 51.66 688 GLY A N 1
ATOM 5528 C CA . GLY A 1 688 ? 3.416 38.134 -10.700 1.00 51.66 688 GLY A CA 1
ATOM 5529 C C . GLY A 1 688 ? 2.039 37.462 -10.583 1.00 51.66 688 GLY A C 1
ATOM 5530 O O . GLY A 1 688 ? 1.055 38.101 -10.954 1.00 51.66 688 GLY A O 1
ATOM 5531 N N . SER A 1 689 ? 1.910 36.244 -10.037 1.00 54.78 689 SER A N 1
ATOM 5532 C CA . SER A 1 689 ? 0.604 35.573 -9.891 1.00 54.78 689 SER A CA 1
ATOM 5533 C C . SER A 1 689 ? 0.143 35.472 -8.427 1.00 54.78 689 SER A C 1
ATOM 5535 O O . SER A 1 689 ? 0.691 34.755 -7.594 1.00 54.78 689 SER A O 1
ATOM 5537 N N . ASN A 1 690 ? -0.930 36.196 -8.089 1.00 59.19 690 ASN A N 1
ATOM 5538 C CA . ASN A 1 690 ? -1.506 36.245 -6.734 1.00 59.19 690 ASN A CA 1
ATOM 5539 C C . ASN A 1 690 ? -2.441 35.038 -6.462 1.00 59.19 690 ASN A C 1
ATOM 5541 O O . ASN A 1 690 ? -3.610 35.189 -6.069 1.00 59.19 690 ASN A O 1
ATOM 5545 N N . THR A 1 691 ? -1.940 33.840 -6.779 1.00 64.12 691 THR A N 1
ATOM 5546 C CA . THR A 1 691 ? -2.665 32.564 -6.880 1.00 64.12 691 THR A CA 1
ATOM 5547 C C . THR A 1 691 ? -1.782 31.410 -6.409 1.00 64.12 691 THR A C 1
ATOM 5549 O O . THR A 1 691 ? -0.653 31.286 -6.871 1.00 64.12 691 THR A O 1
ATOM 5552 N N . ASP A 1 692 ? -2.301 30.530 -5.550 1.00 70.81 692 ASP A N 1
ATOM 5553 C CA . ASP A 1 692 ? -1.543 29.363 -5.054 1.00 70.81 692 ASP A CA 1
ATOM 5554 C C . ASP A 1 692 ? -1.566 28.170 -6.034 1.00 70.81 692 ASP A C 1
ATOM 5556 O O . ASP A 1 692 ? -0.792 27.227 -5.898 1.00 70.81 692 ASP A O 1
ATOM 5560 N N . PHE A 1 693 ? -2.449 28.219 -7.038 1.00 71.00 693 PHE A N 1
ATOM 5561 C CA . PHE A 1 693 ? -2.579 27.224 -8.102 1.00 71.00 693 PHE A CA 1
ATOM 5562 C C . PHE A 1 693 ? -2.684 27.911 -9.464 1.00 71.00 693 PHE A C 1
ATOM 5564 O O . PHE A 1 693 ? -3.425 28.886 -9.615 1.00 71.00 693 PHE A O 1
ATOM 5571 N N . THR A 1 694 ? -2.003 27.363 -10.469 1.00 66.31 694 THR A N 1
ATOM 5572 C CA . THR A 1 694 ? -2.195 27.710 -11.880 1.00 66.31 694 THR A CA 1
ATOM 5573 C C . THR A 1 694 ? -3.435 27.004 -12.431 1.00 66.31 694 THR A C 1
ATOM 5575 O O . THR A 1 694 ? -3.592 25.792 -12.295 1.00 66.31 694 THR A O 1
ATOM 5578 N N . LEU A 1 695 ? -4.336 27.765 -13.056 1.00 63.09 695 LEU A N 1
ATOM 5579 C CA . LEU A 1 695 ? -5.521 27.228 -13.729 1.00 63.09 695 LEU A CA 1
ATOM 5580 C C . LEU A 1 695 ? -5.240 27.090 -15.235 1.00 63.09 695 LEU A C 1
ATOM 5582 O O . LEU A 1 695 ? -4.758 28.052 -15.835 1.00 63.09 695 LEU A O 1
ATOM 5586 N N . PRO A 1 696 ? -5.536 25.939 -15.867 1.00 50.84 696 PRO A N 1
ATOM 5587 C CA . PRO A 1 696 ? -5.335 25.770 -17.301 1.00 50.84 696 PRO A CA 1
ATOM 5588 C C . PRO A 1 696 ? -6.405 26.518 -18.115 1.00 50.84 696 PRO A C 1
ATOM 5590 O O . PRO A 1 696 ? -7.601 26.264 -17.973 1.00 50.84 696 PRO A O 1
ATOM 5593 N N . GLY A 1 697 ? -5.959 27.399 -19.016 1.00 61.19 697 GLY A N 1
ATOM 5594 C CA . GLY A 1 697 ? -6.778 28.005 -20.073 1.00 61.19 697 GLY A CA 1
ATOM 5595 C C . GLY A 1 697 ? -7.958 28.871 -19.604 1.00 61.19 697 GLY A C 1
ATOM 5596 O O . GLY A 1 697 ? -7.955 29.443 -18.514 1.00 61.19 697 GLY A O 1
ATOM 5597 N N . HIS A 1 698 ? -8.977 28.983 -20.464 1.00 49.50 698 HIS A N 1
ATOM 5598 C CA . HIS A 1 698 ? -10.212 29.736 -20.211 1.00 49.50 698 HIS A CA 1
ATOM 5599 C C . HIS A 1 698 ? -11.110 29.038 -19.172 1.00 49.50 698 HIS A C 1
ATOM 5601 O O . HIS A 1 698 ? -12.150 28.469 -19.498 1.00 49.50 698 HIS A O 1
ATOM 5607 N N . SER A 1 699 ? -10.707 29.083 -17.90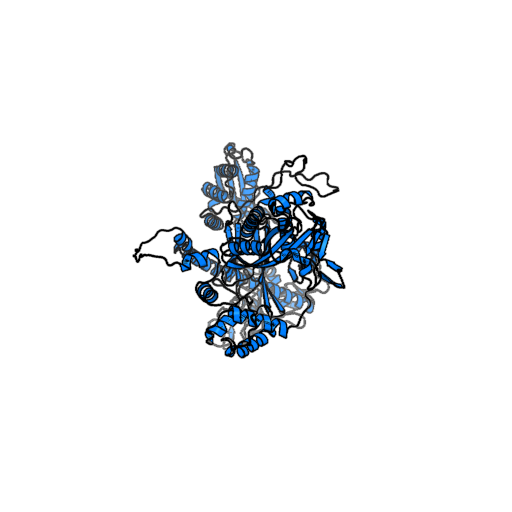3 1.00 59.34 699 SER A N 1
ATOM 5608 C CA . SER A 1 699 ? -11.516 28.592 -16.788 1.00 59.34 699 SER A CA 1
ATOM 5609 C C . SER A 1 699 ? -12.583 29.606 -16.366 1.00 59.34 699 SER A C 1
ATOM 5611 O O . SER A 1 699 ? -12.317 30.803 -16.261 1.00 59.34 699 SER A O 1
ATOM 5613 N N . VAL A 1 700 ? -13.780 29.117 -16.028 1.00 76.56 700 VAL A N 1
ATOM 5614 C CA . VAL A 1 700 ? -14.831 29.913 -15.361 1.00 76.56 700 VAL A CA 1
ATOM 5615 C C . VAL A 1 700 ? -14.481 30.257 -13.903 1.00 76.56 700 VAL A C 1
ATOM 5617 O O . VAL A 1 700 ? -15.138 31.091 -13.281 1.00 76.56 700 VAL A O 1
ATOM 5620 N N . VAL A 1 701 ? -13.447 29.626 -13.335 1.00 66.31 701 VAL A N 1
ATOM 5621 C CA . VAL A 1 701 ? -12.988 29.862 -11.962 1.00 66.31 701 VAL A CA 1
ATOM 5622 C C . VAL A 1 701 ? -11.983 31.013 -11.943 1.00 66.31 701 VAL A C 1
ATOM 5624 O O . VAL A 1 701 ? -10.882 30.897 -12.467 1.00 66.31 701 VAL A O 1
ATOM 5627 N N . LYS A 1 702 ? -12.329 32.123 -11.277 1.00 71.12 702 LYS A N 1
ATOM 5628 C CA . LYS A 1 702 ? -11.480 33.330 -11.225 1.00 71.12 702 LYS A CA 1
ATOM 5629 C C . LYS A 1 702 ? -10.159 33.140 -10.461 1.00 71.12 702 LYS A C 1
ATOM 5631 O O . LYS A 1 702 ? -9.168 33.777 -10.804 1.00 71.12 702 LYS A O 1
ATOM 5636 N N . ARG A 1 703 ? -10.153 32.336 -9.389 1.00 72.38 703 ARG A N 1
ATOM 5637 C CA . ARG A 1 703 ? -8.966 31.993 -8.577 1.00 72.38 703 ARG A CA 1
ATOM 5638 C C . ARG A 1 703 ? -9.270 30.838 -7.622 1.00 72.38 703 ARG A C 1
ATOM 5640 O O . ARG A 1 703 ? -10.343 30.815 -7.027 1.00 72.38 703 ARG A O 1
ATOM 5647 N N . VAL A 1 704 ? -8.278 29.982 -7.375 1.00 74.94 704 VAL A N 1
ATOM 5648 C CA . VAL A 1 704 ? -8.219 29.089 -6.203 1.00 74.94 704 VAL A CA 1
ATOM 5649 C C . VAL A 1 704 ? -7.136 29.605 -5.246 1.00 74.94 704 VAL A C 1
ATOM 5651 O O . VAL A 1 704 ? -6.075 30.045 -5.693 1.00 74.94 704 VAL A O 1
ATOM 5654 N N . LYS A 1 705 ? -7.414 29.609 -3.936 1.00 78.75 705 LYS A N 1
ATOM 5655 C CA . LYS A 1 705 ? -6.479 30.050 -2.888 1.00 78.75 705 LYS A CA 1
ATOM 5656 C C . LYS A 1 705 ? -6.509 29.084 -1.701 1.00 78.75 705 LYS A C 1
ATOM 5658 O O . LYS A 1 705 ? -7.584 28.666 -1.274 1.00 78.75 705 LYS A O 1
ATOM 5663 N N . LEU A 1 706 ? -5.344 28.780 -1.145 1.00 78.38 706 LEU A N 1
ATOM 5664 C CA . LEU A 1 706 ? -5.180 28.054 0.106 1.00 78.38 706 LEU A CA 1
ATOM 5665 C C . LEU A 1 706 ? -5.531 28.964 1.295 1.00 78.38 706 LEU A C 1
ATOM 5667 O O . LEU A 1 706 ? -5.026 30.080 1.425 1.00 78.38 706 LEU A O 1
ATOM 5671 N N . LEU A 1 707 ? -6.385 28.479 2.202 1.00 84.62 707 LEU A N 1
ATOM 5672 C CA . LEU A 1 707 ? -6.716 29.195 3.445 1.00 84.62 707 LEU A CA 1
ATOM 5673 C C . LEU A 1 707 ? -5.627 29.043 4.521 1.00 84.62 707 LEU A C 1
ATOM 5675 O O . LEU A 1 707 ? -5.526 29.873 5.421 1.00 84.62 707 LEU A O 1
ATOM 5679 N N . ARG A 1 708 ? -4.830 27.972 4.441 1.00 82.81 708 ARG A N 1
ATOM 5680 C CA . ARG A 1 708 ? -3.690 27.647 5.312 1.00 82.81 708 ARG A CA 1
ATOM 5681 C C . ARG A 1 708 ? -2.646 26.897 4.481 1.00 82.81 708 ARG A C 1
ATOM 5683 O O . ARG A 1 708 ? -3.036 26.187 3.553 1.00 82.81 708 ARG A O 1
ATOM 5690 N N . LYS A 1 709 ? -1.355 27.019 4.816 1.00 85.00 709 LYS A N 1
ATOM 5691 C CA . LYS A 1 709 ? -0.312 26.175 4.210 1.00 85.00 709 LYS A CA 1
ATOM 5692 C C . LYS A 1 709 ? -0.636 24.698 4.513 1.00 85.00 709 LYS A C 1
ATOM 5694 O O . LYS A 1 709 ? -1.020 24.413 5.652 1.00 85.00 709 LYS A O 1
ATOM 5699 N N . PRO A 1 710 ? -0.492 23.769 3.550 1.00 84.81 710 PRO A N 1
ATOM 5700 C CA . PRO A 1 710 ? -0.533 22.341 3.829 1.00 84.81 710 PRO A CA 1
ATOM 5701 C C . PRO A 1 710 ? 0.449 21.973 4.946 1.00 84.81 710 PRO A C 1
ATOM 5703 O O . PRO A 1 710 ? 1.565 22.491 5.010 1.00 84.81 710 PRO A O 1
ATOM 5706 N N . THR A 1 711 ? 0.018 21.098 5.850 1.00 85.12 711 THR A N 1
ATOM 5707 C CA . THR A 1 711 ? 0.879 20.557 6.905 1.00 85.12 711 THR A CA 1
ATOM 5708 C C . THR A 1 711 ? 1.935 19.640 6.299 1.00 85.12 711 THR A C 1
ATOM 5710 O O . THR A 1 711 ? 1.605 18.857 5.408 1.00 85.12 711 THR A O 1
ATOM 5713 N N . GLY A 1 712 ? 3.162 19.683 6.823 1.00 85.31 712 GLY A N 1
ATOM 5714 C CA . GLY A 1 712 ? 4.187 18.691 6.490 1.00 85.31 712 GLY A CA 1
ATOM 5715 C C . GLY A 1 712 ? 3.744 17.268 6.839 1.00 85.31 712 GLY A C 1
ATOM 5716 O O . GLY A 1 712 ? 2.916 17.066 7.736 1.00 85.31 712 GLY A O 1
ATOM 5717 N N . SER A 1 713 ? 4.268 16.281 6.114 1.00 86.50 713 SER A N 1
ATOM 5718 C CA . SER A 1 713 ? 3.791 14.900 6.211 1.00 86.50 713 SER A CA 1
ATOM 5719 C C . SER A 1 713 ? 4.209 14.238 7.524 1.00 86.50 713 SER A C 1
ATOM 5721 O O . SER A 1 713 ? 5.387 14.037 7.823 1.00 86.50 713 SER A O 1
ATOM 5723 N N . LEU A 1 714 ? 3.199 13.895 8.324 1.00 82.69 714 LEU A N 1
ATOM 5724 C CA . LEU A 1 714 ? 3.359 13.319 9.653 1.00 82.69 714 LEU A CA 1
ATOM 5725 C C . LEU A 1 714 ? 3.649 11.822 9.568 1.00 82.69 714 LEU A C 1
ATOM 5727 O O . LEU A 1 714 ? 2.797 11.029 9.169 1.00 82.69 714 LEU A O 1
ATOM 5731 N N . ARG A 1 715 ? 4.853 11.440 9.994 1.00 81.31 715 ARG A N 1
ATOM 5732 C CA . ARG A 1 715 ? 5.320 10.051 10.045 1.00 81.31 715 ARG A CA 1
ATOM 5733 C C . ARG A 1 715 ? 5.506 9.630 11.491 1.00 81.31 715 ARG A C 1
ATOM 5735 O O . ARG A 1 715 ? 5.974 10.413 12.315 1.00 81.31 715 ARG A O 1
ATOM 5742 N N . THR A 1 716 ? 5.112 8.401 11.811 1.00 73.56 716 THR A N 1
ATOM 5743 C CA . THR A 1 716 ? 5.166 7.895 13.185 1.00 73.56 716 THR A CA 1
ATOM 5744 C C . THR A 1 716 ? 6.629 7.810 13.636 1.00 73.56 716 THR A C 1
ATOM 5746 O O . THR A 1 716 ? 7.418 7.127 12.980 1.00 73.56 716 THR A O 1
ATOM 5749 N N . PRO A 1 717 ? 7.032 8.487 14.725 1.00 70.56 717 PRO A N 1
ATOM 5750 C CA . PRO A 1 717 ? 8.439 8.568 15.095 1.00 70.56 717 PRO A CA 1
ATOM 5751 C C . PRO A 1 717 ? 8.947 7.209 15.593 1.00 70.56 717 PRO A C 1
ATOM 5753 O O . PRO A 1 717 ? 8.362 6.616 16.502 1.00 70.56 717 PRO A O 1
ATOM 5756 N N . ASN A 1 718 ? 10.073 6.735 15.051 1.00 68.00 718 ASN A N 1
ATOM 5757 C CA . ASN A 1 718 ? 10.692 5.463 15.445 1.00 68.00 718 ASN A CA 1
ATOM 5758 C C . ASN A 1 718 ? 11.464 5.586 16.780 1.00 68.00 718 ASN A C 1
ATOM 5760 O O . ASN A 1 718 ? 12.678 5.402 16.861 1.00 68.00 718 ASN A O 1
ATOM 5764 N N . LYS A 1 719 ? 10.754 5.979 17.845 1.00 69.56 719 LYS A N 1
ATOM 5765 C CA . LYS A 1 719 ? 11.295 6.128 19.203 1.00 69.56 719 LYS A CA 1
ATOM 5766 C C . LYS A 1 719 ? 11.408 4.759 19.876 1.00 69.56 719 LYS A C 1
ATOM 5768 O O . LYS A 1 719 ? 10.429 4.011 19.938 1.00 69.56 719 LYS A O 1
ATOM 5773 N N . ARG A 1 720 ? 12.582 4.457 20.448 1.00 66.38 720 ARG A N 1
ATOM 5774 C CA . ARG A 1 720 ? 12.827 3.224 21.222 1.00 66.38 720 ARG A CA 1
ATOM 5775 C C . ARG A 1 720 ? 11.722 3.015 22.264 1.00 66.38 720 ARG A C 1
ATOM 5777 O O . ARG A 1 720 ? 11.407 3.918 23.033 1.00 66.38 720 ARG A O 1
ATOM 5784 N N . GLY A 1 721 ? 11.123 1.825 22.272 1.00 71.69 721 GLY A N 1
ATOM 5785 C CA . GLY A 1 721 ? 10.078 1.448 23.227 1.00 71.69 721 GLY A CA 1
ATOM 5786 C C . GLY A 1 721 ? 8.690 2.067 23.000 1.00 71.69 721 GLY A C 1
ATOM 5787 O O . GLY A 1 721 ? 7.756 1.647 23.677 1.00 71.69 721 GLY A O 1
ATOM 5788 N N . LEU A 1 722 ? 8.493 2.994 22.050 1.00 76.31 722 LEU A N 1
ATOM 5789 C CA . LEU A 1 722 ? 7.179 3.619 21.813 1.00 76.31 722 LEU A CA 1
ATOM 5790 C C . LEU A 1 722 ? 6.105 2.585 21.446 1.00 76.31 722 LEU A C 1
ATOM 5792 O O . LEU A 1 722 ? 5.001 2.629 21.979 1.00 76.31 722 LEU A O 1
ATOM 5796 N N . GLN A 1 723 ? 6.452 1.619 20.594 1.00 75.94 723 GLN A N 1
ATOM 5797 C CA . GLN A 1 723 ? 5.575 0.509 20.210 1.00 75.94 723 GLN A CA 1
ATOM 5798 C C . GLN A 1 723 ? 5.146 -0.321 21.432 1.00 75.94 723 GLN A C 1
ATOM 5800 O O . GLN A 1 723 ? 3.967 -0.620 21.587 1.00 75.94 723 GLN A O 1
ATOM 5805 N N . TRP A 1 724 ? 6.074 -0.624 22.346 1.00 77.38 724 TRP A N 1
ATOM 5806 C CA . TRP A 1 724 ? 5.773 -1.342 23.589 1.00 77.38 724 TRP A CA 1
ATOM 5807 C C . TRP A 1 724 ? 4.912 -0.518 24.551 1.00 77.38 724 TRP A C 1
ATOM 5809 O O . TRP A 1 724 ? 3.990 -1.066 25.148 1.00 77.38 724 TRP A O 1
ATOM 5819 N N . ARG A 1 725 ? 5.140 0.800 24.655 1.00 74.94 725 ARG A N 1
ATOM 5820 C CA . ARG A 1 725 ? 4.285 1.709 25.441 1.00 74.94 725 ARG A CA 1
ATOM 5821 C C . ARG A 1 725 ? 2.869 1.796 24.863 1.00 74.94 725 ARG A C 1
ATOM 5823 O O . ARG A 1 725 ? 1.912 1.756 25.625 1.00 74.94 725 ARG A O 1
ATOM 5830 N N . LEU A 1 726 ? 2.718 1.811 23.536 1.00 75.44 726 LEU A N 1
ATOM 5831 C CA . LEU A 1 726 ? 1.414 1.738 22.861 1.00 75.44 726 LEU A CA 1
ATOM 5832 C C . LEU A 1 726 ? 0.720 0.380 23.072 1.00 75.44 726 LEU A C 1
ATOM 5834 O O . LEU A 1 726 ? -0.468 0.350 23.370 1.00 75.44 726 LEU A O 1
ATOM 5838 N N . VAL A 1 727 ? 1.442 -0.742 22.983 1.00 74.62 727 VAL A N 1
ATOM 5839 C CA . VAL A 1 727 ? 0.890 -2.080 23.284 1.00 74.62 727 VAL A CA 1
ATOM 5840 C C . VAL A 1 727 ? 0.473 -2.198 24.755 1.00 74.62 727 VAL A C 1
ATOM 5842 O O . VAL A 1 727 ? -0.567 -2.787 25.042 1.00 74.62 727 VAL A O 1
ATOM 5845 N N . SER A 1 728 ? 1.241 -1.609 25.676 1.00 70.69 728 SER A N 1
ATOM 5846 C CA . SER A 1 728 ? 0.892 -1.519 27.100 1.00 70.69 728 SER A CA 1
ATOM 5847 C C . SER A 1 728 ? -0.344 -0.641 27.333 1.00 70.69 728 SER A C 1
ATOM 5849 O O . SER A 1 728 ? -1.219 -0.998 28.109 1.00 70.69 728 SER A O 1
ATOM 5851 N N . HIS A 1 729 ? -0.472 0.473 26.609 1.00 69.25 729 HIS A N 1
ATOM 5852 C CA . HIS A 1 729 ? -1.653 1.346 26.652 1.00 69.25 729 HIS A CA 1
ATOM 5853 C C . HIS A 1 729 ? -2.929 0.664 26.119 1.00 69.25 729 HIS A C 1
ATOM 5855 O O . HIS A 1 729 ? -4.024 0.917 26.613 1.00 69.25 729 HIS A O 1
ATOM 5861 N N . LEU A 1 730 ? -2.796 -0.252 25.153 1.00 67.94 730 LEU A N 1
ATOM 5862 C CA . LEU A 1 730 ? -3.907 -1.065 24.641 1.00 67.94 730 LEU A CA 1
ATOM 5863 C C . LEU A 1 730 ? -4.346 -2.200 25.587 1.00 67.94 730 LEU A C 1
ATOM 5865 O O . LEU A 1 730 ? -5.365 -2.840 25.317 1.00 67.94 730 LEU A O 1
ATOM 5869 N N . SER A 1 731 ? -3.619 -2.485 26.675 1.00 65.88 7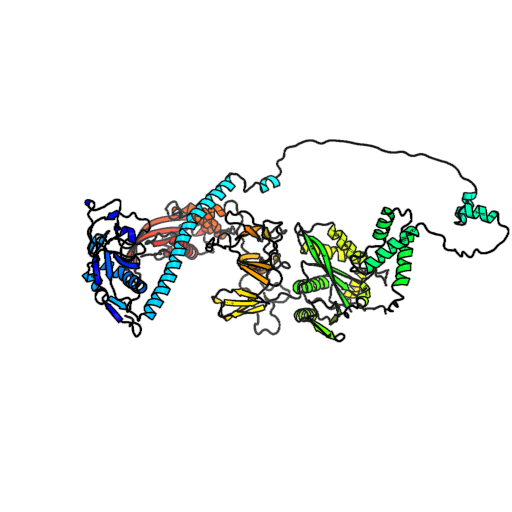31 SER A N 1
ATOM 5870 C CA . SER A 1 731 ? -4.157 -3.332 27.744 1.00 65.88 731 SER A CA 1
ATOM 5871 C C . SER A 1 731 ? -5.074 -2.501 28.651 1.00 65.88 731 SER A C 1
ATOM 5873 O O . SER A 1 731 ? -4.829 -1.318 28.882 1.00 65.88 731 SER A O 1
ATOM 5875 N N . LEU A 1 732 ? -6.170 -3.107 29.128 1.00 55.12 732 LEU A N 1
ATOM 5876 C CA . LEU A 1 732 ? -7.205 -2.447 29.939 1.00 55.12 732 LEU A CA 1
ATOM 5877 C C . LEU A 1 732 ? -6.659 -2.012 31.313 1.00 55.12 732 LEU A C 1
ATOM 5879 O O . LEU A 1 732 ? -6.869 -2.672 32.329 1.00 55.12 732 LEU A O 1
ATOM 5883 N N . ASN A 1 733 ? -5.959 -0.880 31.332 1.00 55.47 733 ASN A N 1
ATOM 5884 C CA . ASN A 1 733 ? -5.395 -0.266 32.525 1.00 55.47 733 ASN A CA 1
ATOM 5885 C C . ASN A 1 733 ? -6.330 0.828 33.046 1.00 55.47 733 ASN A C 1
ATOM 5887 O O . ASN A 1 733 ? -6.254 1.981 32.631 1.00 55.47 733 ASN A O 1
ATOM 5891 N N . TYR A 1 734 ? -7.162 0.483 34.030 1.00 60.16 734 TYR A N 1
ATOM 5892 C CA . TYR A 1 734 ? -8.028 1.430 34.749 1.00 60.16 734 TYR A CA 1
ATOM 5893 C C . TYR A 1 734 ? -7.253 2.454 35.618 1.00 60.16 734 TYR A C 1
ATOM 5895 O O . TYR A 1 734 ? -7.854 3.304 36.268 1.00 60.16 734 TYR A O 1
ATOM 5903 N N . LEU A 1 735 ? -5.914 2.405 35.624 1.00 55.81 735 LEU A N 1
ATOM 5904 C CA . LEU A 1 735 ? -5.029 3.280 36.409 1.00 55.81 735 LEU A CA 1
ATOM 5905 C C . LEU A 1 735 ? -5.069 4.762 35.986 1.00 55.81 735 LEU A C 1
ATOM 5907 O O . LEU A 1 735 ? -4.693 5.627 36.770 1.00 55.81 735 LEU A O 1
ATOM 5911 N N . SER A 1 736 ? -5.537 5.079 34.776 1.00 55.75 736 SER A N 1
ATOM 5912 C CA . SER A 1 736 ? -5.753 6.464 34.319 1.00 55.75 736 SER A CA 1
ATOM 5913 C C . SER A 1 736 ? -7.065 7.085 34.824 1.00 55.75 736 SER A C 1
ATOM 5915 O O . SER A 1 736 ? -7.317 8.259 34.557 1.00 55.75 736 SER A O 1
ATOM 5917 N N . LEU A 1 737 ? -7.893 6.313 35.544 1.00 55.44 737 LEU A N 1
ATOM 5918 C CA . LEU A 1 737 ? -9.198 6.719 36.080 1.00 55.44 737 LEU A CA 1
ATOM 5919 C C . LEU A 1 737 ? -9.247 6.820 37.613 1.00 55.44 737 LEU A C 1
ATOM 5921 O O . LEU A 1 737 ? -10.302 7.148 38.139 1.00 55.44 737 LEU A O 1
ATOM 5925 N N . ILE A 1 738 ? -8.158 6.518 38.325 1.00 60.69 738 ILE A N 1
ATOM 5926 C CA . ILE A 1 738 ? -8.092 6.596 39.796 1.00 60.69 738 ILE A CA 1
ATOM 5927 C C . ILE A 1 738 ? -7.469 7.916 40.269 1.00 60.69 738 ILE A C 1
ATOM 5929 O O . ILE A 1 738 ? -6.783 8.596 39.512 1.00 60.69 738 ILE A O 1
ATOM 5933 N N . GLU A 1 739 ? -7.665 8.251 41.544 1.00 53.62 739 GLU A N 1
ATOM 5934 C CA . GLU A 1 739 ? -7.231 9.504 42.197 1.00 53.62 739 GLU A CA 1
ATOM 5935 C C . GLU A 1 739 ? -5.716 9.798 42.090 1.00 53.62 739 GLU A C 1
ATOM 5937 O O . GLU A 1 739 ? -5.286 10.946 42.006 1.00 53.62 739 GLU A O 1
ATOM 5942 N N . SER A 1 740 ? -4.880 8.757 42.022 1.00 60.31 740 SER A N 1
ATOM 5943 C CA . SER A 1 740 ? -3.429 8.865 41.790 1.00 60.31 740 SER A CA 1
ATOM 5944 C C . SER A 1 740 ? -3.034 8.871 40.301 1.00 60.31 740 SER A C 1
ATOM 5946 O O . SER A 1 740 ? -1.852 8.929 39.962 1.00 60.31 740 SER A O 1
ATOM 5948 N N . GLY A 1 741 ? -4.011 8.844 39.392 1.00 71.88 741 GLY A N 1
ATOM 5949 C CA . GLY A 1 741 ? -3.851 8.617 37.954 1.00 71.88 741 GLY A CA 1
ATOM 5950 C C . GLY A 1 741 ? -3.356 9.808 37.130 1.00 71.88 741 GLY A C 1
ATOM 5951 O O . GLY A 1 741 ? -3.218 9.671 35.916 1.00 71.88 741 GLY A O 1
ATOM 5952 N N . ARG A 1 742 ? -3.057 10.970 37.737 1.00 85.62 742 ARG A N 1
ATOM 5953 C CA . ARG A 1 742 ? -2.578 12.172 37.015 1.00 85.62 742 ARG A CA 1
ATOM 5954 C C . ARG A 1 742 ? -1.351 11.869 36.152 1.00 85.62 742 ARG A C 1
ATOM 5956 O O . ARG A 1 742 ? -1.346 12.187 34.965 1.00 85.62 742 ARG A O 1
ATOM 5963 N N . SER A 1 743 ? -0.318 11.273 36.746 1.00 82.12 743 SER A N 1
ATOM 5964 C CA . SER A 1 743 ? 0.940 10.955 36.058 1.00 82.12 743 SER A CA 1
ATOM 5965 C C . SER A 1 743 ? 0.722 9.931 34.945 1.00 82.12 743 SER A C 1
ATOM 5967 O O . SER A 1 743 ? 1.222 10.124 33.840 1.00 82.12 743 SER A O 1
ATOM 5969 N N . ALA A 1 744 ? -0.095 8.904 35.200 1.00 79.44 744 ALA A N 1
ATOM 5970 C CA . ALA A 1 744 ? -0.482 7.907 34.207 1.00 79.44 744 ALA A CA 1
ATOM 5971 C C . ALA A 1 744 ? -1.227 8.543 33.019 1.00 79.44 744 ALA A C 1
ATOM 5973 O O . ALA A 1 744 ? -0.874 8.288 31.872 1.00 79.44 744 ALA A O 1
ATOM 5974 N N . LEU A 1 745 ? -2.203 9.423 33.269 1.00 84.44 745 LEU A N 1
ATOM 5975 C CA . LEU A 1 745 ? -2.936 10.145 32.223 1.00 84.44 745 LEU A CA 1
ATOM 5976 C C . LEU A 1 745 ? -2.020 11.083 31.419 1.00 84.44 745 LEU A C 1
ATOM 5978 O O . LEU A 1 745 ? -2.119 11.135 30.194 1.00 84.44 745 LEU A O 1
ATOM 5982 N N . GLN A 1 746 ? -1.100 11.795 32.076 1.00 88.31 746 GLN A N 1
ATOM 5983 C CA . GLN A 1 746 ? -0.116 12.644 31.395 1.00 88.31 746 GLN A CA 1
ATOM 5984 C C . GLN A 1 746 ? 0.853 11.826 30.533 1.00 88.31 746 GLN A C 1
ATOM 5986 O O . GLN A 1 746 ? 1.097 12.186 29.379 1.00 88.31 746 GLN A O 1
ATOM 5991 N N . GLU A 1 747 ? 1.370 10.707 31.048 1.00 82.50 747 GLU A N 1
ATOM 5992 C CA . GLU A 1 747 ? 2.231 9.807 30.280 1.00 82.50 747 GLU A CA 1
ATOM 5993 C C . GLU A 1 747 ? 1.479 9.244 29.067 1.00 82.50 747 GLU A C 1
ATOM 5995 O O . GLU A 1 747 ? 1.982 9.270 27.943 1.00 82.50 747 GLU A O 1
ATOM 6000 N N . MET A 1 748 ? 0.247 8.798 29.274 1.00 80.94 748 MET A N 1
ATOM 6001 C CA . MET A 1 748 ? -0.611 8.241 28.240 1.00 80.94 748 MET A CA 1
ATOM 6002 C C . MET A 1 748 ? -0.907 9.262 27.132 1.00 80.94 748 MET A C 1
ATOM 6004 O O . MET A 1 748 ? -0.729 8.958 25.954 1.00 80.94 748 MET A O 1
ATOM 6008 N N . LEU A 1 749 ? -1.267 10.502 27.483 1.00 85.94 749 LEU A N 1
ATOM 6009 C CA . LEU A 1 749 ? -1.470 11.585 26.513 1.00 85.94 749 LEU A CA 1
ATOM 6010 C C . LEU A 1 749 ? -0.169 11.984 25.796 1.00 85.94 749 LEU A C 1
ATOM 6012 O O . LEU A 1 749 ? -0.214 12.382 24.631 1.00 85.94 749 LEU A O 1
ATOM 6016 N N . SER A 1 750 ? 0.999 11.810 26.429 1.00 86.81 750 SER A N 1
ATOM 6017 C CA . SER A 1 750 ? 2.300 12.045 25.783 1.00 86.81 750 SER A CA 1
ATOM 6018 C C . SER A 1 750 ? 2.545 11.115 24.586 1.00 86.81 750 SER A C 1
ATOM 6020 O O . SER A 1 750 ? 3.173 11.536 23.615 1.00 86.81 750 SER A O 1
ATOM 6022 N N . LEU A 1 751 ? 1.969 9.902 24.582 1.00 83.19 751 LEU A N 1
ATOM 6023 C CA . LEU A 1 751 ? 2.030 8.972 23.442 1.00 83.19 751 LEU A CA 1
ATOM 6024 C C . LEU A 1 751 ? 1.322 9.523 22.192 1.00 83.19 751 LEU A C 1
ATOM 6026 O O . LEU A 1 751 ? 1.676 9.163 21.069 1.00 83.19 751 LEU A O 1
ATOM 6030 N N . TYR A 1 752 ? 0.344 10.414 22.378 1.00 84.25 752 TYR A N 1
ATOM 6031 C CA . TYR A 1 752 ? -0.386 11.069 21.293 1.00 84.25 752 TYR A CA 1
ATOM 6032 C C . TYR A 1 752 ? 0.299 12.358 20.811 1.00 84.25 752 TYR A C 1
ATOM 6034 O O . TYR A 1 752 ? -0.005 12.831 19.716 1.00 84.25 752 TYR A O 1
ATOM 6042 N N . ASN A 1 753 ? 1.280 12.896 21.548 1.00 86.56 753 ASN A N 1
ATOM 6043 C CA . ASN A 1 753 ? 2.093 14.031 21.102 1.00 86.56 753 ASN A CA 1
ATOM 6044 C C . ASN A 1 753 ? 3.229 13.591 20.156 1.00 86.56 753 ASN A C 1
ATOM 6046 O O . ASN A 1 753 ? 4.409 13.824 20.413 1.00 86.56 753 ASN A O 1
ATOM 6050 N N . GLN A 1 754 ? 2.877 12.929 19.051 1.00 79.50 754 GLN A N 1
ATOM 6051 C CA . GLN A 1 754 ? 3.844 12.302 18.138 1.00 79.50 754 GLN A CA 1
ATOM 6052 C C . GLN A 1 754 ? 4.811 13.298 17.472 1.00 79.50 754 GLN A C 1
ATOM 6054 O O . GLN A 1 754 ? 5.888 12.897 17.041 1.00 79.50 754 GLN A O 1
ATOM 6059 N N . THR A 1 755 ? 4.447 14.581 17.413 1.00 78.75 755 THR A N 1
ATOM 6060 C CA . THR A 1 755 ? 5.251 15.671 16.835 1.00 78.75 755 THR A CA 1
ATOM 6061 C C . THR A 1 755 ? 6.162 16.381 17.834 1.00 78.75 755 THR A C 1
ATOM 6063 O O . THR A 1 755 ? 6.793 17.365 17.460 1.00 78.75 755 THR A O 1
ATOM 6066 N N . ASP A 1 756 ? 6.181 15.953 19.103 1.00 83.25 756 ASP A N 1
ATOM 6067 C CA . ASP A 1 756 ? 6.838 16.667 20.209 1.00 83.25 756 ASP A CA 1
ATOM 6068 C C . ASP A 1 756 ? 6.435 18.155 20.289 1.00 83.25 756 ASP A C 1
ATOM 6070 O O . ASP A 1 756 ? 7.216 19.018 20.688 1.00 83.25 756 ASP A O 1
ATOM 6074 N N . SER A 1 757 ? 5.184 18.472 19.923 1.00 87.56 757 SER A N 1
ATOM 6075 C CA . SER A 1 757 ? 4.674 19.845 19.931 1.00 87.56 757 SER A CA 1
ATOM 6076 C C . SER A 1 757 ? 4.790 20.448 21.337 1.00 87.56 757 SER A C 1
ATOM 6078 O O . SER A 1 757 ? 4.225 19.878 22.283 1.00 87.56 757 SER A O 1
ATOM 6080 N N . PRO A 1 758 ? 5.453 21.611 21.502 1.00 90.12 758 PRO A N 1
ATOM 6081 C CA . PRO A 1 758 ? 5.593 22.258 22.804 1.00 90.12 758 PRO A CA 1
ATOM 6082 C C . PRO A 1 758 ? 4.245 22.769 23.330 1.00 90.12 758 PRO A C 1
ATOM 6084 O O . PRO A 1 758 ? 4.024 22.788 24.538 1.00 90.12 758 PRO A O 1
ATOM 6087 N N . VAL A 1 759 ? 3.308 23.114 22.437 1.00 90.12 759 VAL A N 1
ATOM 6088 C CA . VAL A 1 759 ? 1.935 23.502 22.800 1.00 90.12 759 VAL A CA 1
ATOM 6089 C C . VAL A 1 759 ? 1.186 22.313 23.402 1.00 90.12 759 VAL A C 1
ATOM 6091 O O . VAL A 1 759 ? 0.587 22.442 24.466 1.00 90.12 759 VAL A O 1
ATOM 6094 N N . ASN A 1 760 ? 1.274 21.137 22.772 1.00 90.94 760 ASN A N 1
ATOM 6095 C CA . ASN A 1 760 ? 0.641 19.920 23.283 1.00 90.94 760 ASN A CA 1
ATOM 6096 C C . ASN A 1 760 ? 1.283 19.480 24.606 1.00 90.94 760 ASN A C 1
ATOM 6098 O O . ASN A 1 760 ? 0.574 19.153 25.552 1.00 90.94 760 ASN A O 1
ATOM 6102 N N . ALA A 1 761 ? 2.618 19.512 24.697 1.00 92.12 761 ALA A N 1
ATOM 6103 C CA . ALA A 1 761 ? 3.345 19.183 25.921 1.00 92.12 761 ALA A CA 1
ATOM 6104 C C . ALA A 1 761 ? 2.931 20.098 27.088 1.00 92.12 761 ALA A C 1
ATOM 6106 O O . ALA A 1 761 ? 2.629 19.602 28.173 1.00 92.12 761 ALA A O 1
ATOM 6107 N N . ARG A 1 762 ? 2.816 21.413 26.844 1.00 93.00 762 ARG A N 1
ATOM 6108 C CA . ARG A 1 762 ? 2.304 22.388 27.818 1.00 93.00 762 ARG A CA 1
ATOM 6109 C C . ARG A 1 762 ? 0.864 22.065 28.232 1.00 93.00 762 ARG A C 1
ATOM 6111 O O . ARG A 1 762 ? 0.585 21.980 29.422 1.00 93.00 762 ARG A O 1
ATOM 6118 N N . GLN A 1 763 ? -0.042 21.805 27.288 1.00 92.94 763 GLN A N 1
ATOM 6119 C CA . GLN A 1 763 ? -1.432 21.449 27.612 1.00 92.94 763 GLN A CA 1
ATOM 6120 C C . GLN A 1 763 ? -1.547 20.144 28.419 1.00 92.94 763 GLN A C 1
ATOM 6122 O O . GLN A 1 763 ? -2.384 20.055 29.312 1.00 92.94 763 GLN A O 1
ATOM 6127 N N . ILE A 1 764 ? -0.698 19.144 28.163 1.00 92.88 764 ILE A N 1
ATOM 6128 C CA . ILE A 1 764 ? -0.659 17.898 28.947 1.00 92.88 764 ILE A CA 1
ATOM 6129 C C . ILE A 1 764 ? -0.129 18.165 30.368 1.00 92.88 764 ILE A C 1
ATOM 6131 O O . ILE A 1 764 ? -0.706 17.683 31.345 1.00 92.88 764 ILE A O 1
ATOM 6135 N N . GLN A 1 765 ? 0.921 18.981 30.513 1.00 93.06 765 GLN A N 1
ATOM 6136 C CA . GLN A 1 765 ? 1.440 19.408 31.822 1.00 93.06 765 GLN A CA 1
ATOM 6137 C C . GLN A 1 765 ? 0.402 20.195 32.644 1.00 93.06 765 GLN A C 1
ATOM 6139 O O . GLN A 1 765 ? 0.358 20.046 33.866 1.00 93.06 765 GLN A O 1
ATOM 6144 N N . GLY A 1 766 ? -0.476 20.944 31.967 1.00 93.12 766 GLY A N 1
ATOM 6145 C CA . GLY A 1 766 ? -1.595 21.696 32.544 1.00 93.12 766 GLY A CA 1
ATOM 6146 C C . GLY A 1 766 ? -2.691 20.865 33.220 1.00 93.12 766 GLY A C 1
ATOM 6147 O O . GLY A 1 766 ? -3.536 21.432 33.913 1.00 93.12 766 GLY A O 1
ATOM 6148 N N . LEU A 1 767 ? -2.686 19.537 33.081 1.00 92.62 767 LEU A N 1
ATOM 6149 C CA . LEU A 1 767 ? -3.515 18.662 33.912 1.00 92.62 767 LEU A CA 1
ATOM 6150 C C . LEU A 1 767 ? -2.992 18.701 35.352 1.00 92.62 767 LEU A C 1
ATOM 6152 O O . LEU A 1 767 ? -1.870 18.260 35.600 1.00 92.62 767 LEU A O 1
ATOM 6156 N N . TYR A 1 768 ? -3.778 19.238 36.289 1.00 92.06 768 TYR A N 1
ATOM 6157 C CA . TYR A 1 768 ? -3.350 19.510 37.667 1.00 92.06 768 TYR A CA 1
ATOM 6158 C C . TYR A 1 768 ? -3.726 18.388 38.647 1.00 92.06 768 TYR A C 1
ATOM 6160 O O . TYR A 1 768 ? -2.876 17.963 39.428 1.00 92.06 768 TYR A O 1
ATOM 6168 N N . ALA A 1 769 ? -4.958 17.878 38.583 1.00 90.12 769 ALA A N 1
ATOM 6169 C CA . ALA A 1 769 ? -5.426 16.746 39.389 1.00 90.12 769 ALA A CA 1
ATOM 6170 C C . ALA A 1 769 ? -6.570 16.002 38.683 1.00 90.12 769 ALA A C 1
ATOM 6172 O O . ALA A 1 769 ? -7.269 16.597 37.862 1.00 90.12 769 ALA A O 1
ATOM 6173 N N . ILE A 1 770 ? -6.766 14.725 39.014 1.00 90.25 770 ILE A N 1
ATOM 6174 C CA . ILE A 1 770 ? -7.915 13.916 38.594 1.00 90.25 770 ILE A CA 1
ATOM 6175 C C . ILE A 1 770 ? -8.476 13.184 39.815 1.00 90.25 770 ILE A C 1
ATOM 6177 O O . ILE A 1 770 ? -7.727 12.582 40.575 1.00 90.25 770 ILE A O 1
ATOM 6181 N N . GLU A 1 771 ? -9.787 13.260 39.999 1.00 88.88 771 GLU A N 1
ATOM 6182 C CA . GLU A 1 771 ? -10.544 12.659 41.098 1.00 88.88 771 GLU A CA 1
ATOM 6183 C C . GLU A 1 771 ? -11.647 11.774 40.499 1.00 88.88 771 GLU A C 1
ATOM 6185 O O . GLU A 1 771 ? -12.215 12.105 39.452 1.00 88.88 771 GLU A O 1
ATOM 6190 N N . SER A 1 772 ? -11.981 10.667 41.163 1.00 88.69 772 SER A N 1
ATOM 6191 C CA . SER A 1 772 ? -12.983 9.705 40.687 1.00 88.69 772 SER A CA 1
ATOM 6192 C C . SER A 1 772 ? -13.895 9.242 41.817 1.00 88.69 772 SER A C 1
ATOM 6194 O O . SER A 1 772 ? -13.405 8.713 42.813 1.00 88.69 772 SER A O 1
ATOM 6196 N N . ALA A 1 773 ? -15.211 9.366 41.647 1.00 89.12 773 ALA A N 1
ATOM 6197 C CA . ALA A 1 773 ? -16.199 8.953 42.642 1.00 89.12 773 ALA A CA 1
ATOM 6198 C C . ALA A 1 773 ? -17.233 7.982 42.041 1.00 89.12 773 ALA A C 1
ATOM 6200 O O . ALA A 1 773 ? -17.725 8.226 40.934 1.00 89.12 773 ALA A O 1
ATOM 6201 N N . PRO A 1 774 ? -17.621 6.903 42.749 1.00 89.62 774 PRO A N 1
ATOM 6202 C CA . PRO A 1 774 ? -18.766 6.087 42.363 1.00 89.62 774 PRO A CA 1
ATOM 6203 C C . PRO A 1 774 ? -20.046 6.926 42.335 1.00 89.62 774 PRO A C 1
ATOM 6205 O O . PRO A 1 774 ? -20.362 7.634 43.289 1.00 89.62 774 PRO A O 1
ATOM 6208 N N . ALA A 1 775 ? -20.803 6.812 41.252 1.00 91.06 775 ALA A N 1
ATOM 6209 C CA . ALA A 1 775 ? -22.005 7.591 41.002 1.00 91.06 775 ALA A CA 1
ATOM 6210 C C . ALA A 1 775 ? -23.162 6.701 40.534 1.00 91.06 775 ALA A C 1
ATOM 6212 O O . ALA A 1 775 ? -22.978 5.573 40.070 1.00 91.06 775 ALA A O 1
ATOM 6213 N N . VAL A 1 776 ? -24.383 7.220 40.643 1.00 90.38 776 VAL A N 1
ATOM 6214 C CA . VAL A 1 776 ? -25.595 6.579 40.123 1.00 90.38 776 VAL A CA 1
ATOM 6215 C C . VAL A 1 776 ? -26.354 7.606 39.299 1.00 90.38 776 VAL A C 1
ATOM 6217 O O . VAL A 1 776 ? -26.552 8.737 39.738 1.00 90.38 776 VAL A O 1
ATOM 6220 N N . THR A 1 777 ? -26.786 7.220 38.101 1.00 85.94 777 THR A N 1
ATOM 6221 C CA . THR A 1 777 ? -27.607 8.074 37.240 1.00 85.94 777 THR A CA 1
ATOM 6222 C C . THR A 1 777 ? -28.794 7.303 36.692 1.00 85.94 777 THR A C 1
ATOM 6224 O O . THR A 1 777 ? -28.747 6.079 36.556 1.00 85.94 777 THR A O 1
ATOM 6227 N N . ARG A 1 778 ? -29.877 8.012 36.372 1.00 81.38 778 ARG A N 1
ATOM 6228 C CA . ARG A 1 778 ? -31.029 7.411 35.704 1.00 81.38 778 ARG A CA 1
ATOM 6229 C C . ARG A 1 778 ? -30.798 7.442 34.198 1.00 81.38 778 ARG A C 1
ATOM 6231 O O . ARG A 1 778 ? -30.819 8.510 33.592 1.00 81.38 778 ARG A O 1
ATOM 6238 N N . VAL A 1 779 ? -30.633 6.273 33.592 1.00 71.62 779 VAL A N 1
ATOM 6239 C CA . VAL A 1 779 ? -30.582 6.120 32.134 1.00 71.62 779 VAL A CA 1
ATOM 6240 C C . VAL A 1 779 ? -31.988 5.793 31.639 1.00 71.62 779 VAL A C 1
ATOM 6242 O O . VAL A 1 779 ? -32.715 5.028 32.270 1.00 71.62 779 VAL A O 1
ATOM 6245 N N . SER A 1 780 ? -32.401 6.408 30.530 1.00 60.97 780 SER A N 1
ATOM 6246 C CA . SER A 1 780 ? -33.672 6.113 29.857 1.00 60.97 780 SER A CA 1
ATOM 6247 C C . SER A 1 780 ? -33.411 5.902 28.368 1.00 60.97 780 SER A C 1
ATOM 6249 O O . SER A 1 780 ? -33.228 6.859 27.619 1.00 60.97 780 SER A O 1
ATOM 6251 N N . GLY A 1 781 ? -33.335 4.635 27.965 1.00 62.31 781 GLY A N 1
ATOM 6252 C CA . GLY A 1 781 ? -33.291 4.204 26.570 1.00 62.31 781 GLY A CA 1
ATOM 6253 C C . GLY A 1 781 ? -34.694 3.949 26.011 1.00 62.31 781 GLY A C 1
ATOM 6254 O O . GLY A 1 781 ? -35.695 4.124 26.701 1.00 62.31 781 GLY A O 1
ATOM 6255 N N . ARG A 1 782 ? -34.779 3.490 24.754 1.00 52.31 782 ARG A N 1
ATOM 6256 C CA . ARG A 1 782 ? -36.070 3.200 24.093 1.00 52.31 782 ARG A CA 1
ATOM 6257 C C . ARG A 1 782 ? -36.906 2.122 24.798 1.00 52.31 782 ARG A C 1
ATOM 6259 O O . ARG A 1 782 ? -38.125 2.230 24.782 1.00 52.31 782 ARG A O 1
ATOM 6266 N N . ASN A 1 783 ? -36.254 1.123 25.402 1.00 55.00 783 ASN A N 1
ATOM 6267 C CA . ASN A 1 783 ? -36.909 -0.057 25.986 1.00 55.00 783 ASN A CA 1
ATOM 6268 C C . ASN A 1 783 ? -36.603 -0.258 27.488 1.00 55.00 783 ASN A C 1
ATOM 6270 O O . ASN A 1 783 ? -37.099 -1.208 28.080 1.00 55.00 783 ASN A O 1
ATOM 6274 N N . PHE A 1 784 ? -35.789 0.606 28.106 1.00 57.72 784 PHE A N 1
ATOM 6275 C CA . PHE A 1 784 ? -35.343 0.466 29.498 1.00 57.72 784 PHE A CA 1
ATOM 6276 C C . PHE A 1 784 ? -35.218 1.839 30.170 1.00 57.72 784 PHE A C 1
ATOM 6278 O O . PHE A 1 784 ? -34.617 2.756 29.609 1.00 57.72 784 PHE A O 1
ATOM 6285 N N . SER A 1 785 ? -35.757 1.983 31.383 1.00 66.38 785 SER A N 1
ATOM 6286 C CA . SER A 1 785 ? -35.498 3.128 32.265 1.00 66.38 785 SER A CA 1
ATOM 6287 C C . SER A 1 785 ? -35.099 2.589 33.631 1.00 66.38 785 SER A C 1
ATOM 6289 O O . SER A 1 785 ? -35.881 1.888 34.270 1.00 66.38 785 SER A O 1
ATOM 6291 N N . GLY A 1 786 ? -33.887 2.907 34.075 1.00 76.06 786 GLY A N 1
ATOM 6292 C CA . GLY A 1 786 ? -33.321 2.337 35.291 1.00 76.06 786 GLY A CA 1
ATOM 6293 C C . GLY A 1 786 ? -32.159 3.152 35.840 1.00 76.06 786 GLY A C 1
ATOM 6294 O O . GLY A 1 786 ? -31.642 4.065 35.192 1.00 76.06 786 GLY A O 1
ATOM 6295 N N . PHE A 1 787 ? -31.760 2.827 37.067 1.00 84.50 787 PHE A N 1
ATOM 6296 C CA . PHE A 1 787 ? -30.578 3.405 37.694 1.00 84.50 787 PHE A CA 1
ATOM 6297 C C . PHE A 1 787 ? -29.347 2.581 37.328 1.00 84.50 787 PHE A C 1
ATOM 6299 O O . PHE A 1 787 ? -29.255 1.402 37.662 1.00 84.50 787 PHE A O 1
ATOM 6306 N N . VAL A 1 788 ? -28.398 3.224 36.657 1.00 84.62 788 VAL A N 1
ATOM 6307 C CA . VAL A 1 788 ? -27.118 2.640 36.254 1.00 84.62 788 VAL A CA 1
ATOM 6308 C C . VAL A 1 788 ? -26.045 3.176 37.199 1.00 84.62 788 VAL A C 1
ATOM 6310 O O . VAL A 1 788 ? -26.063 4.358 37.554 1.00 84.62 788 VAL A O 1
ATOM 6313 N N . ARG A 1 789 ? -25.133 2.307 37.647 1.00 87.94 789 ARG A N 1
ATOM 6314 C CA . ARG A 1 789 ? -23.948 2.702 38.426 1.00 87.94 789 ARG A CA 1
ATOM 6315 C C . ARG A 1 789 ? -22.842 3.145 37.471 1.00 87.94 789 ARG A C 1
ATOM 6317 O O . ARG A 1 789 ? -22.766 2.643 36.360 1.00 87.94 789 ARG A O 1
ATOM 6324 N N . GLY A 1 790 ? -21.987 4.058 37.895 1.00 88.25 790 GLY A N 1
ATOM 6325 C CA . GLY A 1 790 ? -20.894 4.563 37.073 1.00 88.25 790 GLY A CA 1
ATOM 6326 C C . GLY A 1 790 ? -19.875 5.344 37.881 1.00 88.25 790 GLY A C 1
ATOM 6327 O O . GLY A 1 790 ? -19.847 5.250 39.108 1.00 88.25 790 GLY A O 1
ATOM 6328 N N . THR A 1 791 ? -19.058 6.123 37.182 1.00 88.50 791 THR A N 1
ATOM 6329 C CA . THR A 1 791 ? -17.970 6.912 37.760 1.00 88.50 791 THR A CA 1
ATOM 6330 C C . THR A 1 791 ? -18.100 8.371 37.340 1.00 88.50 791 THR A C 1
ATOM 6332 O O . THR A 1 791 ? -18.032 8.698 36.151 1.00 88.50 791 THR A O 1
ATOM 6335 N N . ASP A 1 792 ? -18.241 9.257 38.320 1.00 91.12 792 ASP A N 1
ATOM 6336 C CA . ASP A 1 792 ? -18.029 10.687 38.127 1.00 91.12 792 ASP A CA 1
ATOM 6337 C C . ASP A 1 792 ? -16.526 10.970 38.174 1.00 91.12 792 ASP A C 1
ATOM 6339 O O . ASP A 1 792 ? -15.830 10.537 39.091 1.00 91.12 792 ASP A O 1
ATOM 6343 N N . ILE A 1 793 ? -16.029 11.692 37.174 1.00 91.31 793 ILE A N 1
ATOM 6344 C CA . ILE A 1 793 ? -14.626 12.073 37.024 1.00 91.31 793 ILE A CA 1
ATOM 6345 C C . ILE A 1 793 ? -14.558 13.590 37.151 1.00 91.31 793 ILE A C 1
ATOM 6347 O O . ILE A 1 793 ? -15.170 14.303 36.354 1.00 91.31 793 ILE A O 1
ATOM 6351 N N . THR A 1 794 ? -13.796 14.092 38.118 1.00 92.62 794 THR A N 1
ATOM 6352 C CA . THR A 1 794 ? -13.470 15.517 38.209 1.00 92.62 794 THR A CA 1
ATOM 6353 C C . THR A 1 794 ? -12.026 15.720 37.786 1.00 92.62 794 THR A C 1
ATOM 6355 O O . THR A 1 794 ? -11.113 15.161 38.383 1.00 92.62 794 THR A O 1
ATOM 6358 N N . LEU A 1 795 ? -11.807 16.530 36.754 1.00 92.38 795 LEU A N 1
ATOM 6359 C CA . LEU A 1 795 ? -10.478 16.860 36.254 1.00 92.38 795 LEU A CA 1
ATOM 6360 C C . LEU A 1 795 ? -10.202 18.350 36.495 1.00 92.38 795 LEU A C 1
ATOM 6362 O O . LEU A 1 795 ? -10.901 19.228 35.985 1.00 92.38 795 LEU A O 1
ATOM 6366 N N . THR A 1 796 ? -9.172 18.632 37.286 1.00 93.38 796 THR A N 1
ATOM 6367 C CA . THR A 1 796 ? -8.733 19.992 37.613 1.00 93.38 796 THR A CA 1
ATOM 6368 C C . THR A 1 796 ? -7.584 20.383 36.690 1.00 93.38 796 THR A C 1
ATOM 6370 O O . THR A 1 796 ? -6.600 19.650 36.563 1.00 93.38 796 THR A O 1
ATOM 6373 N N . MET A 1 797 ? -7.702 21.538 36.038 1.00 93.12 797 MET A N 1
ATOM 6374 C CA . MET A 1 797 ? -6.773 22.009 35.004 1.00 93.12 797 MET A CA 1
ATOM 6375 C C . MET A 1 797 ? -6.194 23.382 35.369 1.00 93.12 797 MET A C 1
ATOM 6377 O O . MET A 1 797 ? -6.897 24.256 35.871 1.00 93.12 797 MET A O 1
ATOM 6381 N N . ASP A 1 798 ? -4.904 23.590 35.126 1.00 93.31 798 ASP A N 1
ATOM 6382 C CA . ASP A 1 798 ? -4.228 24.865 35.376 1.00 93.31 798 ASP A CA 1
ATOM 6383 C C . ASP A 1 798 ? -4.362 25.781 34.146 1.00 93.31 798 ASP A C 1
ATOM 6385 O O . ASP A 1 798 ? -3.784 25.512 33.091 1.00 93.31 798 ASP A O 1
ATOM 6389 N N . GLY A 1 799 ? -5.154 26.853 34.259 1.00 89.44 799 GLY A N 1
ATOM 6390 C CA . GLY A 1 799 ? -5.544 27.700 33.128 1.00 89.44 799 GLY A CA 1
ATOM 6391 C C . GLY A 1 799 ? -4.374 28.373 32.402 1.00 89.44 799 GLY A C 1
ATOM 6392 O O . GLY A 1 799 ? -4.436 28.574 31.188 1.00 89.44 799 GLY A O 1
ATOM 6393 N N . GLU A 1 800 ? -3.268 28.631 33.102 1.00 91.69 800 GLU A N 1
ATOM 6394 C CA . GLU A 1 800 ? -2.047 29.238 32.549 1.00 91.69 800 GLU A CA 1
ATOM 6395 C C . GLU A 1 800 ? -1.353 28.349 31.501 1.00 91.69 800 GLU A C 1
ATOM 6397 O O . GLU A 1 800 ? -0.568 28.828 30.674 1.00 91.69 800 GLU A O 1
ATOM 6402 N N . TYR A 1 801 ? -1.667 27.052 31.470 1.00 92.50 801 TYR A N 1
ATOM 6403 C CA . TYR A 1 801 ? -1.134 26.104 30.490 1.00 92.50 801 TYR A CA 1
ATOM 6404 C C . TYR A 1 801 ? -1.958 26.037 29.193 1.00 92.50 801 TYR A C 1
ATOM 6406 O O . TYR A 1 801 ? -1.491 25.460 28.211 1.00 92.50 801 TYR A O 1
ATOM 6414 N N . TYR A 1 802 ? -3.132 26.679 29.147 1.00 89.69 802 TYR A N 1
ATOM 6415 C CA . TYR A 1 802 ? -4.050 26.670 27.997 1.00 89.69 802 TYR A CA 1
ATOM 6416 C C . TYR A 1 802 ? -4.178 28.035 27.301 1.00 89.69 802 TYR A C 1
ATOM 6418 O O . TYR A 1 802 ? -5.083 28.227 26.492 1.00 89.69 802 TYR A O 1
ATOM 6426 N N . VAL A 1 803 ? -3.267 28.979 27.567 1.00 83.00 803 VAL A N 1
ATOM 6427 C CA . VAL A 1 803 ? -3.201 30.276 26.868 1.00 83.00 803 VAL A CA 1
ATOM 6428 C C . VAL A 1 803 ? -3.081 30.057 25.352 1.00 83.00 803 VAL A C 1
ATOM 6430 O O . VAL A 1 803 ? -2.186 29.352 24.890 1.00 83.00 803 VAL A O 1
ATOM 6433 N N . GLY A 1 804 ? -4.001 30.642 24.579 1.00 78.62 804 GLY A N 1
ATOM 6434 C CA . GLY A 1 804 ? -4.112 30.434 23.126 1.00 78.62 804 GLY A CA 1
ATOM 6435 C C . GLY A 1 804 ? -4.831 29.141 22.702 1.00 78.62 804 GLY A C 1
ATOM 6436 O O . GLY A 1 804 ? -4.976 28.892 21.507 1.00 78.62 804 GLY A O 1
ATOM 6437 N N . GLY A 1 805 ? -5.299 28.327 23.653 1.00 79.50 805 GLY A N 1
ATOM 6438 C CA . GLY A 1 805 ? -6.121 27.135 23.435 1.00 79.50 805 GLY A CA 1
ATOM 6439 C C . GLY A 1 805 ? -7.469 27.210 24.162 1.00 79.50 805 GLY A C 1
ATOM 6440 O O . GLY A 1 805 ? -7.845 28.241 24.711 1.00 79.50 805 GLY A O 1
ATOM 6441 N N . SER A 1 806 ? -8.212 26.099 24.171 1.00 86.00 806 SER A N 1
ATOM 6442 C CA . SER A 1 806 ? -9.498 25.992 24.873 1.00 86.00 806 SER A CA 1
ATOM 6443 C C . SER A 1 806 ? -9.521 24.777 25.796 1.00 86.00 806 SER A C 1
ATOM 6445 O O . SER A 1 806 ? -9.493 23.635 25.334 1.00 86.00 806 SER A O 1
ATOM 6447 N N . ILE A 1 807 ? -9.632 25.043 27.102 1.00 89.81 807 ILE A N 1
ATOM 6448 C CA . ILE A 1 807 ? -9.857 24.037 28.154 1.00 89.81 807 ILE A CA 1
ATOM 6449 C C . ILE A 1 807 ? -11.088 23.190 27.817 1.00 89.81 807 ILE A C 1
ATOM 6451 O O . ILE A 1 807 ? -11.029 21.966 27.877 1.00 89.81 807 ILE A O 1
ATOM 6455 N N . TYR A 1 808 ? -12.182 23.835 27.396 1.00 89.31 808 TYR A N 1
ATOM 6456 C CA . TYR A 1 808 ? -13.437 23.166 27.054 1.00 89.31 808 TYR A CA 1
ATOM 6457 C C . TYR A 1 808 ? -13.287 22.194 25.875 1.00 89.31 808 TYR A C 1
ATOM 6459 O O . TYR A 1 808 ? -13.824 21.087 25.914 1.00 89.31 808 TYR A O 1
ATOM 6467 N N . LEU A 1 809 ? -12.537 22.574 24.832 1.00 89.38 809 LEU A N 1
ATOM 6468 C CA . LEU A 1 809 ? -12.311 21.707 23.672 1.00 89.38 809 LEU A CA 1
ATOM 6469 C C . LEU A 1 809 ? -11.426 20.505 24.031 1.00 89.38 809 LEU A C 1
ATOM 6471 O O . LEU A 1 809 ? -11.741 19.380 23.647 1.00 89.38 809 LEU A O 1
ATOM 6475 N N . PHE A 1 810 ? -10.359 20.729 24.803 1.00 90.69 810 PHE A N 1
ATOM 6476 C CA . PHE A 1 810 ? -9.479 19.657 25.275 1.00 90.69 810 PHE A CA 1
ATOM 6477 C C . PHE A 1 810 ? -10.234 18.677 26.188 1.00 90.69 810 PHE A C 1
ATOM 6479 O O . PHE A 1 810 ? -10.209 17.468 25.966 1.00 90.69 810 PHE A O 1
ATOM 6486 N N . ALA A 1 811 ? -11.003 19.197 27.148 1.00 90.69 811 ALA A N 1
ATOM 6487 C CA . ALA A 1 811 ? -11.865 18.401 28.016 1.00 90.69 811 ALA A CA 1
ATOM 6488 C C . ALA A 1 811 ? -12.960 17.639 27.249 1.00 90.69 811 ALA A C 1
ATOM 6490 O O . ALA A 1 811 ? -13.237 16.489 27.577 1.00 90.69 811 ALA A O 1
ATOM 6491 N N . SER A 1 812 ? -13.532 18.222 26.189 1.00 90.75 812 SER A N 1
ATOM 6492 C CA . SER A 1 812 ? -14.507 17.531 25.329 1.00 90.75 812 SER A CA 1
ATOM 6493 C C . SER A 1 812 ? -13.910 16.311 24.620 1.00 90.75 812 SER A C 1
ATOM 6495 O O . SER A 1 812 ? -14.618 15.333 24.387 1.00 90.75 812 SER A O 1
ATOM 6497 N N . ALA A 1 813 ? -12.614 16.335 24.286 1.00 90.38 813 ALA A N 1
ATOM 6498 C CA . ALA A 1 813 ? -11.919 15.160 23.765 1.00 90.38 813 ALA A CA 1
ATOM 6499 C C . ALA A 1 813 ? -11.656 14.121 24.872 1.00 90.38 813 ALA A C 1
ATOM 6501 O O . ALA A 1 813 ? -11.874 12.927 24.656 1.00 90.38 813 ALA A O 1
ATOM 6502 N N . LEU A 1 814 ? -11.254 14.566 26.070 1.00 88.81 814 LEU A N 1
ATOM 6503 C CA . LEU A 1 814 ? -11.037 13.681 27.220 1.00 88.81 814 LEU A CA 1
ATOM 6504 C C . LEU A 1 814 ? -12.325 12.993 27.702 1.00 88.81 814 LEU A C 1
ATOM 6506 O O . LEU A 1 814 ? -12.284 11.823 28.061 1.00 88.81 814 LEU A O 1
ATOM 6510 N N . GLU A 1 815 ? -13.480 13.659 27.640 1.00 88.62 815 GLU A N 1
ATOM 6511 C CA . GLU A 1 815 ? -14.785 13.061 27.962 1.00 88.62 815 GLU A CA 1
ATOM 6512 C C . GLU A 1 815 ? -15.100 11.837 27.091 1.00 88.62 815 GLU A C 1
ATOM 6514 O O . GLU A 1 815 ? -15.571 10.811 27.587 1.00 88.62 815 GLU A O 1
ATOM 6519 N N . ARG A 1 816 ? -14.783 11.917 25.794 1.00 87.38 816 ARG A N 1
ATOM 6520 C CA . ARG A 1 816 ? -14.928 10.788 24.866 1.00 87.38 816 ARG A CA 1
ATOM 6521 C C . ARG A 1 816 ? -13.908 9.700 25.126 1.00 87.38 816 ARG A C 1
ATOM 6523 O O . ARG A 1 816 ? -14.263 8.529 25.053 1.00 87.38 816 ARG A O 1
ATOM 6530 N N . PHE A 1 817 ? -12.677 10.086 25.448 1.00 84.00 817 PHE A N 1
ATOM 6531 C CA . PHE A 1 817 ? -11.622 9.152 25.806 1.00 84.00 817 PHE A CA 1
ATOM 6532 C C . PHE A 1 817 ? -11.991 8.325 27.051 1.00 84.00 817 PHE A C 1
ATOM 6534 O O . PHE A 1 817 ? -11.961 7.099 26.987 1.00 84.00 817 PHE A O 1
ATOM 6541 N N . PHE A 1 818 ? -12.415 8.959 28.151 1.00 83.88 818 PHE A N 1
ATOM 6542 C CA . PHE A 1 818 ? -12.766 8.250 29.390 1.00 83.88 818 PHE A CA 1
ATOM 6543 C C . PHE A 1 818 ? -13.927 7.265 29.204 1.00 83.88 818 PHE A C 1
ATOM 6545 O O . PHE A 1 818 ? -13.907 6.176 29.775 1.00 83.88 818 PHE A O 1
ATOM 6552 N N . ALA A 1 819 ? -14.894 7.590 28.343 1.00 81.06 819 ALA A N 1
ATOM 6553 C CA . ALA A 1 819 ? -16.011 6.700 28.048 1.00 81.06 819 ALA A CA 1
ATOM 6554 C C . ALA A 1 819 ? -15.610 5.387 27.347 1.00 81.06 819 ALA A C 1
ATOM 6556 O O . ALA A 1 819 ? -16.364 4.421 27.424 1.00 81.06 819 ALA A O 1
ATOM 6557 N N . LEU A 1 820 ? -14.431 5.306 26.714 1.00 77.62 820 LEU A N 1
ATOM 6558 C CA . LEU A 1 820 ? -13.899 4.050 26.157 1.00 77.62 820 LEU A CA 1
ATOM 6559 C C . LEU A 1 820 ? -13.421 3.066 27.241 1.00 77.62 820 LEU A C 1
ATOM 6561 O O . LEU A 1 820 ? -13.280 1.879 26.968 1.00 77.62 820 LEU A O 1
ATOM 6565 N N . TYR A 1 821 ? -13.196 3.549 28.466 1.00 73.56 821 TYR A N 1
ATOM 6566 C CA . TYR A 1 821 ? -12.792 2.751 29.632 1.00 73.56 821 TYR A CA 1
ATOM 6567 C C . TYR A 1 821 ? -13.987 2.389 30.525 1.00 73.56 821 TYR A C 1
ATOM 6569 O O . TYR A 1 821 ? -13.822 1.818 31.604 1.00 73.56 821 TYR A O 1
ATOM 6577 N N . CYS A 1 822 ? -15.203 2.715 30.083 1.00 75.44 822 CYS A N 1
ATOM 6578 C CA . CYS A 1 822 ? -16.428 2.356 30.773 1.00 75.44 822 CYS A CA 1
ATOM 6579 C C . CYS A 1 822 ? -16.670 0.839 30.690 1.00 75.44 822 CYS A C 1
ATOM 6581 O O . CYS A 1 822 ? -16.576 0.239 29.618 1.00 75.44 822 CYS A O 1
ATOM 6583 N N . SER A 1 823 ? -16.983 0.201 31.820 1.00 73.12 823 SER A N 1
ATOM 6584 C CA . SER A 1 823 ? -17.395 -1.205 31.834 1.00 73.12 823 SER A CA 1
ATOM 6585 C C . SER A 1 823 ? -18.798 -1.385 31.222 1.00 73.12 823 SER A C 1
ATOM 6587 O O . SER A 1 823 ? -19.594 -0.444 31.222 1.00 73.12 823 SER A O 1
ATOM 6589 N N . PRO A 1 824 ? -19.151 -2.589 30.731 1.00 74.62 824 PRO A N 1
ATOM 6590 C CA . PRO A 1 824 ? -20.525 -2.895 30.330 1.00 74.62 824 PRO A CA 1
ATOM 6591 C C . PRO A 1 824 ? -21.527 -2.567 31.444 1.00 74.62 824 PRO A C 1
ATOM 6593 O O . PRO A 1 824 ? -21.234 -2.784 32.622 1.00 74.62 824 PRO A O 1
ATOM 6596 N N . ASN A 1 825 ? -22.705 -2.060 31.068 1.00 75.62 825 ASN A N 1
ATOM 6597 C CA . ASN A 1 825 ? -23.756 -1.613 31.994 1.00 75.62 825 ASN A CA 1
ATOM 6598 C C . ASN A 1 825 ? -23.294 -0.562 33.029 1.00 75.62 825 ASN A C 1
ATOM 6600 O O . ASN A 1 825 ? -23.757 -0.564 34.172 1.00 75.62 825 ASN A O 1
ATOM 6604 N N . SER A 1 826 ? -22.386 0.335 32.633 1.00 82.88 826 SER A N 1
ATOM 6605 C CA . SER A 1 826 ? -21.872 1.432 33.460 1.00 82.88 826 SER A CA 1
ATOM 6606 C C . SER A 1 826 ? -21.955 2.783 32.732 1.00 82.88 826 SER A C 1
ATOM 6608 O O . SER A 1 826 ? -22.402 2.861 31.585 1.00 82.88 826 SER A O 1
ATOM 6610 N N . PHE A 1 827 ? -21.533 3.866 33.388 1.00 86.19 827 PHE A N 1
ATOM 6611 C CA . PHE A 1 827 ? -21.281 5.158 32.741 1.00 86.19 827 PHE A CA 1
ATOM 6612 C C . PHE A 1 827 ? -20.028 5.845 33.302 1.00 86.19 827 PHE A C 1
ATOM 6614 O O . PHE A 1 827 ? -19.637 5.626 34.444 1.00 86.19 827 PHE A O 1
ATOM 6621 N N . THR A 1 828 ? -19.433 6.742 32.519 1.00 88.50 828 THR A N 1
ATOM 6622 C CA . THR A 1 828 ? -18.501 7.778 32.990 1.00 88.50 828 THR A CA 1
ATOM 6623 C C . THR A 1 828 ? -19.120 9.157 32.785 1.00 88.50 828 THR A C 1
ATOM 6625 O O . THR A 1 828 ? -19.795 9.373 31.775 1.00 88.50 828 THR A O 1
ATOM 6628 N N . ARG A 1 829 ? -18.888 10.106 33.693 1.00 91.12 829 ARG A N 1
ATOM 6629 C CA . ARG A 1 829 ? -19.357 11.496 33.563 1.00 91.12 829 ARG A CA 1
ATOM 6630 C C . ARG A 1 829 ? -18.235 12.463 33.928 1.00 91.12 829 ARG A C 1
ATOM 6632 O O . ARG A 1 829 ? -17.713 12.387 35.033 1.00 91.12 829 ARG A O 1
ATOM 6639 N N . LEU A 1 830 ? -17.869 13.367 33.016 1.00 92.88 830 LEU A N 1
ATOM 6640 C CA . LEU A 1 830 ? -16.777 14.321 33.237 1.00 92.88 830 LEU A CA 1
ATOM 6641 C C . LEU A 1 830 ? -17.280 15.658 33.803 1.00 92.88 830 LEU A C 1
ATOM 6643 O O . LEU A 1 830 ? -18.273 16.229 33.341 1.00 92.88 830 LEU A O 1
ATOM 6647 N N . CYS A 1 831 ? -16.534 16.182 34.766 1.00 94.31 831 CYS A N 1
ATOM 6648 C CA . CYS A 1 831 ? -16.638 17.519 35.326 1.00 94.31 831 CYS A CA 1
ATOM 6649 C C . CYS A 1 831 ? -15.251 18.181 35.308 1.00 94.31 831 CYS A C 1
ATOM 6651 O O . CYS A 1 831 ? -14.247 17.525 35.582 1.00 94.31 831 CYS A O 1
ATOM 6653 N N . ILE A 1 832 ? -15.182 19.477 34.998 1.00 94.56 832 ILE A N 1
ATOM 6654 C CA . ILE A 1 832 ? -13.927 20.237 34.914 1.00 94.56 832 ILE A CA 1
ATOM 6655 C C . ILE A 1 832 ? -13.930 21.376 35.925 1.00 94.56 832 ILE A C 1
ATOM 6657 O O . ILE A 1 832 ? -14.897 22.134 36.005 1.00 94.56 832 ILE A O 1
ATOM 6661 N N . LYS A 1 833 ? -12.819 21.526 36.645 1.00 93.44 833 LYS A N 1
ATOM 6662 C CA . LYS A 1 833 ? -12.497 22.676 37.505 1.00 93.44 833 LYS A CA 1
ATOM 6663 C C . LYS A 1 833 ? -11.226 23.351 36.979 1.00 93.44 833 LYS A C 1
ATOM 6665 O O . LYS A 1 833 ? -10.395 22.685 36.356 1.00 93.44 833 LYS A O 1
ATOM 6670 N N . THR A 1 834 ? -11.026 24.641 37.245 1.00 92.31 834 THR A N 1
ATOM 6671 C CA . THR A 1 834 ? -9.703 25.268 37.072 1.00 92.31 834 THR A CA 1
ATOM 6672 C C . THR A 1 834 ? -9.010 25.438 38.415 1.00 92.31 834 THR A C 1
ATOM 6674 O O . THR A 1 834 ? -9.651 25.603 39.446 1.00 92.31 834 THR A O 1
ATOM 6677 N N . LYS A 1 835 ? -7.678 25.437 38.418 1.00 90.38 835 LYS A N 1
ATOM 6678 C CA . LYS A 1 835 ? -6.883 25.764 39.612 1.00 90.38 835 LYS A CA 1
ATOM 6679 C C . LYS A 1 835 ? -7.114 27.212 40.081 1.00 90.38 835 LYS A C 1
ATOM 6681 O O . LYS A 1 835 ? -7.049 27.494 41.270 1.00 90.38 835 LYS A O 1
ATOM 6686 N N . GLN A 1 836 ? -7.384 28.122 39.144 1.00 87.12 836 GLN A N 1
ATOM 6687 C CA . GLN A 1 836 ? -7.607 29.548 39.395 1.00 87.12 836 GLN A CA 1
ATOM 6688 C C . GLN A 1 836 ? -9.022 29.878 39.914 1.00 87.12 836 GLN A C 1
ATOM 6690 O O . GLN A 1 836 ? -9.226 30.972 40.435 1.00 87.12 836 GLN A O 1
ATOM 6695 N N . GLN A 1 837 ? -10.011 28.987 39.756 1.00 80.94 837 GLN A N 1
ATOM 6696 C CA . GLN A 1 837 ? -11.397 29.229 40.173 1.00 80.94 837 GLN A CA 1
ATOM 6697 C C . GLN A 1 837 ? -12.004 27.961 40.787 1.00 80.94 837 GLN A C 1
ATOM 6699 O O . GLN A 1 837 ? -12.154 26.952 40.108 1.00 80.94 837 GLN A O 1
ATOM 6704 N N . ASN A 1 838 ? -12.471 28.039 42.038 1.00 66.62 838 ASN A N 1
ATOM 6705 C CA . ASN A 1 838 ? -13.100 26.916 42.760 1.00 66.62 838 ASN A CA 1
ATOM 6706 C C . ASN A 1 838 ? -14.450 26.426 42.174 1.00 66.62 838 ASN A C 1
ATOM 6708 O O . ASN A 1 838 ? -15.113 25.583 42.776 1.00 66.62 838 ASN A O 1
ATOM 6712 N N . GLY A 1 839 ? -14.884 26.956 41.028 1.00 76.62 839 GLY A N 1
ATOM 6713 C CA . GLY A 1 839 ? -16.139 26.602 40.368 1.00 76.62 839 GLY A CA 1
ATOM 6714 C C . GLY A 1 839 ? -16.000 25.474 39.343 1.00 76.62 839 GLY A C 1
ATOM 6715 O O . GLY A 1 839 ? -14.927 25.203 38.803 1.00 76.62 839 GLY A O 1
ATOM 6716 N N . VAL A 1 840 ? -17.130 24.841 39.027 1.00 85.50 840 VAL A N 1
ATOM 6717 C CA . VAL A 1 840 ? -17.245 23.943 37.871 1.00 85.50 840 VAL A CA 1
ATOM 6718 C C . VAL A 1 840 ? -17.241 24.797 36.604 1.00 85.50 840 VAL A C 1
ATOM 6720 O O . VAL A 1 840 ? -18.128 25.621 36.404 1.00 85.50 840 VAL A O 1
ATOM 6723 N N . VAL A 1 841 ? -16.250 24.583 35.743 1.00 86.69 841 VAL A N 1
ATOM 6724 C CA . VAL A 1 841 ? -16.093 25.284 34.458 1.00 86.69 841 VAL A CA 1
ATOM 6725 C C . VAL A 1 841 ? -17.040 24.704 33.410 1.00 86.69 841 VAL A C 1
ATOM 6727 O O . VAL A 1 841 ? -17.628 25.432 32.616 1.00 86.69 841 VAL A O 1
ATOM 6730 N N . ALA A 1 842 ? -17.169 23.377 33.397 1.00 90.31 842 ALA A N 1
ATOM 6731 C CA . ALA A 1 842 ? -18.055 22.640 32.511 1.00 90.31 842 ALA A CA 1
ATOM 6732 C C . ALA A 1 842 ? -18.308 21.229 33.057 1.00 90.31 842 ALA A C 1
ATOM 6734 O O . ALA A 1 842 ? -17.452 20.642 33.723 1.00 90.31 842 ALA A O 1
ATOM 6735 N N . SER A 1 843 ? -19.468 20.667 32.729 1.00 92.38 843 SER A N 1
ATOM 6736 C CA . SER A 1 843 ? -19.797 19.263 32.969 1.00 92.38 843 SER A CA 1
ATOM 6737 C C . SER A 1 843 ? -20.511 18.690 31.747 1.00 92.38 843 SER A C 1
ATOM 6739 O O . SER A 1 843 ? -21.231 19.400 31.043 1.00 92.38 843 SER A O 1
ATOM 6741 N N . TRP A 1 844 ? -20.278 17.409 31.486 1.00 92.56 844 TRP A N 1
ATOM 6742 C CA . TRP A 1 844 ? -20.846 16.661 30.370 1.00 92.56 844 TRP A CA 1
ATOM 6743 C C . TRP A 1 844 ? -21.882 15.650 30.888 1.00 92.56 844 TRP A C 1
ATOM 6745 O O . TRP A 1 844 ? -21.839 15.268 32.058 1.00 92.56 844 TRP A O 1
ATOM 6755 N N . PRO A 1 845 ? -22.837 15.200 30.054 1.00 89.25 845 PRO A N 1
ATOM 6756 C CA . PRO A 1 845 ? -23.762 14.137 30.441 1.00 89.25 845 PRO A CA 1
ATOM 6757 C C . PRO A 1 845 ? -23.034 12.801 30.667 1.00 89.25 845 PRO A C 1
ATOM 6759 O O . PRO A 1 845 ? -21.930 12.578 30.175 1.00 89.25 845 PRO A O 1
ATOM 6762 N N . ALA A 1 846 ? -23.686 11.883 31.382 1.00 88.25 846 ALA A N 1
ATOM 6763 C CA . ALA A 1 846 ? -23.207 10.511 31.536 1.00 88.25 846 ALA A CA 1
ATOM 6764 C C . ALA A 1 846 ? -23.090 9.794 30.175 1.00 88.25 846 ALA A C 1
ATOM 6766 O O . ALA A 1 846 ? -23.991 9.884 29.338 1.00 88.25 846 ALA A O 1
ATOM 6767 N N . ARG A 1 847 ? -21.990 9.061 29.964 1.00 84.50 847 ARG A N 1
ATOM 6768 C CA . ARG A 1 847 ? -21.661 8.372 28.707 1.00 84.50 847 ARG A CA 1
ATOM 6769 C C . ARG A 1 847 ? -21.136 6.957 28.968 1.00 84.50 847 ARG A C 1
ATOM 6771 O O . ARG A 1 847 ? -20.285 6.779 29.829 1.00 84.50 847 ARG A O 1
ATOM 6778 N N . ALA A 1 848 ? -21.597 5.981 28.184 1.00 73.94 848 ALA A N 1
ATOM 6779 C CA . ALA A 1 848 ? -21.168 4.574 28.251 1.00 73.94 848 ALA A CA 1
ATOM 6780 C C . ALA A 1 848 ? -20.197 4.145 27.123 1.00 73.94 848 ALA A C 1
ATOM 6782 O O . ALA A 1 848 ? -19.826 2.982 27.012 1.00 73.94 848 ALA A O 1
ATOM 6783 N N . GLY A 1 849 ? -19.788 5.079 26.259 1.00 68.62 849 GLY A N 1
ATOM 6784 C CA . GLY A 1 849 ? -18.863 4.810 25.152 1.00 68.62 849 GLY A CA 1
ATOM 6785 C C . GLY A 1 849 ? -19.493 3.943 24.063 1.00 68.62 849 GLY A C 1
ATOM 6786 O O . GLY A 1 849 ? -20.607 4.222 23.622 1.00 68.62 849 GLY A O 1
ATOM 6787 N N . GLU A 1 850 ? -18.764 2.911 23.636 1.00 59.28 850 GLU A N 1
ATOM 6788 C CA . GLU A 1 850 ? -19.258 1.844 22.749 1.00 59.28 850 GLU A CA 1
ATOM 6789 C C . GLU A 1 850 ? -19.804 0.631 23.529 1.00 59.28 850 GLU A C 1
ATOM 6791 O O . GLU A 1 850 ? -20.257 -0.342 22.925 1.00 59.28 850 GLU A O 1
ATOM 6796 N N . ALA A 1 851 ? -19.766 0.660 24.867 1.00 53.19 851 ALA A N 1
ATOM 6797 C CA . ALA A 1 851 ? -20.269 -0.438 25.677 1.00 53.19 851 ALA A CA 1
ATOM 6798 C C . ALA A 1 851 ? -21.802 -0.508 25.605 1.00 53.19 851 ALA A C 1
ATOM 6800 O O . ALA A 1 851 ? -22.505 0.496 25.745 1.00 53.19 851 ALA A O 1
ATOM 6801 N N . LEU A 1 852 ? -22.327 -1.722 25.429 1.00 45.38 852 LEU A N 1
ATOM 6802 C CA . LEU A 1 852 ? -23.750 -1.989 25.606 1.00 45.38 852 LEU A CA 1
ATOM 6803 C C . LEU A 1 852 ? -24.144 -1.675 27.058 1.00 45.38 852 LEU A C 1
ATOM 6805 O O . LEU A 1 852 ? -23.587 -2.237 28.004 1.00 45.38 852 LEU A O 1
ATOM 6809 N N . VAL A 1 853 ? -25.116 -0.775 27.198 1.00 46.38 853 VAL A N 1
ATOM 6810 C CA . VAL A 1 853 ? -25.944 -0.632 28.396 1.00 46.38 853 VAL A CA 1
ATOM 6811 C C . VAL A 1 853 ? -27.236 -1.372 28.083 1.00 46.38 853 VAL A C 1
ATOM 6813 O O . VAL A 1 853 ? -27.981 -0.947 27.196 1.00 46.38 853 VAL A O 1
ATOM 6816 N N . ILE A 1 854 ? -27.428 -2.508 28.747 1.00 45.47 854 ILE A N 1
ATOM 6817 C CA . ILE A 1 854 ? -28.597 -3.388 28.630 1.00 45.47 854 ILE A CA 1
ATOM 6818 C C . ILE A 1 854 ? -29.656 -2.937 29.639 1.00 45.47 854 ILE A C 1
ATOM 6820 O O . ILE A 1 854 ? -29.285 -2.791 30.827 1.00 45.47 854 ILE A O 1
#

Sequence (854 aa):
MSKLPQNWANSPIGSICTLNNGRAFKPTEWSETGLPIVRIQNLNKANAPFNYFKGDFDEKYHLKGGELLFAWSGTPGTSFGAHVWSGGEAVLNQHIFKIDFDEFFLDKRFFRHAINQTLDTLIDIAHGGVGLRHVTKGKFESTEIAVPPLPEQKRIADKLDATLARVDACRARLERVQPILKRFRQSVLAAATSGQLTADWREQQGHGHAGNDDKELQGNTHAGQLSQTSPYNEIARRTSLTRNTIKKWLRTDSATEPRYRRKSSQTKLSPFIPQLVKALQTDLHRPKRDRRTAKVLFQELVTAGFGGDYSRVTAFIRHWRTQTMGHHLKSAFVPLRFALGEAFQFDWSEEHAFIGGIHRKVLLAHMKLCASRAFALMAYPSQSHEMLFDAHTRAFQMLGGVPLRGIYDNMKTAVDKVLPGKERIINARFHAMTAHYLFDTEFCNVASGWEKGIVEKNVQDRRRHIWQAALALKFASFDELNAWLEQQCQLAWQQLRHPEYPELTLAELRQDEQLHMMPFPGAFDGYTEVLARVSSTCLITFQRNRYSVPCHWANQMVSVQQGEPIRVTHHKASYPVVADARKQQAFEVMQIRKVIRIEKTGSQERSEEVLPFYALRHGAENDGPDFYWHASREASPRQDDKGTDLELHLVDLNFNPVRPSAEVLSLELLCSNRDLPELIPFGGSQAGSNTDFTLPGHSVVKRVKLLRKPTGSLRTPNKRGLQWRLVSHLSLNYLSLIESGRSALQEMLSLYNQTDSPVNARQIQGLYAIESAPAVTRVSGRNFSGFVRGTDITLTMDGEYYVGGSIYLFASALERFFALYCSPNSFTRLCIKTKQQNGVVASWPARAGEALVI

Organism: NCBI:txid2739434

Radius of gyration: 44.58 Å; chains: 1; bounding box: 133×92×108 Å

pLDDT: mean 75.9, std 16.91, range [23.89, 95.5]

Secondary structure (DSSP, 8-state):
-PPPPTT-EEEEGGGT-EEEEPB---GGG-BSSSEEEE-HHHHH-TTPPPEEE-S---GGGEE-TT-EEEE-EE-TTTS-EEEE--SSSEEEBTTEEEEE--TTT--HHHHHHHHHHTHHHHHHT-EEETTEEE--HHHHHT-EEEE--HHHHHHHHHHHHHHHHHHHHHHHHHHHHHHHHHHHHHHHHHHHHTTGGGHHHHHTT-------------------------THHHHHHHH---HHHHHHHTT--S----------PPPTTGGGHHHHHHHHHHHHTS-TTSSPPHHHHHHHHHHTT--S-HHHHHHHHHHHHHHHS--------PPP---TTTEEEEEEEEEEEEETTEEEEEEEEEEEETTT--EEEEEES---HHHHHHHHHHHHHHHTSB-SEEEE---TTTEEEE-STT-EEE-HHHHHHHHHHT-EEEEPPTT-GGGGTTSTTTTHHHHHHHHHHHTTS-BSSHHHHHHHHHHHHHHHHHHPBPSS-TTSBHHHHHHHHHTTSBP----------EEEEPPTTSEEEETTEEEE--GGGTTSEEEE-PPPPEE--SS-SEEEE-S-TT-TTT-EEEEEEEEEEEEEETTEEEEEEEPBTT-TTTTSSTT--S-EEEEEEEE--STT---EEEEEEEE-TT--B---SS-EEEEEEEEE-TTGGGGS--SS-STT---SSPPPSS-S------SSPPPPP------TTHHHHHHHHTS--GGGGSTTTHHHHHHHHHTT-TT--HHHHHHHHTEEEEEEEEEEEEEE-SS-EEEEEEEEEEEEE-GGG-TTS-HHHHHHHHHHHHHTTPPTT--EEEEEEETTEEEEEEE---B-TTS---

InterPro domains:
  IPR000055 Type I restriction modification DNA specificity domain [PF01420] (5-167)
  IPR010272 Type VI secretion system TssF [PF05947] (561-850)
  IPR010272 Type VI secretion system TssF [PTHR35370] (562-853)
  IPR010272 Type VI secretion system TssF [TIGR03359] (561-853)
  IPR044946 Type I restriction modification DNA specificity domain superfamily [G3DSA:3.90.220.20] (1-197)

Foldseek 3Di:
DDDDPPQKDKAQLLVFKDWQFFAADDPVQWDPDAFWEDDLVCQQDVPDDTTHGDDDDDCSQKDAQQWKKFQQKFFPPGRGAIGGHHDGIHGYHGSMITIGGDCVFDDRLLVRVQRVVCVVVQQVPFDDDNGMTGRDPVNSRRDITIRHGPVVSVVVSVVVVVVVVVVVVVVVLVVVVVVVVVVVVVVVVVCVVVCVVCPVVVVVPDDDDDDDDDDDDDDDDDDDDDDDDDDLVVVCVVPVDDSVVVVVVVVDPDDDDDDDDDDDDDDLCNVVVVVLVVLVVVQVPDDPVPRDDLVRSVVVVVVVVRPDDSVVSVVVVVVCCCVPVDPPPDDDDDDDDDDQLAEKEKDWDWDWFAEQNRIAIWIWIKMADRHLRQIAIATDNDDALVVVLVRVQVGCVLLQFHGQEYEYECDVSFFVDDDPDQDTPTDPLNVVSCVLRNHYYGYDDVPPCCVVVSCPPDNVVLVVVLVVVRRVDHYHASVRVRVSRSVSSQVQQQVDADPVGRVDGSNVSSVVSSVVHHGDPHRDPSWDWDFFFQACQQWTDDDNDIDHHPNVSHRHTDTDTAADKDWQPLPDQKDWGARDSVPRVQKAFPDFPWKWKWDDDDPDIDIDTAAALPDSDDPPDPCDDPWHKDKDWAADPDPPARGITIIIGIADNVRHGDRDDGIIMGIDTDMDRAFVQQVQDAQQPPPPDRASDDDPDPDPDPGDHDPDRDDGDDDQDPDPCLVVVVVVVPPLDCLCQAFNNLVVQLVSQVSVPRVVDPLSNLQSVQFDTKHKDWDWDFDDDPVDTDIFIEIEMETEGEVVSQVVHDPVVVVVVVLLVVLVSADARYWYWYWYHYPVDPDTPDIDDTHNHPHDND